Protein AF-A0AAE3VXK6-F1 (afdb_monomer_lite)

Sequence (848 aa):
MELARSLRPFQRPWPRGRRAQLDLHATVDQYAMTGLLIPIVMPAPERWFDAVVVADNSPGMVVWDNALKDFLRVLHQVGAFRQIRLLRLDPVAGAVVSDGSGRPQDTGRLLRAPDSRRLVIVWSDFAARAWQHGLPWSTIHVWAEKSPTIAIDPLPAALWAHAGLDLPAVRVHAPVPGAANTALRYTLSPLLRLLASTDENWLPVPLASLTPSSLGRLASALIRTDPAGCEAVLTTAVGRIDEDPDETAPDGEALATAFLRLASPAAGRLATLTATWEQLPVGMLSWLSVHALPKGDPASAGEVIGGGLYDVALHDRTPVLRFRRGVRERLLRGLRIDDIRQLNDLIAEQSASMPGALRTLVANPDGDNMHALESVAFASASREALRALGVEPAMPTETPDIEEQSVSAAVHVPLMDLFRDAVQSACDDLHNLEADDAFALFVRWADGGAWVEEVMPDLSTIEWSPSETFDGDTEIGLVHVEATVSFVALVPKSDVDYQDVRILEVDWNDHYSRVLFDPGDPCRLSWSYRREPARRPELEFNRVDEVDGDVRLADLEMQNLTAALLRLDPDGARLALILRRTFDYLYDGARTGRFAWRQLLKEEKHALGKRAETELAQEFDLAYGERHDFRLAGVEFEFVVTTQRLFMVSRHRHPAIHMFVTADDERGVMSVAVVRATSDLLASRPNRDQKQTLSASGRAAMQWIHRNVPIPANLLSRLPAEVVDAVMSPPSGAARVRELLRRVRGTPIDMVAIDTVCQQRDATRRVREAGTLLRAEGILVLSGSTAVGRRIAEELHYHLPKQHFMSIRVTYSSPANPAPSFEAAGRRWTVGLAGSRLVKAPDINAVV

InterPro domains:
  IPR011335 Restriction endonuclease type II-like [SSF52980] (555-842)
  IPR015210 Type II restriction enzyme NaeI [PF09126] (560-837)
  IPR015210 Type II restriction enzyme NaeI [cd22338] (557-809)
  IPR036388 Winged helix-like DNA-binding domain superfamily [G3DSA:1.10.10.10] (719-842)
  IPR037057 DNA mismatch repair MutH/Type II restriction endonuclease superfamily [G3DSA:3.40.600.10] (546-717)
  IPR047738 SAV_2336-like, N-terminal [NF041121] (2-352)

pLDDT: mean 74.85, std 19.57, range [23.38, 98.12]

Structure (mmCIF, N/CA/C/O backbone):
data_AF-A0AAE3VXK6-F1
#
_entry.id   AF-A0AAE3VXK6-F1
#
loop_
_atom_site.group_PDB
_atom_site.id
_atom_site.type_symbol
_atom_site.label_atom_id
_atom_site.label_alt_id
_atom_site.label_comp_id
_atom_site.label_asym_id
_atom_site.label_entity_id
_atom_site.label_seq_id
_atom_site.pdbx_PDB_ins_code
_atom_site.Cartn_x
_atom_site.Cartn_y
_atom_site.Cartn_z
_atom_site.occupancy
_atom_site.B_iso_or_equiv
_atom_site.auth_seq_id
_atom_site.auth_comp_id
_atom_site.auth_asym_id
_atom_site.auth_atom_id
_atom_site.pdbx_PDB_model_num
ATOM 1 N N . MET A 1 1 ? -22.029 -6.470 -18.666 1.00 62.25 1 MET A N 1
ATOM 2 C CA . MET A 1 1 ? -21.819 -6.671 -20.125 1.00 62.25 1 MET A CA 1
ATOM 3 C C . MET A 1 1 ? -20.357 -6.955 -20.488 1.00 62.25 1 MET A C 1
ATOM 5 O O . MET A 1 1 ? -20.123 -7.784 -21.359 1.00 62.25 1 MET A O 1
ATOM 9 N N . GLU A 1 2 ? -19.372 -6.313 -19.851 1.00 81.88 2 GLU A N 1
ATOM 10 C CA . GLU A 1 2 ? -17.946 -6.488 -20.191 1.00 81.88 2 GLU A CA 1
ATOM 11 C C . GLU A 1 2 ? -17.362 -7.856 -19.805 1.00 81.88 2 GLU A C 1
ATOM 13 O O . GLU A 1 2 ? -16.672 -8.459 -20.622 1.00 81.88 2 GLU A O 1
ATOM 18 N N . LEU A 1 3 ? -17.721 -8.407 -18.638 1.00 84.00 3 LEU A N 1
ATOM 19 C CA . LEU A 1 3 ? -17.314 -9.764 -18.226 1.00 84.00 3 LEU A CA 1
ATOM 20 C C . LEU A 1 3 ? -17.794 -10.851 -19.202 1.00 84.00 3 LEU A C 1
ATOM 22 O O . LEU A 1 3 ? -17.066 -11.774 -19.544 1.00 84.00 3 LEU A O 1
ATOM 26 N N . ALA A 1 4 ? -19.011 -10.720 -19.732 1.00 87.31 4 ALA A N 1
ATOM 27 C CA . ALA A 1 4 ? -19.498 -11.642 -20.756 1.00 87.31 4 ALA A CA 1
ATOM 28 C C . ALA A 1 4 ? -18.690 -11.528 -22.066 1.00 87.31 4 ALA A C 1
ATOM 30 O O . ALA A 1 4 ? -18.496 -12.517 -22.771 1.00 87.31 4 ALA A O 1
ATOM 31 N N . ARG A 1 5 ? -18.197 -10.326 -22.408 1.00 88.56 5 ARG A N 1
ATOM 32 C CA . ARG A 1 5 ? -17.360 -10.113 -23.600 1.00 88.56 5 ARG A CA 1
ATOM 33 C C . ARG A 1 5 ? -15.976 -10.738 -23.445 1.00 88.56 5 ARG A C 1
ATOM 35 O O . ARG A 1 5 ? -15.481 -11.290 -24.425 1.00 88.56 5 ARG A O 1
ATOM 42 N N . SER A 1 6 ? -15.379 -10.688 -22.254 1.00 92.25 6 SER A N 1
ATOM 43 C CA . SER A 1 6 ? -14.048 -11.259 -22.010 1.00 92.25 6 SER A CA 1
ATOM 44 C C . SER A 1 6 ? -14.021 -12.786 -22.134 1.00 92.25 6 SER A C 1
ATOM 46 O O . SER A 1 6 ? -13.021 -13.341 -22.579 1.00 92.25 6 SER A O 1
ATOM 48 N N . LEU A 1 7 ? -15.143 -13.461 -21.858 1.00 92.94 7 LEU A N 1
ATOM 49 C CA . LEU A 1 7 ? -15.289 -14.917 -21.986 1.00 92.94 7 LEU A CA 1
ATOM 50 C C . LEU A 1 7 ? -15.708 -15.400 -23.386 1.00 92.94 7 LEU A C 1
ATOM 52 O O . LEU A 1 7 ? -15.756 -16.607 -23.629 1.00 92.94 7 LEU A O 1
ATOM 56 N N . ARG A 1 8 ? -15.951 -14.494 -24.345 1.00 91.44 8 ARG A N 1
ATOM 57 C CA . ARG A 1 8 ? -16.286 -14.855 -25.738 1.00 91.44 8 ARG A CA 1
ATOM 58 C C . ARG A 1 8 ? -15.308 -15.820 -26.415 1.00 91.44 8 ARG A C 1
ATOM 60 O O . ARG A 1 8 ? -15.787 -16.604 -27.230 1.00 91.44 8 ARG A O 1
ATOM 67 N N . PRO A 1 9 ? -13.986 -15.828 -26.140 1.00 94.56 9 PRO A N 1
ATOM 68 C CA . PRO A 1 9 ? -13.099 -16.824 -26.733 1.00 94.56 9 PRO A CA 1
ATOM 69 C C . PRO A 1 9 ? -13.570 -18.270 -26.515 1.00 94.56 9 PRO A C 1
ATOM 71 O O . PRO A 1 9 ? -13.462 -19.066 -27.441 1.00 94.56 9 PRO A O 1
ATOM 74 N N . PHE A 1 10 ? -14.187 -18.591 -25.370 1.00 93.75 10 PHE A N 1
ATOM 75 C CA . PHE A 1 10 ? -14.739 -19.925 -25.096 1.00 93.75 10 PHE A CA 1
ATOM 76 C C . PHE A 1 10 ? -15.940 -20.308 -25.980 1.00 93.75 10 PHE A C 1
ATOM 78 O O . PHE A 1 10 ? -16.284 -21.483 -26.046 1.00 93.75 10 PHE A O 1
ATOM 85 N N . GLN A 1 11 ? -16.563 -19.363 -26.696 1.00 92.62 11 GLN A N 1
ATOM 86 C CA . GLN A 1 11 ? -17.620 -19.661 -27.674 1.00 92.62 11 GLN A CA 1
ATOM 87 C C . GLN A 1 11 ? -17.079 -20.284 -28.968 1.00 92.62 11 GLN A C 1
ATOM 89 O O . GLN A 1 11 ? -17.871 -20.673 -29.827 1.00 92.62 11 GLN A O 1
ATOM 94 N N . ARG A 1 12 ? -15.750 -20.382 -29.133 1.00 91.62 12 ARG A N 1
ATOM 95 C CA . ARG A 1 12 ? -15.144 -21.099 -30.257 1.00 91.62 12 ARG A CA 1
ATOM 96 C C . ARG A 1 12 ? -15.739 -22.515 -30.324 1.00 91.62 12 ARG A C 1
ATOM 98 O O . ARG A 1 12 ? -15.617 -23.259 -29.349 1.00 91.62 12 ARG A O 1
ATOM 105 N N . PRO A 1 13 ? -16.369 -22.908 -31.442 1.00 90.19 13 PRO A N 1
ATOM 106 C CA . PRO A 1 13 ? -16.970 -24.224 -31.538 1.00 90.19 13 PRO A CA 1
ATOM 107 C C . PRO A 1 13 ? -15.894 -25.298 -31.719 1.00 90.19 13 PRO A C 1
ATOM 109 O O . PRO A 1 13 ? -14.865 -25.082 -32.365 1.00 90.19 13 PRO A O 1
ATOM 112 N N . TRP A 1 14 ? -16.161 -26.476 -31.170 1.00 89.31 14 TRP A N 1
ATOM 113 C CA . TRP A 1 14 ? -15.431 -27.694 -31.472 1.00 89.31 14 TRP A CA 1
ATOM 114 C C . TRP A 1 14 ? -15.936 -28.249 -32.812 1.00 89.31 14 TRP A C 1
ATOM 116 O O . TRP A 1 14 ? -17.113 -28.605 -32.910 1.00 89.31 14 TRP A O 1
ATOM 126 N N . PRO A 1 15 ? -15.086 -28.334 -33.852 1.00 84.81 15 PRO A N 1
ATOM 127 C CA . PRO A 1 15 ? -15.537 -28.631 -35.213 1.00 84.81 15 PRO A CA 1
ATOM 128 C C . PRO A 1 15 ? -15.992 -30.084 -35.404 1.00 84.81 15 PRO A C 1
ATOM 130 O O . PRO A 1 15 ? -16.768 -30.365 -36.306 1.00 84.81 15 PRO A O 1
ATOM 133 N N . ARG A 1 16 ? -15.523 -31.020 -34.566 1.00 85.12 16 ARG A N 1
ATOM 134 C CA . ARG A 1 16 ? -15.849 -32.453 -34.656 1.00 85.12 16 ARG A CA 1
ATOM 135 C C . ARG A 1 16 ? -16.864 -32.855 -33.586 1.00 85.12 16 ARG A C 1
ATOM 137 O O . ARG A 1 16 ? -16.536 -33.630 -32.686 1.00 85.12 16 ARG A O 1
ATOM 144 N N . GLY A 1 17 ? -18.050 -32.250 -33.616 1.00 83.00 17 GLY A N 1
ATOM 145 C CA . GLY A 1 17 ? -19.100 -32.550 -32.641 1.00 83.00 17 GLY A CA 1
ATOM 146 C C . GLY A 1 17 ? -19.689 -33.950 -32.795 1.00 83.00 17 GLY A C 1
ATOM 147 O O . GLY A 1 17 ? -19.442 -34.651 -33.775 1.00 83.00 17 GLY A O 1
ATOM 148 N N . ARG A 1 18 ? -20.456 -34.381 -31.786 1.00 81.19 18 ARG A N 1
ATOM 149 C CA . ARG A 1 18 ? -20.980 -35.759 -31.715 1.00 81.19 18 ARG A CA 1
ATOM 150 C C . ARG A 1 18 ? -22.177 -35.999 -32.633 1.00 81.19 18 ARG A C 1
ATOM 152 O O . ARG A 1 18 ? -22.485 -37.144 -32.948 1.00 81.19 18 ARG A O 1
ATOM 159 N N . ARG A 1 19 ? -22.889 -34.935 -33.011 1.00 83.94 19 ARG A N 1
ATOM 160 C CA . ARG A 1 19 ? -24.034 -35.003 -33.927 1.00 83.94 19 ARG A CA 1
ATOM 161 C C . ARG A 1 19 ? -23.551 -34.815 -35.356 1.00 83.94 19 ARG A C 1
ATOM 163 O O . ARG A 1 19 ? -22.667 -34.002 -35.596 1.00 83.94 19 ARG A O 1
ATOM 170 N N . ALA A 1 20 ? -24.153 -35.532 -36.292 1.00 86.50 20 ALA A N 1
ATOM 171 C CA . ALA A 1 20 ? -23.982 -35.263 -37.710 1.00 86.50 20 ALA A CA 1
ATOM 172 C C . ALA A 1 20 ? -24.985 -34.188 -38.157 1.00 86.50 20 ALA A C 1
ATOM 174 O O . ALA A 1 20 ? -26.118 -34.158 -37.674 1.00 86.50 20 ALA A O 1
ATOM 175 N N . GLN A 1 21 ? -24.572 -33.321 -39.075 1.00 90.19 21 GLN A N 1
ATOM 176 C CA . GLN A 1 21 ? -25.449 -32.424 -39.825 1.00 90.19 21 GLN A CA 1
ATOM 177 C C . GLN A 1 21 ? -25.260 -32.666 -41.321 1.00 90.19 21 GLN A C 1
ATOM 179 O O . GLN A 1 21 ? -24.204 -33.129 -41.752 1.00 90.19 21 GLN A O 1
ATOM 184 N N . LEU A 1 22 ? -26.279 -32.342 -42.109 1.00 90.69 22 LEU A N 1
ATOM 185 C CA . LEU A 1 22 ? -26.179 -32.359 -43.562 1.00 90.69 22 LEU A CA 1
ATOM 186 C C . LEU A 1 22 ? -25.237 -31.240 -44.023 1.00 90.69 22 LEU A C 1
ATOM 188 O O . LEU A 1 22 ? -25.468 -30.074 -43.703 1.00 90.69 22 LEU A O 1
ATOM 192 N N . ASP A 1 23 ? -24.207 -31.584 -44.789 1.00 89.19 23 ASP A N 1
ATOM 193 C CA . ASP A 1 23 ? -23.441 -30.608 -45.555 1.00 89.19 23 ASP A CA 1
ATOM 194 C C . ASP A 1 23 ? -24.219 -30.307 -46.836 1.00 89.19 23 ASP A C 1
ATOM 196 O O . ASP A 1 23 ? -24.153 -31.045 -47.823 1.00 89.19 23 ASP A O 1
ATOM 200 N N . LEU A 1 24 ? -25.035 -29.251 -46.784 1.00 91.19 24 LEU A N 1
ATOM 201 C CA . LEU A 1 24 ? -25.912 -28.882 -47.890 1.00 91.19 24 LEU A CA 1
ATOM 202 C C . LEU A 1 24 ? -25.108 -28.585 -49.159 1.00 91.19 24 LEU A C 1
ATOM 204 O O . LEU A 1 24 ? -25.513 -29.008 -50.236 1.00 91.19 24 LEU A O 1
ATOM 208 N N . HIS A 1 25 ? -23.969 -27.900 -49.034 1.00 91.12 25 HIS A N 1
ATOM 209 C CA . HIS A 1 25 ? -23.143 -27.531 -50.180 1.00 91.12 25 HIS A CA 1
ATOM 210 C C . HIS A 1 25 ? -22.501 -28.762 -50.808 1.00 91.12 25 HIS A C 1
ATOM 212 O O . HIS A 1 25 ? -22.701 -28.996 -51.994 1.00 91.12 25 HIS A O 1
ATOM 218 N N . ALA A 1 26 ? -21.843 -29.609 -50.012 1.00 88.88 26 ALA A N 1
ATOM 219 C CA . ALA A 1 26 ? -21.227 -30.823 -50.539 1.00 88.88 26 ALA A CA 1
ATOM 220 C C . ALA A 1 26 ? -22.272 -31.785 -51.140 1.00 88.88 26 ALA A C 1
ATOM 222 O O . ALA A 1 26 ? -22.026 -32.407 -52.173 1.00 88.88 26 ALA A O 1
ATOM 223 N N . THR A 1 27 ? -23.462 -31.867 -50.532 1.00 90.75 27 THR A N 1
ATOM 224 C CA . THR A 1 27 ? -24.592 -32.649 -51.063 1.00 90.75 27 THR A CA 1
ATOM 225 C C . THR A 1 27 ? -25.076 -32.098 -52.408 1.00 90.75 27 THR A C 1
ATOM 227 O O . THR A 1 27 ? -25.306 -32.869 -53.338 1.00 90.75 27 THR A O 1
ATOM 230 N N . VAL A 1 28 ? -25.225 -30.773 -52.532 1.00 93.25 28 VAL A N 1
ATOM 231 C CA . VAL A 1 28 ? -25.640 -30.111 -53.780 1.00 93.25 28 VAL A CA 1
ATOM 232 C C . VAL A 1 28 ? -24.579 -30.271 -54.867 1.00 93.25 28 VAL A C 1
ATOM 234 O O . VAL A 1 28 ? -24.930 -30.597 -55.998 1.00 93.25 28 VAL A O 1
ATOM 237 N N . ASP A 1 29 ? -23.301 -30.115 -54.531 1.00 92.00 29 ASP A N 1
ATOM 238 C CA . ASP A 1 29 ? -22.192 -30.259 -55.475 1.00 92.00 29 ASP A CA 1
ATOM 239 C C . ASP A 1 29 ? -22.085 -31.704 -55.985 1.00 92.00 29 ASP A C 1
ATOM 241 O O . ASP A 1 29 ? -21.990 -31.940 -57.192 1.00 92.00 29 ASP A O 1
ATOM 245 N N . GLN A 1 30 ? -22.192 -32.696 -55.093 1.00 90.00 30 GLN A N 1
ATOM 246 C CA . GLN A 1 30 ? -22.216 -34.105 -55.487 1.00 90.00 30 GLN A CA 1
ATOM 247 C C . GLN A 1 30 ? -23.432 -34.424 -56.362 1.00 90.00 30 GLN A C 1
ATOM 249 O O . GLN A 1 30 ? -23.300 -35.140 -57.360 1.00 90.00 30 GLN A O 1
ATOM 254 N N . TYR A 1 31 ? -24.606 -33.889 -56.019 1.00 92.88 31 TYR A N 1
ATOM 255 C CA . TYR A 1 31 ? -25.810 -34.061 -56.825 1.00 92.88 31 TYR A CA 1
ATOM 256 C C . TYR A 1 31 ? -25.637 -33.455 -58.222 1.00 92.88 31 TYR A C 1
ATOM 258 O O . TYR A 1 31 ? -25.928 -34.123 -59.213 1.00 92.88 31 TYR A O 1
ATOM 266 N N . ALA A 1 32 ? -25.091 -32.240 -58.318 1.00 90.38 32 ALA A N 1
ATOM 267 C CA . ALA A 1 32 ? -24.825 -31.574 -59.590 1.00 90.38 32 ALA A CA 1
ATOM 268 C C . ALA A 1 32 ? -23.837 -32.359 -60.469 1.00 90.38 32 ALA A C 1
ATOM 270 O O . ALA A 1 32 ? -23.997 -32.401 -61.687 1.00 90.38 32 ALA A O 1
ATOM 271 N N . MET A 1 33 ? -22.838 -33.010 -59.864 1.00 90.06 33 MET A N 1
ATOM 272 C CA . MET A 1 33 ? -21.836 -33.798 -60.588 1.00 90.06 33 MET A CA 1
ATOM 273 C C . MET A 1 33 ? -22.319 -35.190 -61.008 1.00 90.06 33 MET A C 1
ATOM 275 O O . MET A 1 33 ? -21.888 -35.698 -62.041 1.00 90.06 33 MET A O 1
ATOM 279 N N . THR A 1 34 ? -23.155 -35.842 -60.197 1.00 91.62 34 THR A N 1
ATOM 280 C CA . THR A 1 34 ? -23.463 -37.278 -60.355 1.00 91.62 34 THR A CA 1
ATOM 281 C C . THR A 1 34 ? -24.907 -37.568 -60.755 1.00 91.62 34 THR A C 1
ATOM 283 O O . THR A 1 34 ? -25.203 -38.679 -61.189 1.00 91.62 34 THR A O 1
ATOM 286 N N . GLY A 1 35 ? -25.819 -36.606 -60.589 1.00 89.88 35 GLY A N 1
ATOM 287 C CA . GLY A 1 35 ? -27.261 -36.792 -60.769 1.00 89.88 35 GLY A CA 1
ATOM 288 C C . GLY A 1 35 ? -27.935 -37.643 -59.683 1.00 89.88 35 GLY A C 1
ATOM 289 O O . GLY A 1 35 ? -29.143 -37.860 -59.746 1.00 89.88 35 GLY A O 1
ATOM 290 N N . LEU A 1 36 ? -27.189 -38.120 -58.680 1.00 89.56 36 LEU A N 1
ATOM 291 C CA . LEU A 1 36 ? -27.700 -38.928 -57.571 1.00 89.56 36 LEU A CA 1
ATOM 292 C C . LEU A 1 36 ? -27.778 -38.083 -56.296 1.00 89.56 36 LEU A C 1
ATOM 294 O O . LEU A 1 36 ? -26.777 -37.528 -55.846 1.00 89.56 36 LEU A O 1
ATOM 298 N N . LEU A 1 37 ? -28.970 -37.980 -55.701 1.00 90.88 37 LEU A N 1
ATOM 299 C CA . LEU A 1 37 ? -29.184 -37.199 -54.481 1.00 90.88 37 LEU A CA 1
ATOM 300 C C . LEU A 1 37 ? -28.779 -38.019 -53.248 1.00 90.88 37 LEU A C 1
ATOM 302 O O . LEU A 1 37 ? -29.607 -38.697 -52.639 1.00 90.88 37 LEU A O 1
ATOM 306 N N . ILE A 1 38 ? -27.493 -37.966 -52.900 1.00 91.31 38 ILE A N 1
ATOM 307 C CA . ILE A 1 38 ? -26.920 -38.656 -51.739 1.00 91.31 38 ILE A CA 1
ATOM 308 C C . ILE A 1 38 ? -26.564 -37.616 -50.666 1.00 91.31 38 ILE A C 1
ATOM 310 O O . ILE A 1 38 ? -25.692 -36.785 -50.905 1.00 91.31 38 ILE A O 1
ATOM 314 N N . PRO A 1 39 ? -27.204 -37.645 -49.482 1.00 90.00 39 PRO A N 1
ATOM 315 C CA . PRO A 1 39 ? -26.878 -36.740 -48.382 1.00 90.00 39 PRO A CA 1
ATOM 316 C C . PRO A 1 39 ? -25.433 -36.923 -47.889 1.00 90.00 39 PRO A C 1
ATOM 318 O O . PRO A 1 39 ? -25.102 -37.960 -47.309 1.00 90.00 39 PRO A O 1
ATOM 321 N N . ILE A 1 40 ? -24.583 -35.907 -48.060 1.00 90.81 40 ILE A N 1
ATOM 322 C CA . ILE A 1 40 ? -23.257 -35.865 -47.433 1.00 90.81 40 ILE A CA 1
ATOM 323 C C . ILE A 1 40 ? -23.410 -35.294 -46.029 1.00 90.81 40 ILE A C 1
ATOM 325 O O . ILE A 1 40 ? -23.875 -34.171 -45.843 1.00 90.81 40 ILE A O 1
ATOM 329 N N . VAL A 1 41 ? -23.003 -36.062 -45.022 1.00 91.88 41 VAL A N 1
ATOM 330 C CA . VAL A 1 41 ? -23.042 -35.633 -43.622 1.00 91.88 41 VAL A CA 1
ATOM 331 C C . VAL A 1 41 ? -21.658 -35.232 -43.125 1.00 91.88 41 VAL A C 1
ATOM 333 O O . VAL A 1 41 ? -20.662 -35.894 -43.405 1.00 91.88 41 VAL A O 1
ATOM 336 N N . MET A 1 42 ? -21.606 -34.167 -42.330 1.00 87.56 42 MET A N 1
ATOM 337 C CA . MET A 1 42 ? -20.408 -33.700 -41.637 1.00 87.56 42 MET A CA 1
ATOM 338 C C . MET A 1 42 ? -20.668 -33.616 -40.125 1.00 87.56 42 MET A C 1
ATOM 340 O O . MET A 1 42 ? -21.819 -33.456 -39.707 1.00 87.56 42 MET A O 1
ATOM 344 N N . PRO A 1 43 ? -19.637 -33.696 -39.268 1.00 87.62 43 PRO A N 1
ATOM 345 C CA . PRO A 1 43 ? -19.799 -33.407 -37.848 1.00 87.62 43 PRO A CA 1
ATOM 346 C C . PRO A 1 43 ? -20.346 -31.987 -37.639 1.00 87.62 43 PRO A C 1
ATOM 348 O O . PRO A 1 43 ? -19.787 -31.015 -38.145 1.00 87.62 43 PRO A O 1
ATOM 351 N N . ALA A 1 44 ? -21.437 -31.865 -36.889 1.00 87.62 44 ALA A N 1
ATOM 352 C CA . ALA A 1 44 ? -22.013 -30.583 -36.515 1.00 87.62 44 ALA A CA 1
ATOM 353 C C . ALA A 1 44 ? -21.122 -29.917 -35.455 1.00 87.62 44 ALA A C 1
ATOM 355 O O . ALA A 1 44 ? -20.815 -30.563 -34.446 1.00 87.62 44 ALA A O 1
ATOM 356 N N . PRO A 1 45 ? -20.710 -28.649 -35.625 1.00 87.00 45 PRO A N 1
ATOM 357 C CA . PRO A 1 45 ? -19.942 -27.955 -34.602 1.00 87.00 45 PRO A CA 1
ATOM 358 C C . PRO A 1 45 ? -20.728 -27.868 -33.286 1.00 87.00 45 PRO A C 1
ATOM 360 O O . PRO A 1 45 ? -21.910 -27.526 -33.274 1.00 87.00 45 PRO A O 1
ATOM 363 N N . GLU A 1 46 ? -20.079 -28.158 -32.159 1.00 90.31 46 GLU A N 1
ATOM 364 C CA . GLU A 1 46 ? -20.696 -28.059 -30.829 1.00 90.31 46 GLU A CA 1
ATOM 365 C C . GLU A 1 46 ? -19.862 -27.188 -29.884 1.00 90.31 46 GLU A C 1
ATOM 367 O O . GLU A 1 46 ? -18.733 -26.809 -30.190 1.00 90.31 46 GLU A O 1
ATOM 372 N N . ARG A 1 47 ? -20.412 -26.846 -28.715 1.00 91.12 47 ARG A N 1
ATOM 373 C CA . ARG A 1 47 ? -19.676 -26.090 -27.690 1.00 91.12 47 ARG A CA 1
ATOM 374 C C . ARG A 1 47 ? -18.459 -26.884 -27.208 1.00 91.12 47 ARG A C 1
ATOM 376 O O . ARG A 1 47 ? -18.533 -28.106 -27.068 1.00 91.12 47 ARG A O 1
ATOM 383 N N . TRP A 1 48 ? -17.357 -26.181 -26.945 1.00 91.25 48 TRP A N 1
ATOM 384 C CA . TRP A 1 48 ? -16.069 -26.820 -26.681 1.00 91.25 48 TRP A CA 1
ATOM 385 C C . TRP A 1 48 ? -16.081 -27.671 -25.410 1.00 91.25 48 TRP A C 1
ATOM 387 O O . TRP A 1 48 ? -15.690 -28.833 -25.475 1.00 91.25 48 TRP A O 1
ATOM 397 N N . PHE A 1 49 ? -16.569 -27.115 -24.294 1.00 91.88 49 PHE A N 1
ATOM 398 C CA . PHE A 1 49 ? -16.443 -27.702 -22.956 1.00 91.88 49 PHE A CA 1
ATOM 399 C C . PHE A 1 49 ? -17.783 -27.938 -22.244 1.00 91.88 49 PHE A C 1
ATOM 401 O O . PHE A 1 49 ? -18.752 -27.197 -22.435 1.00 91.88 49 PHE A O 1
ATOM 408 N N . ASP A 1 50 ? -17.797 -28.921 -21.341 1.00 91.75 50 ASP A N 1
ATOM 409 C CA . ASP A 1 50 ? -18.622 -28.877 -20.124 1.00 91.75 50 ASP A CA 1
ATOM 410 C C . ASP A 1 50 ? -17.852 -28.119 -19.035 1.00 91.75 50 ASP A C 1
ATOM 412 O O . ASP A 1 50 ? -16.657 -28.361 -18.877 1.00 91.75 50 ASP A O 1
ATOM 416 N N . ALA A 1 51 ? -18.509 -27.251 -18.265 1.00 93.25 51 ALA A N 1
ATOM 417 C CA . ALA A 1 51 ? -17.895 -26.573 -17.124 1.00 93.25 51 ALA A CA 1
ATOM 418 C C . ALA A 1 51 ? -18.318 -27.226 -15.802 1.00 93.25 51 ALA A C 1
ATOM 420 O O . ALA A 1 51 ? -19.510 -27.415 -15.540 1.00 93.25 51 ALA A O 1
ATOM 421 N N . VAL A 1 52 ? -17.340 -27.526 -14.950 1.00 93.38 52 VAL A N 1
ATOM 422 C CA . VAL A 1 52 ? -17.559 -27.899 -13.550 1.00 93.38 52 VAL A CA 1
ATOM 423 C C . VAL A 1 52 ? -16.928 -26.820 -12.685 1.00 93.38 52 VAL A C 1
ATOM 425 O O . VAL A 1 52 ? -15.708 -26.728 -12.600 1.00 93.38 52 VAL A O 1
ATOM 428 N N . VAL A 1 53 ? -17.768 -25.987 -12.080 1.00 94.75 53 VAL A N 1
ATOM 429 C CA . VAL A 1 53 ? -17.351 -24.970 -11.118 1.00 94.75 53 VAL A CA 1
ATOM 430 C C . VAL A 1 53 ? -17.285 -25.632 -9.750 1.00 94.75 53 VAL A C 1
ATOM 432 O O . VAL A 1 53 ? -18.299 -26.117 -9.251 1.00 94.75 53 VAL A O 1
ATOM 435 N N . VAL A 1 54 ? -16.095 -25.686 -9.169 1.00 93.69 54 VAL A N 1
ATOM 436 C CA . VAL A 1 54 ? -15.845 -26.234 -7.837 1.00 93.69 54 VAL A CA 1
ATOM 437 C C . VAL A 1 54 ? -15.580 -25.055 -6.912 1.00 93.69 54 VAL A C 1
ATOM 439 O O . VAL A 1 54 ? -14.507 -24.463 -6.962 1.00 93.69 54 VAL A O 1
ATOM 442 N N . ALA A 1 55 ? -16.583 -24.679 -6.125 1.00 93.12 55 ALA A N 1
ATOM 443 C CA . ALA A 1 55 ? -16.503 -23.543 -5.221 1.00 93.12 55 ALA A CA 1
ATOM 444 C C . ALA A 1 55 ? -16.080 -23.985 -3.823 1.00 93.12 55 ALA A C 1
ATOM 446 O O . ALA A 1 55 ? -16.715 -24.855 -3.228 1.00 93.12 55 ALA A O 1
ATOM 447 N N . ASP A 1 56 ? -15.036 -23.355 -3.306 1.00 90.25 56 ASP A N 1
ATOM 448 C CA . ASP A 1 56 ? -14.626 -23.453 -1.914 1.00 90.25 56 ASP A CA 1
ATOM 449 C C . ASP A 1 56 ? -15.802 -23.114 -0.985 1.00 90.25 56 ASP A C 1
ATOM 451 O O . ASP A 1 56 ? -16.573 -22.179 -1.230 1.00 90.25 56 ASP A O 1
ATOM 455 N N . ASN A 1 57 ? -15.977 -23.946 0.037 1.00 87.31 57 ASN A N 1
ATOM 456 C CA . ASN A 1 57 ? -17.027 -23.855 1.041 1.00 87.31 57 ASN A CA 1
ATOM 457 C C . ASN A 1 57 ? -16.475 -23.502 2.432 1.00 87.31 57 ASN A C 1
ATOM 459 O O . ASN A 1 57 ? -17.157 -23.697 3.438 1.00 87.31 57 ASN A O 1
ATOM 463 N N . SER A 1 58 ? -15.242 -22.996 2.497 1.00 82.81 58 SER A N 1
ATOM 464 C CA . SER A 1 58 ? -14.665 -22.430 3.710 1.00 82.81 58 SER A CA 1
ATOM 465 C C . SER A 1 58 ? -15.557 -21.305 4.240 1.00 82.81 58 SER A C 1
ATOM 467 O O . SER A 1 58 ? -16.094 -20.533 3.445 1.00 82.81 58 SER A O 1
ATOM 469 N N . PRO A 1 59 ? -15.694 -21.137 5.565 1.00 73.56 59 PRO A N 1
ATOM 470 C CA . PRO A 1 59 ? -16.604 -20.145 6.142 1.00 73.56 59 PRO A CA 1
ATOM 471 C C . PRO A 1 59 ? -16.422 -18.698 5.634 1.00 73.56 59 PRO A C 1
ATOM 473 O O . PRO A 1 59 ? -17.402 -17.964 5.515 1.00 73.56 59 PRO A O 1
ATOM 476 N N . GLY A 1 60 ? -15.194 -18.293 5.284 1.00 72.12 60 GLY A N 1
ATOM 477 C CA . GLY A 1 60 ? -14.899 -16.974 4.702 1.00 72.12 60 GLY A CA 1
ATOM 478 C C . GLY A 1 60 ? -15.478 -16.752 3.297 1.00 72.12 60 GLY A C 1
ATOM 479 O O . GLY A 1 60 ? -15.760 -15.615 2.918 1.00 72.12 60 GLY A O 1
ATOM 480 N N . MET A 1 61 ? -15.771 -17.827 2.555 1.00 82.25 61 MET A N 1
ATOM 481 C CA . MET A 1 61 ? -16.279 -17.760 1.180 1.00 82.25 61 MET A CA 1
ATOM 482 C C . MET A 1 61 ? -17.701 -17.200 1.065 1.00 82.25 61 MET A C 1
ATOM 484 O O . MET A 1 61 ? -18.140 -16.874 -0.039 1.00 82.25 61 MET A O 1
ATOM 488 N N . VAL A 1 62 ? -18.413 -17.033 2.185 1.00 76.81 62 VAL A N 1
ATOM 489 C CA . VAL A 1 62 ? -19.768 -16.462 2.209 1.00 76.81 62 VAL A CA 1
ATOM 490 C C . VAL A 1 62 ? -19.800 -15.011 1.713 1.00 76.81 62 VAL A C 1
ATOM 492 O O . VAL A 1 62 ? -20.774 -14.627 1.064 1.00 76.81 62 VAL A O 1
ATOM 495 N N . VAL A 1 63 ? -18.728 -14.221 1.894 1.00 73.81 63 VAL A N 1
ATOM 496 C CA . VAL A 1 63 ? -18.623 -12.874 1.280 1.00 73.81 63 VAL A CA 1
ATOM 497 C C . VAL A 1 63 ? -18.766 -12.938 -0.240 1.00 73.81 63 VAL A C 1
ATOM 499 O O . VAL A 1 63 ? -19.360 -12.058 -0.867 1.00 73.81 63 VAL A O 1
ATOM 502 N N . TRP A 1 64 ? -18.265 -14.013 -0.845 1.00 81.81 64 TRP A N 1
ATOM 503 C CA . TRP A 1 64 ? -18.179 -14.173 -2.290 1.00 81.81 64 TRP A CA 1
ATOM 504 C C . TRP A 1 64 ? -19.385 -14.884 -2.906 1.00 81.81 64 TRP A C 1
ATOM 506 O O . TRP A 1 64 ? -19.421 -15.055 -4.124 1.00 81.81 64 TRP A O 1
ATOM 516 N N . ASP A 1 65 ? -20.402 -15.266 -2.127 1.00 81.56 65 ASP A N 1
ATOM 517 C CA . ASP A 1 65 ? -21.563 -16.002 -2.647 1.00 81.56 65 ASP A CA 1
ATOM 518 C C . ASP A 1 65 ? -22.334 -15.209 -3.712 1.00 81.56 65 ASP A C 1
ATOM 520 O O . ASP A 1 65 ? -22.799 -15.773 -4.707 1.00 81.56 65 ASP A O 1
ATOM 524 N N . ASN A 1 66 ? -22.460 -13.890 -3.541 1.00 80.81 66 ASN A N 1
ATOM 525 C CA . ASN A 1 66 ? -23.093 -13.035 -4.547 1.00 80.81 66 ASN A CA 1
ATOM 526 C C . ASN A 1 66 ? -22.250 -12.965 -5.825 1.00 80.81 66 ASN A C 1
ATOM 528 O O . ASN A 1 66 ? -22.788 -13.171 -6.914 1.00 80.81 66 ASN A O 1
ATOM 532 N N . ALA A 1 67 ? -20.932 -12.798 -5.689 1.00 84.81 67 ALA A N 1
ATOM 533 C CA . ALA A 1 67 ? -20.002 -12.799 -6.815 1.00 84.81 67 ALA A CA 1
ATOM 534 C C . ALA A 1 67 ? -20.015 -14.140 -7.572 1.00 84.81 67 ALA A C 1
ATOM 536 O O . ALA A 1 67 ? -20.032 -14.151 -8.803 1.00 84.81 67 ALA A O 1
ATOM 537 N N . LEU A 1 68 ? -20.101 -15.269 -6.862 1.00 90.94 68 LEU A N 1
ATOM 538 C CA . LEU A 1 68 ? -20.245 -16.599 -7.454 1.00 90.94 68 LEU A CA 1
ATOM 539 C C . LEU A 1 68 ? -21.567 -16.725 -8.225 1.00 90.94 68 LEU A C 1
ATOM 541 O O . LEU A 1 68 ? -21.579 -17.187 -9.368 1.00 90.94 68 LEU A O 1
ATOM 545 N N . LYS A 1 69 ? -22.688 -16.282 -7.641 1.00 90.44 69 LYS A N 1
ATOM 546 C CA . LYS A 1 69 ? -24.001 -16.277 -8.314 1.00 90.44 69 LYS A CA 1
ATOM 547 C C . LYS A 1 69 ? -23.991 -15.400 -9.569 1.00 90.44 69 LYS A C 1
ATOM 549 O O . LYS A 1 69 ? -24.549 -15.802 -10.592 1.00 90.44 69 LYS A O 1
ATOM 554 N N . ASP A 1 70 ? -23.386 -14.215 -9.504 1.00 89.12 70 ASP A N 1
ATOM 555 C CA . ASP A 1 70 ? -23.204 -13.321 -10.654 1.00 89.12 70 ASP A CA 1
ATOM 556 C C . ASP A 1 70 ? -22.340 -13.975 -11.735 1.00 89.12 70 ASP A C 1
ATOM 558 O O . ASP A 1 70 ? -22.714 -13.987 -12.909 1.00 89.12 70 ASP A O 1
ATOM 562 N N . PHE A 1 71 ? -21.221 -14.586 -11.348 1.00 92.69 71 PHE A N 1
ATOM 563 C CA . PHE A 1 71 ? -20.326 -15.277 -12.265 1.00 92.69 71 PHE A CA 1
ATOM 564 C C . PHE A 1 71 ? -21.021 -16.448 -12.973 1.00 92.69 71 PHE A C 1
ATOM 566 O O . PHE A 1 71 ? -20.973 -16.541 -14.201 1.00 92.69 71 PHE A O 1
ATOM 573 N N . LEU A 1 72 ? -21.755 -17.290 -12.238 1.00 94.44 72 LEU A N 1
ATOM 574 C CA . LEU A 1 72 ? -22.555 -18.373 -12.820 1.00 94.44 72 LEU A CA 1
ATOM 575 C C . LEU A 1 72 ? -23.602 -17.833 -13.803 1.00 94.44 72 LEU A C 1
ATOM 577 O O . LEU A 1 72 ? -23.733 -18.362 -14.910 1.00 94.44 72 LEU A O 1
ATOM 581 N N . ARG A 1 73 ? -24.300 -16.741 -13.455 1.00 93.19 73 ARG A N 1
ATOM 582 C CA . ARG A 1 73 ? -25.228 -16.058 -14.373 1.00 93.19 73 ARG A CA 1
ATOM 583 C C . ARG A 1 73 ? -24.522 -15.607 -15.651 1.00 93.19 73 ARG A C 1
ATOM 585 O O . ARG A 1 73 ? -25.055 -15.827 -16.739 1.00 93.19 73 ARG A O 1
ATOM 592 N N . VAL A 1 74 ? -23.318 -15.044 -15.550 1.00 93.00 74 VAL A N 1
ATOM 593 C CA . VAL A 1 74 ? -22.510 -14.658 -16.717 1.00 93.00 74 VAL A CA 1
ATOM 594 C C . VAL A 1 74 ? -22.127 -15.879 -17.560 1.00 93.00 74 VAL A C 1
ATOM 596 O O . VAL A 1 74 ? -22.283 -15.828 -18.780 1.00 93.00 74 VAL A O 1
ATOM 599 N N . LEU A 1 75 ? -21.697 -16.995 -16.959 1.00 93.75 75 LEU A N 1
ATOM 600 C CA . LEU A 1 75 ? -21.376 -18.223 -17.703 1.00 93.75 75 LEU A CA 1
ATOM 601 C C . LEU A 1 75 ? -22.585 -18.757 -18.487 1.00 93.75 75 LEU A C 1
ATOM 603 O O . LEU A 1 75 ? -22.449 -19.125 -19.659 1.00 93.75 75 LEU A O 1
ATOM 607 N N . HIS A 1 76 ? -23.771 -18.749 -17.871 1.00 93.19 76 HIS A N 1
ATOM 608 C CA . HIS A 1 76 ? -25.019 -19.124 -18.537 1.00 93.19 76 HIS A CA 1
ATOM 609 C C . HIS A 1 76 ? -25.372 -18.166 -19.684 1.00 93.19 76 HIS A C 1
ATOM 611 O O . HIS A 1 76 ? -25.731 -18.629 -20.766 1.00 93.19 76 HIS A O 1
ATOM 617 N N . GLN A 1 77 ? -25.218 -16.852 -19.486 1.00 90.81 77 GLN A N 1
ATOM 618 C CA . GLN A 1 77 ? -25.493 -15.832 -20.507 1.00 90.81 77 GLN A CA 1
ATOM 619 C C . GLN A 1 77 ? -24.542 -15.907 -21.706 1.00 90.81 77 GLN A C 1
ATOM 621 O O . GLN A 1 77 ? -24.967 -15.711 -22.843 1.00 90.81 77 GLN A O 1
ATOM 626 N N . VAL A 1 78 ? -23.256 -16.192 -21.477 1.00 91.88 78 VAL A N 1
ATOM 627 C CA . VAL A 1 78 ? -22.275 -16.358 -22.560 1.00 91.88 78 VAL A CA 1
ATOM 628 C C . VAL A 1 78 ? -22.604 -17.595 -23.399 1.00 91.88 78 VAL A C 1
ATOM 630 O O . VAL A 1 78 ? -22.341 -17.606 -24.600 1.00 91.88 78 VAL A O 1
ATOM 633 N N . GLY A 1 79 ? -23.174 -18.643 -22.798 1.00 90.06 79 GLY A N 1
ATOM 634 C CA . GLY A 1 79 ? -23.600 -19.839 -23.528 1.00 90.06 79 GLY A CA 1
ATOM 635 C C . GLY A 1 79 ? -22.448 -20.604 -24.193 1.00 90.06 79 GLY A C 1
ATOM 636 O O . GLY A 1 79 ? -22.673 -21.312 -25.172 1.00 90.06 79 GLY A O 1
ATOM 637 N N . ALA A 1 80 ? -21.218 -20.461 -23.686 1.00 90.94 80 ALA A N 1
ATOM 638 C CA . ALA A 1 80 ? -20.020 -21.109 -24.229 1.00 90.94 80 ALA A CA 1
ATOM 639 C C . ALA A 1 80 ? -19.898 -22.601 -23.866 1.00 90.94 80 ALA A C 1
ATOM 641 O O . ALA A 1 80 ? -19.192 -23.341 -24.544 1.00 90.94 80 ALA A O 1
ATOM 642 N N . PHE A 1 81 ? -20.598 -23.058 -22.825 1.00 93.44 81 PHE A N 1
ATOM 643 C CA . PHE A 1 81 ? -20.468 -24.409 -22.270 1.00 93.44 81 PHE A CA 1
ATOM 644 C C . PHE A 1 81 ? -21.712 -25.252 -22.552 1.00 93.44 81 PHE A C 1
ATOM 646 O O . PHE A 1 81 ? -22.827 -24.729 -22.542 1.00 93.44 81 PHE A O 1
ATOM 653 N N . ARG A 1 82 ? -21.559 -26.554 -22.828 1.00 90.94 82 ARG A N 1
ATOM 654 C CA . ARG A 1 82 ? -22.711 -27.458 -23.058 1.00 90.94 82 ARG A CA 1
ATOM 655 C C . ARG A 1 82 ? -23.546 -27.617 -21.790 1.00 90.94 82 ARG A C 1
ATOM 657 O O . ARG A 1 82 ? -24.769 -27.538 -21.848 1.00 90.94 82 ARG A O 1
ATOM 664 N N . GLN A 1 83 ? -22.869 -27.817 -20.664 1.00 90.12 83 GLN A N 1
ATOM 665 C CA . GLN A 1 83 ? -23.443 -27.926 -19.328 1.00 90.12 83 GLN A CA 1
ATOM 666 C C . GLN A 1 83 ? -22.560 -27.173 -18.334 1.00 90.12 83 GLN A C 1
ATOM 668 O O . GLN A 1 83 ? -21.345 -27.103 -18.521 1.00 90.12 83 GLN A O 1
ATOM 673 N N . ILE A 1 84 ? -23.178 -26.622 -17.290 1.00 93.31 84 ILE A N 1
ATOM 674 C CA . ILE A 1 84 ? -22.499 -25.971 -16.166 1.00 93.31 84 ILE A CA 1
ATOM 675 C C . ILE A 1 84 ? -22.989 -26.672 -14.899 1.00 93.31 84 ILE A C 1
ATOM 677 O O . ILE A 1 84 ? -24.196 -26.767 -14.679 1.00 93.31 84 ILE A O 1
ATOM 681 N N . ARG A 1 85 ? -22.065 -27.203 -14.096 1.00 91.56 85 ARG A N 1
ATOM 682 C CA . ARG A 1 85 ? -22.358 -27.833 -12.799 1.00 91.56 85 ARG A CA 1
ATOM 683 C C . ARG A 1 85 ? -21.611 -27.094 -11.699 1.00 91.56 85 ARG A C 1
ATOM 685 O O . ARG A 1 85 ? -20.436 -26.800 -11.881 1.00 91.56 85 ARG A O 1
ATOM 692 N N . LEU A 1 86 ? -22.282 -26.844 -10.579 1.00 93.00 86 LEU A N 1
ATOM 693 C CA . LEU A 1 86 ? -21.669 -26.315 -9.363 1.00 93.00 86 LEU A CA 1
ATOM 694 C C . LEU A 1 86 ? -21.472 -27.455 -8.360 1.00 93.00 86 LEU A C 1
ATOM 696 O O . LEU A 1 86 ? -22.414 -28.200 -8.084 1.00 93.00 86 LEU A O 1
ATOM 700 N N . LEU A 1 87 ? -20.262 -27.571 -7.831 1.00 91.94 87 LEU A N 1
ATOM 701 C CA . LEU A 1 87 ? -19.889 -28.447 -6.726 1.00 91.94 87 LEU A CA 1
ATOM 702 C C . LEU A 1 87 ? -19.267 -27.603 -5.611 1.00 91.94 87 LEU A C 1
ATOM 704 O O . LEU A 1 87 ? -18.770 -26.506 -5.871 1.00 91.94 87 LEU A O 1
ATOM 708 N N . ARG A 1 88 ? -19.294 -28.113 -4.382 1.00 90.81 88 ARG A N 1
ATOM 709 C CA . ARG A 1 88 ? -18.695 -27.476 -3.206 1.00 90.81 88 ARG A CA 1
ATOM 710 C C . ARG A 1 88 ? -17.474 -28.264 -2.748 1.00 90.81 88 ARG A C 1
ATOM 712 O O . ARG A 1 88 ? -17.549 -29.487 -2.683 1.00 90.81 88 ARG A O 1
ATOM 719 N N . LEU A 1 89 ? -16.376 -27.575 -2.461 1.00 89.25 89 LEU A N 1
ATOM 720 C CA . LEU A 1 89 ? -15.124 -28.143 -1.962 1.00 89.25 89 LEU A CA 1
ATOM 721 C C . LEU A 1 89 ? -14.946 -27.769 -0.492 1.00 89.25 89 LEU A C 1
ATOM 723 O O . LEU A 1 89 ? -14.966 -26.588 -0.162 1.00 89.25 89 LEU A O 1
ATOM 727 N N . ASP A 1 90 ? -14.742 -28.765 0.363 1.00 87.00 90 ASP A N 1
ATOM 728 C CA . ASP A 1 90 ? -14.277 -28.563 1.735 1.00 87.00 90 ASP A CA 1
ATOM 729 C C . ASP A 1 90 ? -12.758 -28.797 1.794 1.00 87.00 90 ASP A C 1
ATOM 731 O O . ASP A 1 90 ? -12.320 -29.949 1.687 1.00 87.00 90 ASP A O 1
ATOM 735 N N . PRO A 1 91 ? -11.934 -27.741 1.932 1.00 77.12 91 PRO A N 1
ATOM 736 C CA . PRO A 1 91 ? -10.484 -27.889 1.920 1.00 77.12 91 PRO A CA 1
ATOM 737 C C . PRO A 1 91 ? -9.922 -28.470 3.230 1.00 77.12 91 PRO A C 1
ATOM 739 O O . PRO A 1 91 ? -8.800 -28.969 3.219 1.00 77.12 91 PRO A O 1
ATOM 742 N N . VAL A 1 92 ? -10.674 -28.454 4.340 1.00 71.88 92 VAL A N 1
ATOM 743 C CA . VAL A 1 92 ? -10.223 -28.966 5.650 1.00 71.88 92 VAL A CA 1
ATOM 744 C C . VAL A 1 92 ? -10.421 -30.479 5.734 1.00 71.88 92 VAL A C 1
ATOM 746 O O . VAL A 1 92 ? -9.528 -31.207 6.163 1.00 71.88 92 VAL A O 1
ATOM 749 N N . ALA A 1 93 ? -11.570 -30.978 5.272 1.00 61.34 93 ALA A N 1
ATOM 750 C CA . ALA A 1 93 ? -11.929 -32.396 5.327 1.00 61.34 93 ALA A CA 1
ATOM 751 C C . ALA A 1 93 ? -11.312 -33.223 4.178 1.00 61.34 93 ALA A C 1
ATOM 753 O O . ALA A 1 93 ? -12.002 -34.010 3.535 1.00 61.34 93 ALA A O 1
ATOM 754 N N . GLY A 1 94 ? -10.022 -33.037 3.875 1.00 60.75 94 GLY A N 1
ATOM 755 C CA . GLY A 1 94 ? -9.323 -33.804 2.834 1.00 60.75 94 GLY A CA 1
ATOM 756 C C . GLY A 1 94 ? -9.788 -33.499 1.405 1.00 60.75 94 GLY A C 1
ATOM 757 O O . GLY A 1 94 ? -9.809 -34.400 0.567 1.00 60.75 94 GLY A O 1
ATOM 758 N N . ALA A 1 95 ? -10.180 -32.248 1.130 1.00 69.81 95 ALA A N 1
ATOM 759 C CA . ALA A 1 95 ? -10.643 -31.793 -0.183 1.00 69.81 95 ALA A CA 1
ATOM 760 C C . ALA A 1 95 ? -11.877 -32.560 -0.711 1.00 69.81 95 ALA A C 1
ATOM 762 O O . ALA A 1 95 ? -12.012 -32.810 -1.915 1.00 69.81 95 ALA A O 1
ATOM 763 N N . VAL A 1 96 ? -12.800 -32.940 0.184 1.00 80.56 96 VAL A N 1
ATOM 764 C CA . VAL A 1 96 ? -14.052 -33.602 -0.205 1.00 80.56 96 VAL A CA 1
ATOM 765 C C . VAL A 1 96 ? -14.892 -32.653 -1.052 1.00 80.56 96 VAL A C 1
ATOM 767 O O . VAL A 1 96 ? -15.190 -31.521 -0.668 1.00 80.56 96 VAL A O 1
ATOM 770 N N . VAL A 1 97 ? -15.311 -33.148 -2.215 1.00 86.25 97 VAL A N 1
ATOM 771 C CA . VAL A 1 97 ? -16.201 -32.427 -3.122 1.00 86.25 97 VAL A CA 1
ATOM 772 C C . VAL A 1 97 ? -17.611 -32.977 -2.984 1.00 86.25 97 VAL A C 1
ATOM 774 O O . VAL A 1 97 ? -17.813 -34.187 -3.034 1.00 86.25 97 VAL A O 1
ATOM 777 N N . SER A 1 98 ? -18.598 -32.101 -2.845 1.00 89.00 98 SER A N 1
ATOM 778 C CA . SER A 1 98 ? -20.014 -32.452 -2.720 1.00 89.00 98 SER A CA 1
ATOM 779 C C . SER A 1 98 ? -20.881 -31.710 -3.738 1.00 89.00 98 SER A C 1
ATOM 781 O O . SER A 1 98 ? -20.477 -30.702 -4.323 1.00 89.00 98 SER A O 1
ATOM 783 N N . ASP A 1 99 ? -22.072 -32.240 -4.012 1.00 86.94 99 ASP A N 1
ATOM 784 C CA . ASP A 1 99 ? -23.075 -31.544 -4.823 1.00 86.94 99 ASP A CA 1
ATOM 785 C C . ASP A 1 99 ? -23.902 -30.542 -3.993 1.00 86.94 99 ASP A C 1
ATOM 787 O O . ASP A 1 99 ? -23.733 -30.411 -2.783 1.00 86.94 99 ASP A O 1
ATOM 791 N N . GLY A 1 100 ? -24.836 -29.835 -4.638 1.00 76.81 100 GLY A N 1
ATOM 792 C CA . GLY A 1 100 ? -25.715 -28.871 -3.961 1.00 76.81 100 GLY A CA 1
ATOM 793 C C . GLY A 1 100 ? -26.652 -29.470 -2.900 1.00 76.81 100 GLY A C 1
ATOM 794 O O . GLY A 1 100 ? -27.293 -28.712 -2.182 1.00 76.81 100 GLY A O 1
ATOM 795 N N . SER A 1 101 ? -26.736 -30.801 -2.789 1.00 80.50 101 SER A N 1
ATOM 796 C CA . SER A 1 101 ? -27.468 -31.509 -1.730 1.00 80.50 101 SER A CA 1
ATOM 797 C C . SER A 1 101 ? -26.562 -31.995 -0.591 1.00 80.50 101 SER A C 1
ATOM 799 O O . SER A 1 101 ? -27.031 -32.690 0.307 1.00 80.50 101 SER A O 1
ATOM 801 N N . GLY A 1 102 ? -25.268 -31.654 -0.627 1.00 79.56 102 GLY A N 1
ATOM 802 C CA . GLY A 1 102 ? -24.274 -32.070 0.362 1.00 79.56 102 GLY A CA 1
ATOM 803 C C . GLY A 1 102 ? -23.795 -33.512 0.192 1.00 79.56 102 GLY A C 1
ATOM 804 O O . GLY A 1 102 ? -23.109 -34.035 1.067 1.00 79.56 102 GLY A O 1
ATOM 805 N N . ARG A 1 103 ? -24.132 -34.186 -0.917 1.00 83.69 103 ARG A N 1
ATOM 806 C CA . ARG A 1 103 ? -23.701 -35.570 -1.153 1.00 83.69 103 ARG A CA 1
ATOM 807 C C . ARG A 1 103 ? -22.269 -35.595 -1.685 1.00 83.69 103 ARG A C 1
ATOM 809 O O . ARG A 1 103 ? -22.036 -34.984 -2.736 1.00 83.69 103 ARG A O 1
ATOM 816 N N . PRO A 1 104 ? -21.336 -36.319 -1.034 1.00 85.44 104 PRO A N 1
ATOM 817 C CA . PRO A 1 104 ? -19.973 -36.477 -1.528 1.00 85.44 104 PRO A CA 1
ATOM 818 C C . PRO A 1 104 ? -19.951 -37.036 -2.950 1.00 85.44 104 PRO A C 1
ATOM 820 O O . PRO A 1 104 ? -20.752 -37.899 -3.315 1.00 85.44 104 PRO A O 1
ATOM 823 N N . GLN A 1 105 ? -19.023 -36.541 -3.756 1.00 84.31 105 GLN A N 1
ATOM 824 C CA . GLN A 1 105 ? -18.839 -36.928 -5.141 1.00 84.31 105 GLN A CA 1
ATOM 825 C C . GLN A 1 105 ? -17.423 -37.453 -5.364 1.00 84.31 105 GLN A C 1
ATOM 827 O O . GLN A 1 105 ? -16.441 -36.832 -4.965 1.00 84.31 105 GLN A O 1
ATOM 832 N N . ASP A 1 106 ? -17.314 -38.565 -6.090 1.00 80.19 106 ASP A N 1
ATOM 833 C CA . ASP A 1 106 ? -16.027 -39.074 -6.562 1.00 80.19 106 ASP A CA 1
ATOM 834 C C . ASP A 1 106 ? -15.497 -38.185 -7.701 1.00 80.19 106 ASP A C 1
ATOM 836 O O . ASP A 1 106 ? -15.937 -38.259 -8.857 1.00 80.19 106 ASP A O 1
ATOM 840 N N . THR A 1 107 ? -14.530 -37.333 -7.364 1.00 72.75 107 THR A N 1
ATOM 841 C CA . THR A 1 107 ? -13.867 -36.405 -8.289 1.00 72.75 107 THR A CA 1
ATOM 842 C C . THR A 1 107 ? -13.101 -37.141 -9.386 1.00 72.75 107 THR A C 1
ATOM 844 O O . THR A 1 107 ? -13.109 -36.710 -10.539 1.00 72.75 107 THR A O 1
ATOM 847 N N . GLY A 1 108 ? -12.528 -38.312 -9.096 1.00 69.81 108 GLY A N 1
ATOM 848 C CA . GLY A 1 108 ? -11.818 -39.134 -10.073 1.00 69.81 108 GLY A CA 1
ATOM 849 C C . GLY A 1 108 ? -12.724 -39.625 -11.203 1.00 69.81 108 GLY A C 1
ATOM 850 O O . GLY A 1 108 ? -12.289 -39.691 -12.356 1.00 69.81 108 GLY A O 1
ATOM 851 N N . ARG A 1 109 ? -13.992 -39.923 -10.902 1.00 69.31 109 ARG A N 1
ATOM 852 C CA . ARG A 1 109 ? -15.006 -40.297 -11.902 1.00 69.31 109 ARG A CA 1
ATOM 853 C C . ARG A 1 109 ? -15.646 -39.080 -12.567 1.00 69.31 109 ARG A C 1
ATOM 855 O O . ARG A 1 109 ? -15.911 -39.110 -13.768 1.00 69.31 109 ARG A O 1
ATOM 862 N N . LEU A 1 110 ? -15.866 -38.001 -11.816 1.00 65.38 110 LEU A N 1
ATOM 863 C CA . LEU A 1 110 ? -16.409 -36.750 -12.349 1.00 65.38 110 LEU A CA 1
ATOM 864 C C . LEU A 1 110 ? -15.467 -36.041 -13.324 1.00 65.38 110 LEU A C 1
ATOM 866 O O . LEU A 1 110 ? -15.943 -35.271 -14.150 1.00 65.38 110 LEU A O 1
ATOM 870 N N . LEU A 1 111 ? -14.162 -36.283 -13.265 1.00 67.38 111 LEU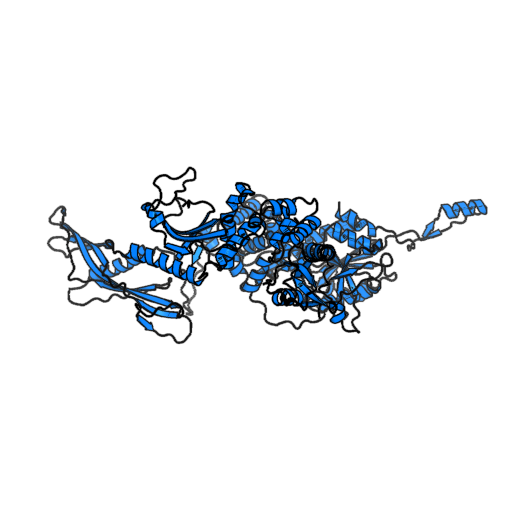 A N 1
ATOM 871 C CA . LEU A 1 111 ? -13.186 -35.611 -14.128 1.00 67.38 111 LEU A CA 1
ATOM 872 C C . LEU A 1 111 ? -12.746 -36.454 -15.329 1.00 67.38 111 LEU A C 1
ATOM 874 O O . LEU A 1 111 ? -12.215 -35.922 -16.298 1.00 67.38 111 LEU A O 1
ATOM 878 N N . ARG A 1 112 ? -13.057 -37.755 -15.350 1.00 65.69 112 ARG A N 1
ATOM 879 C CA . ARG A 1 112 ? -12.878 -38.600 -16.540 1.00 65.69 112 ARG A CA 1
ATOM 880 C C . ARG A 1 112 ? -14.004 -38.344 -17.546 1.00 65.69 112 ARG A C 1
ATOM 882 O O . ARG A 1 112 ? -14.978 -39.091 -17.621 1.00 65.69 112 ARG A O 1
ATOM 889 N N . ALA A 1 113 ? -13.893 -37.273 -18.328 1.00 63.91 113 ALA A N 1
ATOM 890 C CA . ALA A 1 113 ? -14.698 -37.124 -19.538 1.00 63.91 113 ALA A CA 1
ATOM 891 C C . ALA A 1 113 ? -14.108 -38.016 -20.652 1.00 63.91 113 ALA A C 1
ATOM 893 O O . ALA A 1 113 ? -12.905 -37.928 -20.892 1.00 63.91 113 ALA A O 1
ATOM 894 N N . PRO A 1 114 ? -14.908 -38.837 -21.367 1.00 60.84 114 PRO A N 1
ATOM 895 C CA . PRO A 1 114 ? -14.405 -39.708 -22.441 1.00 60.84 114 PRO A CA 1
ATOM 896 C C . PRO A 1 114 ? -13.692 -38.953 -23.570 1.00 60.84 114 PRO A C 1
ATOM 898 O O . PRO A 1 114 ? -12.924 -39.538 -24.322 1.00 60.84 114 PRO A O 1
ATOM 901 N N . ASP A 1 115 ? -13.987 -37.660 -23.708 1.00 71.00 115 ASP A N 1
ATOM 902 C CA . ASP A 1 115 ? -13.474 -36.775 -24.745 1.00 71.00 115 ASP A CA 1
ATOM 903 C C . ASP A 1 115 ? -12.524 -35.689 -24.217 1.00 71.00 115 ASP A C 1
ATOM 905 O O . ASP A 1 115 ? -12.202 -34.781 -24.975 1.00 71.00 115 ASP A O 1
ATOM 909 N N . SER A 1 116 ? -12.110 -35.738 -22.941 1.00 71.44 116 SER A N 1
ATOM 910 C CA . SER A 1 116 ? -11.234 -34.740 -22.288 1.00 71.44 116 SER A CA 1
ATOM 911 C C . SER A 1 116 ? -11.707 -33.277 -22.408 1.00 71.44 116 SER A C 1
ATOM 913 O O . SER A 1 116 ? -10.931 -32.344 -22.215 1.00 71.44 116 SER A O 1
ATOM 915 N N . ARG A 1 117 ? -12.996 -33.047 -22.700 1.00 85.94 117 ARG A N 1
ATOM 916 C CA . ARG A 1 117 ? -13.592 -31.715 -22.921 1.00 85.94 117 ARG A CA 1
ATOM 917 C C . ARG A 1 117 ? -14.411 -31.242 -21.725 1.00 85.94 117 ARG A C 1
ATOM 919 O O . ARG A 1 117 ? -15.520 -30.719 -21.861 1.00 85.94 117 ARG A O 1
ATOM 926 N N . ARG A 1 118 ? -13.838 -31.404 -20.536 1.00 90.25 118 ARG A N 1
ATOM 927 C CA . ARG A 1 118 ? -14.367 -30.883 -19.275 1.00 90.25 118 ARG A CA 1
ATOM 928 C C . ARG A 1 118 ? -13.396 -29.854 -18.713 1.00 90.25 118 ARG A C 1
ATOM 930 O O . ARG A 1 118 ? -12.242 -30.182 -18.482 1.00 90.25 118 ARG A O 1
ATOM 937 N N . LEU A 1 119 ? -13.876 -28.630 -18.529 1.00 92.88 119 LEU A N 1
ATOM 938 C CA . LEU A 1 119 ? -13.136 -27.548 -17.895 1.00 92.88 119 LEU A CA 1
ATOM 939 C C . LEU A 1 119 ? -13.517 -27.497 -16.415 1.00 92.88 119 LEU A C 1
ATOM 941 O O . LEU A 1 119 ? -14.687 -27.282 -16.084 1.00 92.88 119 LEU A O 1
ATOM 945 N N . VAL A 1 120 ? -12.537 -27.692 -15.542 1.00 93.81 120 VAL A N 1
ATOM 946 C CA . VAL A 1 120 ? -12.680 -27.494 -14.100 1.00 93.81 120 VAL A CA 1
ATOM 947 C C . VAL A 1 120 ? -12.351 -26.045 -13.785 1.00 93.81 120 VAL A C 1
ATOM 949 O O . VAL A 1 120 ? -11.309 -25.541 -14.196 1.00 93.81 120 VAL A O 1
ATOM 952 N N . ILE A 1 121 ? -13.251 -25.373 -13.077 1.00 95.50 121 ILE A N 1
ATOM 953 C CA . ILE A 1 121 ? -13.084 -23.992 -12.635 1.00 95.50 121 ILE A CA 1
ATOM 954 C C . ILE A 1 121 ? -13.102 -24.006 -11.112 1.00 95.50 121 ILE A C 1
ATOM 956 O O . ILE A 1 121 ? -14.167 -24.139 -10.514 1.00 95.50 121 ILE A O 1
ATOM 960 N N . VAL A 1 122 ? -11.931 -23.907 -10.492 1.00 94.38 122 VAL A N 1
ATOM 961 C CA . VAL A 1 122 ? -11.800 -23.762 -9.041 1.00 94.38 122 VAL A CA 1
ATOM 962 C C . VAL A 1 122 ? -12.142 -22.323 -8.678 1.00 94.38 122 VAL A C 1
ATOM 964 O O . VAL A 1 122 ? -11.586 -21.397 -9.260 1.00 94.38 122 VAL A O 1
ATOM 967 N N . TRP A 1 123 ? -13.072 -22.136 -7.751 1.00 94.12 123 TRP A N 1
ATOM 968 C CA . TRP A 1 123 ? -13.475 -20.832 -7.238 1.00 94.12 123 TRP A CA 1
ATOM 969 C C . TRP A 1 123 ? -13.130 -20.756 -5.755 1.00 94.12 123 TRP A C 1
ATOM 971 O O . TRP A 1 123 ? -13.781 -21.414 -4.944 1.00 94.12 123 TRP A O 1
ATOM 981 N N . SER A 1 124 ? -12.108 -19.985 -5.404 1.00 89.31 124 SER A N 1
ATOM 982 C CA . SER A 1 124 ? -11.640 -19.814 -4.025 1.00 89.31 124 SER A CA 1
ATOM 983 C C . SER A 1 124 ? -10.878 -18.501 -3.911 1.00 89.31 124 SER A C 1
ATOM 985 O O . SER A 1 124 ? -10.245 -18.092 -4.880 1.00 89.31 124 SER A O 1
ATOM 987 N N . ASP A 1 125 ? -10.939 -17.865 -2.744 1.00 83.25 125 ASP A N 1
ATOM 988 C CA . ASP A 1 125 ? -10.035 -16.774 -2.367 1.00 83.25 125 ASP A CA 1
ATOM 989 C C . ASP A 1 125 ? -8.704 -17.276 -1.779 1.00 83.25 125 ASP A C 1
ATOM 991 O O . ASP A 1 125 ? -7.835 -16.487 -1.419 1.00 83.25 125 ASP A O 1
ATOM 995 N N . PHE A 1 126 ? -8.554 -18.600 -1.654 1.00 83.06 126 PHE A N 1
ATOM 996 C CA . PHE A 1 126 ? -7.389 -19.304 -1.127 1.00 83.06 126 PHE A CA 1
ATOM 997 C C . PHE A 1 126 ? -6.933 -18.820 0.263 1.00 83.06 126 PHE A C 1
ATOM 999 O O . PHE A 1 126 ? -5.807 -19.099 0.672 1.00 83.06 126 PHE A O 1
ATOM 1006 N N . ALA A 1 127 ? -7.786 -18.110 1.009 1.00 77.25 127 ALA A N 1
ATOM 1007 C CA . ALA A 1 127 ? -7.412 -17.457 2.264 1.00 77.25 127 ALA A CA 1
ATOM 1008 C C . ALA A 1 127 ? -7.509 -18.394 3.480 1.00 77.25 127 ALA A C 1
ATOM 1010 O O . ALA A 1 127 ? -6.872 -18.162 4.509 1.00 77.25 127 ALA A O 1
ATOM 1011 N N . ALA A 1 128 ? -8.303 -19.466 3.392 1.00 76.81 128 ALA A N 1
ATOM 1012 C CA . ALA A 1 128 ? -8.427 -20.428 4.484 1.00 76.81 128 ALA A CA 1
ATOM 1013 C C . ALA A 1 128 ? -7.093 -21.151 4.746 1.00 76.81 128 ALA A C 1
ATOM 1015 O O . ALA A 1 128 ? -6.432 -21.589 3.806 1.00 76.81 128 ALA A O 1
ATOM 1016 N N . ARG A 1 129 ? -6.735 -21.363 6.025 1.00 74.00 129 ARG A N 1
ATOM 1017 C CA . ARG A 1 129 ? -5.476 -22.028 6.435 1.00 74.00 129 ARG A CA 1
ATOM 1018 C C . ARG A 1 129 ? -5.231 -23.368 5.739 1.00 74.00 129 ARG A C 1
ATOM 1020 O O . ARG A 1 129 ? -4.095 -23.701 5.441 1.00 74.00 129 ARG A O 1
ATOM 1027 N N . ALA A 1 130 ? -6.287 -24.112 5.413 1.00 77.12 130 ALA A N 1
ATOM 1028 C CA . ALA A 1 130 ? -6.172 -25.360 4.663 1.00 77.12 130 ALA A CA 1
ATOM 1029 C C . ALA A 1 130 ? -5.402 -25.209 3.332 1.00 77.12 130 ALA A C 1
ATOM 1031 O O . ALA A 1 130 ? -4.680 -26.124 2.949 1.00 77.12 130 ALA A O 1
ATOM 1032 N N . TRP A 1 131 ? -5.496 -24.055 2.659 1.00 80.50 131 TRP A N 1
ATOM 1033 C CA . TRP A 1 131 ? -4.779 -23.757 1.411 1.00 80.50 131 TRP A CA 1
ATOM 1034 C C . TRP A 1 131 ? -3.286 -23.459 1.591 1.00 80.50 131 TRP A C 1
ATOM 1036 O O . TRP A 1 131 ? -2.542 -23.482 0.607 1.00 80.50 131 TRP A O 1
ATOM 1046 N N . GLN A 1 132 ? -2.842 -23.206 2.825 1.00 73.50 132 GLN A N 1
ATOM 1047 C CA . GLN A 1 132 ? -1.422 -23.095 3.178 1.00 73.50 132 GLN A CA 1
ATOM 1048 C C . GLN A 1 132 ? -0.762 -24.477 3.299 1.00 73.50 132 GLN A C 1
ATOM 1050 O O . GLN A 1 132 ? 0.459 -24.579 3.286 1.00 73.50 132 GLN A O 1
ATOM 1055 N N . HIS A 1 133 ? -1.556 -25.549 3.355 1.00 71.75 133 HIS A N 1
ATOM 1056 C CA . HIS A 1 133 ? -1.078 -26.927 3.413 1.00 71.75 133 HIS A CA 1
ATOM 1057 C C . HIS A 1 133 ? -1.195 -27.630 2.049 1.00 71.75 133 HIS A C 1
ATOM 1059 O O . HIS A 1 133 ? -1.954 -27.219 1.169 1.00 71.75 133 HIS A O 1
ATOM 1065 N N . GLY A 1 134 ? -0.443 -28.718 1.854 1.00 72.31 134 GLY A N 1
ATOM 1066 C CA . GLY A 1 134 ? -0.358 -29.415 0.563 1.00 72.31 134 GLY A CA 1
ATOM 1067 C C . GLY A 1 134 ? -1.634 -30.144 0.104 1.00 72.31 134 GLY A C 1
ATOM 1068 O O . GLY A 1 134 ? -1.821 -30.342 -1.096 1.00 72.31 134 GLY A O 1
ATOM 1069 N N . LEU A 1 135 ? -2.546 -30.527 1.007 1.00 78.88 135 LEU A N 1
ATOM 1070 C CA . LEU A 1 135 ? -3.666 -31.432 0.683 1.00 78.88 135 LEU A CA 1
ATOM 1071 C C . LEU A 1 135 ? -4.677 -30.887 -0.356 1.00 78.88 135 LEU A C 1
ATOM 1073 O O . LEU A 1 135 ? -5.007 -31.616 -1.299 1.00 78.88 135 LEU A O 1
ATOM 1077 N N . PRO A 1 136 ? -5.178 -29.638 -0.271 1.00 84.81 136 PRO A N 1
ATOM 1078 C CA . PRO A 1 136 ? -6.051 -29.103 -1.320 1.00 84.81 136 PRO A CA 1
ATOM 1079 C C . PRO A 1 136 ? -5.328 -28.954 -2.666 1.00 84.81 136 PRO A C 1
ATOM 1081 O O . PRO A 1 136 ? -5.905 -29.218 -3.723 1.00 84.81 136 PRO A O 1
ATOM 1084 N N . TRP A 1 137 ? -4.042 -28.594 -2.635 1.00 84.88 137 TRP A N 1
ATOM 1085 C CA . TRP A 1 137 ? -3.223 -28.413 -3.833 1.00 84.88 137 TRP A CA 1
ATOM 1086 C C . TRP A 1 137 ? -2.920 -29.726 -4.550 1.00 84.88 137 TRP A C 1
ATOM 1088 O O . TRP A 1 137 ? -3.024 -29.773 -5.774 1.00 84.88 137 TRP A O 1
ATOM 1098 N N . SER A 1 138 ? -2.645 -30.811 -3.822 1.00 84.25 138 SER A N 1
ATOM 1099 C CA . SER A 1 138 ? -2.457 -32.138 -4.427 1.00 84.25 138 SER A CA 1
ATOM 1100 C C . SER A 1 138 ? -3.729 -32.619 -5.135 1.00 84.25 138 SER A C 1
ATOM 1102 O O . SER A 1 138 ? -3.674 -33.224 -6.208 1.00 84.25 138 SER A O 1
ATOM 1104 N N . THR A 1 139 ? -4.902 -32.258 -4.608 1.00 87.25 139 THR A N 1
ATOM 1105 C CA . THR A 1 139 ? -6.188 -32.532 -5.256 1.00 87.25 139 THR A CA 1
ATOM 1106 C C . THR A 1 139 ? -6.341 -31.750 -6.565 1.00 87.25 139 THR A C 1
ATOM 1108 O O . THR A 1 139 ? -6.691 -32.340 -7.592 1.00 87.25 139 THR A O 1
ATOM 1111 N N . ILE A 1 140 ? -6.018 -30.451 -6.569 1.00 88.69 140 ILE A N 1
ATOM 1112 C CA . ILE A 1 140 ? -6.005 -29.633 -7.795 1.00 88.69 140 ILE A CA 1
ATOM 1113 C C . ILE A 1 140 ? -4.990 -30.179 -8.807 1.00 88.69 140 ILE A C 1
ATOM 1115 O O . ILE A 1 140 ? -5.302 -30.235 -9.997 1.00 88.69 140 ILE A O 1
ATOM 1119 N N . HIS A 1 141 ? -3.814 -30.624 -8.359 1.00 88.38 141 HIS A N 1
ATOM 1120 C CA . HIS A 1 141 ? -2.797 -31.230 -9.217 1.00 88.38 141 HIS A CA 1
ATOM 1121 C C . HIS A 1 141 ? -3.354 -32.451 -9.964 1.00 88.38 141 HIS A C 1
ATOM 1123 O O . HIS A 1 141 ? -3.305 -32.501 -11.193 1.00 88.38 141 HIS A O 1
ATOM 1129 N N . VAL A 1 142 ? -4.004 -33.381 -9.252 1.00 87.44 142 VAL A N 1
ATOM 1130 C CA . VAL A 1 142 ? -4.645 -34.566 -9.857 1.00 87.44 142 VAL A CA 1
ATOM 1131 C C . VAL A 1 142 ? -5.738 -34.184 -10.864 1.00 87.44 142 VAL A C 1
ATOM 1133 O O . VAL A 1 142 ? -5.974 -34.906 -11.842 1.00 87.44 142 VAL A O 1
ATOM 1136 N N . TRP A 1 143 ? -6.439 -33.071 -10.644 1.00 89.25 143 TRP A N 1
ATOM 1137 C CA . TRP A 1 143 ? -7.436 -32.567 -11.590 1.00 89.25 143 TRP A CA 1
ATOM 1138 C C . TRP A 1 143 ? -6.774 -31.985 -12.838 1.00 89.25 143 TRP A C 1
ATOM 1140 O O . TRP A 1 143 ? -7.164 -32.352 -13.948 1.00 89.25 143 TRP A O 1
ATOM 1150 N N . ALA A 1 144 ? -5.742 -31.159 -12.657 1.00 90.06 144 ALA A N 1
ATOM 1151 C CA . ALA A 1 144 ? -4.965 -30.533 -13.722 1.00 90.06 144 ALA A CA 1
ATOM 1152 C C . ALA A 1 144 ? -4.271 -31.563 -14.630 1.00 90.06 144 ALA A C 1
ATOM 1154 O O . ALA A 1 144 ? -4.192 -31.363 -15.843 1.00 90.06 144 ALA A O 1
ATOM 1155 N N . GLU A 1 145 ? -3.837 -32.701 -14.081 1.00 89.00 145 GLU A N 1
ATOM 1156 C CA . GLU A 1 145 ? -3.301 -33.820 -14.867 1.00 89.00 145 GLU A CA 1
ATOM 1157 C C . GLU A 1 145 ? -4.327 -34.418 -15.838 1.00 89.00 145 GLU A C 1
ATOM 1159 O O . GLU A 1 145 ? -3.991 -34.807 -16.958 1.00 89.00 145 GLU A O 1
ATOM 1164 N N . LYS A 1 146 ? -5.588 -34.524 -15.407 1.00 86.06 146 LYS A N 1
ATOM 1165 C CA . LYS A 1 146 ? -6.629 -35.295 -16.108 1.00 86.06 146 LYS A CA 1
ATOM 1166 C C . LYS A 1 146 ? -7.558 -34.435 -16.951 1.00 86.06 146 LYS A C 1
ATOM 1168 O O . LYS A 1 146 ? -8.237 -34.955 -17.839 1.00 86.06 146 LYS A O 1
ATOM 1173 N N . SER A 1 147 ? -7.673 -33.151 -16.645 1.00 88.06 147 SER A N 1
ATOM 1174 C CA . SER A 1 147 ? -8.608 -32.234 -17.290 1.00 88.06 147 SER A CA 1
ATOM 1175 C C . SER A 1 147 ? -8.088 -30.799 -17.247 1.00 88.06 147 SER A C 1
ATOM 1177 O O . SER A 1 147 ? -7.467 -30.412 -16.256 1.00 88.06 147 SER A O 1
ATOM 1179 N N . PRO A 1 148 ? -8.385 -29.982 -18.277 1.00 92.19 148 PRO A N 1
ATOM 1180 C CA . PRO A 1 148 ? -8.169 -28.543 -18.215 1.00 92.19 148 PRO A CA 1
ATOM 1181 C C . PRO A 1 148 ? -8.751 -27.965 -16.921 1.00 92.19 148 PRO A C 1
ATOM 1183 O O . PRO A 1 148 ? -9.960 -28.032 -16.694 1.00 92.19 148 PRO A O 1
ATOM 1186 N N . THR A 1 149 ? -7.885 -27.428 -16.072 1.00 93.69 149 THR A N 1
ATOM 1187 C CA . THR A 1 149 ? -8.222 -26.912 -14.745 1.00 93.69 149 THR A CA 1
ATOM 1188 C C . THR A 1 149 ? -7.711 -25.489 -14.632 1.00 93.69 149 THR A C 1
ATOM 1190 O O . THR A 1 149 ? -6.534 -25.228 -14.872 1.00 93.69 149 THR A O 1
ATOM 1193 N N . ILE A 1 150 ? -8.605 -24.569 -14.293 1.00 95.31 150 ILE A N 1
ATOM 1194 C CA . ILE A 1 150 ? -8.306 -23.156 -14.062 1.00 95.31 150 ILE A CA 1
ATOM 1195 C C . ILE A 1 150 ? -8.788 -22.758 -12.672 1.00 95.31 150 ILE A C 1
ATOM 1197 O O . ILE A 1 150 ? -9.729 -23.354 -12.149 1.00 95.31 150 ILE A O 1
ATOM 1201 N N . ALA A 1 151 ? -8.178 -21.729 -12.105 1.00 93.94 151 ALA A N 1
ATOM 1202 C CA . ALA A 1 151 ? -8.594 -21.104 -10.863 1.00 93.94 151 ALA A CA 1
ATOM 1203 C C . ALA A 1 151 ? -9.117 -19.688 -11.133 1.00 93.94 151 ALA A C 1
ATOM 1205 O O . ALA A 1 151 ? -8.582 -18.947 -11.963 1.00 93.94 151 ALA A O 1
ATOM 1206 N N . ILE A 1 152 ? -10.187 -19.322 -10.440 1.00 93.25 152 ILE A N 1
ATOM 1207 C CA . ILE A 1 152 ? -10.734 -17.973 -10.410 1.00 93.25 152 ILE A CA 1
ATOM 1208 C C . ILE A 1 152 ? -10.745 -17.532 -8.961 1.00 93.25 152 ILE A C 1
ATOM 1210 O O . ILE A 1 152 ? -11.434 -18.131 -8.134 1.00 93.25 152 ILE A O 1
ATOM 1214 N N . ASP A 1 153 ? -9.997 -16.472 -8.699 1.00 88.31 153 ASP A N 1
ATOM 1215 C CA . ASP A 1 153 ? -9.919 -15.863 -7.387 1.00 88.31 153 ASP A CA 1
ATOM 1216 C C . ASP A 1 153 ? -10.785 -14.591 -7.363 1.00 88.31 153 ASP A C 1
ATOM 1218 O O . ASP A 1 153 ? -10.585 -13.688 -8.192 1.00 88.31 153 ASP A O 1
ATOM 1222 N N . PRO A 1 154 ? -11.804 -14.516 -6.485 1.00 84.50 154 PRO A N 1
ATOM 1223 C CA . PRO A 1 154 ? -12.609 -13.316 -6.332 1.00 84.50 154 PRO A CA 1
ATOM 1224 C C . PRO A 1 154 ? -11.841 -12.151 -5.680 1.00 84.50 154 PRO A C 1
ATOM 1226 O O . PRO A 1 154 ? -12.260 -11.003 -5.857 1.00 84.50 154 PRO A O 1
ATOM 1229 N N . LEU A 1 155 ? -10.717 -12.402 -4.999 1.00 75.31 155 LEU A N 1
ATOM 1230 C CA . LEU A 1 155 ? -9.825 -11.364 -4.496 1.00 75.31 155 LEU A CA 1
ATOM 1231 C C . LEU A 1 155 ? -9.146 -10.597 -5.642 1.00 75.31 155 LEU A C 1
ATOM 1233 O O . LEU A 1 155 ? -8.792 -11.155 -6.691 1.00 75.31 155 LEU A O 1
ATOM 1237 N N . PRO A 1 156 ? -8.897 -9.290 -5.448 1.00 67.94 156 PRO A N 1
ATOM 1238 C CA . PRO A 1 156 ? -8.019 -8.522 -6.315 1.00 67.94 156 PRO A CA 1
ATOM 1239 C C . PRO A 1 156 ? -6.644 -9.178 -6.462 1.00 67.94 156 PRO A C 1
ATOM 1241 O O . PRO A 1 156 ? -6.011 -9.542 -5.477 1.00 67.94 156 PRO A O 1
ATOM 1244 N N . ALA A 1 157 ? -6.124 -9.212 -7.691 1.00 68.75 157 ALA A N 1
ATOM 1245 C CA . ALA A 1 157 ? -4.841 -9.854 -7.994 1.00 68.75 157 ALA A CA 1
ATOM 1246 C C . ALA A 1 157 ? -3.635 -9.279 -7.225 1.00 68.75 157 ALA A C 1
ATOM 1248 O O . ALA A 1 157 ? -2.622 -9.952 -7.076 1.00 68.75 157 ALA A O 1
ATOM 1249 N N . ALA A 1 158 ? -3.741 -8.047 -6.716 1.00 59.50 158 ALA A N 1
ATOM 1250 C CA . ALA A 1 158 ? -2.718 -7.444 -5.862 1.00 59.50 158 ALA A CA 1
ATOM 1251 C C . ALA A 1 158 ? -2.553 -8.163 -4.507 1.00 59.50 158 ALA A C 1
ATOM 1253 O O . ALA A 1 158 ? -1.516 -8.008 -3.873 1.00 59.50 158 ALA A O 1
ATOM 1254 N N . LEU A 1 159 ? -3.555 -8.938 -4.079 1.00 61.12 159 LEU A N 1
ATOM 1255 C CA . LEU A 1 159 ? -3.634 -9.549 -2.750 1.00 61.12 159 LEU A CA 1
ATOM 1256 C C . LEU A 1 159 ? -3.339 -11.054 -2.750 1.00 61.12 159 LEU A C 1
ATOM 1258 O O . LEU A 1 159 ? -3.265 -11.661 -1.686 1.00 61.12 159 LEU A O 1
ATOM 1262 N N . TRP A 1 160 ? -3.113 -11.656 -3.922 1.00 69.00 160 TRP A N 1
ATOM 1263 C CA . TRP A 1 160 ? -2.819 -13.088 -4.048 1.00 69.00 160 TRP A CA 1
ATOM 1264 C C . TRP A 1 160 ? -1.554 -13.511 -3.293 1.00 69.00 160 TRP A C 1
ATOM 1266 O O . TRP A 1 160 ? -1.480 -14.640 -2.828 1.00 69.00 160 TRP A O 1
ATOM 1276 N N . ALA A 1 161 ? -0.590 -12.604 -3.100 1.00 57.16 161 ALA A N 1
ATOM 1277 C CA . ALA A 1 161 ? 0.659 -12.887 -2.387 1.00 57.16 161 ALA A CA 1
ATOM 1278 C C . ALA A 1 161 ? 0.477 -13.237 -0.894 1.00 57.16 161 ALA A C 1
ATOM 1280 O O . ALA A 1 161 ? 1.424 -13.706 -0.272 1.00 57.16 161 ALA A O 1
ATOM 1281 N N . HIS A 1 162 ? -0.708 -12.993 -0.322 1.00 52.06 162 HIS A N 1
ATOM 1282 C CA . HIS A 1 162 ? -1.013 -13.236 1.093 1.00 52.06 162 HIS A CA 1
ATOM 1283 C C . HIS A 1 162 ? -2.055 -14.345 1.319 1.00 52.06 162 HIS A C 1
ATOM 1285 O O . HIS A 1 162 ? -2.306 -14.730 2.459 1.00 52.06 162 HIS A O 1
ATOM 1291 N N . ALA A 1 163 ? -2.644 -14.871 0.243 1.00 58.69 163 ALA A N 1
ATOM 1292 C CA . ALA A 1 163 ? -3.462 -16.080 0.266 1.00 58.69 163 ALA A CA 1
ATOM 1293 C C . ALA A 1 163 ? -2.557 -17.314 0.081 1.00 58.69 163 ALA A C 1
ATOM 1295 O O . ALA A 1 163 ? -1.364 -17.171 -0.179 1.00 58.69 163 ALA A O 1
ATOM 1296 N N . GLY A 1 164 ? -3.094 -18.536 0.144 1.00 55.62 164 GLY A N 1
ATOM 1297 C CA . GLY A 1 164 ? -2.365 -19.783 -0.157 1.00 55.62 164 GLY A CA 1
ATOM 1298 C C . GLY A 1 164 ? -1.874 -19.923 -1.612 1.00 55.62 164 GLY A C 1
ATOM 1299 O O . GLY A 1 164 ? -1.742 -21.044 -2.094 1.00 55.62 164 GLY A O 1
ATOM 1300 N N . LEU A 1 165 ? -1.650 -18.803 -2.311 1.00 64.56 165 LEU A N 1
ATOM 1301 C CA . LEU A 1 165 ? -1.177 -18.634 -3.687 1.00 64.56 165 LEU A CA 1
ATOM 1302 C C . LEU A 1 165 ? 0.274 -18.108 -3.780 1.00 64.56 165 LEU A C 1
ATOM 1304 O O . LEU A 1 165 ? 0.721 -17.753 -4.867 1.00 64.56 165 LEU A O 1
ATOM 1308 N N . ASP A 1 166 ? 1.028 -18.105 -2.685 1.00 57.56 166 ASP A N 1
ATOM 1309 C CA . ASP A 1 166 ? 2.495 -17.955 -2.582 1.00 57.56 166 ASP A CA 1
ATOM 1310 C C . ASP A 1 166 ? 3.324 -18.999 -3.372 1.00 57.56 166 ASP A C 1
ATOM 1312 O O . ASP A 1 166 ? 4.555 -18.995 -3.337 1.00 57.56 166 ASP A O 1
ATOM 1316 N N . LEU A 1 167 ? 2.676 -19.857 -4.165 1.00 58.81 167 LEU A N 1
ATOM 1317 C CA . LEU A 1 167 ? 3.313 -20.662 -5.205 1.00 58.81 167 LEU A CA 1
ATOM 1318 C C . LEU A 1 167 ? 3.905 -19.775 -6.319 1.00 58.81 167 LEU A C 1
ATOM 1320 O O . LEU A 1 167 ? 3.400 -18.687 -6.613 1.00 58.81 167 LEU A O 1
ATOM 1324 N N . PRO A 1 168 ? 4.952 -20.235 -7.023 1.00 58.41 168 PRO A N 1
ATOM 1325 C CA . PRO A 1 168 ? 5.603 -19.394 -8.005 1.00 58.41 168 PRO A CA 1
ATOM 1326 C C . PRO A 1 168 ? 4.682 -19.044 -9.176 1.00 58.41 168 PRO A C 1
ATOM 1328 O O . PRO A 1 168 ? 4.308 -19.904 -9.978 1.00 58.41 168 PRO A O 1
ATOM 1331 N N . ALA A 1 169 ? 4.361 -17.757 -9.306 1.00 69.81 169 ALA A N 1
ATOM 1332 C CA . ALA A 1 169 ? 3.555 -17.254 -10.406 1.00 69.81 169 ALA A CA 1
ATOM 1333 C C . ALA A 1 169 ? 4.356 -17.273 -11.719 1.00 69.81 169 ALA A C 1
ATOM 1335 O O . ALA A 1 169 ? 5.393 -16.616 -11.860 1.00 69.81 169 ALA A O 1
ATOM 1336 N N . VAL A 1 170 ? 3.855 -18.003 -12.716 1.00 82.88 170 VAL A N 1
ATOM 1337 C CA . VAL A 1 170 ? 4.403 -18.031 -14.079 1.00 82.88 170 VAL A CA 1
ATOM 1338 C C . VAL A 1 170 ? 3.386 -17.511 -15.083 1.00 82.88 170 VAL A C 1
ATOM 1340 O O . VAL A 1 170 ? 2.191 -17.414 -14.810 1.00 82.88 170 VAL A O 1
ATOM 1343 N N . ARG A 1 171 ? 3.860 -17.185 -16.289 1.00 88.81 171 ARG A N 1
ATOM 1344 C CA . ARG A 1 171 ? 2.977 -16.943 -17.431 1.00 88.81 171 ARG A CA 1
ATOM 1345 C C . ARG A 1 171 ? 2.864 -18.186 -18.294 1.00 88.81 171 ARG A C 1
ATOM 1347 O O . ARG A 1 171 ? 3.883 -18.747 -18.697 1.00 88.81 171 ARG A O 1
ATOM 1354 N N . VAL A 1 172 ? 1.627 -18.569 -18.600 1.00 92.88 172 VAL A N 1
ATOM 1355 C CA . VAL A 1 172 ? 1.302 -19.749 -19.408 1.00 92.88 172 VAL A CA 1
ATOM 1356 C C . VAL A 1 172 ? 0.454 -19.393 -20.618 1.00 92.88 172 VAL A C 1
ATOM 1358 O O . VAL A 1 172 ? -0.373 -18.482 -20.576 1.00 92.88 172 VAL A O 1
ATOM 1361 N N . HIS A 1 173 ? 0.621 -20.154 -21.693 1.00 93.56 173 HIS A N 1
ATOM 1362 C CA . HIS A 1 173 ? -0.289 -20.146 -22.836 1.00 93.56 173 HIS A CA 1
ATOM 1363 C C . HIS A 1 173 ? -0.481 -21.565 -23.370 1.00 93.56 173 HIS A C 1
ATOM 1365 O O . HIS A 1 173 ? 0.393 -22.428 -23.225 1.00 93.56 173 HIS A O 1
ATOM 1371 N N . ALA A 1 174 ? -1.631 -21.810 -23.994 1.00 94.44 174 ALA A N 1
ATOM 1372 C CA . ALA A 1 174 ? -1.917 -23.098 -24.600 1.00 94.44 174 ALA A CA 1
ATOM 1373 C C . ALA A 1 174 ? -1.311 -23.174 -26.013 1.00 94.44 174 ALA A C 1
ATOM 1375 O O . ALA A 1 174 ? -1.495 -22.243 -26.800 1.00 94.44 174 ALA A O 1
ATOM 1376 N N . PRO A 1 175 ? -0.615 -24.267 -26.379 1.00 93.69 175 PRO A N 1
ATOM 1377 C CA . PRO A 1 175 ? -0.103 -24.450 -27.740 1.00 93.69 175 PRO A CA 1
ATOM 1378 C C . PRO A 1 175 ? -1.211 -24.796 -28.742 1.00 93.69 175 PRO A C 1
ATOM 1380 O O . PRO A 1 175 ? -1.065 -24.556 -29.937 1.00 93.69 175 PRO A O 1
ATOM 1383 N N . VAL A 1 176 ? -2.313 -25.370 -28.257 1.00 92.00 176 VAL A N 1
ATOM 1384 C CA . VAL A 1 176 ? -3.525 -25.665 -29.022 1.00 92.00 176 VAL A CA 1
ATOM 1385 C C . VAL A 1 176 ? -4.748 -25.236 -28.210 1.00 92.00 176 VAL A C 1
ATOM 1387 O O . VAL A 1 176 ? -4.692 -25.258 -26.979 1.00 92.00 176 VAL A O 1
ATOM 1390 N N . PRO A 1 177 ? -5.858 -24.848 -28.857 1.00 91.75 177 PRO A N 1
ATOM 1391 C CA . PRO A 1 177 ? -7.060 -24.427 -28.148 1.00 91.75 177 PRO A CA 1
ATOM 1392 C C . PRO A 1 177 ? -7.559 -25.517 -27.199 1.00 91.75 177 PRO A C 1
ATOM 1394 O O . PRO A 1 177 ? -7.728 -26.665 -27.604 1.00 91.75 177 PRO A O 1
ATOM 1397 N N . GLY A 1 178 ? -7.803 -25.150 -25.945 1.00 87.75 178 GLY A N 1
ATOM 1398 C CA . GLY A 1 178 ? -8.346 -26.066 -24.948 1.00 87.75 178 GLY A CA 1
ATOM 1399 C C . GLY A 1 178 ? -7.405 -27.199 -24.529 1.00 87.75 178 GLY A C 1
ATOM 1400 O O . GLY A 1 178 ? -7.889 -28.253 -24.123 1.00 87.75 178 GLY A O 1
ATOM 1401 N N . ALA A 1 179 ? -6.089 -26.996 -24.651 1.00 90.56 179 ALA A N 1
ATOM 1402 C CA . ALA A 1 179 ? -5.078 -27.929 -24.160 1.00 90.56 179 ALA A CA 1
ATOM 1403 C C . ALA A 1 179 ? -5.251 -28.242 -22.658 1.00 90.56 179 ALA A C 1
ATOM 1405 O O . ALA A 1 179 ? -5.676 -27.384 -21.883 1.00 90.56 179 ALA A O 1
ATOM 1406 N N . ALA A 1 180 ? -4.884 -29.461 -22.253 1.00 91.06 180 ALA A N 1
ATOM 1407 C CA . ALA A 1 180 ? -4.754 -29.830 -20.843 1.00 91.06 180 ALA A CA 1
ATOM 1408 C C . ALA A 1 180 ? -3.573 -29.096 -20.184 1.00 91.06 180 ALA A C 1
ATOM 1410 O O . ALA A 1 180 ? -2.656 -28.648 -20.878 1.00 91.06 180 ALA A O 1
ATOM 1411 N N . ASN A 1 181 ? -3.568 -29.015 -18.849 1.00 93.31 181 ASN A N 1
ATOM 1412 C CA . ASN A 1 181 ? -2.537 -28.295 -18.095 1.00 93.31 181 ASN A CA 1
ATOM 1413 C C . ASN A 1 181 ? -1.130 -28.854 -18.350 1.00 93.31 181 ASN A C 1
ATOM 1415 O O . ASN A 1 181 ? -0.181 -28.083 -18.469 1.00 93.31 181 ASN A O 1
ATOM 1419 N N . THR A 1 182 ? -1.018 -30.171 -18.549 1.00 92.00 182 THR A N 1
ATOM 1420 C CA . THR A 1 182 ? 0.229 -30.880 -18.893 1.00 92.00 182 THR A CA 1
ATOM 1421 C C . THR A 1 182 ? 0.858 -30.437 -20.218 1.00 92.00 182 THR A C 1
ATOM 1423 O O . THR A 1 182 ? 2.045 -30.649 -20.439 1.00 92.00 182 THR A O 1
ATOM 1426 N N . ALA A 1 183 ? 0.082 -29.819 -21.113 1.00 93.06 183 ALA A N 1
ATOM 1427 C CA . ALA A 1 183 ? 0.552 -29.329 -22.406 1.00 93.06 183 ALA A CA 1
ATOM 1428 C C . ALA A 1 183 ? 0.758 -27.803 -22.438 1.00 93.06 183 ALA A C 1
ATOM 1430 O O . ALA A 1 183 ? 1.153 -27.265 -23.477 1.00 93.06 183 ALA A O 1
ATOM 1431 N N . LEU A 1 184 ? 0.472 -27.084 -21.346 1.00 93.75 184 LEU A N 1
ATOM 1432 C CA . LEU A 1 184 ? 0.655 -25.634 -21.289 1.00 93.75 184 LEU A CA 1
ATOM 1433 C C . LEU A 1 184 ? 2.141 -25.272 -21.282 1.00 93.75 184 LEU A C 1
ATOM 1435 O O . LEU A 1 184 ? 2.960 -25.904 -20.621 1.00 93.75 184 LEU A O 1
ATOM 1439 N N . ARG A 1 185 ? 2.492 -24.214 -22.017 1.00 92.38 185 ARG A N 1
ATOM 1440 C CA . ARG A 1 185 ? 3.876 -23.744 -22.128 1.00 92.38 185 ARG A CA 1
ATOM 1441 C C . ARG A 1 185 ? 4.142 -22.629 -21.131 1.00 92.38 185 ARG A C 1
ATOM 1443 O O . ARG A 1 185 ? 3.414 -21.637 -21.130 1.00 92.38 185 ARG A O 1
ATOM 1450 N N . TYR A 1 186 ? 5.215 -22.759 -20.358 1.00 89.62 186 TYR A N 1
ATOM 1451 C CA . TYR A 1 186 ? 5.689 -21.751 -19.413 1.00 89.62 186 TYR A CA 1
ATOM 1452 C C . TYR A 1 186 ? 7.208 -21.807 -19.260 1.00 89.62 186 TYR A C 1
ATOM 1454 O O . TYR A 1 186 ? 7.870 -22.742 -19.710 1.00 89.62 186 TYR A O 1
ATOM 1462 N N . THR A 1 187 ? 7.768 -20.781 -18.626 1.00 79.56 187 THR A N 1
ATOM 1463 C CA . THR A 1 187 ? 9.198 -20.699 -18.323 1.00 79.56 187 THR A CA 1
ATOM 1464 C C . THR A 1 187 ? 9.398 -20.423 -16.843 1.00 79.56 187 THR A C 1
ATOM 1466 O O . THR A 1 187 ? 8.915 -19.407 -16.346 1.00 79.56 187 THR A O 1
ATOM 1469 N N . LEU A 1 188 ? 10.157 -21.283 -16.163 1.00 73.62 188 LEU A N 1
ATOM 1470 C CA . LEU A 1 188 ? 10.583 -21.049 -14.784 1.00 73.62 188 LEU A CA 1
ATOM 1471 C C . LEU A 1 188 ? 11.563 -19.871 -14.710 1.00 73.62 188 LEU A C 1
ATOM 1473 O O . LEU A 1 188 ? 12.446 -19.740 -15.574 1.00 73.62 188 LEU A O 1
ATOM 1477 N N . SER A 1 189 ? 11.422 -19.045 -13.671 1.00 66.44 189 SER A N 1
ATOM 1478 C CA . SER A 1 189 ? 12.377 -17.981 -13.350 1.00 66.44 189 SER A CA 1
ATOM 1479 C C . SER A 1 189 ? 13.731 -18.580 -12.925 1.00 66.44 189 SER A C 1
ATOM 1481 O O . SER A 1 189 ? 13.771 -19.719 -12.460 1.00 66.44 189 SER A O 1
ATOM 1483 N N . PRO A 1 190 ? 14.858 -17.857 -13.070 1.00 60.22 190 PRO A N 1
ATOM 1484 C CA . PRO A 1 190 ? 16.176 -18.382 -12.698 1.00 60.22 190 PRO A CA 1
ATOM 1485 C C . PRO A 1 190 ? 16.278 -18.838 -11.236 1.00 60.22 190 PRO A C 1
ATOM 1487 O O . PRO A 1 190 ? 16.920 -19.845 -10.970 1.00 60.22 190 PRO A O 1
ATOM 1490 N N . LEU A 1 191 ? 15.612 -18.133 -10.315 1.00 59.84 191 LEU A N 1
ATOM 1491 C CA . LEU A 1 191 ? 15.575 -18.474 -8.890 1.00 59.84 191 LEU A CA 1
ATOM 1492 C C . LEU A 1 191 ? 14.852 -19.810 -8.669 1.00 59.84 191 LEU A C 1
ATOM 1494 O O . LEU A 1 191 ? 15.381 -20.691 -8.004 1.00 59.84 191 LEU A O 1
ATOM 1498 N N . LEU A 1 192 ? 13.698 -20.008 -9.313 1.00 63.97 192 LEU A N 1
ATOM 1499 C CA . LEU A 1 192 ? 12.949 -21.264 -9.218 1.00 63.97 192 LEU A CA 1
ATOM 1500 C C . LEU A 1 192 ? 13.672 -22.437 -9.859 1.00 63.97 192 LEU A C 1
ATOM 1502 O O . LEU A 1 192 ? 13.560 -23.545 -9.369 1.00 63.97 192 LEU A O 1
ATOM 1506 N N . ARG A 1 193 ? 14.441 -22.212 -10.929 1.00 66.75 193 ARG A N 1
ATOM 1507 C CA . ARG A 1 193 ? 15.299 -23.265 -11.497 1.00 66.75 193 ARG A CA 1
ATOM 1508 C C . ARG A 1 193 ? 16.414 -23.695 -10.545 1.00 66.75 193 ARG A C 1
ATOM 1510 O O . ARG A 1 193 ? 16.938 -24.784 -10.720 1.00 66.75 193 ARG A O 1
ATOM 1517 N N . LEU A 1 194 ? 16.806 -22.822 -9.616 1.00 58.12 194 LEU A N 1
ATOM 1518 C CA . LEU A 1 194 ? 17.826 -23.108 -8.610 1.00 58.12 194 LEU A CA 1
ATOM 1519 C C . LEU A 1 194 ? 17.253 -23.886 -7.418 1.00 58.12 194 LEU A C 1
ATOM 1521 O O . LEU A 1 194 ? 17.974 -24.677 -6.822 1.00 58.12 194 LEU A O 1
ATOM 1525 N N . LEU A 1 195 ? 15.989 -23.617 -7.069 1.00 53.97 195 LEU A N 1
ATOM 1526 C CA . LEU A 1 195 ? 15.284 -24.239 -5.943 1.00 53.97 195 LEU A CA 1
ATOM 1527 C C . LEU A 1 195 ? 14.538 -25.522 -6.324 1.00 53.97 195 LEU A C 1
ATOM 1529 O O . LEU A 1 195 ? 14.360 -26.385 -5.473 1.00 53.97 195 LEU A O 1
ATOM 1533 N N . ALA A 1 196 ? 14.091 -25.646 -7.575 1.00 57.66 196 ALA A N 1
ATOM 1534 C CA . ALA A 1 196 ? 13.369 -26.821 -8.040 1.00 57.66 196 ALA A CA 1
ATOM 1535 C C . ALA A 1 196 ? 14.296 -28.040 -8.047 1.00 57.66 196 ALA A C 1
ATOM 1537 O O . ALA A 1 196 ? 15.352 -28.025 -8.690 1.00 57.66 196 ALA A O 1
ATOM 1538 N N . SER A 1 197 ? 13.879 -29.110 -7.373 1.00 56.44 197 SER A N 1
ATOM 1539 C CA . SER A 1 197 ? 14.541 -30.402 -7.523 1.00 56.44 197 SER A CA 1
ATOM 1540 C C . SER A 1 197 ? 14.344 -30.938 -8.949 1.00 56.44 197 SER A C 1
ATOM 1542 O O . SER A 1 197 ? 13.342 -30.665 -9.614 1.00 56.44 197 SER A O 1
ATOM 1544 N N . THR A 1 198 ? 15.318 -31.694 -9.463 1.00 49.12 198 THR A N 1
ATOM 1545 C CA . THR A 1 198 ? 15.295 -32.214 -10.844 1.00 49.12 198 THR A CA 1
ATOM 1546 C C . THR A 1 198 ? 14.134 -33.171 -11.140 1.00 49.12 198 THR A C 1
ATOM 1548 O O . THR A 1 198 ? 13.869 -33.425 -12.313 1.00 49.12 198 THR A O 1
ATOM 1551 N N . ASP A 1 199 ? 13.431 -33.652 -10.108 1.00 51.34 199 ASP A N 1
ATOM 1552 C CA . ASP A 1 199 ? 12.366 -34.661 -10.195 1.00 51.34 199 ASP A CA 1
ATOM 1553 C C . ASP A 1 199 ? 10.940 -34.098 -9.996 1.00 51.34 199 ASP A C 1
ATOM 1555 O O . ASP A 1 199 ? 9.961 -34.848 -10.020 1.00 51.34 199 ASP A O 1
ATOM 1559 N N . GLU A 1 200 ? 10.772 -32.782 -9.826 1.00 65.00 200 GLU A N 1
ATOM 1560 C CA . GLU A 1 200 ? 9.451 -32.175 -9.620 1.00 65.00 200 GLU A CA 1
ATOM 1561 C C . GLU A 1 200 ? 8.661 -32.004 -10.929 1.00 65.00 200 GLU A C 1
ATOM 1563 O O . GLU A 1 200 ? 8.967 -31.167 -11.784 1.00 65.00 200 GLU A O 1
ATOM 1568 N N . ASN A 1 201 ? 7.573 -32.771 -11.063 1.00 76.31 201 ASN A N 1
ATOM 1569 C CA . ASN A 1 201 ? 6.595 -32.607 -12.137 1.00 76.31 201 ASN A CA 1
ATOM 1570 C C . ASN A 1 201 ? 5.664 -31.422 -11.841 1.00 76.31 201 ASN A C 1
ATOM 1572 O O . ASN A 1 201 ? 4.599 -31.569 -11.242 1.00 76.31 201 ASN A O 1
ATOM 1576 N N . TRP A 1 202 ? 6.086 -30.229 -12.239 1.00 83.12 202 TRP A N 1
ATOM 1577 C CA . TRP A 1 202 ? 5.311 -29.005 -12.073 1.00 83.12 202 TRP A CA 1
ATOM 1578 C C . TRP A 1 202 ? 4.148 -28.926 -13.062 1.00 83.12 202 TRP A C 1
ATOM 1580 O O . TRP A 1 202 ? 4.342 -29.047 -14.272 1.00 83.12 202 TRP A O 1
ATOM 1590 N N . LEU A 1 203 ? 2.947 -28.624 -12.564 1.00 89.00 203 LEU A N 1
ATOM 1591 C CA . LEU A 1 203 ? 1.787 -28.345 -13.408 1.00 89.00 203 LEU A CA 1
ATOM 1592 C C . LEU A 1 203 ? 1.297 -26.911 -13.224 1.00 89.00 203 LEU A C 1
ATOM 1594 O O . LEU A 1 203 ? 0.988 -26.509 -12.101 1.00 89.00 203 LEU A O 1
ATOM 1598 N N . PRO A 1 204 ? 1.176 -26.132 -14.312 1.00 91.62 204 PRO A N 1
ATOM 1599 C CA . PRO A 1 204 ? 0.589 -24.808 -14.239 1.00 91.62 204 PRO A CA 1
ATOM 1600 C C . PRO A 1 204 ? -0.934 -24.889 -14.143 1.00 91.62 204 PRO A C 1
ATOM 1602 O O . PRO A 1 204 ? -1.590 -25.520 -14.974 1.00 91.62 204 PRO A O 1
ATOM 1605 N N . VAL A 1 205 ? -1.510 -24.177 -13.182 1.00 93.00 205 VAL A N 1
ATOM 1606 C CA . VAL A 1 205 ? -2.948 -23.925 -13.062 1.00 93.00 205 VAL A CA 1
ATOM 1607 C C . VAL A 1 205 ? -3.189 -22.452 -13.395 1.00 93.00 205 VAL A C 1
ATOM 1609 O O . VAL A 1 205 ? -2.855 -21.584 -12.587 1.00 93.00 205 VAL A O 1
ATOM 1612 N N . PRO A 1 206 ? -3.716 -22.141 -14.596 1.00 94.50 206 PRO A N 1
ATOM 1613 C CA . PRO A 1 206 ? -4.067 -20.778 -14.974 1.00 94.50 206 PRO A CA 1
ATOM 1614 C C . PRO A 1 206 ? -4.995 -20.122 -13.952 1.00 94.50 206 PRO A C 1
ATOM 1616 O O . PRO A 1 206 ? -5.980 -20.732 -13.537 1.00 94.50 206 PRO A O 1
ATOM 1619 N N . LEU A 1 207 ? -4.697 -18.878 -13.595 1.00 91.25 207 LEU A N 1
ATOM 1620 C CA . LEU A 1 207 ? -5.371 -18.107 -12.559 1.00 91.25 207 LEU A CA 1
ATOM 1621 C C . LEU A 1 207 ? -5.903 -16.794 -13.146 1.00 91.25 207 LEU A C 1
ATOM 1623 O O . LEU A 1 207 ? -5.236 -16.137 -13.951 1.00 91.25 207 LEU A O 1
ATOM 1627 N N . ALA A 1 208 ? -7.113 -16.400 -12.754 1.00 91.00 208 ALA A N 1
ATOM 1628 C CA . ALA A 1 208 ? -7.676 -15.106 -13.119 1.00 91.00 208 ALA A CA 1
ATOM 1629 C C . ALA A 1 208 ? -8.466 -14.475 -11.973 1.00 91.00 208 ALA A C 1
ATOM 1631 O O . ALA A 1 208 ? -9.148 -15.162 -11.221 1.00 91.00 208 ALA A O 1
ATOM 1632 N N . SER A 1 209 ? -8.433 -13.144 -11.910 1.00 88.88 209 SER A N 1
ATOM 1633 C CA . SER A 1 209 ? -9.329 -12.362 -11.058 1.00 88.88 209 SER A CA 1
ATOM 1634 C C . SER A 1 209 ? -10.650 -12.088 -11.772 1.00 88.88 209 SER A C 1
ATOM 1636 O O . SER A 1 209 ? -10.736 -12.187 -13.000 1.00 88.88 209 SER A O 1
ATOM 1638 N N . LEU A 1 210 ? -11.670 -11.635 -11.041 1.00 86.31 210 LEU A N 1
ATOM 1639 C CA . LEU A 1 210 ? -12.987 -11.259 -11.583 1.00 86.31 210 LEU A CA 1
ATOM 1640 C C . LEU A 1 210 ? -13.015 -9.987 -12.452 1.00 86.31 210 LEU A C 1
ATOM 1642 O O . LEU A 1 210 ? -14.066 -9.386 -12.670 1.00 86.31 210 LEU A O 1
ATOM 1646 N N . THR A 1 211 ? -11.876 -9.572 -12.997 1.00 85.62 211 THR A N 1
ATOM 1647 C CA . THR A 1 211 ? -11.784 -8.406 -13.879 1.00 85.62 211 THR A CA 1
ATOM 1648 C C . THR A 1 211 ? -11.941 -8.809 -15.352 1.00 85.62 211 THR A C 1
ATOM 1650 O O . THR A 1 211 ? -11.443 -9.862 -15.768 1.00 85.62 211 THR A O 1
ATOM 1653 N N . PRO A 1 212 ? -12.572 -7.973 -16.206 1.00 87.25 212 PRO A N 1
ATOM 1654 C CA . PRO A 1 212 ? -12.694 -8.269 -17.635 1.00 87.25 212 PRO A CA 1
ATOM 1655 C C . PRO A 1 212 ? -11.343 -8.498 -18.328 1.00 87.25 212 PRO A C 1
ATOM 1657 O O . PRO A 1 212 ? -11.242 -9.347 -19.213 1.00 87.25 212 PRO A O 1
ATOM 1660 N N . SER A 1 213 ? -10.297 -7.776 -17.917 1.00 87.19 213 SER A N 1
ATOM 1661 C CA . SER A 1 213 ? -8.950 -7.900 -18.482 1.00 87.19 213 SER A CA 1
ATOM 1662 C C . SER A 1 213 ? -8.264 -9.213 -18.093 1.00 87.19 213 SER A C 1
ATOM 1664 O O . SER A 1 213 ? -7.642 -9.841 -18.950 1.00 87.19 213 SER A O 1
ATOM 1666 N N . SER A 1 214 ? -8.384 -9.656 -16.836 1.00 90.56 214 SER A N 1
ATOM 1667 C CA . SER A 1 214 ? -7.786 -10.914 -16.368 1.00 90.56 214 SER A CA 1
ATOM 1668 C C . SER A 1 214 ? -8.476 -12.127 -17.000 1.00 90.56 214 SER A C 1
ATOM 1670 O O . SER A 1 214 ? -7.824 -12.928 -17.673 1.00 90.56 214 SER A O 1
ATOM 1672 N N . LEU A 1 215 ? -9.812 -12.181 -16.945 1.00 92.56 215 LEU A N 1
ATOM 1673 C CA . LEU A 1 215 ? -10.598 -13.232 -17.604 1.00 92.56 215 LEU A CA 1
ATOM 1674 C C . LEU A 1 215 ? -10.393 -13.251 -19.126 1.00 92.56 215 LEU A C 1
ATOM 1676 O O . LEU A 1 215 ? -10.360 -14.317 -19.739 1.00 92.56 215 LEU A O 1
ATOM 1680 N N . GLY A 1 216 ? -10.230 -12.079 -19.747 1.00 93.88 216 GLY A N 1
ATOM 1681 C CA . GLY A 1 216 ? -9.987 -11.957 -21.185 1.00 93.88 216 GLY A CA 1
ATOM 1682 C C . GLY A 1 216 ? -8.621 -12.498 -21.607 1.00 93.88 216 GLY A C 1
ATOM 1683 O O . GLY A 1 216 ? -8.532 -13.201 -22.620 1.00 93.88 216 GLY A O 1
ATOM 1684 N N . ARG A 1 217 ? -7.570 -12.216 -20.820 1.00 93.38 217 ARG A N 1
ATOM 1685 C CA . ARG A 1 217 ? -6.227 -12.791 -21.011 1.00 93.38 217 ARG A CA 1
ATOM 1686 C C . ARG A 1 217 ? -6.259 -14.305 -20.853 1.00 93.38 217 ARG A C 1
ATOM 1688 O O . ARG A 1 217 ? -5.788 -15.002 -21.744 1.00 93.38 217 ARG A O 1
ATOM 1695 N N . LEU A 1 218 ? -6.893 -14.806 -19.792 1.00 95.50 218 LEU A N 1
ATOM 1696 C CA . LEU A 1 218 ? -7.078 -16.239 -19.551 1.00 95.50 218 LEU A CA 1
ATOM 1697 C C . LEU A 1 218 ? -7.771 -16.933 -20.736 1.00 95.50 218 LEU A C 1
ATOM 1699 O O . LEU A 1 218 ? -7.232 -17.869 -21.327 1.00 95.50 218 LEU A O 1
ATOM 1703 N N . ALA A 1 219 ? -8.945 -16.443 -21.138 1.00 95.31 219 ALA A N 1
ATOM 1704 C CA . ALA A 1 219 ? -9.716 -17.033 -22.230 1.00 95.31 219 ALA A CA 1
ATOM 1705 C C . ALA A 1 219 ? -8.953 -16.994 -23.571 1.00 95.31 219 ALA A C 1
ATOM 1707 O O . ALA A 1 219 ? -9.024 -17.935 -24.367 1.00 95.31 219 ALA A O 1
ATOM 1708 N N . SER A 1 220 ? -8.194 -15.923 -23.825 1.00 95.00 220 SER A N 1
ATOM 1709 C CA . SER A 1 220 ? -7.381 -15.784 -25.041 1.00 95.00 220 SER A CA 1
ATOM 1710 C C . SER A 1 220 ? -6.155 -16.700 -25.024 1.00 95.00 220 SER A C 1
ATOM 1712 O O . SER A 1 220 ? -5.909 -17.395 -26.009 1.00 95.00 220 SER A O 1
ATOM 1714 N N . ALA A 1 221 ? -5.442 -16.791 -23.902 1.00 95.50 221 ALA A N 1
ATOM 1715 C CA . ALA A 1 221 ? -4.293 -17.679 -23.739 1.00 95.50 221 ALA A CA 1
ATOM 1716 C C . ALA A 1 221 ? -4.673 -19.158 -23.922 1.00 95.50 221 ALA A C 1
ATOM 1718 O O . ALA A 1 221 ? -3.913 -19.916 -24.525 1.00 95.50 221 ALA A O 1
ATOM 1719 N N . LEU A 1 222 ? -5.862 -19.561 -23.455 1.00 94.62 222 LEU A N 1
ATOM 1720 C CA . LEU A 1 222 ? -6.311 -20.956 -23.500 1.00 94.62 222 LEU A CA 1
ATOM 1721 C C . LEU A 1 222 ? -7.014 -21.354 -24.806 1.00 94.62 222 LEU A C 1
ATOM 1723 O O . LEU A 1 222 ? -6.862 -22.489 -25.254 1.00 94.62 222 LEU A O 1
ATOM 1727 N N . ILE A 1 223 ? -7.788 -20.458 -25.434 1.00 94.88 223 ILE A N 1
ATOM 1728 C CA . ILE A 1 223 ? -8.623 -20.806 -26.607 1.00 94.88 223 ILE A CA 1
ATOM 1729 C C . ILE A 1 223 ? -8.135 -20.174 -27.911 1.00 94.88 223 ILE A C 1
ATOM 1731 O O . ILE A 1 223 ? -8.283 -20.760 -28.991 1.00 94.88 223 ILE A O 1
ATOM 1735 N N . ARG A 1 224 ? -7.556 -18.973 -27.834 1.00 93.50 224 ARG A N 1
ATOM 1736 C CA . ARG A 1 224 ? -6.951 -18.284 -28.986 1.00 93.50 224 ARG A CA 1
ATOM 1737 C C . ARG A 1 224 ? -5.453 -18.534 -29.100 1.00 93.50 224 ARG A C 1
ATOM 1739 O O . ARG A 1 224 ? -4.862 -18.027 -30.046 1.00 93.50 224 ARG A O 1
ATOM 1746 N N . THR A 1 225 ? -4.880 -19.295 -28.163 1.00 93.00 225 THR A N 1
ATOM 1747 C CA . THR A 1 225 ? -3.447 -19.611 -28.101 1.00 93.00 225 THR A CA 1
ATOM 1748 C C . THR A 1 225 ? -2.588 -18.344 -28.154 1.00 93.00 225 THR A C 1
ATOM 1750 O O . THR A 1 225 ? -1.588 -18.291 -28.864 1.00 93.00 225 THR A O 1
ATOM 1753 N N . ASP A 1 226 ? -3.032 -17.290 -27.458 1.00 92.44 226 ASP A N 1
ATOM 1754 C CA . ASP A 1 226 ? -2.347 -15.997 -27.433 1.00 92.44 226 ASP A CA 1
ATOM 1755 C C . ASP A 1 226 ? -0.997 -16.122 -26.697 1.00 92.44 226 ASP A C 1
ATOM 1757 O O . ASP A 1 226 ? -0.985 -16.496 -25.517 1.00 92.44 226 ASP A O 1
ATOM 1761 N N . PRO A 1 227 ? 0.141 -15.809 -27.349 1.00 87.69 227 PRO A N 1
ATOM 1762 C CA . PRO A 1 227 ? 1.463 -15.932 -26.742 1.00 87.69 227 PRO A CA 1
ATOM 1763 C C . PRO A 1 227 ? 1.711 -14.944 -25.594 1.00 87.69 227 PRO A C 1
ATOM 1765 O O . PRO A 1 227 ? 2.636 -15.165 -24.813 1.00 87.69 227 PRO A O 1
ATOM 1768 N N . ALA A 1 228 ? 0.908 -13.878 -25.449 1.00 85.94 228 ALA A N 1
ATOM 1769 C CA . ALA A 1 228 ? 0.983 -12.988 -24.286 1.00 85.94 228 ALA A CA 1
ATOM 1770 C C . ALA A 1 228 ? 0.696 -13.731 -22.966 1.00 85.94 228 ALA A C 1
ATOM 1772 O O . ALA A 1 228 ? 1.184 -13.328 -21.904 1.00 85.94 228 ALA A O 1
ATOM 1773 N N . GLY A 1 229 ? -0.056 -14.832 -23.056 1.00 90.69 229 GLY A N 1
ATOM 1774 C CA . GLY A 1 229 ? -0.344 -15.734 -21.955 1.00 90.69 229 GLY A CA 1
ATOM 1775 C C . GLY A 1 229 ? -1.235 -15.143 -20.864 1.00 90.69 229 GLY A C 1
ATOM 1776 O O . GLY A 1 229 ? -1.766 -14.033 -20.952 1.00 90.69 229 GLY A O 1
ATOM 1777 N N . CYS A 1 230 ? -1.401 -15.929 -19.811 1.00 90.50 230 CYS A N 1
ATOM 1778 C CA . CYS A 1 230 ? -2.103 -15.573 -18.585 1.00 90.50 230 CYS A CA 1
ATOM 1779 C C . CYS A 1 230 ? -1.272 -15.988 -17.369 1.00 90.50 230 CYS A C 1
ATOM 1781 O O . CYS A 1 230 ? -0.319 -16.757 -17.502 1.00 90.50 230 CYS A O 1
ATOM 1783 N N . GLU A 1 231 ? -1.596 -15.425 -16.211 1.00 89.38 231 GLU A N 1
ATOM 1784 C CA . GLU A 1 231 ? -0.970 -15.795 -14.941 1.00 89.38 231 GLU A CA 1
ATOM 1785 C C . GLU A 1 231 ? -1.398 -17.213 -14.543 1.00 89.38 231 GLU A C 1
ATOM 1787 O O . GLU A 1 231 ? -2.500 -17.656 -14.868 1.00 89.38 231 GLU A O 1
ATOM 1792 N N . ALA A 1 232 ? -0.504 -17.947 -13.892 1.00 89.12 232 ALA A N 1
ATOM 1793 C CA . ALA A 1 232 ? -0.751 -19.292 -13.401 1.00 89.12 232 ALA A CA 1
ATOM 1794 C C . ALA A 1 232 ? 0.100 -19.574 -12.169 1.00 89.12 232 ALA A C 1
ATOM 1796 O O . ALA A 1 232 ? 1.245 -19.125 -12.093 1.00 89.12 232 ALA A O 1
ATOM 1797 N N . VAL A 1 233 ? -0.448 -20.377 -11.265 1.00 87.69 233 VAL A N 1
ATOM 1798 C CA . VAL A 1 233 ? 0.290 -20.952 -10.137 1.00 87.69 233 VAL A CA 1
ATOM 1799 C C . VAL A 1 233 ? 0.828 -22.325 -10.513 1.00 87.69 233 VAL A C 1
ATOM 1801 O O . VAL A 1 233 ? 0.221 -23.036 -11.315 1.00 87.69 233 VAL A O 1
ATOM 1804 N N . LEU A 1 234 ? 1.979 -22.696 -9.963 1.00 84.06 234 LEU A N 1
ATOM 1805 C CA . LEU A 1 234 ? 2.584 -24.007 -10.179 1.00 84.06 234 LEU A CA 1
ATOM 1806 C C . LEU A 1 234 ? 2.275 -24.932 -9.002 1.00 84.06 234 LEU A C 1
ATOM 1808 O O . LEU A 1 234 ? 2.578 -24.585 -7.870 1.00 84.06 234 LEU A O 1
ATOM 1812 N N . THR A 1 235 ? 1.719 -26.113 -9.270 1.00 83.12 235 THR A N 1
ATOM 1813 C CA . THR A 1 235 ? 1.427 -27.137 -8.251 1.00 83.12 235 THR A CA 1
ATOM 1814 C C . THR A 1 235 ? 2.194 -28.433 -8.522 1.00 83.12 235 THR A C 1
ATOM 1816 O O . THR A 1 235 ? 2.444 -28.776 -9.683 1.00 83.12 235 THR A O 1
ATOM 1819 N N . THR A 1 236 ? 2.550 -29.166 -7.465 1.00 79.19 236 THR A N 1
ATOM 1820 C CA . THR A 1 236 ? 3.228 -30.475 -7.521 1.00 79.19 236 THR A CA 1
ATOM 1821 C C . THR A 1 236 ? 2.309 -31.596 -7.025 1.00 79.19 236 THR A C 1
ATOM 1823 O O . THR A 1 236 ? 1.267 -31.335 -6.425 1.00 79.19 236 THR A O 1
ATOM 1826 N N . ALA A 1 237 ? 2.696 -32.859 -7.231 1.00 76.56 237 ALA A N 1
ATOM 1827 C CA . ALA A 1 237 ? 1.931 -34.015 -6.747 1.00 76.56 237 ALA A CA 1
ATOM 1828 C C . ALA A 1 237 ? 1.779 -34.051 -5.213 1.00 76.56 237 ALA A C 1
ATOM 1830 O O . ALA A 1 237 ? 0.791 -34.578 -4.704 1.00 76.56 237 ALA A O 1
ATOM 1831 N N . VAL A 1 238 ? 2.730 -33.460 -4.483 1.00 67.38 238 VAL A N 1
ATOM 1832 C CA . VAL A 1 238 ? 2.687 -33.302 -3.017 1.00 67.38 238 VAL A CA 1
ATOM 1833 C C . VAL A 1 238 ? 1.867 -32.060 -2.611 1.00 67.38 238 VAL A C 1
ATOM 1835 O O . VAL A 1 238 ? 1.487 -31.893 -1.457 1.00 67.38 238 VAL A O 1
ATOM 1838 N N . GLY A 1 239 ? 1.507 -31.215 -3.583 1.00 66.50 239 GLY A N 1
ATOM 1839 C CA . GLY A 1 239 ? 0.705 -30.009 -3.424 1.00 66.50 239 GLY A CA 1
ATOM 1840 C C . GLY A 1 239 ? 1.561 -28.752 -3.350 1.00 66.50 239 GLY A C 1
ATOM 1841 O O . GLY A 1 239 ? 1.546 -27.955 -4.294 1.00 66.50 239 GLY A O 1
ATOM 1842 N N . ARG A 1 240 ? 2.296 -28.593 -2.243 1.00 65.50 240 ARG A N 1
ATOM 1843 C CA . ARG A 1 240 ? 3.190 -27.459 -1.951 1.00 65.50 240 ARG A CA 1
ATOM 1844 C C . ARG A 1 240 ? 4.604 -27.962 -1.645 1.00 65.50 240 ARG A C 1
ATOM 1846 O O . ARG A 1 240 ? 4.770 -29.106 -1.237 1.00 65.50 240 ARG A O 1
ATOM 1853 N N . ILE A 1 241 ? 5.609 -27.117 -1.877 1.00 54.88 241 ILE A N 1
ATOM 1854 C CA . ILE A 1 241 ? 6.934 -27.307 -1.276 1.00 54.88 241 ILE A CA 1
ATOM 1855 C C . ILE A 1 241 ? 6.775 -26.848 0.171 1.00 54.88 241 ILE A C 1
ATOM 1857 O O . ILE A 1 241 ? 6.445 -25.683 0.390 1.00 54.88 241 ILE A O 1
ATOM 1861 N N . ASP A 1 242 ? 6.905 -27.769 1.121 1.00 46.22 242 ASP A N 1
ATOM 1862 C CA . ASP A 1 242 ? 6.779 -27.458 2.543 1.00 46.22 242 ASP A CA 1
ATOM 1863 C C . ASP A 1 242 ? 7.891 -26.474 2.948 1.00 46.22 242 ASP A C 1
ATOM 1865 O O . ASP A 1 242 ? 9.077 -26.804 2.903 1.00 46.22 242 ASP A O 1
ATOM 1869 N N . GLU A 1 243 ? 7.510 -25.257 3.333 1.00 42.53 243 GLU A N 1
ATOM 1870 C CA . GLU A 1 243 ? 8.271 -24.521 4.339 1.00 42.53 243 GLU A CA 1
ATOM 1871 C C . GLU A 1 243 ? 7.806 -25.067 5.691 1.00 42.53 243 GLU A C 1
ATOM 1873 O O . GLU A 1 243 ? 6.600 -25.145 5.939 1.00 42.53 243 GLU A O 1
ATOM 1878 N N . ASP A 1 244 ? 8.752 -25.507 6.526 1.00 33.97 244 ASP A N 1
ATOM 1879 C CA . ASP A 1 244 ? 8.467 -25.936 7.898 1.00 33.97 244 ASP A CA 1
ATOM 1880 C C . ASP A 1 244 ? 7.660 -24.819 8.583 1.00 33.97 244 ASP A C 1
ATOM 1882 O O . ASP A 1 244 ? 8.124 -23.672 8.611 1.00 33.97 244 ASP A O 1
ATOM 1886 N N . PRO A 1 245 ? 6.441 -25.088 9.080 1.00 41.31 245 PRO A N 1
ATOM 1887 C CA . PRO A 1 245 ? 5.660 -24.062 9.738 1.00 41.31 245 PRO A CA 1
ATOM 1888 C C . PRO A 1 245 ? 6.382 -23.678 11.027 1.00 41.31 245 PRO A C 1
ATOM 1890 O O . PRO A 1 245 ? 6.486 -24.477 11.954 1.00 41.31 245 PRO A O 1
ATOM 1893 N N . ASP A 1 246 ? 6.865 -22.441 11.094 1.00 33.91 246 ASP A N 1
ATOM 1894 C CA . ASP A 1 246 ? 7.269 -21.831 12.353 1.00 33.91 246 ASP A CA 1
ATOM 1895 C C . ASP A 1 246 ? 6.018 -21.827 13.261 1.00 33.91 246 ASP A C 1
ATOM 1897 O O . ASP A 1 246 ? 5.057 -21.091 13.030 1.00 33.91 246 ASP A O 1
ATOM 1901 N N . GLU A 1 247 ? 5.964 -22.742 14.236 1.00 37.91 247 GLU A N 1
ATOM 1902 C CA . GLU A 1 247 ? 4.776 -23.042 15.061 1.00 37.91 247 GLU A CA 1
ATOM 1903 C C . GLU A 1 247 ? 4.378 -21.902 16.017 1.00 37.91 247 GLU A C 1
ATOM 1905 O O . GLU A 1 247 ? 3.390 -22.000 16.751 1.00 37.91 247 GLU A O 1
ATOM 1910 N N . THR A 1 248 ? 5.093 -20.779 16.000 1.00 42.97 248 THR A N 1
ATOM 1911 C CA . THR A 1 248 ? 4.682 -19.591 16.742 1.00 42.97 248 THR A CA 1
ATOM 1912 C C . THR A 1 248 ? 3.684 -18.792 15.912 1.00 42.97 248 THR A C 1
ATOM 1914 O O . THR A 1 248 ? 4.037 -18.035 15.011 1.00 42.97 248 THR A O 1
ATOM 1917 N N . ALA A 1 249 ? 2.392 -18.960 16.217 1.00 49.59 249 ALA A N 1
ATOM 1918 C CA . ALA A 1 249 ? 1.364 -18.065 15.697 1.00 49.59 249 ALA A CA 1
ATOM 1919 C C . ALA A 1 249 ? 1.812 -16.612 15.957 1.00 49.59 249 ALA A C 1
ATOM 1921 O O . ALA A 1 249 ? 2.081 -16.278 17.115 1.00 49.59 249 ALA A O 1
ATOM 1922 N N . PRO A 1 250 ? 1.932 -15.763 14.918 1.00 54.09 250 PRO A N 1
ATOM 1923 C CA . PRO A 1 250 ? 2.411 -14.403 15.097 1.00 54.09 250 PRO A CA 1
ATOM 1924 C C . PRO A 1 250 ? 1.514 -13.678 16.096 1.00 54.09 250 PRO A C 1
ATOM 1926 O O . PRO A 1 250 ? 0.289 -13.834 16.060 1.00 54.09 250 PRO A O 1
ATOM 1929 N N . ASP A 1 251 ? 2.134 -12.892 16.977 1.00 72.06 251 ASP A N 1
ATOM 1930 C CA . ASP A 1 251 ? 1.427 -11.994 17.884 1.00 72.06 251 ASP A CA 1
ATOM 1931 C C . ASP A 1 251 ? 0.382 -11.190 17.093 1.00 72.06 251 ASP A C 1
ATOM 1933 O O . ASP A 1 251 ? 0.685 -10.600 16.049 1.00 72.06 251 ASP A O 1
ATOM 1937 N N . GLY A 1 252 ? -0.873 -11.210 17.547 1.00 70.19 252 GLY A N 1
ATOM 1938 C CA . GLY A 1 252 ? -1.966 -10.560 16.833 1.00 70.19 252 GLY A CA 1
ATOM 1939 C C . GLY A 1 252 ? -1.772 -9.052 16.718 1.00 70.19 252 GLY A C 1
ATOM 1940 O O . GLY A 1 252 ? -2.211 -8.460 15.733 1.00 70.19 252 GLY A O 1
ATOM 1941 N N . GLU A 1 253 ? -1.046 -8.429 17.648 1.00 75.50 253 GLU A N 1
ATOM 1942 C CA . GLU A 1 253 ? -0.678 -7.020 17.527 1.00 75.50 253 GLU A CA 1
ATOM 1943 C C . GLU A 1 253 ? 0.328 -6.787 16.382 1.00 75.50 253 GLU A C 1
ATOM 1945 O O . GLU A 1 253 ? 0.155 -5.865 15.570 1.00 75.50 253 GLU A O 1
ATOM 1950 N N . ALA A 1 254 ? 1.335 -7.654 16.247 1.00 71.31 254 ALA A N 1
ATOM 1951 C CA . ALA A 1 254 ? 2.276 -7.628 15.128 1.00 71.31 254 ALA A CA 1
ATOM 1952 C C . ALA A 1 254 ? 1.572 -7.902 13.786 1.00 71.31 254 ALA A C 1
ATOM 1954 O O . ALA A 1 254 ? 1.830 -7.200 12.804 1.00 71.31 254 ALA A O 1
ATOM 1955 N N . LEU A 1 255 ? 0.629 -8.851 13.753 1.00 72.94 255 LEU A N 1
ATOM 1956 C CA . LEU A 1 255 ? -0.187 -9.166 12.578 1.00 72.94 255 LEU A CA 1
ATOM 1957 C C . LEU A 1 255 ? -1.051 -7.973 12.149 1.00 72.94 255 LEU A C 1
ATOM 1959 O O . LEU A 1 255 ? -1.048 -7.594 10.978 1.00 72.94 255 LEU A O 1
ATOM 1963 N N . ALA A 1 256 ? -1.749 -7.340 13.094 1.00 78.44 256 ALA A N 1
ATOM 1964 C CA . ALA A 1 256 ? -2.554 -6.151 12.834 1.00 78.44 256 ALA A CA 1
ATOM 1965 C C . ALA A 1 256 ? -1.692 -4.978 12.349 1.00 78.44 256 ALA A C 1
ATOM 1967 O O . ALA A 1 256 ? -2.070 -4.259 11.425 1.00 78.44 256 ALA A O 1
ATOM 1968 N N . THR A 1 257 ? -0.503 -4.803 12.927 1.00 76.56 257 THR A N 1
ATOM 1969 C CA . THR A 1 257 ? 0.442 -3.758 12.517 1.00 76.56 257 THR A CA 1
ATOM 1970 C C . THR A 1 257 ? 0.989 -4.011 11.112 1.00 76.56 257 THR A C 1
ATOM 1972 O O . THR A 1 257 ? 1.053 -3.082 10.306 1.00 76.56 257 THR A O 1
ATOM 1975 N N . ALA A 1 258 ? 1.348 -5.254 10.787 1.00 66.62 258 ALA A N 1
ATOM 1976 C CA . ALA A 1 258 ? 1.777 -5.642 9.447 1.00 66.62 258 ALA A CA 1
ATOM 1977 C C . ALA A 1 258 ? 0.653 -5.436 8.422 1.00 66.62 258 ALA A C 1
ATOM 1979 O O . ALA A 1 258 ? 0.888 -4.838 7.371 1.00 66.62 258 ALA A O 1
ATOM 1980 N N . PHE A 1 259 ? -0.576 -5.833 8.762 1.00 77.56 259 PHE A N 1
ATOM 1981 C CA . PHE A 1 259 ? -1.750 -5.595 7.930 1.00 77.56 259 PHE A CA 1
ATOM 1982 C C . PHE A 1 259 ? -1.960 -4.104 7.665 1.00 77.56 259 PHE A C 1
ATOM 1984 O O . PHE A 1 259 ? -2.032 -3.704 6.512 1.00 77.56 259 PHE A O 1
ATOM 1991 N N . LEU A 1 260 ? -1.974 -3.251 8.695 1.00 78.25 260 LEU A N 1
ATOM 1992 C CA . LEU A 1 260 ? -2.160 -1.804 8.520 1.00 78.25 260 LEU A CA 1
ATOM 1993 C C . LEU A 1 260 ? -1.057 -1.139 7.675 1.00 78.25 260 LEU A C 1
ATOM 1995 O O . LEU A 1 260 ? -1.294 -0.083 7.092 1.00 78.25 260 LEU A O 1
ATOM 1999 N N . ARG A 1 261 ? 0.144 -1.732 7.607 1.00 73.31 261 ARG A N 1
ATOM 2000 C CA . ARG A 1 261 ? 1.257 -1.247 6.771 1.00 73.31 261 ARG A CA 1
ATOM 2001 C C . ARG A 1 261 ? 1.134 -1.662 5.307 1.00 73.31 261 ARG A C 1
ATOM 2003 O O . ARG A 1 261 ? 1.589 -0.923 4.437 1.00 73.31 261 ARG A O 1
ATOM 2010 N N . LEU A 1 262 ? 0.594 -2.851 5.051 1.00 64.69 262 LEU A N 1
ATOM 2011 C CA . LEU A 1 262 ? 0.547 -3.462 3.720 1.00 64.69 262 LEU A CA 1
ATOM 2012 C C . LEU A 1 262 ? -0.800 -3.260 3.021 1.00 64.69 262 LEU A C 1
ATOM 2014 O O . LEU A 1 262 ? -0.837 -3.174 1.795 1.00 64.69 262 LEU A O 1
ATOM 2018 N N . ALA A 1 263 ? -1.884 -3.180 3.791 1.00 73.06 263 ALA A N 1
ATOM 2019 C CA . ALA A 1 263 ? -3.237 -3.102 3.275 1.00 73.06 263 ALA A CA 1
ATOM 2020 C C . ALA A 1 263 ? -3.536 -1.743 2.634 1.00 73.06 263 ALA A C 1
ATOM 2022 O O . ALA A 1 263 ? -2.967 -0.703 2.987 1.00 73.06 263 ALA A O 1
ATOM 2023 N N . SER A 1 264 ? -4.495 -1.732 1.713 1.00 77.19 264 SER A N 1
ATOM 2024 C CA . SER A 1 264 ? -5.026 -0.495 1.159 1.00 77.19 264 SER A CA 1
ATOM 2025 C C . SER A 1 264 ? -5.608 0.403 2.264 1.00 77.19 264 SER A C 1
ATOM 2027 O O . SER A 1 264 ? -6.138 -0.090 3.266 1.00 77.19 264 SER A O 1
ATOM 2029 N N . PRO A 1 265 ? -5.601 1.740 2.090 1.00 80.56 265 PRO A N 1
ATOM 2030 C CA . PRO A 1 265 ? -6.189 2.648 3.077 1.00 80.56 265 PRO A CA 1
ATOM 2031 C C . PRO A 1 265 ? -7.666 2.353 3.370 1.00 80.56 265 PRO A C 1
ATOM 2033 O O . PRO A 1 265 ? -8.133 2.574 4.483 1.00 80.56 265 PRO A O 1
ATOM 2036 N N . ALA A 1 266 ? -8.398 1.853 2.371 1.00 82.19 266 ALA A N 1
ATOM 2037 C CA . ALA A 1 266 ? -9.805 1.495 2.477 1.00 82.19 266 ALA A CA 1
ATOM 2038 C C . ALA A 1 266 ? -10.006 0.236 3.340 1.00 82.19 266 ALA A C 1
ATOM 2040 O O . ALA A 1 266 ? -10.844 0.248 4.241 1.00 82.19 266 ALA A O 1
ATOM 2041 N N . ALA A 1 267 ? -9.182 -0.798 3.154 1.00 83.44 267 ALA A N 1
ATOM 2042 C CA . ALA A 1 267 ? -9.210 -2.008 3.972 1.00 83.44 267 ALA A CA 1
ATOM 2043 C C . ALA A 1 267 ? -8.671 -1.796 5.388 1.00 83.44 267 ALA A C 1
ATOM 2045 O O . ALA A 1 267 ? -9.282 -2.271 6.341 1.00 83.44 267 ALA A O 1
ATOM 2046 N N . GLY A 1 268 ? -7.587 -1.031 5.549 1.00 86.06 268 GLY A N 1
ATOM 2047 C CA . GLY A 1 268 ? -7.090 -0.635 6.868 1.00 86.06 268 GLY A CA 1
ATOM 2048 C C . GLY A 1 268 ? -8.161 0.119 7.656 1.00 86.06 268 GLY A C 1
ATOM 2049 O O . GLY A 1 268 ? -8.446 -0.211 8.805 1.00 86.06 268 GLY A O 1
ATOM 2050 N N . ARG A 1 269 ? -8.844 1.065 6.998 1.00 87.81 269 ARG A N 1
ATOM 2051 C CA . ARG A 1 269 ? -9.966 1.793 7.591 1.00 87.81 269 ARG A CA 1
ATOM 2052 C C . ARG A 1 269 ? -11.143 0.882 7.934 1.00 87.81 269 ARG A C 1
ATOM 2054 O O . ARG A 1 269 ? -11.689 1.005 9.027 1.00 87.81 269 ARG A O 1
ATOM 2061 N N . LEU A 1 270 ? -11.527 -0.014 7.026 1.00 88.75 270 LEU A N 1
ATOM 2062 C CA . LEU A 1 270 ? -12.599 -0.981 7.252 1.00 88.75 270 LEU A CA 1
ATOM 2063 C C . LEU A 1 270 ? -12.290 -1.875 8.460 1.00 88.75 270 LEU A C 1
ATOM 2065 O O . LEU A 1 270 ? -13.141 -1.989 9.334 1.00 88.75 270 LEU A O 1
ATOM 2069 N N . ALA A 1 271 ? -11.070 -2.420 8.550 1.00 88.88 271 ALA A N 1
ATOM 2070 C CA . ALA A 1 271 ? -10.612 -3.235 9.678 1.00 88.88 271 ALA A CA 1
ATOM 2071 C C . ALA A 1 271 ? -10.693 -2.478 11.014 1.00 88.88 271 ALA A C 1
ATOM 2073 O O . ALA A 1 271 ? -11.166 -3.024 12.012 1.00 88.88 271 ALA A O 1
ATOM 2074 N N . THR A 1 272 ? -10.280 -1.208 11.029 1.00 88.88 272 THR A N 1
ATOM 2075 C CA . THR A 1 272 ? -10.396 -0.340 12.207 1.00 88.88 272 THR A CA 1
ATOM 2076 C C . THR A 1 272 ? -11.852 -0.116 12.610 1.00 88.88 272 THR A C 1
ATOM 2078 O O . THR A 1 272 ? -12.185 -0.306 13.774 1.00 88.88 272 THR A O 1
ATOM 2081 N N . LEU A 1 273 ? -12.743 0.220 11.669 1.00 84.19 273 LEU A N 1
ATOM 2082 C CA . LEU A 1 273 ? -14.171 0.421 11.961 1.00 84.19 273 LEU A CA 1
ATOM 2083 C C . LEU A 1 273 ? -14.816 -0.838 12.548 1.00 84.19 273 LEU A C 1
ATOM 2085 O O . LEU A 1 273 ? -15.604 -0.762 13.490 1.00 84.19 273 LEU A O 1
ATOM 2089 N N . THR A 1 274 ? -14.448 -2.007 12.025 1.00 85.25 274 THR A N 1
ATOM 2090 C CA . THR A 1 274 ? -14.972 -3.291 12.492 1.00 85.25 274 THR A CA 1
ATOM 2091 C C . THR A 1 274 ? -14.490 -3.698 13.883 1.00 85.25 274 THR A C 1
ATOM 2093 O O . THR A 1 274 ? -15.116 -4.554 14.502 1.00 85.25 274 THR A O 1
ATOM 2096 N N . ALA A 1 275 ? -13.432 -3.069 14.412 1.00 85.38 275 ALA A N 1
ATOM 2097 C CA . ALA A 1 275 ? -12.924 -3.339 15.759 1.00 85.38 275 ALA A CA 1
ATOM 2098 C C . ALA A 1 275 ? -13.910 -2.938 16.873 1.00 85.38 275 ALA A C 1
ATOM 2100 O O . ALA A 1 275 ? -13.789 -3.406 18.005 1.00 85.38 275 ALA A O 1
ATOM 2101 N N . THR A 1 276 ? -14.919 -2.120 16.552 1.00 76.44 276 THR A N 1
ATOM 2102 C CA . THR A 1 276 ? -16.017 -1.779 17.471 1.00 76.44 276 THR A CA 1
ATOM 2103 C C . THR A 1 276 ? -16.829 -3.003 17.904 1.00 76.44 276 THR A C 1
ATOM 2105 O O . THR A 1 276 ? -17.320 -3.029 19.030 1.00 76.44 276 THR A O 1
ATOM 2108 N N . TRP A 1 277 ? -16.890 -4.056 17.082 1.00 75.12 277 TRP A N 1
ATOM 2109 C CA . TRP A 1 277 ? -17.561 -5.314 17.414 1.00 75.12 277 TRP A CA 1
ATOM 2110 C C . TRP A 1 277 ? -16.587 -6.363 17.959 1.00 75.12 277 TRP A C 1
ATOM 2112 O O . TRP A 1 277 ? -15.445 -6.471 17.516 1.00 75.12 277 TRP A O 1
ATOM 2122 N N . GLU A 1 278 ? -17.045 -7.179 18.910 1.00 70.69 278 GLU A N 1
ATOM 2123 C CA . GLU A 1 278 ? -16.307 -8.370 19.365 1.00 70.69 278 GLU A CA 1
ATOM 2124 C C . GLU A 1 278 ? -16.448 -9.541 18.382 1.00 70.69 278 GLU A C 1
ATOM 2126 O O . GLU A 1 278 ? -15.509 -10.309 18.160 1.00 70.69 278 GLU A O 1
ATOM 2131 N N . GLN A 1 279 ? -17.632 -9.666 17.780 1.00 74.12 279 GLN A N 1
ATOM 2132 C CA . GLN A 1 279 ? -17.948 -10.638 16.742 1.00 74.12 279 GLN A CA 1
ATOM 2133 C C . GLN A 1 279 ? -18.694 -9.925 15.620 1.00 74.12 279 GLN A C 1
ATOM 2135 O O . GLN A 1 279 ? -19.661 -9.206 15.869 1.00 74.12 279 GLN A O 1
ATOM 2140 N N . LEU A 1 280 ? -18.245 -10.128 14.386 1.00 75.31 280 LEU A N 1
ATOM 2141 C CA . LEU A 1 280 ? -18.794 -9.452 13.220 1.00 75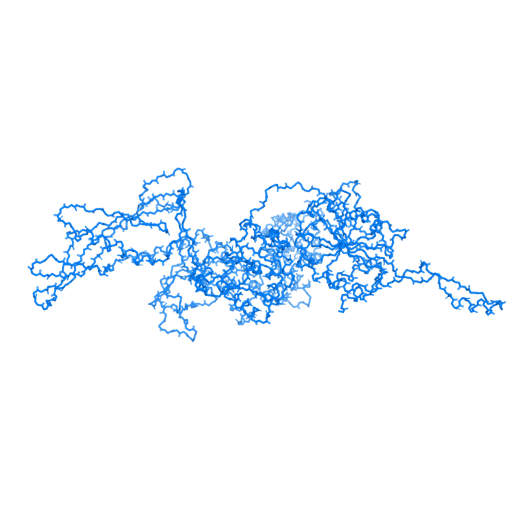.31 280 LEU A CA 1
ATOM 2142 C C . LEU A 1 280 ? -19.404 -10.473 12.255 1.00 75.31 280 LEU A C 1
ATOM 2144 O O . LEU A 1 280 ? -18.675 -11.303 11.705 1.00 75.31 280 LEU A O 1
ATOM 2148 N N . PRO A 1 281 ? -20.717 -10.419 11.977 1.00 73.62 281 PRO A N 1
ATOM 2149 C CA . PRO A 1 281 ? -21.300 -11.213 10.907 1.00 73.62 281 PRO A CA 1
ATOM 2150 C C . PRO A 1 281 ? -20.632 -10.891 9.568 1.00 73.62 281 PRO A C 1
ATOM 2152 O O . PRO A 1 281 ? -20.465 -9.728 9.200 1.00 73.62 281 PRO A O 1
ATOM 2155 N N . VAL A 1 282 ? -20.306 -11.922 8.791 1.00 71.62 282 VAL A N 1
ATOM 2156 C CA . VAL A 1 282 ? -19.605 -11.776 7.502 1.00 71.62 282 VAL A CA 1
ATOM 2157 C C . VAL A 1 282 ? -20.360 -10.855 6.519 1.00 71.62 282 VAL A C 1
ATOM 2159 O O . VAL A 1 282 ? -19.760 -10.073 5.774 1.00 71.62 282 VAL A O 1
ATOM 2162 N N . GLY A 1 283 ? -21.698 -10.884 6.553 1.00 69.50 283 GLY A N 1
ATOM 2163 C CA . GLY A 1 283 ? -22.542 -9.986 5.758 1.00 69.50 283 GLY A CA 1
ATOM 2164 C C . GLY A 1 283 ? -22.411 -8.508 6.149 1.00 69.50 283 GLY A C 1
ATOM 2165 O O . GLY A 1 283 ? -22.474 -7.642 5.278 1.00 69.50 283 GLY A O 1
ATOM 2166 N N . MET A 1 284 ? -22.155 -8.219 7.429 1.00 75.81 284 MET A N 1
ATOM 2167 C CA . MET A 1 284 ? -21.962 -6.854 7.923 1.00 75.81 284 MET A CA 1
ATOM 2168 C C . MET A 1 284 ? -20.645 -6.261 7.415 1.00 75.81 284 MET A C 1
ATOM 2170 O O . MET A 1 284 ? -20.628 -5.119 6.964 1.00 75.81 284 MET A O 1
ATOM 2174 N N . LEU A 1 285 ? -19.563 -7.052 7.383 1.00 80.81 285 LEU A N 1
ATOM 2175 C CA . LEU A 1 285 ? -18.289 -6.633 6.781 1.00 80.81 285 LEU A CA 1
ATOM 2176 C C . LEU A 1 285 ? -18.471 -6.222 5.312 1.00 80.81 285 LEU A C 1
ATOM 2178 O O . LEU A 1 285 ? -17.995 -5.171 4.880 1.00 80.81 285 LEU A O 1
ATOM 2182 N N . SER A 1 286 ? -19.202 -7.045 4.555 1.00 74.88 286 SER A N 1
ATOM 2183 C CA . SER A 1 286 ? -19.490 -6.788 3.140 1.00 74.88 286 SER A CA 1
ATOM 2184 C C . SER A 1 286 ? -20.285 -5.495 2.963 1.00 74.88 286 SER A C 1
ATOM 2186 O O . SER A 1 286 ? -19.962 -4.674 2.107 1.00 74.88 286 SER A O 1
ATOM 2188 N N . TRP A 1 287 ? -21.296 -5.274 3.803 1.00 78.50 287 TRP A N 1
ATOM 2189 C CA . TRP A 1 287 ? -22.101 -4.060 3.761 1.00 78.50 287 TRP A CA 1
ATOM 2190 C C . TRP A 1 287 ? -21.282 -2.807 4.110 1.00 78.50 287 TRP A C 1
ATOM 2192 O O . TRP A 1 287 ? -21.321 -1.828 3.359 1.00 78.50 287 TRP A O 1
ATOM 2202 N N . LEU A 1 288 ? -20.475 -2.857 5.175 1.00 81.50 288 LEU A N 1
ATOM 2203 C CA . LEU A 1 288 ? -19.613 -1.748 5.599 1.00 81.50 288 LEU A CA 1
ATOM 2204 C C . LEU A 1 288 ? -18.582 -1.367 4.536 1.00 81.50 288 LEU A C 1
ATOM 2206 O O . LEU A 1 288 ? -18.343 -0.182 4.320 1.00 81.50 288 LEU A O 1
ATOM 2210 N N . SER A 1 289 ? -18.019 -2.344 3.821 1.00 80.88 289 SER A N 1
ATOM 2211 C CA . SER A 1 289 ? -17.050 -2.074 2.750 1.00 80.88 289 SER A CA 1
ATOM 2212 C C . SER A 1 289 ? -17.604 -1.169 1.641 1.00 80.88 289 SER A C 1
ATOM 2214 O O . SER A 1 289 ? -16.866 -0.395 1.034 1.00 80.88 289 SER A O 1
ATOM 2216 N N . VAL A 1 290 ? -18.921 -1.209 1.416 1.00 80.38 290 VAL A N 1
ATOM 2217 C CA . VAL A 1 290 ? -19.604 -0.403 0.399 1.00 80.38 290 VAL A CA 1
ATOM 2218 C C . VAL A 1 290 ? -20.115 0.923 0.968 1.00 80.38 290 VAL A C 1
ATOM 2220 O O . VAL A 1 290 ? -20.033 1.935 0.279 1.00 80.38 290 VAL A O 1
ATOM 2223 N N . HIS A 1 291 ? -20.620 0.936 2.205 1.00 82.12 291 HIS A N 1
ATOM 2224 C CA . HIS A 1 291 ? -21.376 2.079 2.739 1.00 82.12 291 HIS A CA 1
ATOM 2225 C C . HIS A 1 291 ? -20.591 2.942 3.736 1.00 82.12 291 HIS A C 1
ATOM 2227 O O . HIS A 1 291 ? -20.841 4.139 3.822 1.00 82.12 291 HIS A O 1
ATOM 2233 N N . ALA A 1 292 ? -19.629 2.372 4.469 1.00 81.44 292 ALA A N 1
ATOM 2234 C CA . ALA A 1 292 ? -18.870 3.092 5.497 1.00 81.44 292 ALA A CA 1
ATOM 2235 C C . ALA A 1 292 ? -17.583 3.753 4.967 1.00 81.44 292 ALA A C 1
ATOM 2237 O O . ALA A 1 292 ? -16.897 4.466 5.699 1.00 81.44 292 ALA A O 1
ATOM 2238 N N . LEU A 1 293 ? -17.232 3.519 3.696 1.00 81.81 293 LEU A N 1
ATOM 2239 C CA . LEU A 1 293 ? -16.017 4.042 3.069 1.00 81.81 293 LEU A CA 1
ATOM 2240 C C . LEU A 1 293 ? -16.348 5.143 2.042 1.00 81.81 293 LEU A C 1
ATOM 2242 O O . LEU A 1 293 ? -17.276 4.967 1.256 1.00 81.81 293 LEU A O 1
ATOM 2246 N N . PRO A 1 294 ? -15.552 6.231 1.932 1.00 69.81 294 PRO A N 1
ATOM 2247 C CA . PRO A 1 294 ? -15.873 7.393 1.086 1.00 69.81 294 PRO A CA 1
ATOM 2248 C C . PRO A 1 294 ? -16.100 7.115 -0.408 1.00 69.81 294 PRO A C 1
ATOM 2250 O O . PRO A 1 294 ? -16.699 7.932 -1.102 1.00 69.81 294 PRO A O 1
ATOM 2253 N N . LYS A 1 295 ? -15.565 6.006 -0.932 1.00 71.56 295 LYS A N 1
ATOM 2254 C CA . LYS A 1 295 ? -15.726 5.594 -2.336 1.00 71.56 295 LYS A CA 1
ATOM 2255 C C . LYS A 1 295 ? -16.418 4.242 -2.505 1.00 71.56 295 LYS A C 1
ATOM 2257 O O . LYS A 1 295 ? -16.580 3.848 -3.652 1.00 71.56 295 LYS A O 1
ATOM 2262 N N . GLY A 1 296 ? -16.800 3.580 -1.404 1.00 71.50 296 GLY A N 1
ATOM 2263 C CA . GLY A 1 296 ? -17.368 2.229 -1.378 1.00 71.50 296 GLY A CA 1
ATOM 2264 C C . GLY A 1 296 ? -16.535 1.212 -2.158 1.00 71.50 296 GLY A C 1
ATOM 2265 O O . GLY A 1 296 ? -16.643 1.122 -3.378 1.00 71.50 296 GLY A O 1
ATOM 2266 N N . ASP A 1 297 ? -15.714 0.424 -1.471 1.00 70.88 297 ASP A N 1
ATOM 2267 C CA . ASP A 1 297 ? -14.851 -0.556 -2.127 1.00 70.88 297 ASP A CA 1
ATOM 2268 C C . ASP A 1 297 ? -15.108 -1.980 -1.608 1.00 70.88 297 ASP A C 1
ATOM 2270 O O . ASP A 1 297 ? -14.563 -2.364 -0.570 1.00 70.88 297 ASP A O 1
ATOM 2274 N N . PRO A 1 298 ? -15.892 -2.806 -2.329 1.00 68.88 298 PRO A N 1
ATOM 2275 C CA . PRO A 1 298 ? -16.149 -4.185 -1.921 1.00 68.88 298 PRO A CA 1
ATOM 2276 C C . PRO A 1 298 ? -14.881 -5.050 -1.911 1.00 68.88 298 PRO A C 1
ATOM 2278 O O . PRO A 1 298 ? -14.842 -6.066 -1.220 1.00 68.88 298 PRO A O 1
ATOM 2281 N N . ALA A 1 299 ? -13.824 -4.651 -2.631 1.00 69.44 299 ALA A N 1
ATOM 2282 C CA . ALA A 1 299 ? -12.544 -5.350 -2.593 1.00 69.44 299 ALA A CA 1
ATOM 2283 C C . ALA A 1 299 ? -11.863 -5.251 -1.219 1.00 69.44 299 ALA A C 1
ATOM 2285 O O . ALA A 1 299 ? -11.147 -6.173 -0.824 1.00 69.44 299 ALA A O 1
ATOM 2286 N N . SER A 1 300 ? -12.142 -4.183 -0.464 1.00 77.75 300 SER A N 1
ATOM 2287 C CA . SER A 1 300 ? -11.595 -3.973 0.877 1.00 77.75 300 SER A CA 1
ATOM 2288 C C . SER A 1 300 ? -12.060 -5.042 1.870 1.00 77.75 300 SER A C 1
ATOM 2290 O O . SER A 1 300 ? -11.283 -5.441 2.729 1.00 77.75 300 SER A O 1
ATOM 2292 N N . ALA A 1 301 ? -13.288 -5.569 1.742 1.00 77.81 301 ALA A N 1
ATOM 2293 C CA . ALA A 1 301 ? -13.747 -6.688 2.577 1.00 77.81 301 ALA A CA 1
ATOM 2294 C C . ALA A 1 301 ? -12.899 -7.949 2.351 1.00 77.81 301 ALA A C 1
ATOM 2296 O O . ALA A 1 301 ? -12.546 -8.642 3.304 1.00 77.81 301 ALA A O 1
ATOM 2297 N N . GLY A 1 302 ? -12.538 -8.212 1.093 1.00 70.38 302 GLY A N 1
ATOM 2298 C CA . GLY A 1 302 ? -11.664 -9.321 0.732 1.00 70.38 302 GLY A CA 1
ATOM 2299 C C . GLY A 1 302 ? -10.257 -9.169 1.298 1.00 70.38 302 GLY A C 1
ATOM 2300 O O . GLY A 1 302 ? -9.707 -10.125 1.828 1.00 70.38 302 GLY A O 1
ATOM 2301 N N . GLU A 1 303 ? -9.700 -7.959 1.258 1.00 74.94 303 GLU A N 1
ATOM 2302 C CA . GLU A 1 303 ? -8.391 -7.661 1.848 1.00 74.94 303 GLU A CA 1
ATOM 2303 C C . GLU A 1 303 ? -8.385 -7.864 3.366 1.00 74.94 303 GLU A C 1
ATOM 2305 O O . GLU A 1 303 ? -7.478 -8.493 3.901 1.00 74.94 303 GLU A O 1
ATOM 2310 N N . VAL A 1 304 ? -9.438 -7.416 4.052 1.00 80.69 304 VAL A N 1
ATOM 2311 C CA . VAL A 1 304 ? -9.611 -7.601 5.500 1.00 80.69 304 VAL A CA 1
ATOM 2312 C C . VAL A 1 304 ? -9.716 -9.085 5.888 1.00 80.69 304 VAL A C 1
ATOM 2314 O O . VAL A 1 304 ? -9.156 -9.487 6.908 1.00 80.69 304 VAL A O 1
ATOM 2317 N N . ILE A 1 305 ? -10.380 -9.911 5.072 1.00 75.50 305 ILE A N 1
ATOM 2318 C CA . ILE A 1 305 ? -10.457 -11.369 5.281 1.00 75.50 305 ILE A CA 1
ATOM 2319 C C . ILE A 1 305 ? -9.117 -12.045 4.971 1.00 75.50 305 ILE A C 1
ATOM 2321 O O . ILE A 1 305 ? -8.622 -12.827 5.783 1.00 75.50 305 ILE A O 1
ATOM 2325 N N . GLY A 1 306 ? -8.508 -11.716 3.829 1.00 68.31 306 GLY A N 1
ATOM 2326 C CA . GLY A 1 306 ? -7.223 -12.267 3.392 1.00 68.31 306 GLY A CA 1
ATOM 2327 C C . GLY A 1 306 ? -6.050 -11.871 4.292 1.00 68.31 306 GLY A C 1
ATOM 2328 O O . GLY A 1 306 ? -5.074 -12.605 4.386 1.00 68.31 306 GLY A O 1
ATOM 2329 N N . GLY A 1 307 ? -6.167 -10.756 5.020 1.00 71.06 307 GLY A N 1
ATOM 2330 C CA . GLY A 1 307 ? -5.176 -10.286 5.989 1.00 71.06 307 GLY A CA 1
ATOM 2331 C C . GLY A 1 307 ? -5.036 -11.149 7.245 1.00 71.06 307 GLY A C 1
ATOM 2332 O O . GLY A 1 307 ? -4.171 -10.879 8.075 1.00 71.06 307 GLY A O 1
ATOM 2333 N N . GLY A 1 308 ? -5.887 -12.167 7.424 1.00 73.38 308 GLY A N 1
ATOM 2334 C CA . GLY A 1 308 ? -5.779 -13.121 8.530 1.00 73.38 308 GLY A CA 1
ATOM 2335 C C . GLY A 1 308 ? -6.085 -12.536 9.912 1.00 73.38 308 GLY A C 1
ATOM 2336 O O . GLY A 1 308 ? -5.760 -13.162 10.917 1.00 73.38 308 GLY A O 1
ATOM 2337 N N . LEU A 1 309 ? -6.713 -11.358 9.973 1.00 80.50 309 LEU A N 1
ATOM 2338 C CA . LEU A 1 309 ? -7.062 -10.651 11.214 1.00 80.50 309 LEU A CA 1
ATOM 2339 C C . LEU A 1 309 ? -8.113 -11.384 12.060 1.00 80.50 309 LEU A C 1
ATOM 2341 O O . LEU A 1 309 ? -8.203 -11.180 13.273 1.00 80.50 309 LEU A O 1
ATOM 2345 N N . TYR A 1 310 ? -8.911 -12.225 11.405 1.00 80.12 310 TYR A N 1
ATOM 2346 C CA . TYR A 1 310 ? -10.044 -12.920 11.993 1.00 80.12 310 TYR A CA 1
ATOM 2347 C C . TYR A 1 310 ? -9.869 -14.428 11.898 1.00 80.12 310 TYR A C 1
ATOM 2349 O O . TYR A 1 310 ? -9.345 -14.951 10.913 1.00 80.12 310 TYR A O 1
ATOM 2357 N N . ASP A 1 311 ? -10.411 -15.119 12.889 1.00 73.88 311 ASP A N 1
ATOM 2358 C CA . ASP A 1 311 ? -10.812 -16.508 12.764 1.00 73.88 311 ASP A CA 1
ATOM 2359 C C . ASP A 1 311 ? -12.312 -16.561 12.476 1.00 73.88 311 ASP A C 1
ATOM 2361 O O . ASP A 1 311 ? -13.098 -15.754 12.985 1.00 73.88 311 ASP A O 1
ATOM 2365 N N . VAL A 1 312 ? -12.722 -17.506 11.632 1.00 70.38 312 VAL A N 1
ATOM 2366 C CA . VAL A 1 312 ? -14.138 -17.679 11.308 1.00 70.38 312 VAL A CA 1
ATOM 2367 C C . VAL A 1 312 ? -14.728 -18.754 12.207 1.00 70.38 312 VAL A C 1
ATOM 2369 O O . VAL A 1 312 ? -14.301 -19.907 12.169 1.00 70.38 312 VAL A O 1
ATOM 2372 N N . ALA A 1 313 ? -15.724 -18.375 13.001 1.00 67.25 313 ALA A N 1
ATOM 2373 C CA . ALA A 1 313 ? -16.503 -19.281 13.832 1.00 67.25 313 ALA A CA 1
ATOM 2374 C C . ALA A 1 313 ? -17.913 -19.452 13.253 1.00 67.25 313 ALA A C 1
ATOM 2376 O O . ALA A 1 313 ? -18.423 -18.581 12.550 1.00 67.25 313 ALA A O 1
ATOM 2377 N N . LEU A 1 314 ? -18.560 -20.577 13.553 1.00 62.00 314 LEU A N 1
ATOM 2378 C CA . LEU A 1 314 ? -19.979 -20.777 13.265 1.00 62.00 314 LEU A CA 1
ATOM 2379 C C . LEU A 1 314 ? -20.776 -20.501 14.540 1.00 62.00 314 LEU A C 1
ATOM 2381 O O . LEU A 1 314 ? -20.565 -21.164 15.552 1.00 62.00 314 LEU A O 1
ATOM 2385 N N . HIS A 1 315 ? -21.702 -19.549 14.474 1.00 56.22 315 HIS A N 1
ATOM 2386 C CA . HIS A 1 315 ? -22.690 -19.290 15.517 1.00 56.22 315 HIS A CA 1
ATOM 2387 C C . HIS A 1 315 ? -24.076 -19.568 14.928 1.00 56.22 315 HIS A C 1
ATOM 2389 O O . HIS A 1 315 ? -24.452 -18.950 13.933 1.00 56.22 315 HIS A O 1
ATOM 2395 N N . ASP A 1 316 ? -24.785 -20.576 15.443 1.00 55.19 316 ASP A N 1
ATOM 2396 C CA . ASP A 1 316 ? -26.092 -21.022 14.931 1.00 55.19 316 ASP A CA 1
ATOM 2397 C C . ASP A 1 316 ? -26.149 -21.196 13.399 1.00 55.19 316 ASP A C 1
ATOM 2399 O O . ASP A 1 316 ? -27.067 -20.744 12.718 1.00 55.19 316 ASP A O 1
ATOM 2403 N N . ARG A 1 317 ? -25.132 -21.871 12.837 1.00 56.25 317 ARG A N 1
ATOM 2404 C CA . ARG A 1 317 ? -24.934 -22.109 11.386 1.00 56.25 317 ARG A CA 1
ATOM 2405 C C . ARG A 1 317 ? -24.655 -20.858 10.542 1.00 56.25 317 ARG A C 1
ATOM 2407 O O . ARG A 1 317 ? -24.547 -20.976 9.323 1.00 56.25 317 ARG A O 1
ATOM 2414 N N . THR A 1 318 ? -24.470 -19.699 11.166 1.00 59.41 318 THR A N 1
ATOM 2415 C CA . THR A 1 318 ? -24.063 -18.459 10.498 1.00 59.41 318 THR A CA 1
ATOM 2416 C C . THR A 1 318 ? -22.576 -18.199 10.755 1.00 59.41 318 THR A C 1
ATOM 2418 O O . THR A 1 318 ? -22.137 -18.270 11.905 1.00 59.41 318 THR A O 1
ATOM 2421 N N . PRO A 1 319 ? -21.763 -17.918 9.722 1.00 64.50 319 PRO A N 1
ATOM 2422 C CA . PRO A 1 319 ? -20.359 -17.597 9.922 1.00 64.50 319 PRO A CA 1
ATOM 2423 C C . PRO A 1 319 ? -20.206 -16.190 10.512 1.00 64.50 319 PRO A C 1
ATOM 2425 O O . PRO A 1 319 ? -20.717 -15.204 9.970 1.00 64.50 319 PRO A O 1
ATOM 2428 N N . VAL A 1 320 ? -19.470 -16.111 11.616 1.00 77.12 320 VAL A N 1
ATOM 2429 C CA . VAL A 1 320 ? -19.091 -14.874 12.301 1.00 77.12 320 VAL A CA 1
ATOM 2430 C C . VAL A 1 320 ? -17.571 -14.762 12.346 1.00 77.12 320 VAL A C 1
ATOM 2432 O O . VAL A 1 320 ? -16.857 -15.749 12.527 1.00 77.12 320 VAL A O 1
ATOM 2435 N N . LEU A 1 321 ? -17.071 -13.547 12.156 1.00 79.62 321 LEU A N 1
ATOM 2436 C CA . LEU A 1 321 ? -15.658 -13.214 12.240 1.00 79.62 321 LEU A CA 1
ATOM 2437 C C . LEU A 1 321 ? -15.333 -12.821 13.678 1.00 79.62 321 LEU A C 1
ATOM 2439 O O . LEU A 1 321 ? -15.944 -11.900 14.224 1.00 79.62 321 LEU A O 1
ATOM 2443 N N . ARG A 1 322 ? -14.367 -13.509 14.285 1.00 83.62 322 ARG A N 1
ATOM 2444 C CA . ARG A 1 322 ? -13.819 -13.176 15.601 1.00 83.62 322 ARG A CA 1
ATOM 2445 C C . ARG A 1 322 ? -12.378 -12.731 15.431 1.00 83.62 322 ARG A C 1
ATOM 2447 O O . ARG A 1 322 ? -11.609 -13.409 14.758 1.00 83.62 322 ARG A O 1
ATOM 2454 N N . PHE A 1 323 ? -12.008 -11.609 16.034 1.00 82.31 323 PHE A N 1
ATOM 2455 C CA . PHE A 1 323 ? -10.621 -11.154 16.000 1.00 82.31 323 PHE A CA 1
ATOM 2456 C C . PHE A 1 323 ? -9.689 -12.170 16.656 1.00 82.31 323 PHE A C 1
ATOM 2458 O O . PHE A 1 323 ? -10.005 -12.727 17.711 1.00 82.31 323 PHE A O 1
ATOM 2465 N N . ARG A 1 324 ? -8.516 -12.374 16.054 1.00 81.88 324 ARG A N 1
ATOM 2466 C CA . ARG A 1 324 ? -7.424 -13.069 16.739 1.00 81.88 324 ARG A CA 1
ATOM 2467 C C . ARG A 1 324 ? -6.966 -12.248 17.944 1.00 81.88 324 ARG A C 1
ATOM 2469 O O . ARG A 1 324 ? -7.047 -11.019 17.939 1.00 81.88 324 ARG A O 1
ATOM 2476 N N . ARG A 1 325 ? -6.472 -12.933 18.976 1.00 80.75 325 ARG A N 1
ATOM 2477 C CA . ARG A 1 325 ? -5.989 -12.311 20.220 1.00 80.75 325 ARG A CA 1
ATOM 2478 C C . ARG A 1 325 ? -4.953 -11.218 19.912 1.00 80.75 325 ARG A C 1
ATOM 2480 O O . ARG A 1 325 ? -3.995 -11.511 19.211 1.00 80.75 325 ARG A O 1
ATOM 2487 N N . GLY A 1 326 ? -5.140 -9.995 20.416 1.00 79.50 326 GLY A N 1
ATOM 2488 C CA . GLY A 1 326 ? -4.224 -8.858 20.213 1.00 79.50 326 GLY A CA 1
ATOM 2489 C C . GLY A 1 326 ? -4.510 -8.005 18.967 1.00 79.50 326 GLY A C 1
ATOM 2490 O O . GLY A 1 326 ? -4.076 -6.855 18.886 1.00 79.50 326 GLY A O 1
ATOM 2491 N N . VAL A 1 327 ? -5.269 -8.522 17.989 1.00 84.12 327 VAL A N 1
ATOM 2492 C CA . VAL A 1 327 ? -5.596 -7.776 16.761 1.00 84.12 327 VAL A CA 1
ATOM 2493 C C . VAL A 1 327 ? -6.579 -6.644 17.053 1.00 84.12 327 VAL A C 1
ATOM 2495 O O . VAL A 1 327 ? -6.400 -5.521 16.577 1.00 84.12 327 VAL A O 1
ATOM 2498 N N . ARG A 1 328 ? -7.634 -6.936 17.822 1.00 85.94 328 ARG A N 1
ATOM 2499 C CA . ARG A 1 328 ? -8.719 -5.983 18.086 1.00 85.94 328 ARG A CA 1
ATOM 2500 C C . ARG A 1 328 ? -8.205 -4.781 18.867 1.00 85.94 328 ARG A C 1
ATOM 2502 O O . ARG A 1 328 ? -8.476 -3.648 18.486 1.00 85.94 328 ARG A O 1
ATOM 2509 N N . GLU A 1 329 ? -7.422 -5.030 19.909 1.00 83.00 329 GLU A N 1
ATOM 2510 C CA . GLU A 1 329 ? -6.820 -4.019 20.775 1.00 83.00 329 GLU A CA 1
ATOM 2511 C C . GLU A 1 329 ? -5.942 -3.068 19.958 1.00 83.00 329 GLU A C 1
ATOM 2513 O O . GLU A 1 329 ? -6.044 -1.847 20.083 1.00 83.00 329 GLU A O 1
ATOM 2518 N N . ARG A 1 330 ? -5.138 -3.619 19.042 1.00 85.81 330 ARG A N 1
ATOM 2519 C CA . ARG A 1 330 ? -4.290 -2.830 18.149 1.00 85.81 330 ARG A CA 1
ATOM 2520 C C . ARG A 1 330 ? -5.089 -1.990 17.151 1.00 85.81 330 ARG A C 1
ATOM 2522 O O . ARG A 1 330 ? -4.688 -0.858 16.865 1.00 85.81 330 ARG A O 1
ATOM 2529 N N . LEU A 1 331 ? -6.182 -2.525 16.603 1.00 84.06 331 LEU A N 1
ATOM 2530 C CA . LEU A 1 331 ? -7.050 -1.807 15.662 1.00 84.06 331 LEU A CA 1
ATOM 2531 C C . LEU A 1 331 ? -7.866 -0.708 16.354 1.00 84.06 331 LEU A C 1
ATOM 2533 O O . LEU A 1 331 ? -8.029 0.362 15.768 1.00 84.06 331 LEU A O 1
ATOM 2537 N N . LEU A 1 332 ? -8.304 -0.929 17.600 1.00 79.88 332 LEU A N 1
ATOM 2538 C CA . LEU A 1 332 ? -9.022 0.065 18.407 1.00 79.88 332 LEU A CA 1
ATOM 2539 C C . LEU A 1 332 ? -8.197 1.339 18.636 1.00 79.88 332 LEU A C 1
ATOM 2541 O O . LEU A 1 332 ? -8.765 2.425 18.614 1.00 79.88 332 LEU A O 1
ATOM 2545 N N . ARG A 1 333 ? -6.862 1.244 18.743 1.00 80.19 333 ARG A N 1
ATOM 2546 C CA . ARG A 1 333 ? -5.972 2.425 18.846 1.00 80.19 333 ARG A CA 1
ATOM 2547 C C . ARG A 1 333 ? -6.047 3.360 17.629 1.00 80.19 333 ARG A C 1
ATOM 2549 O O . ARG A 1 333 ? -5.643 4.512 17.717 1.00 80.19 333 ARG A O 1
ATOM 2556 N N . GLY A 1 334 ? -6.513 2.866 16.479 1.00 68.81 334 GLY A N 1
ATOM 2557 C CA . GLY A 1 334 ? -6.698 3.663 15.262 1.00 68.81 334 GLY A CA 1
ATOM 2558 C C . GLY A 1 334 ? -8.090 4.287 15.119 1.00 68.81 334 GLY A C 1
ATOM 2559 O O . GLY A 1 334 ? -8.321 5.019 14.153 1.00 68.81 334 GLY A O 1
ATOM 2560 N N . LEU A 1 335 ? -9.019 3.973 16.026 1.00 76.19 335 LEU A N 1
ATOM 2561 C CA . LEU A 1 335 ? -10.412 4.400 15.962 1.00 76.19 335 LEU A CA 1
ATOM 2562 C C . LEU A 1 335 ? -10.582 5.783 16.609 1.00 76.19 335 LEU A C 1
ATOM 2564 O O . LEU A 1 335 ? -10.124 6.015 17.724 1.00 76.19 335 LEU A O 1
ATOM 2568 N N . ARG A 1 336 ? -11.259 6.709 15.925 1.00 68.50 336 ARG A N 1
ATOM 2569 C CA . ARG A 1 336 ? -11.611 8.036 16.458 1.00 68.50 336 ARG A CA 1
ATOM 2570 C C . ARG A 1 336 ? -13.055 8.047 16.955 1.00 68.50 336 ARG A C 1
ATOM 2572 O O . ARG A 1 336 ? -13.897 7.314 16.447 1.00 68.50 336 ARG A O 1
ATOM 2579 N N . ILE A 1 337 ? -13.377 8.952 17.879 1.00 56.38 337 ILE A N 1
ATOM 2580 C CA . ILE A 1 337 ? -14.752 9.134 18.385 1.00 56.38 337 ILE A CA 1
ATOM 2581 C C . ILE A 1 337 ? -15.733 9.491 17.255 1.00 56.38 337 ILE A C 1
ATO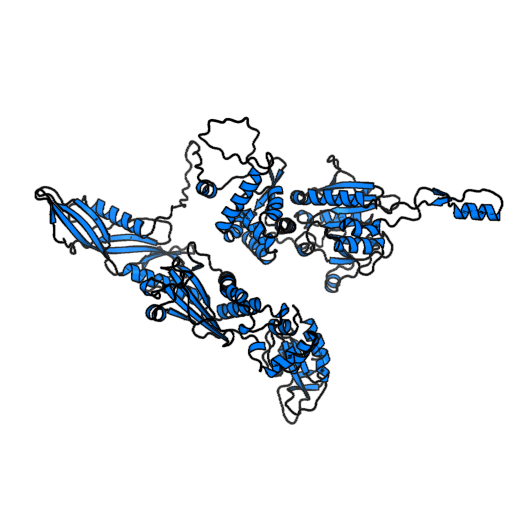M 2583 O O . ILE A 1 337 ? -16.852 8.978 17.220 1.00 56.38 337 ILE A O 1
ATOM 2587 N N . ASP A 1 338 ? -15.311 10.318 16.295 1.00 59.97 338 ASP A N 1
ATOM 2588 C CA . ASP A 1 338 ? -16.138 10.670 15.132 1.00 59.97 338 ASP A CA 1
ATOM 2589 C C . ASP A 1 338 ? -16.468 9.450 14.260 1.00 59.97 338 ASP A C 1
ATOM 2591 O O . ASP A 1 338 ? -17.541 9.388 13.664 1.00 59.97 338 ASP A O 1
ATOM 2595 N N . ASP A 1 339 ? -15.586 8.449 14.239 1.00 66.19 339 ASP A N 1
ATOM 2596 C CA . ASP A 1 339 ? -15.782 7.219 13.474 1.00 66.19 339 ASP A CA 1
ATOM 2597 C C . ASP A 1 339 ? -16.917 6.388 14.069 1.00 66.19 339 ASP A C 1
ATOM 2599 O O . ASP A 1 339 ? -17.727 5.832 13.333 1.00 66.19 339 ASP A O 1
ATOM 2603 N N . ILE A 1 340 ? -16.998 6.342 15.402 1.00 62.91 340 ILE A N 1
ATOM 2604 C CA . ILE A 1 340 ? -18.052 5.637 16.140 1.00 62.91 340 ILE A CA 1
ATOM 2605 C C . ILE A 1 340 ? -19.405 6.311 15.896 1.00 62.91 340 ILE A C 1
ATOM 2607 O O . ILE A 1 340 ? -20.391 5.627 15.624 1.00 62.91 340 ILE A O 1
ATOM 2611 N N . ARG A 1 341 ? -19.456 7.649 15.944 1.00 60.66 341 ARG A N 1
ATOM 2612 C CA . ARG A 1 341 ? -20.685 8.408 15.657 1.00 60.66 341 ARG A CA 1
ATOM 2613 C C . ARG A 1 341 ? -21.159 8.185 14.225 1.00 60.66 341 ARG A C 1
ATOM 2615 O O . ARG A 1 341 ? -22.294 7.775 14.025 1.00 60.66 341 ARG A O 1
ATOM 2622 N N . GLN A 1 342 ? -20.266 8.358 13.250 1.00 68.62 342 GLN A N 1
ATOM 2623 C CA . GLN A 1 342 ? -20.589 8.169 11.836 1.00 68.62 342 GLN A CA 1
ATOM 2624 C C . GLN A 1 342 ? -21.080 6.745 11.540 1.00 68.62 342 GLN A C 1
ATOM 2626 O O . GLN A 1 342 ? -21.997 6.551 10.746 1.00 68.62 342 GLN A O 1
ATOM 2631 N N . LEU A 1 343 ? -20.472 5.743 12.176 1.00 72.00 343 LEU A N 1
ATOM 2632 C CA . LEU A 1 343 ? -20.862 4.345 12.035 1.00 72.00 343 LEU A CA 1
ATOM 2633 C C . LEU A 1 343 ? -22.252 4.076 12.622 1.00 72.00 343 LEU A C 1
ATOM 2635 O O . LEU A 1 343 ? -23.053 3.387 11.992 1.00 72.00 343 LEU A O 1
ATOM 2639 N N . ASN A 1 344 ? -22.554 4.652 13.788 1.00 64.19 344 ASN A N 1
ATOM 2640 C CA . ASN A 1 344 ? -23.870 4.548 14.414 1.00 64.19 344 ASN A CA 1
ATOM 2641 C C . ASN A 1 344 ? -24.958 5.238 13.584 1.00 64.19 344 ASN A C 1
ATOM 2643 O O . ASN A 1 344 ? -26.003 4.630 13.356 1.00 64.19 344 ASN A O 1
ATOM 2647 N N . ASP A 1 345 ? -24.700 6.446 13.080 1.00 65.56 345 ASP A N 1
ATOM 2648 C CA . ASP A 1 345 ? -25.638 7.177 12.219 1.00 65.56 345 ASP A CA 1
ATOM 2649 C C . ASP A 1 345 ? -25.951 6.370 10.948 1.00 65.56 345 ASP A C 1
ATOM 2651 O O . ASP A 1 345 ? -27.114 6.170 10.598 1.00 65.56 345 ASP A O 1
ATOM 2655 N N . LEU A 1 346 ? -24.922 5.797 10.312 1.00 72.12 346 LEU A N 1
ATOM 2656 C CA . LEU A 1 346 ? -25.066 4.969 9.112 1.00 72.12 346 LEU A CA 1
ATOM 2657 C C . LEU A 1 346 ? -25.902 3.700 9.370 1.00 72.12 346 LEU A C 1
ATOM 2659 O O . LEU A 1 346 ? -26.722 3.299 8.541 1.00 72.12 346 LEU A O 1
ATOM 2663 N N . ILE A 1 347 ? -25.706 3.051 10.520 1.00 66.69 347 ILE A N 1
ATOM 2664 C CA . ILE A 1 347 ? -26.476 1.861 10.915 1.00 66.69 347 ILE A CA 1
ATOM 2665 C C . ILE A 1 347 ? -27.924 2.238 11.256 1.00 66.69 347 ILE A C 1
ATOM 2667 O O . ILE A 1 347 ? -28.848 1.500 10.897 1.00 66.69 347 ILE A O 1
ATOM 2671 N N . ALA A 1 348 ? -28.139 3.383 11.907 1.00 60.59 348 ALA A N 1
ATOM 2672 C CA . ALA A 1 348 ? -29.466 3.898 12.233 1.00 60.59 348 ALA A CA 1
ATOM 2673 C C . ALA A 1 348 ? -30.269 4.244 10.965 1.00 60.59 348 ALA A C 1
ATOM 2675 O O . ALA A 1 348 ? -31.414 3.807 10.825 1.00 60.59 348 ALA A O 1
ATOM 2676 N N . GLU A 1 349 ? -29.657 4.935 9.999 1.00 62.84 349 GLU A N 1
ATOM 2677 C CA . GLU A 1 349 ? -30.261 5.254 8.696 1.00 62.84 349 GLU A CA 1
ATOM 2678 C C . GLU A 1 349 ? -30.623 3.990 7.896 1.00 62.84 349 GLU A C 1
ATOM 2680 O O . GLU A 1 349 ? -31.710 3.891 7.313 1.00 62.84 349 GLU A O 1
ATOM 2685 N N . GLN A 1 350 ? -29.752 2.976 7.902 1.00 60.59 350 GLN A N 1
ATOM 2686 C CA . GLN A 1 350 ? -30.024 1.709 7.221 1.00 60.59 350 GLN A CA 1
ATOM 2687 C C . GLN A 1 350 ? -31.162 0.923 7.881 1.00 60.59 350 GLN A C 1
ATOM 2689 O O . GLN A 1 350 ? -32.002 0.343 7.189 1.00 60.59 350 GLN A O 1
ATOM 2694 N N . SER A 1 351 ? -31.214 0.924 9.213 1.00 52.91 351 SER A N 1
ATOM 2695 C CA . SER A 1 351 ? -32.273 0.253 9.975 1.00 52.91 351 SER A CA 1
ATOM 2696 C C . SER A 1 351 ? -33.642 0.901 9.730 1.00 52.91 351 SER A C 1
ATOM 2698 O O . SER A 1 351 ? -34.658 0.207 9.699 1.00 52.91 351 SER A O 1
ATOM 2700 N N . ALA A 1 352 ? -33.675 2.213 9.476 1.00 47.53 352 ALA A N 1
ATOM 2701 C CA . ALA A 1 352 ? -34.892 2.950 9.140 1.00 47.53 352 ALA A CA 1
ATOM 2702 C C . ALA A 1 352 ? -35.389 2.718 7.695 1.00 47.53 352 ALA A C 1
ATOM 2704 O O . ALA A 1 352 ? -36.586 2.836 7.435 1.00 47.53 352 ALA A O 1
ATOM 2705 N N . SER A 1 353 ? -34.502 2.382 6.748 1.00 43.66 353 SER A N 1
ATOM 2706 C CA . SER A 1 353 ? -34.832 2.288 5.312 1.00 43.66 353 SER A CA 1
ATOM 2707 C C . SER A 1 353 ? -35.279 0.899 4.825 1.00 43.66 353 SER A C 1
ATOM 2709 O O . SER A 1 353 ? -35.786 0.779 3.709 1.00 43.66 353 SER A O 1
ATOM 2711 N N . MET A 1 354 ? -35.155 -0.151 5.647 1.00 41.06 354 MET A N 1
ATOM 2712 C CA . MET A 1 354 ? -35.544 -1.531 5.311 1.00 41.06 354 MET A CA 1
ATOM 2713 C C . MET A 1 354 ? -36.291 -2.200 6.480 1.00 41.06 354 MET A C 1
ATOM 2715 O O . MET A 1 354 ? -35.644 -2.694 7.408 1.00 41.06 354 MET A O 1
ATOM 2719 N N . PRO A 1 355 ? -37.635 -2.319 6.442 1.00 33.31 355 PRO A N 1
ATOM 2720 C CA . PRO A 1 355 ? -38.369 -3.106 7.425 1.00 33.31 355 PRO A CA 1
ATOM 2721 C C . PRO A 1 355 ? -38.060 -4.597 7.205 1.00 33.31 355 PRO A C 1
ATOM 2723 O O . PRO A 1 355 ? -38.680 -5.254 6.372 1.00 33.31 355 PRO A O 1
ATOM 2726 N N . GLY A 1 356 ? -37.068 -5.129 7.929 1.00 38.88 356 GLY A N 1
ATOM 2727 C CA . GLY A 1 356 ? -36.778 -6.570 7.981 1.00 38.88 356 GLY A CA 1
ATOM 2728 C C . GLY A 1 356 ? -35.317 -7.014 7.842 1.00 38.88 356 GLY A C 1
ATOM 2729 O O . GLY A 1 356 ? -35.073 -8.208 7.972 1.00 38.88 356 GLY A O 1
ATOM 2730 N N . ALA A 1 357 ? -34.347 -6.121 7.603 1.00 36.97 357 ALA A N 1
ATOM 2731 C CA . ALA A 1 357 ? -32.942 -6.527 7.413 1.00 36.97 357 ALA A CA 1
ATOM 2732 C C . ALA A 1 357 ? -32.063 -6.421 8.677 1.00 36.97 357 ALA A C 1
ATOM 2734 O O . ALA A 1 357 ? -31.046 -7.102 8.765 1.00 36.97 357 ALA A O 1
ATOM 2735 N N . LEU A 1 358 ? -32.463 -5.619 9.667 1.00 37.59 358 LEU A N 1
ATOM 2736 C CA . LEU A 1 358 ? -31.814 -5.526 10.977 1.00 37.59 358 LEU A CA 1
ATOM 2737 C C . LEU A 1 358 ? -32.864 -5.114 12.014 1.00 37.59 358 LEU A C 1
ATOM 2739 O O . LEU A 1 358 ? -33.318 -3.974 12.031 1.00 37.59 358 LEU A O 1
ATOM 2743 N N . ARG A 1 359 ? -33.295 -6.053 12.862 1.00 34.06 359 ARG A N 1
ATOM 2744 C CA . ARG A 1 359 ? -34.014 -5.723 14.099 1.00 34.06 359 ARG A CA 1
ATOM 2745 C C . ARG A 1 359 ? -32.975 -5.596 15.209 1.00 34.06 359 ARG A C 1
ATOM 2747 O O . ARG A 1 359 ? -32.594 -6.597 15.806 1.00 34.06 359 ARG A O 1
ATOM 2754 N N . THR A 1 360 ? -32.500 -4.385 15.479 1.00 41.16 360 THR A N 1
ATOM 2755 C CA . THR A 1 360 ? -31.817 -4.077 16.741 1.00 41.16 360 THR A CA 1
ATOM 2756 C C . THR A 1 360 ? -32.872 -3.906 17.827 1.00 41.16 360 THR A C 1
ATOM 2758 O O . THR A 1 360 ? -33.506 -2.863 17.948 1.00 41.16 360 THR A O 1
ATOM 2761 N N . LEU A 1 361 ? -33.104 -4.966 18.599 1.00 42.03 361 LEU A N 1
ATOM 2762 C CA . LEU A 1 361 ? -33.816 -4.879 19.870 1.00 42.03 361 LEU A CA 1
ATOM 2763 C C . LEU A 1 361 ? -32.769 -4.653 20.961 1.00 42.03 361 LEU A C 1
ATOM 2765 O O . LEU A 1 361 ? -31.948 -5.529 21.220 1.00 42.03 361 LEU A O 1
ATOM 2769 N N . VAL A 1 362 ? -32.785 -3.472 21.573 1.00 41.47 362 VAL A N 1
ATOM 2770 C CA . VAL A 1 362 ? -32.076 -3.226 22.831 1.00 41.47 362 VAL A CA 1
ATOM 2771 C C . VAL A 1 362 ? -33.010 -3.689 23.939 1.00 41.47 362 VAL A C 1
ATOM 2773 O O . VAL A 1 362 ? -34.159 -3.248 23.993 1.00 41.47 362 VAL A O 1
ATOM 2776 N N . ALA A 1 363 ? -32.558 -4.618 24.780 1.00 41.03 363 ALA A N 1
ATOM 2777 C CA . ALA A 1 363 ? -33.343 -5.050 25.927 1.00 41.03 363 ALA A CA 1
ATOM 2778 C C . ALA A 1 363 ? -33.557 -3.842 26.854 1.00 41.03 363 ALA A C 1
ATOM 2780 O O . ALA A 1 363 ? -32.596 -3.342 27.432 1.00 41.03 363 ALA A O 1
ATOM 2781 N N . ASN A 1 364 ? -34.802 -3.363 26.948 1.00 43.75 364 ASN A N 1
ATOM 2782 C CA . ASN A 1 364 ? -35.225 -2.411 27.969 1.00 43.75 364 ASN A CA 1
ATOM 2783 C C . ASN A 1 364 ? -35.769 -3.220 29.160 1.00 43.75 364 ASN A C 1
ATOM 2785 O O . ASN A 1 364 ? -36.819 -3.849 29.000 1.00 43.75 364 ASN A O 1
ATOM 2789 N N . PRO A 1 365 ? -35.084 -3.236 30.313 1.00 43.53 365 PRO A N 1
ATOM 2790 C CA . PRO A 1 365 ? -35.517 -3.982 31.495 1.00 43.53 365 PRO A CA 1
ATOM 2791 C C . PRO A 1 365 ? -36.886 -3.540 32.034 1.00 43.53 365 PRO A C 1
ATOM 2793 O O . PRO A 1 365 ? -37.581 -4.350 32.639 1.00 43.53 365 PRO A O 1
ATOM 2796 N N . ASP A 1 366 ? -37.291 -2.296 31.753 1.00 44.62 366 ASP A N 1
ATOM 2797 C CA . ASP A 1 366 ? -38.504 -1.665 32.292 1.00 44.62 366 ASP A CA 1
ATOM 2798 C C . ASP A 1 366 ? -39.660 -1.579 31.271 1.00 44.62 366 ASP A C 1
ATOM 2800 O O . ASP A 1 366 ? -40.651 -0.878 31.481 1.00 44.62 366 ASP A O 1
ATOM 2804 N N . GLY A 1 367 ? -39.534 -2.234 30.112 1.00 46.09 367 GLY A N 1
ATOM 2805 C CA . GLY A 1 367 ? -40.527 -2.160 29.037 1.00 46.09 367 GLY A CA 1
ATOM 2806 C C . GLY A 1 367 ? -41.632 -3.219 29.138 1.00 46.09 367 GLY A C 1
ATOM 2807 O O . GLY A 1 367 ? -41.359 -4.404 28.997 1.00 46.09 367 GLY A O 1
ATOM 2808 N N . ASP A 1 368 ? -42.898 -2.796 29.223 1.00 37.75 368 ASP A N 1
ATOM 2809 C CA . ASP A 1 368 ? -44.097 -3.668 29.279 1.00 37.75 368 ASP A CA 1
ATOM 2810 C C . ASP A 1 368 ? -44.390 -4.487 27.995 1.00 37.75 368 ASP A C 1
ATOM 2812 O O . ASP A 1 368 ? -45.336 -5.278 27.936 1.00 37.75 368 ASP A O 1
ATOM 2816 N N . ASN A 1 369 ? -43.601 -4.318 26.929 1.00 40.16 369 ASN A N 1
ATOM 2817 C CA . ASN A 1 369 ? -43.848 -4.962 25.638 1.00 40.16 369 ASN A CA 1
ATOM 2818 C C . ASN A 1 369 ? -43.123 -6.308 25.525 1.00 40.16 369 ASN A C 1
ATOM 2820 O O . ASN A 1 369 ? -42.031 -6.414 24.966 1.00 40.16 369 ASN A O 1
ATOM 2824 N N . MET A 1 370 ? -43.773 -7.365 26.005 1.00 34.50 370 MET A N 1
ATOM 2825 C CA . MET A 1 370 ? -43.298 -8.736 25.843 1.00 34.50 370 MET A CA 1
ATOM 2826 C C . MET A 1 370 ? -43.670 -9.268 24.447 1.00 34.50 370 MET A C 1
ATOM 2828 O O . MET A 1 370 ? -44.798 -9.698 24.203 1.00 34.50 370 MET A O 1
ATOM 2832 N N . HIS A 1 371 ? -42.729 -9.230 23.500 1.00 35.78 371 HIS A N 1
ATOM 2833 C CA . HIS A 1 371 ? -42.874 -9.904 22.205 1.00 35.78 371 HIS A CA 1
ATOM 2834 C C . HIS A 1 371 ? -42.363 -11.352 22.282 1.00 35.78 371 HIS A C 1
ATOM 2836 O O . HIS A 1 371 ? -41.337 -11.626 22.899 1.00 35.78 371 HIS A O 1
ATOM 2842 N N . ALA A 1 372 ? -43.082 -12.284 21.645 1.00 33.59 372 ALA A N 1
ATOM 2843 C CA . ALA A 1 372 ? -42.728 -13.702 21.602 1.00 33.59 372 ALA A CA 1
ATOM 2844 C C . ALA A 1 372 ? -41.321 -13.921 21.003 1.00 33.59 372 ALA A C 1
ATOM 2846 O O . ALA A 1 372 ? -41.009 -13.408 19.927 1.00 33.59 372 ALA A O 1
ATOM 2847 N N . LEU A 1 373 ? -40.486 -14.671 21.732 1.00 33.50 373 LEU A N 1
ATOM 2848 C CA . LEU A 1 373 ? -39.078 -14.943 21.438 1.00 33.50 373 LEU A CA 1
ATOM 2849 C C . LEU A 1 373 ? -38.880 -15.735 20.132 1.00 33.50 373 LEU A C 1
ATOM 2851 O O . LEU A 1 373 ? -39.000 -16.955 20.124 1.00 33.50 373 LEU A O 1
ATOM 2855 N N . GLU A 1 374 ? -38.451 -15.047 19.074 1.00 32.12 374 GLU A N 1
ATOM 2856 C CA . GLU A 1 374 ? -37.608 -15.608 17.995 1.00 32.12 374 GLU A CA 1
ATOM 2857 C C . GLU A 1 374 ? -36.470 -14.640 17.594 1.00 32.12 374 GLU A C 1
ATOM 2859 O O . GLU A 1 374 ? -35.882 -14.735 16.520 1.00 32.12 374 GLU A O 1
ATOM 2864 N N . SER A 1 375 ? -36.142 -13.665 18.445 1.00 37.53 375 SER A N 1
ATOM 2865 C CA . SER A 1 375 ? -35.071 -12.690 18.203 1.00 37.53 375 SER A CA 1
ATOM 2866 C C . SER A 1 375 ? -33.781 -13.116 18.906 1.00 37.53 375 SER A C 1
ATOM 2868 O O . SER A 1 375 ? -33.672 -13.012 20.125 1.00 37.53 375 SER A O 1
ATOM 2870 N N . VAL A 1 376 ? -32.807 -13.593 18.126 1.00 36.44 376 VAL A N 1
ATOM 2871 C CA . VAL A 1 376 ? -31.447 -13.930 18.581 1.00 36.44 376 VAL A CA 1
ATOM 2872 C C . VAL A 1 376 ? -30.602 -12.653 18.637 1.00 36.44 376 VAL A C 1
ATOM 2874 O O . VAL A 1 376 ? -30.613 -11.859 17.694 1.00 36.44 376 VAL A O 1
ATOM 2877 N N . ALA A 1 377 ? -29.870 -12.443 19.733 1.00 38.00 377 ALA A N 1
ATOM 2878 C CA . ALA A 1 377 ? -28.917 -11.342 19.850 1.00 38.00 377 ALA A CA 1
ATOM 2879 C C . ALA A 1 377 ? -27.795 -11.515 18.811 1.00 38.00 377 ALA A C 1
ATOM 2881 O O . ALA A 1 377 ? -27.086 -12.516 18.823 1.00 38.00 377 ALA A O 1
ATOM 2882 N N . PHE A 1 378 ? -27.640 -10.559 17.892 1.00 39.78 378 PHE A N 1
ATOM 2883 C CA . PHE A 1 378 ? -26.679 -10.665 16.783 1.00 39.78 378 PHE A CA 1
ATOM 2884 C C . PHE A 1 378 ? -25.355 -9.915 17.034 1.00 39.78 378 PHE A C 1
ATOM 2886 O O . PHE A 1 378 ? -24.432 -10.021 16.227 1.00 39.78 378 PHE A O 1
ATOM 2893 N N . ALA A 1 379 ? -25.267 -9.151 18.130 1.00 39.47 379 ALA A N 1
ATOM 2894 C CA . ALA A 1 379 ? -24.067 -8.463 18.604 1.00 39.47 379 ALA A CA 1
ATOM 2895 C C . ALA A 1 379 ? -24.200 -8.115 20.101 1.00 39.47 379 ALA A C 1
ATOM 2897 O O . ALA A 1 379 ? -25.295 -7.786 20.560 1.00 39.47 379 ALA A O 1
ATOM 2898 N N . SER A 1 380 ? -23.091 -8.148 20.846 1.00 39.56 380 SER A N 1
ATOM 2899 C CA . SER A 1 380 ? -22.954 -7.549 22.180 1.00 39.56 380 SER A CA 1
ATOM 2900 C C . SER A 1 380 ? -22.304 -6.170 22.039 1.00 39.56 380 SER A C 1
ATOM 2902 O O . SER A 1 380 ? -21.226 -6.037 21.462 1.00 39.56 380 SER A O 1
ATOM 2904 N N . ALA A 1 381 ? -22.972 -5.125 22.530 1.00 43.88 381 ALA A N 1
ATOM 2905 C CA . ALA A 1 381 ? -22.355 -3.812 22.699 1.00 43.88 381 ALA A CA 1
ATOM 2906 C C . ALA A 1 381 ? -21.604 -3.788 24.037 1.00 43.88 381 ALA A C 1
ATOM 2908 O O . ALA A 1 381 ? -22.106 -4.317 25.031 1.00 43.88 381 ALA A O 1
ATOM 2909 N N . SER A 1 382 ? -20.417 -3.178 24.076 1.00 43.72 382 SER A N 1
ATOM 2910 C CA . SER A 1 382 ? -19.701 -2.993 25.342 1.00 43.72 382 SER A CA 1
ATOM 2911 C C . SER A 1 382 ? -20.495 -2.065 26.275 1.00 43.72 382 SER A C 1
ATOM 2913 O O . SER A 1 382 ? -21.308 -1.251 25.819 1.00 43.72 382 SER A O 1
ATOM 2915 N N . ARG A 1 383 ? -20.277 -2.165 27.593 1.00 44.69 383 ARG A N 1
ATOM 2916 C CA . ARG A 1 383 ? -20.956 -1.302 28.582 1.00 44.69 383 ARG A CA 1
ATOM 2917 C C . ARG A 1 383 ? -20.704 0.184 28.310 1.00 44.69 383 ARG A C 1
ATOM 2919 O O . ARG A 1 383 ? -21.599 1.002 28.507 1.00 44.69 383 ARG A O 1
ATOM 2926 N N . GLU A 1 384 ? -19.521 0.523 27.812 1.00 42.97 384 GLU A N 1
ATOM 2927 C CA . GLU A 1 384 ? -19.116 1.880 27.439 1.00 42.97 384 GLU A CA 1
ATOM 2928 C C . GLU A 1 384 ? -19.919 2.383 26.235 1.00 42.97 384 GLU A C 1
ATOM 2930 O O . GLU A 1 384 ? -20.386 3.522 26.237 1.00 42.97 384 GLU A O 1
ATOM 2935 N N . ALA A 1 385 ? -20.152 1.520 25.240 1.00 42.94 385 ALA A N 1
ATOM 2936 C CA . ALA A 1 385 ? -20.982 1.844 24.084 1.00 42.94 385 ALA A CA 1
ATOM 2937 C C . ALA A 1 385 ? -22.457 2.050 24.475 1.00 42.94 385 ALA A C 1
ATOM 2939 O O . ALA A 1 385 ? -23.088 2.978 23.979 1.00 42.94 385 ALA A O 1
ATOM 2940 N N . LEU A 1 386 ? -23.000 1.247 25.398 1.00 47.28 386 LEU A N 1
ATOM 2941 C CA . LEU A 1 386 ? -24.383 1.388 25.885 1.00 47.28 386 LEU A CA 1
ATOM 2942 C C . LEU A 1 386 ? -24.594 2.663 26.719 1.00 47.28 386 LEU A C 1
ATOM 2944 O O . LEU A 1 386 ? -25.584 3.368 26.520 1.00 47.28 386 LEU A O 1
ATOM 2948 N N . ARG A 1 387 ? -23.630 3.016 27.581 1.00 47.59 387 ARG A N 1
ATOM 2949 C CA . ARG A 1 387 ? -23.653 4.272 28.354 1.00 47.59 387 ARG A CA 1
ATOM 2950 C C . ARG A 1 387 ? -23.553 5.504 27.457 1.00 47.59 387 ARG A C 1
ATOM 2952 O O . ARG A 1 387 ? -24.289 6.464 27.663 1.00 47.59 387 ARG A O 1
ATOM 2959 N N . ALA A 1 388 ? -22.708 5.461 26.424 1.00 42.31 388 ALA A N 1
ATOM 2960 C CA . ALA A 1 388 ? -22.617 6.531 25.427 1.00 42.31 388 ALA A CA 1
ATOM 2961 C C . ALA A 1 388 ? -23.915 6.713 24.611 1.00 42.31 388 ALA A C 1
ATOM 2963 O O . ALA A 1 388 ? -24.137 7.782 24.043 1.00 42.31 388 ALA A O 1
ATOM 2964 N N . LEU A 1 389 ? -24.772 5.686 24.569 1.00 40.38 389 LEU A N 1
ATOM 2965 C CA . LEU A 1 389 ? -26.075 5.681 23.899 1.00 40.38 389 LEU A CA 1
ATOM 2966 C C . LEU A 1 389 ? -27.252 6.013 24.839 1.00 40.38 389 LEU A C 1
ATOM 2968 O O . LEU A 1 389 ? -28.395 6.011 24.387 1.00 40.38 389 LEU A O 1
ATOM 2972 N N . GLY A 1 390 ? -27.001 6.304 26.123 1.00 40.16 390 GLY A N 1
ATOM 2973 C CA . GLY A 1 390 ? -28.043 6.659 27.096 1.00 40.16 390 GLY A CA 1
ATOM 2974 C C . GLY A 1 390 ? -28.927 5.489 27.547 1.00 40.16 390 GLY A C 1
ATOM 2975 O O . GLY A 1 390 ? -30.037 5.719 28.018 1.00 40.16 390 GLY A O 1
ATOM 2976 N N . VAL A 1 391 ? -28.460 4.245 27.386 1.00 42.19 391 VAL A N 1
ATOM 2977 C CA . VAL A 1 391 ? -29.168 3.031 27.820 1.00 42.19 391 VAL A CA 1
ATOM 2978 C C . VAL A 1 391 ? -28.515 2.497 29.098 1.00 42.19 391 VAL A C 1
ATOM 2980 O O . VAL A 1 391 ? -27.349 2.099 29.073 1.00 42.19 391 VAL A O 1
ATOM 2983 N N . GLU A 1 392 ? -29.256 2.458 30.209 1.00 42.50 392 GLU A N 1
ATOM 2984 C CA . GLU A 1 392 ? -28.798 1.836 31.459 1.00 42.50 392 GLU A CA 1
ATOM 2985 C C . GLU A 1 392 ? -29.067 0.318 31.452 1.00 42.50 392 GLU A C 1
ATOM 2987 O O . GLU A 1 392 ? -30.218 -0.104 31.328 1.00 42.50 392 GLU A O 1
ATOM 2992 N N . PRO A 1 393 ? -28.040 -0.546 31.564 1.00 38.59 393 PRO A N 1
ATOM 2993 C CA . PRO A 1 393 ? -28.255 -1.986 31.666 1.00 38.59 393 PRO A CA 1
ATOM 2994 C C . PRO A 1 393 ? -28.724 -2.377 33.079 1.00 38.59 393 PRO A C 1
ATOM 2996 O O . PRO A 1 393 ? -28.083 -2.009 34.062 1.00 38.59 393 PRO A O 1
ATOM 2999 N N . ALA A 1 394 ? -29.790 -3.181 33.187 1.00 37.00 394 ALA A N 1
ATOM 3000 C CA . ALA A 1 394 ? -30.227 -3.735 34.473 1.00 37.00 394 ALA A CA 1
ATOM 3001 C C . ALA A 1 394 ? -29.209 -4.724 35.058 1.00 37.00 394 ALA A C 1
ATOM 3003 O O . ALA A 1 394 ? -28.621 -5.553 34.358 1.00 37.00 394 ALA A O 1
ATOM 3004 N N . MET A 1 395 ? -29.040 -4.634 36.375 1.00 31.20 395 MET A N 1
ATOM 3005 C CA . MET A 1 395 ? -28.170 -5.482 37.186 1.00 31.20 395 MET A CA 1
ATOM 3006 C C . MET A 1 395 ? -28.717 -6.922 37.262 1.00 31.20 395 MET A C 1
ATOM 3008 O O . MET A 1 395 ? -29.886 -7.094 37.613 1.00 31.20 395 MET A O 1
ATOM 3012 N N . PRO A 1 396 ? -27.919 -7.975 36.997 1.00 32.69 396 PRO A N 1
ATOM 3013 C CA . PRO A 1 396 ? -28.308 -9.342 37.329 1.00 32.69 396 PRO A CA 1
ATOM 3014 C C . PRO A 1 396 ? -28.233 -9.563 38.845 1.00 32.69 396 PRO A C 1
ATOM 3016 O O . PRO A 1 396 ? -27.291 -9.121 39.498 1.00 32.69 396 PRO A O 1
ATOM 3019 N N . THR A 1 397 ? -29.230 -10.260 39.385 1.00 28.86 397 THR A N 1
ATOM 3020 C CA . THR A 1 397 ? -29.383 -10.589 40.808 1.00 28.86 397 THR A CA 1
ATOM 3021 C C . THR A 1 397 ? -28.304 -11.571 41.287 1.00 28.86 397 THR A C 1
ATOM 3023 O O . THR A 1 397 ? -28.001 -12.552 40.610 1.00 28.86 397 THR A O 1
ATOM 3026 N N . GLU A 1 398 ? -27.741 -11.288 42.460 1.00 29.42 398 GLU A N 1
ATOM 3027 C CA . GLU A 1 398 ? -26.614 -11.972 43.107 1.00 29.42 398 GLU A CA 1
ATOM 3028 C C . GLU A 1 398 ? -26.869 -13.449 43.471 1.00 29.42 398 GLU A C 1
ATOM 3030 O O . GLU A 1 398 ? -27.950 -13.822 43.924 1.00 29.42 398 GLU A O 1
ATOM 3035 N N . THR A 1 399 ? -25.817 -14.271 43.374 1.00 23.38 399 THR A N 1
ATOM 3036 C CA . THR A 1 399 ? -25.503 -15.366 44.321 1.00 23.38 399 THR A CA 1
ATOM 3037 C C . THR A 1 399 ? -23.970 -15.478 44.478 1.00 23.38 399 THR A C 1
ATOM 3039 O O . THR A 1 399 ? -23.257 -15.072 43.560 1.00 23.38 399 THR A O 1
ATOM 3042 N N . PRO A 1 400 ? -23.455 -15.949 45.635 1.00 30.14 400 PRO A N 1
ATOM 3043 C CA . PRO A 1 400 ? -22.287 -15.337 46.282 1.00 30.14 400 PRO A CA 1
ATOM 3044 C C . PRO A 1 400 ? -20.928 -16.035 46.068 1.00 30.14 400 PRO A C 1
ATOM 3046 O O . PRO A 1 400 ? -20.851 -17.255 45.928 1.00 30.14 400 PRO A O 1
ATOM 3049 N N . ASP A 1 401 ? -19.896 -15.184 46.122 1.00 27.28 401 ASP A N 1
ATOM 3050 C CA . ASP A 1 401 ? -18.500 -15.319 46.577 1.00 27.28 401 ASP A CA 1
ATOM 3051 C C . ASP A 1 401 ? -17.616 -16.499 46.141 1.00 27.28 401 ASP A C 1
ATOM 3053 O O . ASP A 1 401 ? -17.702 -17.596 46.690 1.00 27.28 401 ASP A O 1
ATOM 3057 N N . ILE A 1 402 ? -16.617 -16.186 45.295 1.00 25.48 402 ILE A N 1
ATOM 3058 C CA . ILE A 1 402 ? -15.204 -16.561 45.504 1.00 25.48 402 ILE A CA 1
ATOM 3059 C C . ILE A 1 402 ? -14.324 -15.349 45.141 1.00 25.48 402 ILE A C 1
ATOM 3061 O O . ILE A 1 402 ? -14.444 -14.781 44.056 1.00 25.48 402 ILE A O 1
ATOM 3065 N N . GLU A 1 403 ? -13.475 -14.960 46.092 1.00 31.84 403 GLU A N 1
ATOM 3066 C CA . GLU A 1 403 ? -12.533 -13.838 46.084 1.00 31.84 403 GLU A CA 1
ATOM 3067 C C . GLU A 1 403 ? -11.474 -13.936 44.972 1.00 31.84 403 GLU A C 1
ATOM 3069 O O . GLU A 1 403 ? -10.744 -14.919 44.901 1.00 31.84 403 GLU A O 1
ATOM 3074 N N . GLU A 1 404 ? -11.329 -12.872 44.176 1.00 26.75 404 GLU A N 1
ATOM 3075 C CA . GLU A 1 404 ? -10.045 -12.405 43.625 1.00 26.75 404 GLU A CA 1
ATOM 3076 C C . GLU A 1 404 ? -10.223 -10.958 43.125 1.00 26.75 404 GLU A C 1
ATOM 3078 O O . GLU A 1 404 ? -10.769 -10.683 42.054 1.00 26.75 404 GLU A O 1
ATOM 3083 N N . GLN A 1 405 ? -9.832 -9.998 43.968 1.00 26.19 405 GLN A N 1
ATOM 3084 C CA . GLN A 1 405 ? -9.936 -8.565 43.699 1.00 26.19 405 GLN A CA 1
ATOM 3085 C C . GLN A 1 405 ? -8.900 -8.134 42.651 1.00 26.19 405 GLN A C 1
ATOM 3087 O O . GLN A 1 405 ? -7.707 -8.063 42.930 1.00 26.19 405 GLN A O 1
ATOM 3092 N N . SER A 1 406 ? -9.378 -7.769 41.462 1.00 26.34 406 SER A N 1
ATOM 3093 C CA . SER A 1 406 ? -8.686 -6.858 40.548 1.00 26.34 406 SER A CA 1
ATOM 3094 C C . SER A 1 406 ? -9.558 -5.616 40.380 1.00 26.34 406 SER A C 1
ATOM 3096 O O . SER A 1 406 ? -10.617 -5.633 39.757 1.00 26.34 406 SER A O 1
ATOM 3098 N N . VAL A 1 407 ? -9.137 -4.542 41.041 1.00 24.97 407 VAL A N 1
ATOM 3099 C CA . VAL A 1 407 ? -9.754 -3.218 40.982 1.00 24.97 407 VAL A CA 1
ATOM 3100 C C . VAL A 1 407 ? -9.096 -2.469 39.829 1.00 24.97 407 VAL A C 1
ATOM 3102 O O . VAL A 1 407 ? -7.892 -2.256 39.878 1.00 24.97 407 VAL A O 1
ATOM 3105 N N . SER A 1 408 ? -9.855 -2.090 38.799 1.00 25.75 408 SER A N 1
ATOM 3106 C CA . SER A 1 408 ? -9.576 -0.878 38.014 1.00 25.75 408 SER A CA 1
ATOM 3107 C C . SER A 1 408 ? -10.730 -0.563 37.059 1.00 25.75 408 SER A C 1
ATOM 3109 O O . SER A 1 408 ? -10.987 -1.295 36.104 1.00 25.75 408 SER A O 1
ATOM 3111 N N . ALA A 1 409 ? -11.426 0.536 37.345 1.00 24.77 409 ALA A N 1
ATOM 3112 C CA . ALA A 1 409 ? -12.056 1.432 36.373 1.00 24.77 409 ALA A CA 1
ATOM 3113 C C . ALA A 1 409 ? -12.583 2.650 37.149 1.00 24.77 409 ALA A C 1
ATOM 3115 O O . ALA A 1 409 ? -13.785 2.789 37.385 1.00 24.77 409 ALA A O 1
ATOM 3116 N N . ALA A 1 410 ? -11.667 3.500 37.615 1.00 24.62 410 ALA A N 1
ATOM 3117 C CA . ALA A 1 410 ? -12.021 4.747 38.277 1.00 24.62 410 ALA A CA 1
ATOM 3118 C C . ALA A 1 410 ? -12.439 5.808 37.245 1.00 24.62 410 ALA A C 1
ATOM 3120 O O . ALA A 1 410 ? -11.765 6.064 36.247 1.00 24.62 410 ALA A O 1
ATOM 3121 N N . VAL A 1 411 ? -13.587 6.417 37.520 1.00 27.52 411 VAL A N 1
ATOM 3122 C CA . VAL A 1 411 ? -14.108 7.635 36.899 1.00 27.52 411 VAL A CA 1
ATOM 3123 C C . VAL A 1 411 ? -13.096 8.770 37.109 1.00 27.52 411 VAL A C 1
ATOM 3125 O O . VAL A 1 411 ? -12.609 8.963 38.218 1.00 27.52 411 VAL A O 1
ATOM 3128 N N . HIS A 1 412 ? -12.766 9.514 36.051 1.00 30.64 412 HIS A N 1
ATOM 3129 C CA . HIS A 1 412 ? -11.822 10.633 36.118 1.00 30.64 412 HIS A CA 1
ATOM 3130 C C . HIS A 1 412 ? -12.442 11.808 36.898 1.00 30.64 412 HIS A C 1
ATOM 3132 O O . HIS A 1 412 ? -13.327 12.498 36.389 1.00 30.64 412 HIS A O 1
ATOM 3138 N N . VAL A 1 413 ? -11.973 12.026 38.127 1.00 33.09 413 VAL A N 1
ATOM 3139 C CA . VAL A 1 413 ? -12.175 13.256 38.910 1.00 33.09 413 VAL A CA 1
ATOM 3140 C C . VAL A 1 413 ? -10.868 14.066 38.823 1.00 33.09 413 VAL A C 1
ATOM 3142 O O . VAL A 1 413 ? -9.796 13.459 38.872 1.00 33.09 413 VAL A O 1
ATOM 3145 N N . PRO A 1 414 ? -10.892 15.399 38.632 1.00 41.31 414 PRO A N 1
ATOM 3146 C CA . PRO A 1 414 ? -9.673 16.204 38.544 1.00 41.31 414 PRO A CA 1
ATOM 3147 C C . PRO A 1 414 ? -8.790 16.061 39.795 1.00 41.31 414 PRO A C 1
ATOM 3149 O O . PRO A 1 414 ? -9.289 16.119 40.915 1.00 41.31 414 PRO A O 1
ATOM 3152 N N . LEU A 1 415 ? -7.468 15.945 39.607 1.00 38.03 415 LEU A N 1
ATOM 3153 C CA . LEU A 1 415 ? -6.452 15.819 40.672 1.00 38.03 415 LEU A CA 1
ATOM 3154 C C . LEU A 1 415 ? -6.616 16.871 41.791 1.00 38.03 415 LEU A C 1
ATOM 3156 O O . LEU A 1 415 ? -6.404 16.576 42.963 1.00 38.03 415 LEU A O 1
ATOM 3160 N N . MET A 1 416 ? -7.042 18.084 41.430 1.00 42.22 416 MET A N 1
ATOM 3161 C CA . MET A 1 416 ? -7.278 19.188 42.364 1.00 42.22 416 MET A CA 1
ATOM 3162 C C . MET A 1 416 ? -8.535 19.036 43.223 1.00 42.22 416 MET A C 1
ATOM 3164 O O . MET A 1 416 ? -8.551 19.524 44.351 1.00 42.22 416 MET A O 1
ATOM 3168 N N . ASP A 1 417 ? -9.570 18.372 42.714 1.00 43.50 417 ASP A N 1
ATOM 3169 C CA . ASP A 1 417 ? -10.796 18.112 43.474 1.00 43.50 417 ASP A CA 1
ATOM 3170 C C . ASP A 1 417 ? -10.565 16.961 44.464 1.00 43.50 417 ASP A C 1
ATOM 3172 O O . ASP A 1 417 ? -10.991 17.028 45.608 1.00 43.50 417 ASP A O 1
ATOM 3176 N N . LEU A 1 418 ? -9.756 15.971 44.081 1.00 42.59 418 LEU A N 1
ATOM 3177 C CA . LEU A 1 418 ? -9.363 14.859 44.953 1.00 42.59 418 LEU A CA 1
ATOM 3178 C C . LEU A 1 418 ? -8.341 15.264 46.031 1.00 42.59 418 LEU A C 1
ATOM 3180 O O . LEU A 1 418 ? -8.412 14.787 47.161 1.00 42.59 418 LEU A O 1
ATOM 3184 N N . PHE A 1 419 ? -7.406 16.168 45.714 1.00 45.84 419 PHE A N 1
ATOM 3185 C CA . PHE A 1 419 ? -6.522 16.796 46.706 1.00 45.84 419 PHE A CA 1
ATOM 3186 C C . PHE A 1 419 ? -7.323 17.639 47.708 1.00 45.84 419 PHE A C 1
ATOM 3188 O O . PHE A 1 419 ? -7.076 17.570 48.910 1.00 45.84 419 PHE A O 1
ATOM 3195 N N . ARG A 1 420 ? -8.328 18.380 47.222 1.00 50.78 420 ARG A N 1
ATOM 3196 C CA . ARG A 1 420 ? -9.281 19.114 48.063 1.00 50.78 420 ARG A CA 1
ATOM 3197 C C . ARG A 1 420 ? -10.044 18.170 48.995 1.00 50.78 420 ARG A C 1
ATOM 3199 O O . ARG A 1 420 ? -10.140 18.490 50.171 1.00 50.78 420 ARG A O 1
ATOM 3206 N N . ASP A 1 421 ? -10.508 17.018 48.513 1.00 51.19 421 ASP A N 1
ATOM 3207 C CA . ASP A 1 421 ? -11.227 16.025 49.327 1.00 51.19 421 ASP A CA 1
ATOM 3208 C C . ASP A 1 421 ? -10.326 15.362 50.388 1.00 51.19 421 ASP A C 1
ATOM 3210 O O . ASP A 1 421 ? -10.751 15.157 51.524 1.00 51.19 421 ASP A O 1
ATOM 3214 N N . ALA A 1 422 ? -9.062 15.072 50.058 1.00 49.38 422 ALA A N 1
ATOM 3215 C CA . ALA A 1 422 ? -8.089 14.529 51.012 1.00 49.38 422 ALA A CA 1
ATOM 3216 C C . ALA A 1 422 ? -7.728 15.543 52.113 1.00 49.38 422 ALA A C 1
ATOM 3218 O O . ALA A 1 422 ? -7.656 15.185 53.289 1.00 49.38 422 ALA A O 1
ATOM 3219 N N . VAL A 1 423 ? -7.558 16.819 51.742 1.00 49.75 423 VAL A N 1
ATOM 3220 C CA . VAL A 1 423 ? -7.376 17.915 52.702 1.00 49.75 423 VAL A CA 1
ATOM 3221 C C . VAL A 1 423 ? -8.645 18.100 53.534 1.00 49.75 423 VAL A C 1
ATOM 3223 O O . VAL A 1 423 ? -8.545 18.163 54.751 1.00 49.75 423 VAL A O 1
ATOM 3226 N N . GLN A 1 424 ? -9.837 18.094 52.933 1.00 53.28 424 GLN A N 1
ATOM 3227 C CA . GLN A 1 424 ? -11.115 18.187 53.650 1.00 53.28 424 GLN A CA 1
ATOM 3228 C C . GLN A 1 424 ? -11.277 17.059 54.682 1.00 53.28 424 GLN A C 1
ATOM 3230 O O . GLN A 1 424 ? -11.587 17.343 55.834 1.00 53.28 424 GLN A O 1
ATOM 3235 N N . SER A 1 425 ? -10.975 15.808 54.320 1.00 50.91 425 SER A N 1
ATOM 3236 C CA . SER A 1 425 ? -11.021 14.666 55.246 1.00 50.91 425 SER A CA 1
ATOM 3237 C C . SER A 1 425 ? -10.033 14.818 56.408 1.00 50.91 425 SER A C 1
ATOM 3239 O O . SER A 1 425 ? -10.374 14.501 57.544 1.00 50.91 425 SER A O 1
ATOM 3241 N N . ALA A 1 426 ? -8.830 15.345 56.150 1.00 49.44 426 ALA A N 1
ATOM 3242 C CA . ALA A 1 426 ? -7.856 15.660 57.196 1.00 49.44 426 ALA A CA 1
ATOM 3243 C C . ALA A 1 426 ? -8.358 16.750 58.160 1.00 49.44 426 ALA A C 1
ATOM 3245 O O . ALA A 1 426 ? -8.056 16.735 59.353 1.00 49.44 426 ALA A O 1
ATOM 3246 N N . CYS A 1 427 ? -9.140 17.696 57.641 1.00 49.19 427 CYS A N 1
ATOM 3247 C CA . CYS A 1 427 ? -9.717 18.798 58.404 1.00 49.19 427 CYS A CA 1
ATOM 3248 C C . CYS A 1 427 ? -10.917 18.364 59.254 1.00 49.19 427 CYS A C 1
ATOM 3250 O O . CYS A 1 427 ? -11.081 18.856 60.371 1.00 49.19 427 CYS A O 1
ATOM 3252 N N . ASP A 1 428 ? -11.720 17.428 58.749 1.00 52.25 428 ASP A N 1
ATOM 3253 C CA . ASP A 1 428 ? -12.851 16.845 59.473 1.00 52.25 428 ASP A CA 1
ATOM 3254 C C . ASP A 1 428 ? -12.369 16.016 60.685 1.00 52.25 428 ASP A C 1
ATOM 3256 O O . ASP A 1 428 ? -12.990 16.048 61.750 1.00 52.25 428 ASP A O 1
ATOM 3260 N N . ASP A 1 429 ? -11.206 15.360 60.580 1.00 46.84 429 ASP A N 1
ATOM 3261 C CA . ASP A 1 429 ? -10.559 14.653 61.698 1.00 46.84 429 ASP A CA 1
ATOM 3262 C C . ASP A 1 429 ? -9.921 15.616 62.725 1.00 46.84 429 ASP A C 1
ATOM 3264 O O . ASP A 1 429 ? -9.972 15.374 63.936 1.00 46.84 429 ASP A O 1
ATOM 3268 N N . LEU A 1 430 ? -9.414 16.770 62.268 1.00 46.78 430 LEU A N 1
ATOM 3269 C CA . LEU A 1 430 ? -8.956 17.895 63.106 1.00 46.78 430 LEU A CA 1
ATOM 3270 C C . LEU A 1 430 ? -10.083 18.487 63.975 1.00 46.78 430 LEU A C 1
ATOM 3272 O O . LEU A 1 430 ? -9.817 19.075 65.024 1.00 46.78 430 LEU A O 1
ATOM 3276 N N . HIS A 1 431 ? -11.346 18.297 63.576 1.00 46.56 431 HIS A N 1
ATOM 3277 C CA . HIS A 1 431 ? -12.524 18.768 64.306 1.00 46.56 431 HIS A CA 1
ATOM 3278 C C . HIS A 1 431 ? -12.739 18.054 65.657 1.00 46.56 431 HIS A C 1
ATOM 3280 O O . HIS A 1 431 ? -13.442 18.579 66.524 1.00 46.56 431 HIS A O 1
ATOM 3286 N N . ASN A 1 432 ? -12.117 16.885 65.869 1.00 46.94 432 ASN A N 1
ATOM 3287 C CA . ASN A 1 432 ? -12.446 15.981 66.977 1.00 46.94 432 ASN A CA 1
ATOM 3288 C C . ASN A 1 432 ? -11.337 15.729 68.019 1.00 46.94 432 ASN A C 1
ATOM 3290 O O . ASN A 1 432 ? -11.550 14.902 68.907 1.00 46.94 432 ASN A O 1
ATOM 3294 N N . LEU A 1 433 ? -10.193 16.425 67.991 1.00 37.09 433 LEU A N 1
ATOM 3295 C CA . LEU A 1 433 ? -9.078 16.136 68.914 1.00 37.09 433 LEU A CA 1
ATOM 3296 C C . LEU A 1 433 ? -8.689 17.312 69.825 1.00 37.09 433 LEU A C 1
ATOM 3298 O O . LEU A 1 433 ? -8.728 18.486 69.454 1.00 37.09 433 LEU A O 1
ATOM 3302 N N . GLU A 1 434 ? -8.360 16.982 71.077 1.00 38.31 434 GLU A N 1
ATOM 3303 C CA . GLU A 1 434 ? -7.738 17.892 72.039 1.00 38.31 434 GLU A CA 1
ATOM 3304 C C . GLU A 1 434 ? -6.252 18.049 71.691 1.00 38.31 434 GLU A C 1
ATOM 3306 O O . GLU A 1 434 ? -5.575 17.079 71.360 1.00 38.31 434 GLU A O 1
ATOM 3311 N N . ALA A 1 435 ? -5.772 19.291 71.710 1.00 37.94 435 ALA A N 1
ATOM 3312 C CA . ALA A 1 435 ? -4.417 19.651 71.321 1.00 37.94 435 ALA A CA 1
ATOM 3313 C C . ALA A 1 435 ? -3.384 19.038 72.279 1.00 37.94 435 ALA A C 1
ATOM 3315 O O . ALA A 1 435 ? -3.285 19.503 73.410 1.00 37.94 435 ALA A O 1
ATOM 3316 N N . ASP A 1 436 ? -2.658 18.012 71.821 1.00 34.75 436 ASP A N 1
ATOM 3317 C CA . ASP A 1 436 ? -1.244 17.758 72.173 1.00 34.75 436 ASP A CA 1
ATOM 3318 C C . ASP A 1 436 ? -0.577 16.581 71.418 1.00 34.75 436 ASP A C 1
ATOM 3320 O O . ASP A 1 436 ? 0.602 16.315 71.645 1.00 34.75 436 ASP A O 1
ATOM 3324 N N . ASP A 1 437 ? -1.238 15.916 70.463 1.00 33.50 437 ASP A N 1
ATOM 3325 C CA . ASP A 1 437 ? -0.614 14.815 69.712 1.00 33.50 437 ASP A CA 1
ATOM 3326 C C . ASP A 1 437 ? -0.218 15.225 68.280 1.00 33.50 437 ASP A C 1
ATOM 3328 O O . ASP A 1 437 ? -1.036 15.700 67.490 1.00 33.50 437 ASP A O 1
ATOM 3332 N N . ALA A 1 438 ? 1.065 15.039 67.943 1.00 34.53 438 ALA A N 1
ATOM 3333 C CA . ALA A 1 438 ? 1.615 15.247 66.604 1.00 34.53 438 ALA A CA 1
ATOM 3334 C C . ALA A 1 438 ? 0.923 14.315 65.595 1.00 34.53 438 ALA A C 1
ATOM 3336 O O . ALA A 1 438 ? 0.988 13.091 65.726 1.00 34.53 438 ALA A O 1
ATOM 3337 N N . PHE A 1 439 ? 0.252 14.894 64.600 1.00 35.47 439 PHE A N 1
ATOM 3338 C CA . PHE A 1 439 ? -0.575 14.152 63.652 1.00 35.47 439 PHE A CA 1
ATOM 3339 C C . PHE A 1 439 ? 0.205 13.814 62.371 1.00 35.47 439 PHE A C 1
ATOM 3341 O O . PHE A 1 439 ? 0.828 14.692 61.777 1.00 35.47 439 PHE A O 1
ATOM 3348 N N . ALA A 1 440 ? 0.133 12.553 61.939 1.00 33.97 440 ALA A N 1
ATOM 3349 C CA . ALA A 1 440 ? 0.603 12.051 60.646 1.00 33.97 440 ALA A CA 1
ATOM 3350 C C . ALA A 1 440 ? -0.589 11.374 59.956 1.00 33.97 440 ALA A C 1
ATOM 3352 O O . ALA A 1 440 ? -1.149 10.417 60.500 1.00 33.97 440 ALA A O 1
ATOM 3353 N N . LEU A 1 441 ? -1.027 11.889 58.805 1.00 35.34 441 LEU A N 1
ATOM 3354 C CA . LEU A 1 441 ? -2.248 11.433 58.131 1.00 35.34 441 LEU A CA 1
ATOM 3355 C C . LEU A 1 441 ? -1.896 10.731 56.818 1.00 35.34 441 LEU A C 1
ATOM 3357 O O . LEU A 1 441 ? -1.412 11.373 55.894 1.00 35.34 441 LEU A O 1
ATOM 3361 N N . PHE A 1 442 ? -2.150 9.421 56.742 1.00 32.34 442 PHE A N 1
ATOM 3362 C CA . PHE A 1 442 ? -1.832 8.593 55.575 1.00 32.34 442 PHE A CA 1
ATOM 3363 C C . PHE A 1 442 ? -3.057 8.397 54.681 1.00 32.34 442 PHE A C 1
ATOM 3365 O O . PHE A 1 442 ? -4.021 7.750 55.095 1.00 32.34 442 PHE A O 1
ATOM 3372 N N . VAL A 1 443 ? -3.014 8.888 53.439 1.00 34.69 443 VAL A N 1
ATOM 3373 C CA . VAL A 1 443 ? -4.114 8.723 52.472 1.00 34.69 443 VAL A CA 1
ATOM 3374 C C . VAL A 1 443 ? -3.662 7.841 51.306 1.00 34.69 443 VAL A C 1
ATOM 3376 O O . VAL A 1 443 ? -2.805 8.200 50.512 1.00 34.69 443 VAL A O 1
ATOM 3379 N N . ARG A 1 444 ? -4.246 6.648 51.153 1.00 32.56 444 ARG A N 1
ATOM 3380 C CA . ARG A 1 444 ? -3.964 5.782 49.992 1.00 32.56 444 ARG A CA 1
ATOM 3381 C C . ARG A 1 444 ? -4.963 6.038 48.871 1.00 32.56 444 ARG A C 1
ATOM 3383 O O . ARG A 1 444 ? -6.164 5.902 49.080 1.00 32.56 444 ARG A O 1
ATOM 3390 N N . TRP A 1 445 ? -4.459 6.309 47.668 1.00 34.56 445 TRP A N 1
ATOM 3391 C CA . TRP A 1 445 ? -5.265 6.436 46.452 1.00 34.56 445 TRP A CA 1
ATOM 3392 C C . TRP A 1 445 ? -4.545 5.823 45.236 1.00 34.56 445 TRP A C 1
ATOM 3394 O O . TRP A 1 445 ? -3.321 5.879 45.151 1.00 34.56 445 TRP A O 1
ATOM 3404 N N . ALA A 1 446 ? -5.296 5.234 44.299 1.00 26.39 446 ALA A N 1
ATOM 3405 C CA . ALA A 1 446 ? -4.836 4.783 42.976 1.00 26.39 446 ALA A CA 1
ATOM 3406 C C . ALA A 1 446 ? -6.014 4.927 41.976 1.00 26.39 446 ALA A C 1
ATOM 3408 O O . ALA A 1 446 ? -7.167 4.825 42.395 1.00 26.39 446 ALA A O 1
ATOM 3409 N N . ASP A 1 447 ? -5.836 5.273 40.690 1.00 31.92 447 ASP A N 1
ATOM 3410 C CA . ASP A 1 447 ? -4.854 4.755 39.722 1.00 31.92 447 ASP A CA 1
ATOM 3411 C C . ASP A 1 447 ? -4.205 5.858 38.841 1.00 31.92 447 ASP A C 1
ATOM 3413 O O . ASP A 1 447 ? -4.774 6.282 37.833 1.00 31.92 447 ASP A O 1
ATOM 3417 N N . GLY A 1 448 ? -2.984 6.300 39.186 1.00 38.41 448 GLY A N 1
ATOM 3418 C CA . GLY A 1 448 ? -2.255 7.342 38.432 1.00 38.41 448 GLY A CA 1
ATOM 3419 C C . GLY A 1 448 ? -0.748 7.489 38.703 1.00 38.41 448 GLY A C 1
ATOM 3420 O O . GLY A 1 448 ? -0.152 8.483 38.305 1.00 38.41 448 GLY A O 1
ATOM 3421 N N . GLY A 1 449 ? -0.105 6.519 39.362 1.00 44.81 449 GLY A N 1
ATOM 3422 C CA . GLY A 1 449 ? 1.357 6.469 39.517 1.00 44.81 449 GLY A CA 1
ATOM 3423 C C . GLY A 1 449 ? 1.972 7.291 40.661 1.00 44.81 449 GLY A C 1
ATOM 3424 O O . GLY A 1 449 ? 3.136 7.049 40.965 1.00 44.81 449 GLY A O 1
ATOM 3425 N N . ALA A 1 450 ? 1.225 8.176 41.335 1.00 46.41 450 ALA A N 1
ATOM 3426 C CA . ALA A 1 450 ? 1.631 8.843 42.582 1.00 46.41 450 ALA A CA 1
ATOM 3427 C C . ALA A 1 450 ? 0.429 9.141 43.503 1.00 46.41 450 ALA A C 1
ATOM 3429 O O . ALA A 1 450 ? -0.673 9.370 43.008 1.00 46.41 450 ALA A O 1
ATOM 3430 N N . TRP A 1 451 ? 0.630 9.149 44.823 1.00 53.66 451 TRP A N 1
ATOM 3431 C CA . TRP A 1 451 ? -0.388 9.442 45.841 1.00 53.66 451 TRP A CA 1
ATOM 3432 C C . TRP A 1 451 ? 0.186 10.260 47.008 1.00 53.66 451 TRP A C 1
ATOM 3434 O O . TRP A 1 451 ? 1.393 10.242 47.241 1.00 53.66 451 TRP A O 1
ATOM 3444 N N . VAL A 1 452 ? -0.671 11.000 47.723 1.00 53.34 452 VAL A N 1
ATOM 3445 C CA . VAL A 1 452 ? -0.293 11.789 48.912 1.00 53.34 452 VAL A CA 1
ATOM 3446 C C . VAL A 1 452 ? -0.078 10.836 50.077 1.00 53.34 452 VAL A C 1
ATOM 3448 O O . VAL A 1 452 ? -1.023 10.230 50.560 1.00 53.34 452 VAL A O 1
ATOM 3451 N N . GLU A 1 453 ? 1.155 10.688 50.530 1.00 60.06 453 GLU A N 1
ATOM 3452 C CA . GLU A 1 453 ? 1.464 9.794 51.642 1.00 60.06 453 GLU A CA 1
ATOM 3453 C C . GLU A 1 453 ? 1.234 10.474 52.987 1.00 60.06 453 GLU A C 1
ATOM 3455 O O . GLU A 1 453 ? 0.782 9.805 53.906 1.00 60.06 453 GLU A O 1
ATOM 3460 N N . GLU A 1 454 ? 1.512 11.777 53.108 1.00 61.97 454 GLU A N 1
ATOM 3461 C CA . GLU A 1 454 ? 1.400 12.484 54.387 1.00 61.97 454 GLU A CA 1
ATOM 3462 C C . GLU A 1 454 ? 1.116 13.980 54.201 1.00 61.97 454 GLU A C 1
ATOM 3464 O O . GLU A 1 454 ? 1.703 14.612 53.324 1.00 61.97 454 GLU A O 1
ATOM 3469 N N . VAL A 1 455 ? 0.246 14.553 55.042 1.00 59.50 455 VAL A N 1
ATOM 3470 C CA . VAL A 1 455 ? 0.057 16.008 55.199 1.00 59.50 455 VAL A CA 1
ATOM 3471 C C . VAL A 1 455 ? 0.341 16.370 56.655 1.00 59.50 455 VAL A C 1
ATOM 3473 O O . VAL A 1 4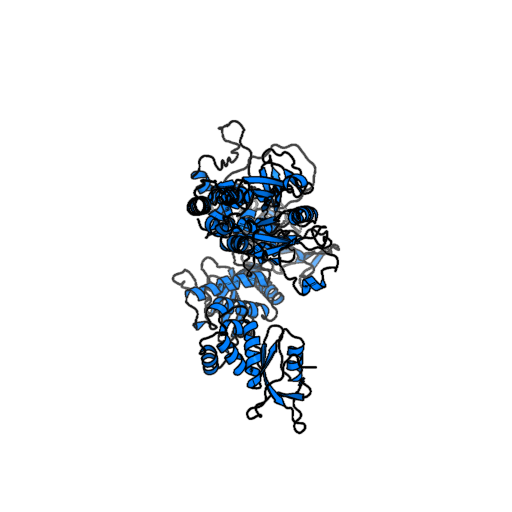55 ? -0.343 15.885 57.554 1.00 59.50 455 VAL A O 1
ATOM 3476 N N . MET A 1 456 ? 1.330 17.230 56.887 1.00 61.50 456 MET A N 1
ATOM 3477 C CA . MET A 1 456 ? 1.762 17.662 58.216 1.00 61.50 456 MET A CA 1
ATOM 3478 C C . MET A 1 456 ? 1.495 19.160 58.407 1.00 61.50 456 MET A C 1
ATOM 3480 O O . MET A 1 456 ? 2.301 19.978 57.959 1.00 61.50 456 MET A O 1
ATOM 3484 N N . PRO A 1 457 ? 0.382 19.553 59.050 1.00 59.03 457 PRO A N 1
ATOM 3485 C CA . PRO A 1 457 ? 0.128 20.951 59.374 1.00 59.03 457 PRO A CA 1
ATOM 3486 C C . PRO A 1 457 ? 1.041 21.434 60.509 1.00 59.03 457 PRO A C 1
ATOM 3488 O O . PRO A 1 457 ? 1.111 20.821 61.575 1.00 59.03 457 PRO A O 1
ATOM 3491 N N . ASP A 1 458 ? 1.694 22.577 60.313 1.00 65.06 458 ASP A N 1
ATOM 3492 C CA . ASP A 1 458 ? 2.410 23.286 61.367 1.00 65.06 458 ASP A CA 1
ATOM 3493 C C . ASP A 1 458 ? 1.434 24.182 62.137 1.00 65.06 458 ASP A C 1
ATOM 3495 O O . ASP A 1 458 ? 1.178 25.337 61.789 1.00 65.06 458 ASP A O 1
ATOM 3499 N N . LEU A 1 459 ? 0.897 23.649 63.233 1.00 59.34 459 LEU A N 1
ATOM 3500 C CA . LEU A 1 459 ? -0.057 24.350 64.096 1.00 59.34 459 LEU A CA 1
ATOM 3501 C C . LEU A 1 459 ? 0.523 25.620 64.748 1.00 59.34 459 LEU A C 1
ATOM 3503 O O . LEU A 1 459 ? -0.233 26.437 65.272 1.00 59.34 459 LEU A O 1
ATOM 3507 N N . SER A 1 460 ? 1.843 25.827 64.716 1.00 59.84 460 SER A N 1
ATOM 3508 C CA . SER A 1 460 ? 2.455 27.072 65.192 1.00 59.84 460 SER A CA 1
ATOM 3509 C C . SER A 1 460 ? 2.274 28.247 64.219 1.00 59.84 460 SER A C 1
ATOM 3511 O O . SER A 1 460 ? 2.423 29.401 64.622 1.00 59.84 460 SER A O 1
ATOM 3513 N N . THR A 1 461 ? 1.885 27.968 62.969 1.00 64.06 461 THR A N 1
ATOM 3514 C CA . THR A 1 461 ? 1.668 28.962 61.901 1.00 64.06 461 THR A CA 1
ATOM 3515 C C . THR A 1 461 ? 0.210 29.407 61.762 1.00 64.06 461 THR A C 1
ATOM 3517 O O . THR A 1 461 ? -0.128 30.128 60.823 1.00 64.06 461 THR A O 1
ATOM 3520 N N . ILE A 1 462 ? -0.661 29.004 62.698 1.00 67.81 462 ILE A N 1
ATOM 3521 C CA . ILE A 1 462 ? -2.080 29.367 62.681 1.00 67.81 462 ILE A CA 1
ATOM 3522 C C . ILE A 1 462 ? -2.249 30.892 62.710 1.00 67.81 462 ILE A C 1
ATOM 3524 O O . ILE A 1 462 ? -1.968 31.547 63.716 1.00 67.81 462 ILE A O 1
ATOM 3528 N N . GLU A 1 463 ? -2.806 31.446 61.635 1.00 68.00 463 GLU A N 1
ATOM 3529 C CA . GLU A 1 463 ? -3.158 32.861 61.531 1.00 68.00 463 GLU A CA 1
ATOM 3530 C C . GLU A 1 463 ? -4.668 33.028 61.338 1.00 68.00 463 GLU A C 1
ATOM 3532 O O . GLU A 1 463 ? -5.241 32.565 60.354 1.00 68.00 463 GLU A O 1
ATOM 3537 N N . TRP A 1 464 ? -5.318 33.728 62.269 1.00 73.31 464 TRP A N 1
ATOM 3538 C CA . TRP A 1 464 ? -6.734 34.082 62.173 1.00 73.31 464 TRP A CA 1
ATOM 3539 C C . TRP A 1 464 ? -6.858 35.475 61.547 1.00 73.31 464 TRP A C 1
ATOM 3541 O O . TRP A 1 464 ? -6.402 36.469 62.111 1.00 73.31 464 TRP A O 1
ATOM 3551 N N . SER A 1 465 ? -7.475 35.546 60.374 1.00 66.00 465 SER A N 1
ATOM 3552 C CA . SER A 1 465 ? -7.800 36.799 59.687 1.00 66.00 465 SER A CA 1
ATOM 3553 C C . SER A 1 465 ? -8.988 37.516 60.367 1.00 66.00 465 SER A C 1
ATOM 3555 O O . SER A 1 465 ? -9.780 36.868 61.066 1.00 66.00 465 SER A O 1
ATOM 3557 N N . PRO A 1 466 ? -9.117 38.851 60.217 1.00 56.72 466 PRO A N 1
ATOM 3558 C CA . PRO A 1 466 ? -10.051 39.648 61.012 1.00 56.72 466 PRO A CA 1
ATOM 3559 C C . PRO A 1 466 ? -11.519 39.262 60.777 1.00 56.72 466 PRO A C 1
ATOM 3561 O O . PRO A 1 466 ? -11.963 39.132 59.637 1.00 56.72 466 PRO A O 1
ATOM 3564 N N . SER A 1 467 ? -12.255 39.094 61.880 1.00 58.78 467 SER A N 1
ATOM 3565 C CA . SER A 1 467 ? -13.653 38.666 61.927 1.00 58.78 467 SER A CA 1
ATOM 3566 C C . SER A 1 467 ? -14.634 39.806 61.647 1.00 58.78 467 SER A C 1
ATOM 3568 O O . SER A 1 467 ? -14.500 40.909 62.182 1.00 58.78 467 SER A O 1
ATOM 3570 N N . GLU A 1 468 ? -15.673 39.529 60.857 1.00 58.38 468 GLU A N 1
ATOM 3571 C CA . GLU A 1 468 ? -16.902 40.325 60.886 1.00 58.38 468 GLU A CA 1
ATOM 3572 C C . GLU A 1 468 ? -17.827 39.727 61.954 1.00 58.38 468 GLU A C 1
ATOM 3574 O O . GLU A 1 468 ? -18.077 38.519 61.980 1.00 58.38 468 GLU A O 1
ATOM 3579 N N . THR A 1 469 ? -18.320 40.562 62.871 1.00 57.50 469 THR A N 1
ATOM 3580 C CA . THR A 1 469 ? -19.349 40.152 63.830 1.00 57.50 469 THR A CA 1
ATOM 3581 C C . THR A 1 469 ? -20.702 40.150 63.134 1.00 57.50 469 THR A C 1
ATOM 3583 O O . THR A 1 469 ? -21.200 41.189 62.696 1.00 57.50 469 THR A O 1
ATOM 3586 N N . PHE A 1 470 ? -21.302 38.967 63.027 1.00 50.31 470 PHE A N 1
ATOM 3587 C CA . PHE A 1 470 ? -22.625 38.774 62.446 1.00 50.31 470 PHE A CA 1
ATOM 3588 C C . PHE A 1 470 ? -23.608 38.424 63.572 1.00 50.31 470 PHE A C 1
ATOM 3590 O O . PHE A 1 470 ? -23.305 37.573 64.399 1.00 50.31 470 PHE A O 1
ATOM 3597 N N . ASP A 1 471 ? -24.733 39.146 63.622 1.00 47.38 471 ASP A N 1
ATOM 3598 C CA . ASP A 1 471 ? -25.898 39.018 64.524 1.00 47.38 471 ASP A CA 1
ATOM 3599 C C . ASP A 1 471 ? -25.738 38.093 65.762 1.00 47.38 471 ASP A C 1
ATOM 3601 O O . ASP A 1 471 ? -25.771 36.869 65.655 1.00 47.38 471 ASP A O 1
ATOM 3605 N N . GLY A 1 472 ? -25.619 38.681 66.962 1.00 56.00 472 GLY A N 1
ATOM 3606 C CA . GLY A 1 472 ? -25.617 37.944 68.238 1.00 56.00 472 GLY A CA 1
ATOM 3607 C C . GLY A 1 472 ? -24.278 37.307 68.642 1.00 56.00 472 GLY A C 1
ATOM 3608 O O . GLY A 1 472 ? -24.213 36.096 68.838 1.00 56.00 472 GLY A O 1
ATOM 3609 N N . ASP A 1 473 ? -23.228 38.125 68.806 1.00 62.81 473 ASP A N 1
ATOM 3610 C CA . ASP A 1 473 ? -21.879 37.757 69.296 1.00 62.81 473 ASP A CA 1
ATOM 3611 C C . ASP A 1 473 ? -21.166 36.617 68.530 1.00 62.81 473 ASP A C 1
ATOM 3613 O O . ASP A 1 473 ? -20.196 36.041 69.026 1.00 62.81 473 ASP A O 1
ATOM 3617 N N . THR A 1 474 ? -21.610 36.292 67.312 1.00 63.03 474 THR A N 1
ATOM 3618 C CA . THR A 1 474 ? -20.989 35.255 66.478 1.00 63.03 474 THR A CA 1
ATOM 3619 C C . THR A 1 474 ? -19.914 35.870 65.579 1.00 63.03 474 THR A C 1
ATOM 3621 O O . THR A 1 474 ? -20.191 36.753 64.764 1.00 63.03 474 THR A O 1
ATOM 3624 N N . GLU A 1 475 ? -18.672 35.407 65.721 1.00 65.31 475 GLU A N 1
ATOM 3625 C CA . GLU A 1 475 ? -17.536 35.826 64.894 1.00 65.31 475 GLU A CA 1
ATOM 3626 C C . GLU A 1 475 ? -17.382 34.892 63.691 1.00 65.31 475 GLU A C 1
ATOM 3628 O O . GLU A 1 475 ? -17.368 33.670 63.851 1.00 65.31 475 GLU A O 1
ATOM 3633 N N . ILE A 1 476 ? -17.237 35.456 62.490 1.00 62.84 476 ILE A N 1
ATOM 3634 C CA . ILE A 1 476 ? -16.943 34.695 61.271 1.00 62.84 476 ILE A CA 1
ATOM 3635 C C . ILE A 1 476 ? -15.697 35.286 60.611 1.00 62.84 476 ILE A C 1
ATOM 3637 O O . ILE A 1 476 ? -15.604 36.503 60.448 1.00 62.84 476 ILE A O 1
ATOM 3641 N N . GLY A 1 477 ? -14.738 34.445 60.227 1.00 66.88 477 GLY A N 1
ATOM 3642 C CA . GLY A 1 477 ? -13.504 34.877 59.560 1.00 66.88 477 GLY A CA 1
ATOM 3643 C C . GLY A 1 477 ? -12.778 33.720 58.877 1.00 66.88 477 GLY A C 1
ATOM 3644 O O . GLY A 1 477 ? -13.335 32.631 58.760 1.00 66.88 477 GLY A O 1
ATOM 3645 N N . LEU A 1 478 ? -11.539 33.936 58.423 1.00 66.12 478 LEU A N 1
ATOM 3646 C CA . LEU A 1 478 ? -10.680 32.866 57.889 1.00 66.12 478 LEU A CA 1
ATOM 3647 C C . LEU A 1 478 ? -9.557 32.512 58.865 1.00 66.12 478 LEU A C 1
ATOM 3649 O O . LEU A 1 478 ? -9.026 33.403 59.526 1.00 66.12 478 LEU A O 1
ATOM 3653 N N . VAL A 1 479 ? -9.168 31.243 58.908 1.00 66.75 479 VAL A N 1
ATOM 3654 C CA . VAL A 1 479 ? -7.949 30.760 59.561 1.00 66.75 479 VAL A CA 1
ATOM 3655 C C . VAL A 1 479 ? -7.021 30.146 58.514 1.00 66.75 479 VAL A C 1
ATOM 3657 O O . VAL A 1 479 ? -7.489 29.479 57.593 1.00 66.75 479 VAL A O 1
ATOM 3660 N N . HIS A 1 480 ? -5.721 30.395 58.643 1.00 70.12 480 HIS A N 1
ATOM 3661 C CA . HIS A 1 480 ? -4.674 29.927 57.739 1.00 70.12 480 HIS A CA 1
ATOM 3662 C C . HIS A 1 480 ? -3.632 29.096 58.497 1.00 70.12 480 HIS A C 1
ATOM 3664 O O . HIS A 1 480 ? -3.288 29.469 59.614 1.00 70.12 480 HIS A O 1
ATOM 3670 N N . VAL A 1 481 ? -3.098 28.030 57.893 1.00 65.94 481 VAL A N 1
ATOM 3671 C CA . VAL A 1 481 ? -2.007 27.193 58.441 1.00 65.94 481 VAL A CA 1
ATOM 3672 C C . VAL A 1 481 ? -1.063 26.758 57.331 1.00 65.94 481 VAL A C 1
ATOM 3674 O O . VAL A 1 481 ? -1.511 26.433 56.236 1.00 65.94 481 VAL A O 1
ATOM 3677 N N . GLU A 1 482 ? 0.235 26.729 57.600 1.00 69.31 482 GLU A N 1
ATOM 3678 C CA . GLU A 1 482 ? 1.227 26.120 56.715 1.00 69.31 482 GLU A CA 1
ATOM 3679 C C . GLU A 1 482 ? 1.301 24.603 56.941 1.00 69.31 482 GLU A C 1
ATOM 3681 O O . GLU A 1 482 ? 1.218 24.138 58.074 1.00 69.31 482 GLU A O 1
ATOM 3686 N N . ALA A 1 483 ? 1.452 23.810 55.881 1.00 65.50 483 ALA A N 1
ATOM 3687 C CA . ALA A 1 483 ? 1.545 22.355 55.960 1.00 65.50 483 ALA A CA 1
ATOM 3688 C C . ALA A 1 483 ? 2.535 21.785 54.937 1.00 65.50 483 ALA A C 1
ATOM 3690 O O . ALA A 1 483 ? 2.533 22.187 53.775 1.00 65.50 483 ALA A O 1
ATOM 3691 N N . THR A 1 484 ? 3.354 20.810 55.321 1.00 66.44 484 THR A N 1
ATOM 3692 C CA . THR A 1 484 ? 4.188 20.034 54.385 1.00 66.44 484 THR A CA 1
ATOM 3693 C C . THR A 1 484 ? 3.432 18.811 53.873 1.00 66.44 484 THR A C 1
ATOM 3695 O O . THR A 1 484 ? 2.682 18.183 54.618 1.00 66.44 484 THR A O 1
ATOM 3698 N N . VAL A 1 485 ? 3.609 18.466 52.592 1.00 60.56 485 VAL A N 1
ATOM 3699 C CA . VAL A 1 485 ? 2.894 17.352 51.944 1.00 60.56 485 VAL A CA 1
ATOM 3700 C C . VAL A 1 485 ? 3.886 16.416 51.268 1.00 60.56 485 VAL A C 1
ATOM 3702 O O . VAL A 1 485 ? 4.576 16.830 50.346 1.00 60.56 485 VAL A O 1
ATOM 3705 N N . SER A 1 486 ? 3.932 15.154 51.683 1.00 61.91 486 SER A N 1
ATOM 3706 C CA . SER A 1 486 ? 4.784 14.123 51.082 1.00 61.91 486 SER A CA 1
ATOM 3707 C C . SER A 1 486 ? 3.999 13.236 50.120 1.00 61.91 486 SER A C 1
ATOM 3709 O O . SER A 1 486 ? 2.831 12.926 50.357 1.00 61.91 486 SER A O 1
ATOM 3711 N N . PHE A 1 487 ? 4.655 12.768 49.058 1.00 60.75 487 PHE A N 1
ATOM 3712 C CA . PHE A 1 487 ? 4.038 11.932 48.028 1.00 60.75 487 PHE A CA 1
ATOM 3713 C C . PHE A 1 487 ? 4.816 10.636 47.812 1.00 60.75 487 PHE A C 1
ATOM 3715 O O . PHE A 1 487 ? 6.047 10.636 47.835 1.00 60.75 487 PHE A O 1
ATOM 3722 N N . VAL A 1 488 ? 4.109 9.542 47.523 1.00 59.94 488 VAL A N 1
ATOM 3723 C CA . VAL A 1 488 ? 4.709 8.274 47.094 1.00 59.94 488 VAL A CA 1
ATOM 3724 C C . VAL A 1 488 ? 4.304 7.942 45.666 1.00 59.94 488 VAL A C 1
ATOM 3726 O O . VAL A 1 488 ? 3.135 8.024 45.314 1.00 59.94 488 VAL A O 1
ATOM 3729 N N . ALA A 1 489 ? 5.271 7.548 44.840 1.00 56.34 489 ALA A N 1
ATOM 3730 C CA . ALA A 1 489 ? 5.082 7.219 43.433 1.00 56.34 489 ALA A CA 1
ATOM 3731 C C . ALA A 1 489 ? 5.670 5.851 43.055 1.00 56.34 489 ALA A C 1
ATOM 3733 O O . ALA A 1 489 ? 6.595 5.352 43.700 1.00 56.34 489 ALA A O 1
ATOM 3734 N N . LEU A 1 490 ? 5.146 5.249 41.983 1.00 53.41 490 LEU A N 1
ATOM 3735 C CA . LEU A 1 490 ? 5.716 4.072 41.319 1.00 53.41 490 LEU A CA 1
ATOM 3736 C C . LEU A 1 490 ? 6.446 4.526 40.054 1.00 53.41 490 LEU A C 1
ATOM 3738 O O . LEU A 1 490 ? 5.818 4.899 39.066 1.00 53.41 490 LEU A O 1
ATOM 3742 N N . VAL A 1 491 ? 7.777 4.484 40.077 1.00 52.09 491 VAL A N 1
ATOM 3743 C CA . VAL A 1 491 ? 8.622 5.009 38.993 1.00 52.09 491 VAL A CA 1
ATOM 3744 C C . VAL A 1 491 ? 9.385 3.866 38.321 1.00 52.09 491 VAL A C 1
ATOM 3746 O O . VAL A 1 491 ? 9.956 3.037 39.033 1.00 52.09 491 VAL A O 1
ATOM 3749 N N . PRO A 1 492 ? 9.428 3.775 36.977 1.00 49.75 492 PRO A N 1
ATOM 3750 C CA . PRO A 1 492 ? 10.254 2.789 36.288 1.00 49.75 492 PRO A CA 1
ATOM 3751 C C . PRO A 1 492 ? 11.721 2.910 36.705 1.00 49.75 492 PRO A C 1
ATOM 3753 O O . PRO A 1 492 ? 12.256 4.014 36.785 1.00 49.75 492 PRO A O 1
ATOM 3756 N N . LYS A 1 493 ? 12.419 1.789 36.920 1.00 45.25 493 LYS A N 1
ATOM 3757 C CA . LYS A 1 493 ? 13.835 1.820 37.353 1.00 45.25 493 LYS A CA 1
ATOM 3758 C C . LYS A 1 493 ? 14.774 2.543 36.369 1.00 45.25 493 LYS A C 1
ATOM 3760 O O . LYS A 1 493 ? 15.847 2.972 36.778 1.00 45.25 493 LYS A O 1
ATOM 3765 N N . SER A 1 494 ? 14.385 2.680 35.099 1.00 43.03 494 SER A N 1
ATOM 3766 C CA . SER A 1 494 ? 15.124 3.434 34.074 1.00 43.03 494 SER A CA 1
ATOM 3767 C C . SER A 1 494 ? 15.050 4.954 34.234 1.00 43.03 494 SER A C 1
ATOM 3769 O O . SER A 1 494 ? 15.872 5.654 33.647 1.00 43.03 494 SER A O 1
ATOM 3771 N N . ASP A 1 495 ? 14.078 5.451 35.003 1.00 43.75 495 ASP A N 1
ATOM 3772 C CA . ASP A 1 495 ? 13.680 6.861 35.029 1.00 43.75 495 ASP A CA 1
ATOM 3773 C C . ASP A 1 495 ? 14.009 7.546 36.373 1.00 43.75 495 ASP A C 1
ATOM 3775 O O . ASP A 1 495 ? 13.664 8.708 36.574 1.00 43.75 495 ASP A O 1
ATOM 3779 N N . VAL A 1 496 ? 14.683 6.847 37.298 1.00 47.88 496 VAL A N 1
ATOM 3780 C CA . VAL A 1 496 ? 15.058 7.380 38.619 1.00 47.88 496 VAL A CA 1
ATOM 3781 C C . VAL A 1 496 ? 16.402 8.111 38.537 1.00 47.88 496 VAL A C 1
ATOM 3783 O O . VAL A 1 496 ? 17.444 7.475 38.379 1.00 47.88 496 VAL A O 1
ATOM 3786 N N . ASP A 1 497 ? 16.387 9.437 38.695 1.00 41.38 497 ASP A N 1
ATOM 3787 C CA . ASP A 1 497 ? 17.584 10.236 38.988 1.00 41.38 497 ASP A CA 1
ATOM 3788 C C . ASP A 1 497 ? 17.735 10.382 40.517 1.00 41.38 497 ASP A C 1
ATOM 3790 O O . ASP A 1 497 ? 16.776 10.679 41.228 1.00 41.38 497 ASP A O 1
ATOM 3794 N N . TYR A 1 498 ? 18.923 10.094 41.054 1.00 41.16 498 TYR A N 1
ATOM 3795 C CA . TYR A 1 498 ? 19.125 9.732 42.470 1.00 41.16 498 TYR A CA 1
ATOM 3796 C C . TYR A 1 498 ? 19.210 10.910 43.463 1.00 41.16 498 TYR A C 1
ATOM 3798 O O . TYR A 1 498 ? 19.590 10.690 44.613 1.00 41.16 498 TYR A O 1
ATOM 3806 N N . GLN A 1 499 ? 18.931 12.152 43.057 1.00 42.25 499 GLN A N 1
ATOM 3807 C CA . GLN A 1 499 ? 19.303 13.320 43.873 1.00 42.25 499 GLN A CA 1
ATOM 3808 C C . GLN A 1 499 ? 18.207 13.831 44.823 1.00 42.25 499 GLN A C 1
ATOM 3810 O O . GLN A 1 499 ? 18.561 14.264 45.915 1.00 42.25 499 GLN A O 1
ATOM 3815 N N . ASP A 1 500 ? 16.917 13.664 44.499 1.00 46.25 500 ASP A N 1
ATOM 3816 C CA . ASP A 1 500 ? 15.822 14.326 45.245 1.00 46.25 500 ASP A CA 1
ATOM 3817 C C . ASP A 1 500 ? 14.686 13.381 45.693 1.00 46.25 500 ASP A C 1
ATOM 3819 O O . ASP A 1 500 ? 13.592 13.815 46.046 1.00 46.25 500 ASP A O 1
ATOM 3823 N N . VAL A 1 501 ? 14.916 12.064 45.666 1.00 53.34 501 VAL A N 1
ATOM 3824 C CA . VAL A 1 501 ? 13.863 11.057 45.864 1.00 53.34 501 VAL A CA 1
ATOM 3825 C C . VAL A 1 501 ? 14.346 9.917 46.773 1.00 53.34 501 VAL A C 1
ATOM 3827 O O . VAL A 1 501 ? 15.406 9.329 46.549 1.00 53.34 501 VAL A O 1
ATOM 3830 N N . ARG A 1 502 ? 13.560 9.555 47.798 1.00 55.03 502 ARG A N 1
ATOM 3831 C CA . ARG A 1 502 ? 13.882 8.482 48.757 1.00 55.03 502 ARG A CA 1
ATOM 3832 C C . ARG A 1 502 ? 13.162 7.185 48.385 1.00 55.03 502 ARG A C 1
ATOM 3834 O O . ARG A 1 502 ? 11.945 7.096 48.463 1.00 55.03 502 ARG A O 1
ATOM 3841 N N . ILE A 1 503 ? 13.904 6.144 48.015 1.00 55.19 503 ILE A N 1
ATOM 3842 C CA . ILE A 1 503 ? 13.322 4.833 47.678 1.00 55.19 503 ILE A CA 1
ATOM 3843 C C . ILE A 1 503 ? 12.780 4.166 48.953 1.00 55.19 503 ILE A C 1
ATOM 3845 O O . ILE A 1 503 ? 13.525 3.992 49.918 1.00 55.19 503 ILE A O 1
ATOM 3849 N N . LEU A 1 504 ? 11.496 3.799 48.951 1.00 54.97 504 LEU A N 1
ATOM 3850 C CA . LEU A 1 504 ? 10.814 3.183 50.094 1.00 54.97 504 LEU A CA 1
ATOM 3851 C C . LEU A 1 504 ? 10.930 1.657 50.096 1.00 54.97 504 LEU A C 1
ATOM 3853 O O . LEU A 1 504 ? 11.201 1.065 51.135 1.00 54.97 504 LEU A O 1
ATOM 3857 N N . GLU A 1 505 ? 10.766 1.026 48.932 1.00 49.84 505 GLU A N 1
ATOM 3858 C CA . GLU A 1 505 ? 10.906 -0.422 48.751 1.00 49.84 505 GLU A CA 1
ATOM 3859 C C . GLU A 1 505 ? 11.653 -0.718 47.450 1.00 49.84 505 GLU A C 1
ATOM 3861 O O . GLU A 1 505 ? 11.320 -0.202 46.379 1.00 49.84 505 GLU A O 1
ATOM 3866 N N . VAL A 1 506 ? 12.670 -1.574 47.549 1.00 43.09 506 VAL A N 1
ATOM 3867 C CA . VAL A 1 506 ? 13.386 -2.124 46.397 1.00 43.09 506 VAL A CA 1
ATOM 3868 C C . VAL A 1 506 ? 12.750 -3.469 46.071 1.00 43.09 506 VAL A C 1
ATOM 3870 O O . VAL A 1 506 ? 13.080 -4.480 46.690 1.00 43.09 506 VAL A O 1
ATOM 3873 N N . ASP A 1 507 ? 11.824 -3.483 45.116 1.00 40.53 507 ASP A N 1
ATOM 3874 C CA . ASP A 1 507 ? 11.294 -4.735 44.580 1.00 40.53 507 ASP A CA 1
ATOM 3875 C C . ASP A 1 507 ? 12.335 -5.373 43.642 1.00 40.53 507 ASP A C 1
ATOM 3877 O O . ASP A 1 507 ? 12.921 -4.707 42.780 1.00 40.53 507 ASP A O 1
ATOM 3881 N N . TRP A 1 508 ? 12.607 -6.663 43.823 1.00 38.44 508 TRP A N 1
ATOM 3882 C CA . TRP A 1 508 ? 13.590 -7.422 43.045 1.00 38.44 508 TRP A CA 1
ATOM 3883 C C . TRP A 1 508 ? 13.023 -7.955 41.722 1.00 38.44 508 TRP A C 1
ATOM 3885 O O . TRP A 1 508 ? 13.796 -8.447 40.905 1.00 38.44 508 TRP A O 1
ATOM 3895 N N . ASN A 1 509 ? 11.715 -7.822 41.478 1.00 37.06 509 ASN A N 1
ATOM 3896 C CA . ASN A 1 509 ? 11.024 -8.469 40.359 1.00 37.06 509 ASN A CA 1
ATOM 3897 C C . ASN A 1 509 ? 10.758 -7.552 39.144 1.00 37.06 509 ASN A C 1
ATOM 3899 O O . ASN A 1 509 ? 9.673 -7.578 38.580 1.00 37.06 509 ASN A O 1
ATOM 3903 N N . ASP A 1 510 ? 11.774 -6.768 38.752 1.00 48.62 510 ASP A N 1
ATOM 3904 C CA . ASP A 1 510 ? 11.874 -5.997 37.496 1.00 48.62 510 ASP A CA 1
ATOM 3905 C C . ASP A 1 510 ? 10.590 -5.289 37.014 1.00 48.62 510 ASP A C 1
ATOM 3907 O O . ASP A 1 510 ? 9.782 -5.887 36.325 1.00 48.62 510 ASP A O 1
ATOM 3911 N N . HIS A 1 511 ? 10.443 -3.989 37.326 1.00 41.16 511 HIS A N 1
ATOM 3912 C CA . HIS A 1 511 ? 10.080 -2.912 36.373 1.00 41.16 511 HIS A CA 1
ATOM 3913 C C . HIS A 1 511 ? 9.953 -1.536 37.065 1.00 41.16 511 HIS A C 1
ATOM 3915 O O . HIS A 1 511 ? 10.312 -0.530 36.454 1.00 41.16 511 HIS A O 1
ATOM 3921 N N . TYR A 1 512 ? 9.563 -1.476 38.347 1.00 45.72 512 TYR A N 1
ATOM 3922 C CA . TYR A 1 512 ? 9.283 -0.221 39.069 1.00 45.72 512 TYR A CA 1
ATOM 3923 C C . TYR A 1 512 ? 9.953 -0.162 40.454 1.00 45.72 512 TYR A C 1
ATOM 3925 O O . TYR A 1 512 ? 10.218 -1.192 41.071 1.00 45.72 512 TYR A O 1
ATOM 3933 N N . SER A 1 513 ? 10.230 1.050 40.933 1.00 50.38 513 SER A N 1
ATOM 3934 C CA . SER A 1 513 ? 10.647 1.371 42.300 1.00 50.38 513 SER A CA 1
ATOM 3935 C C . SER A 1 513 ? 9.577 2.231 42.954 1.00 50.38 513 SER A C 1
ATOM 3937 O O . SER A 1 513 ? 9.053 3.161 42.337 1.00 50.38 513 SER A O 1
ATOM 3939 N N . ARG A 1 514 ? 9.278 1.944 44.219 1.00 58.09 514 ARG A N 1
ATOM 3940 C CA . ARG A 1 514 ? 8.359 2.748 45.016 1.00 58.09 514 ARG A CA 1
ATOM 3941 C C . ARG A 1 514 ? 9.151 3.837 45.729 1.00 58.09 514 ARG A C 1
ATOM 3943 O O . ARG A 1 514 ? 10.104 3.534 46.451 1.00 58.09 514 ARG A O 1
ATOM 3950 N N . VAL A 1 515 ? 8.801 5.093 45.493 1.00 55.59 515 VAL A N 1
ATOM 3951 C CA . VAL A 1 515 ? 9.623 6.234 45.891 1.00 55.59 515 VAL A CA 1
ATOM 3952 C C . VAL A 1 515 ? 8.825 7.298 46.627 1.00 55.59 515 VAL A C 1
ATOM 3954 O O . VAL A 1 515 ? 7.700 7.573 46.244 1.00 55.59 515 VAL A O 1
ATOM 3957 N N . LEU A 1 516 ? 9.413 7.887 47.665 1.00 56.50 516 LEU A N 1
ATOM 3958 C CA . LEU A 1 516 ? 8.898 9.026 48.419 1.00 56.50 516 LEU A CA 1
ATOM 3959 C C . LEU A 1 516 ? 9.606 10.293 47.941 1.00 56.50 516 LEU A C 1
ATOM 3961 O O . LEU A 1 516 ? 10.840 10.323 47.901 1.00 56.50 516 LEU A O 1
ATOM 3965 N N . PHE A 1 517 ? 8.850 11.334 47.620 1.00 57.34 517 PHE A N 1
ATOM 3966 C CA . PHE A 1 517 ? 9.399 12.661 47.369 1.00 57.34 517 PHE A CA 1
ATOM 3967 C C . PHE A 1 517 ? 8.666 13.706 48.212 1.00 57.34 517 PHE A C 1
ATOM 3969 O O . PHE A 1 517 ? 7.451 13.632 48.409 1.00 57.34 517 PHE A O 1
ATOM 3976 N N . ASP A 1 518 ? 9.440 14.662 48.717 1.00 60.03 518 ASP A N 1
ATOM 3977 C CA . ASP A 1 518 ? 8.971 15.802 49.497 1.00 60.03 518 ASP A CA 1
ATOM 3978 C C . ASP A 1 518 ? 9.250 17.064 48.659 1.00 60.03 518 ASP A C 1
ATOM 3980 O O . ASP A 1 518 ? 10.410 17.312 48.318 1.00 60.03 518 ASP A O 1
ATOM 3984 N N . PRO A 1 519 ? 8.225 17.835 48.255 1.00 53.25 519 PRO A N 1
ATOM 3985 C CA . PRO A 1 519 ? 8.392 19.061 47.480 1.00 53.25 519 PRO A CA 1
ATOM 3986 C C . PRO A 1 519 ? 9.159 20.161 48.237 1.00 53.25 519 PRO A C 1
ATOM 3988 O O . PRO A 1 519 ? 9.503 21.172 47.622 1.00 53.25 519 PRO A O 1
ATOM 3991 N N . GLY A 1 520 ? 9.445 19.977 49.532 1.00 52.75 520 GLY A N 1
ATOM 3992 C CA . GLY A 1 520 ? 10.406 20.760 50.311 1.00 52.75 520 GLY A CA 1
ATOM 3993 C C . GLY A 1 520 ? 9.903 22.111 50.823 1.00 52.75 520 GLY A C 1
ATOM 3994 O O . GLY A 1 520 ? 10.438 22.602 51.814 1.00 52.75 520 GLY A O 1
ATOM 3995 N N . ASP A 1 521 ? 8.866 22.686 50.206 1.00 56.59 521 ASP A N 1
ATOM 3996 C CA . ASP A 1 521 ? 8.250 23.944 50.640 1.00 56.59 521 ASP A CA 1
ATOM 3997 C C . ASP A 1 521 ? 6.837 23.713 51.214 1.00 56.59 521 ASP A C 1
ATOM 3999 O O . ASP A 1 521 ? 6.030 23.016 50.587 1.00 56.59 521 ASP A O 1
ATOM 4003 N N . PRO A 1 522 ? 6.505 24.300 52.381 1.00 62.53 522 PRO A N 1
ATOM 4004 C CA . PRO A 1 522 ? 5.181 24.178 52.977 1.00 62.53 522 PRO A CA 1
ATOM 4005 C C . PRO A 1 522 ? 4.113 24.913 52.148 1.00 62.53 522 PRO A C 1
ATOM 4007 O O . PRO A 1 522 ? 4.344 25.987 51.592 1.00 62.53 522 PRO A O 1
ATOM 4010 N N . CYS A 1 523 ? 2.916 24.332 52.072 1.00 60.97 523 CYS A N 1
ATOM 4011 C CA . CYS A 1 523 ? 1.737 24.913 51.437 1.00 60.97 523 CYS A CA 1
ATOM 4012 C C . CYS A 1 523 ? 0.847 25.641 52.448 1.00 60.97 523 CYS A C 1
ATOM 4014 O O . CYS A 1 523 ? 0.761 25.225 53.598 1.00 60.97 523 CYS A O 1
ATOM 4016 N N . ARG A 1 524 ? 0.152 26.711 52.035 1.00 66.38 524 ARG A N 1
ATOM 4017 C CA . ARG A 1 524 ? -0.750 27.463 52.921 1.00 66.38 524 ARG A CA 1
ATOM 4018 C C . ARG A 1 524 ? -2.202 27.011 52.744 1.00 66.38 524 ARG A C 1
ATOM 4020 O O . ARG A 1 524 ? -2.803 27.207 51.691 1.00 66.38 524 ARG A O 1
ATOM 4027 N N . LEU A 1 525 ? -2.769 26.416 53.783 1.00 65.06 525 LEU A N 1
ATOM 4028 C CA . LEU A 1 525 ? -4.143 25.920 53.853 1.00 65.06 525 LEU A CA 1
ATOM 4029 C C . LEU A 1 525 ? -5.058 26.952 54.527 1.00 65.06 525 LEU A C 1
ATOM 4031 O O . LEU A 1 525 ? -4.622 27.629 55.460 1.00 65.06 525 LEU A O 1
ATOM 4035 N N . SER A 1 526 ? -6.315 27.058 54.078 1.00 60.72 526 SER A N 1
ATOM 4036 C CA . SER A 1 526 ? -7.241 28.109 54.527 1.00 60.72 526 SER A CA 1
ATOM 4037 C C . SER A 1 526 ? -8.668 27.600 54.756 1.00 60.72 526 SER A C 1
ATOM 4039 O O . SER A 1 526 ? -9.269 26.977 53.877 1.00 60.72 526 SER A O 1
ATOM 4041 N N . TRP A 1 527 ? -9.251 27.954 55.904 1.00 64.75 527 TRP A N 1
ATOM 4042 C CA . TRP A 1 527 ? -10.611 27.592 56.332 1.00 64.75 527 TRP A CA 1
ATOM 4043 C C . TRP A 1 527 ? -11.413 28.829 56.715 1.00 64.75 527 TRP A C 1
ATOM 4045 O O . TRP A 1 527 ? -10.843 29.806 57.187 1.00 64.75 527 TRP A O 1
ATOM 4055 N N . SER A 1 528 ? -12.735 28.789 56.577 1.00 61.47 528 SER A N 1
ATOM 4056 C CA . SER A 1 528 ? -13.633 29.725 57.256 1.00 61.47 528 SER A CA 1
ATOM 4057 C C . SER A 1 528 ? -13.998 29.170 58.612 1.00 61.47 528 SER A C 1
ATOM 4059 O O . SER A 1 528 ? -14.266 27.981 58.737 1.00 61.47 528 SER A O 1
ATOM 4061 N N . TYR A 1 529 ? -14.044 30.039 59.613 1.00 64.81 529 TYR A N 1
ATOM 4062 C CA . TYR A 1 529 ? -14.508 29.687 60.939 1.00 64.81 529 TYR A CA 1
ATOM 4063 C C . TYR A 1 529 ? -15.779 30.442 61.298 1.00 64.81 529 TYR A C 1
ATOM 4065 O O . TYR A 1 529 ? -15.937 31.605 60.927 1.00 64.81 529 TYR A O 1
ATOM 4073 N N . ARG A 1 530 ? -16.652 29.799 62.073 1.00 64.19 530 ARG A N 1
ATOM 4074 C CA . ARG A 1 530 ? -17.755 30.434 62.799 1.00 64.19 530 ARG A CA 1
ATOM 4075 C C . ARG A 1 530 ? -17.589 30.150 64.284 1.00 64.19 530 ARG A C 1
ATOM 4077 O O . ARG A 1 530 ? -17.521 28.994 64.689 1.00 64.19 530 ARG A O 1
ATOM 4084 N N . ARG A 1 531 ? -17.534 31.194 65.107 1.00 63.88 531 ARG A N 1
ATOM 4085 C CA . ARG A 1 531 ? -17.301 31.096 66.549 1.00 63.88 531 ARG A CA 1
ATOM 4086 C C . ARG A 1 531 ? -18.421 31.776 67.327 1.00 63.88 531 ARG A C 1
ATOM 4088 O O . ARG A 1 531 ? -18.572 32.990 67.264 1.00 63.88 531 ARG A O 1
ATOM 4095 N N . GLU A 1 532 ? -19.164 30.990 68.099 1.00 71.00 532 GLU A N 1
ATOM 4096 C CA . GLU A 1 532 ? -20.158 31.484 69.060 1.00 71.00 532 GLU A CA 1
ATOM 4097 C C . GLU A 1 532 ? -19.539 31.583 70.476 1.00 71.00 532 GLU A C 1
ATOM 4099 O O . GLU A 1 532 ? -18.663 30.779 70.810 1.00 71.00 532 GLU A O 1
ATOM 4104 N N . PRO A 1 533 ? -20.006 32.480 71.371 1.00 54.12 533 PRO A N 1
ATOM 4105 C CA . PRO A 1 533 ? -19.357 32.784 72.663 1.00 54.12 533 PRO A CA 1
ATOM 4106 C C . PRO A 1 533 ? -19.230 31.620 73.661 1.00 54.12 533 PRO A C 1
ATOM 4108 O O . PRO A 1 533 ? -18.558 31.754 74.684 1.00 54.12 533 PRO A O 1
ATOM 4111 N N . ALA A 1 534 ? -19.880 30.486 73.394 1.00 57.50 534 ALA A N 1
ATOM 4112 C CA . ALA A 1 534 ? -19.908 29.310 74.264 1.00 57.50 534 ALA A CA 1
ATOM 4113 C C . ALA A 1 534 ? -19.652 27.980 73.526 1.00 57.50 534 ALA A C 1
ATOM 4115 O O . ALA A 1 534 ? -19.832 26.914 74.118 1.00 57.50 534 ALA A O 1
ATOM 4116 N N . ARG A 1 535 ? -19.247 28.018 72.248 1.00 56.44 535 ARG A N 1
ATOM 4117 C CA . ARG A 1 535 ? -18.955 26.824 71.436 1.00 56.44 535 ARG A CA 1
ATOM 4118 C C . ARG A 1 535 ? -17.563 26.899 70.814 1.00 56.44 535 ARG A C 1
ATOM 4120 O O . ARG A 1 535 ? -17.003 27.979 70.638 1.00 56.44 535 ARG A O 1
ATOM 4127 N N . ARG A 1 536 ? -16.986 25.730 70.512 1.00 49.25 536 ARG A N 1
ATOM 4128 C CA . ARG A 1 536 ? -15.750 25.647 69.720 1.00 49.25 536 ARG A CA 1
ATOM 4129 C C . ARG A 1 536 ? -16.014 26.208 68.312 1.00 49.25 536 ARG A C 1
ATOM 4131 O O . ARG A 1 536 ? -17.142 26.078 67.840 1.00 49.25 536 ARG A O 1
ATOM 4138 N N . PRO A 1 537 ? -15.020 26.851 67.672 1.00 57.16 537 PRO A N 1
ATOM 4139 C CA . PRO A 1 537 ? -15.181 27.353 66.316 1.00 57.16 537 PRO A CA 1
ATOM 4140 C C . PRO A 1 537 ? -15.445 26.194 65.347 1.00 57.16 537 PRO A C 1
ATOM 4142 O O . PRO A 1 537 ? -14.665 25.246 65.294 1.00 57.16 537 PRO A O 1
ATOM 4145 N N . GLU A 1 538 ? -16.537 26.280 64.591 1.00 56.06 538 GLU A N 1
ATOM 4146 C CA . GLU A 1 538 ? -16.809 25.384 63.465 1.00 56.06 538 GLU A CA 1
ATOM 4147 C C . GLU A 1 538 ? -15.947 25.836 62.282 1.00 56.06 538 GLU A C 1
ATOM 4149 O O . GLU A 1 538 ? -15.929 27.028 61.975 1.00 56.06 538 GLU A O 1
ATOM 4154 N N . LEU A 1 539 ? -15.210 24.916 61.655 1.00 55.25 539 LEU A N 1
ATOM 4155 C CA . LEU A 1 539 ? -14.258 25.177 60.576 1.00 55.25 539 LEU A CA 1
ATOM 4156 C C . LEU A 1 539 ? -14.763 24.504 59.301 1.00 55.25 539 LEU A C 1
ATOM 4158 O O . LEU A 1 539 ? -15.091 23.324 59.320 1.00 55.25 539 LEU A O 1
ATOM 4162 N N . GLU A 1 540 ? -14.774 25.240 58.198 1.00 52.16 540 GLU A N 1
ATOM 4163 C CA . GLU A 1 540 ? -15.105 24.742 56.864 1.00 52.16 540 GLU A CA 1
ATOM 4164 C C . GLU A 1 540 ? -13.923 25.052 55.941 1.00 52.16 540 GLU A C 1
ATOM 4166 O O . GLU A 1 540 ? -13.485 26.202 55.860 1.00 52.16 540 GLU A O 1
ATOM 4171 N N . PHE A 1 541 ? -13.334 24.034 55.307 1.00 51.16 541 PHE A N 1
ATOM 4172 C CA . PHE A 1 541 ? -12.168 24.241 54.448 1.00 51.16 541 PHE A CA 1
ATOM 4173 C C . PHE A 1 541 ? -12.575 24.966 53.170 1.00 51.16 541 PHE A C 1
ATOM 4175 O O . PHE A 1 541 ? -13.521 24.590 52.485 1.00 51.16 541 PHE A O 1
ATOM 4182 N N . ASN A 1 542 ? -11.817 26.006 52.831 1.00 52.72 542 ASN A N 1
ATOM 4183 C CA . ASN A 1 542 ? -12.142 26.865 51.702 1.00 52.72 542 ASN A CA 1
ATOM 4184 C C . ASN A 1 542 ? -11.250 26.569 50.499 1.00 52.72 542 ASN A C 1
ATOM 4186 O O . ASN A 1 542 ? -11.739 26.343 49.386 1.00 52.72 542 ASN A O 1
ATOM 4190 N N . ARG A 1 543 ? -9.926 26.633 50.693 1.00 48.16 543 ARG A N 1
ATOM 4191 C CA . ARG A 1 543 ? -8.939 26.546 49.607 1.00 48.16 543 ARG A CA 1
ATOM 4192 C C . ARG A 1 543 ? -7.514 26.394 50.136 1.00 48.16 543 ARG A C 1
ATOM 4194 O O . ARG A 1 543 ? -7.225 26.749 51.273 1.00 48.16 543 ARG A O 1
ATOM 4201 N N . VAL A 1 544 ? -6.619 25.954 49.259 1.00 53.53 544 VAL A N 1
ATOM 4202 C CA . VAL A 1 544 ? -5.177 26.188 49.404 1.00 53.53 544 VAL A CA 1
ATOM 4203 C C . VAL A 1 544 ? -4.881 27.557 48.795 1.00 53.53 544 VAL A C 1
ATOM 4205 O O . VAL A 1 544 ? -5.255 27.808 47.647 1.00 53.53 544 VAL A O 1
ATOM 4208 N N . ASP A 1 545 ? -4.296 28.464 49.573 1.00 48.91 545 ASP A N 1
ATOM 4209 C CA . ASP A 1 545 ? -3.824 29.750 49.058 1.00 48.91 545 ASP A CA 1
ATOM 4210 C C . ASP A 1 545 ? -2.531 29.505 48.267 1.00 48.91 545 ASP A C 1
ATOM 4212 O O . ASP A 1 545 ? -1.674 28.758 48.733 1.00 48.91 545 ASP A O 1
ATOM 4216 N N . GLU A 1 546 ? -2.439 30.078 47.057 1.00 44.56 546 GLU A N 1
ATOM 4217 C CA . GLU A 1 546 ? -1.403 29.820 46.038 1.00 44.56 546 GLU A CA 1
ATOM 4218 C C . GLU A 1 546 ? -0.042 29.421 46.625 1.00 44.56 546 GLU A C 1
ATOM 4220 O O . GLU A 1 546 ? 0.750 30.247 47.075 1.00 44.56 546 GLU A O 1
ATOM 4225 N N . VAL A 1 547 ? 0.237 28.121 46.559 1.00 41.47 547 VAL A N 1
ATOM 4226 C CA . VAL A 1 547 ? 1.603 27.616 46.511 1.00 41.47 547 VAL A CA 1
ATOM 4227 C C . VAL A 1 547 ? 2.089 27.891 45.096 1.00 41.47 547 VAL A C 1
ATOM 4229 O O . VAL A 1 547 ? 1.354 27.646 44.137 1.00 41.47 547 VAL A O 1
ATOM 4232 N N . ASP A 1 548 ? 3.361 28.244 44.941 1.00 39.97 548 ASP A N 1
ATOM 4233 C CA . ASP A 1 548 ? 4.114 28.179 43.675 1.00 39.97 548 ASP A CA 1
ATOM 4234 C C . ASP A 1 548 ? 4.059 26.784 42.981 1.00 39.97 548 ASP A C 1
ATOM 4236 O O . ASP A 1 548 ? 4.761 26.531 42.006 1.00 39.97 548 ASP A O 1
ATOM 4240 N N . GLY A 1 549 ? 3.241 25.844 43.466 1.00 38.88 549 GLY A N 1
ATOM 4241 C CA . GLY A 1 549 ? 3.049 24.493 42.960 1.00 38.88 549 GLY A CA 1
ATOM 4242 C C . GLY A 1 549 ? 2.446 24.435 41.559 1.00 38.88 549 GLY A C 1
ATOM 4243 O O . GLY A 1 549 ? 2.908 23.619 40.771 1.00 38.88 549 GLY A O 1
ATOM 4244 N N . ASP A 1 550 ? 1.504 25.313 41.196 1.00 33.88 550 ASP A N 1
ATOM 4245 C CA . ASP A 1 550 ? 0.935 25.318 39.832 1.00 33.88 550 ASP A CA 1
ATOM 4246 C C . ASP A 1 550 ? 1.974 25.789 38.795 1.00 33.88 550 ASP A C 1
ATOM 4248 O O . ASP A 1 550 ? 2.032 25.278 37.676 1.00 33.88 550 ASP A O 1
ATOM 4252 N N . VAL A 1 551 ? 2.870 26.702 39.194 1.00 35.69 551 VAL A N 1
ATOM 4253 C CA . VAL A 1 551 ? 4.012 27.147 38.379 1.00 35.69 551 VAL A CA 1
ATOM 4254 C C . VAL A 1 551 ? 5.076 26.044 38.298 1.00 35.69 551 VAL A C 1
ATOM 4256 O O . VAL A 1 551 ? 5.559 25.743 37.208 1.00 35.69 551 VAL A O 1
ATOM 4259 N N . ARG A 1 552 ? 5.382 25.362 39.412 1.00 40.19 552 ARG A N 1
ATOM 4260 C CA . ARG A 1 552 ? 6.376 24.272 39.456 1.00 40.19 552 ARG A CA 1
ATOM 4261 C C . ARG A 1 552 ? 5.929 23.000 38.734 1.00 40.19 552 ARG A C 1
ATOM 4263 O O . ARG A 1 552 ? 6.745 22.403 38.041 1.00 40.19 552 ARG A O 1
ATOM 4270 N N . LEU A 1 553 ? 4.661 22.595 38.836 1.00 39.75 553 LEU A N 1
ATOM 4271 C CA . LEU A 1 553 ? 4.090 21.479 38.065 1.00 39.75 553 LEU A CA 1
ATOM 4272 C C . LEU A 1 553 ? 4.049 21.815 36.573 1.00 39.75 553 LEU A C 1
ATOM 4274 O O . LEU A 1 553 ? 4.443 20.993 35.745 1.00 39.75 553 LEU A O 1
ATOM 4278 N N . ALA A 1 554 ? 3.641 23.038 36.221 1.00 48.59 554 ALA A N 1
ATOM 4279 C CA . ALA A 1 554 ? 3.642 23.500 34.839 1.00 48.59 554 ALA A CA 1
ATOM 4280 C C . ALA A 1 554 ? 5.053 23.512 34.222 1.00 48.59 554 ALA A C 1
ATOM 4282 O O . ALA A 1 554 ? 5.208 23.142 33.049 1.00 48.59 554 ALA A O 1
ATOM 4283 N N . ASP A 1 555 ? 6.060 23.910 35.000 1.00 57.47 555 ASP A N 1
ATOM 4284 C CA . ASP A 1 555 ? 7.465 23.868 34.605 1.00 57.47 555 ASP A CA 1
ATOM 4285 C C . ASP A 1 555 ? 7.984 22.427 34.523 1.00 57.47 555 ASP A C 1
ATOM 4287 O O . ASP A 1 555 ? 8.663 22.086 33.553 1.00 57.47 555 ASP A O 1
ATOM 4291 N N . LEU A 1 556 ? 7.604 21.552 35.458 1.00 54.69 556 LEU A N 1
ATOM 4292 C CA . LEU A 1 556 ? 8.014 20.148 35.474 1.00 54.69 556 LEU A CA 1
ATOM 4293 C C . LEU A 1 556 ? 7.427 19.358 34.295 1.00 54.69 556 LEU A C 1
ATOM 4295 O O . LEU A 1 556 ? 8.149 18.604 33.650 1.00 54.69 556 LEU A O 1
ATOM 4299 N N . GLU A 1 557 ? 6.157 19.564 33.936 1.00 70.31 557 GLU A N 1
ATOM 4300 C CA . GLU A 1 557 ? 5.550 18.968 32.734 1.00 70.31 557 GLU A CA 1
ATOM 4301 C C . GLU A 1 557 ? 6.300 19.386 31.457 1.00 70.31 557 GLU A C 1
ATOM 4303 O O . GLU A 1 557 ? 6.606 18.558 30.596 1.00 70.31 557 GLU A O 1
ATOM 4308 N N . MET A 1 558 ? 6.633 20.676 31.330 1.00 77.88 558 MET A N 1
ATOM 4309 C CA . MET A 1 558 ? 7.352 21.192 30.163 1.00 77.88 558 MET A CA 1
ATOM 4310 C C . MET A 1 558 ? 8.805 20.686 30.120 1.00 77.88 558 MET A C 1
ATOM 4312 O O . MET A 1 558 ? 9.313 20.358 29.042 1.00 77.88 558 MET A O 1
ATOM 4316 N N . GLN A 1 559 ? 9.461 20.562 31.278 1.00 72.56 559 GLN A N 1
ATOM 4317 C CA . GLN A 1 559 ? 10.799 19.981 31.414 1.00 72.56 559 GLN A CA 1
ATOM 4318 C C . GLN A 1 559 ? 10.804 18.479 31.101 1.00 72.56 559 GLN A C 1
ATOM 4320 O O . GLN A 1 559 ? 11.640 18.035 30.313 1.00 72.56 559 GLN A O 1
ATOM 4325 N N . ASN A 1 560 ? 9.841 17.716 31.625 1.00 71.94 560 ASN A N 1
ATOM 4326 C CA . ASN A 1 560 ? 9.678 16.284 31.366 1.00 71.94 560 ASN A CA 1
ATOM 4327 C C . ASN A 1 560 ? 9.431 16.013 29.884 1.00 71.94 560 ASN A C 1
ATOM 4329 O O . ASN A 1 560 ? 10.090 15.151 29.294 1.00 71.94 560 ASN A O 1
ATOM 4333 N N . LEU A 1 561 ? 8.547 16.794 29.254 1.00 82.00 561 LEU A N 1
ATOM 4334 C CA . LEU A 1 561 ? 8.317 16.709 27.817 1.00 82.00 561 LEU A CA 1
ATOM 4335 C C . LEU A 1 561 ? 9.593 17.039 27.033 1.00 82.00 561 LEU A C 1
ATOM 4337 O O . LEU A 1 561 ? 9.952 16.310 26.110 1.00 82.00 561 LEU A O 1
ATOM 4341 N N . THR A 1 562 ? 10.309 18.103 27.409 1.00 81.31 562 THR A N 1
ATOM 4342 C CA . THR A 1 562 ? 11.564 18.489 26.745 1.00 81.31 562 THR A CA 1
ATOM 4343 C C . THR A 1 562 ? 12.619 17.391 26.848 1.00 81.31 562 THR A C 1
ATOM 4345 O O . THR A 1 562 ? 13.228 17.030 25.841 1.00 81.31 562 THR A O 1
ATOM 4348 N N . ALA A 1 563 ? 12.815 16.827 28.040 1.00 75.56 563 ALA A N 1
ATOM 4349 C CA . ALA A 1 563 ? 13.754 15.737 28.269 1.00 75.56 563 ALA A CA 1
ATOM 4350 C C . ALA A 1 563 ? 13.365 14.485 27.469 1.00 75.56 563 ALA A C 1
ATOM 4352 O O . ALA A 1 563 ? 14.221 13.865 26.840 1.00 75.56 563 ALA A O 1
ATOM 4353 N N . ALA A 1 564 ? 12.075 14.139 27.426 1.00 78.50 564 ALA A N 1
ATOM 4354 C CA . ALA A 1 564 ? 11.581 13.012 26.643 1.00 78.50 564 ALA A CA 1
ATOM 4355 C C . ALA A 1 564 ? 11.793 13.215 25.132 1.00 78.50 564 ALA A C 1
ATOM 4357 O O . ALA A 1 564 ? 12.278 12.308 24.455 1.00 78.50 564 ALA A O 1
ATOM 4358 N N . LEU A 1 565 ? 11.512 14.412 24.608 1.00 84.94 565 LEU A N 1
ATOM 4359 C CA . LEU A 1 565 ? 11.752 14.755 23.203 1.00 84.94 565 LEU A CA 1
ATOM 4360 C C . LEU A 1 565 ? 13.248 14.716 22.850 1.00 84.94 565 LEU A C 1
ATOM 4362 O O . LEU A 1 565 ? 13.611 14.179 21.805 1.00 84.94 565 LEU A O 1
ATOM 4366 N N . LEU A 1 566 ? 14.124 15.216 23.731 1.00 85.12 566 LEU A N 1
ATOM 4367 C CA . LEU A 1 566 ? 15.579 15.131 23.552 1.00 85.12 566 LEU A CA 1
ATOM 4368 C C . LEU A 1 566 ? 16.092 13.689 23.599 1.00 85.12 566 LEU A C 1
ATOM 4370 O O . LEU A 1 566 ? 17.012 13.357 22.863 1.00 85.12 566 LEU A O 1
ATOM 4374 N N . ARG A 1 567 ? 15.503 12.809 24.417 1.00 85.00 567 ARG A N 1
ATOM 4375 C CA . ARG A 1 567 ? 15.857 11.378 24.411 1.00 85.00 567 ARG A CA 1
ATOM 4376 C C . ARG A 1 567 ? 15.469 10.695 23.098 1.00 85.00 567 ARG A C 1
ATOM 4378 O O . ARG A 1 567 ? 16.220 9.853 22.611 1.00 85.00 567 ARG A O 1
ATOM 4385 N N . LEU A 1 568 ? 14.320 11.054 22.524 1.00 86.06 568 LEU A N 1
ATOM 4386 C CA . LEU A 1 568 ? 13.826 10.475 21.270 1.00 86.06 568 LEU A CA 1
ATOM 4387 C C . LEU A 1 568 ? 14.602 10.944 20.031 1.00 86.06 568 LEU A C 1
ATOM 4389 O O . LEU A 1 568 ? 14.779 10.161 19.089 1.00 86.06 568 LEU A O 1
ATOM 4393 N N . ASP A 1 569 ? 15.038 12.207 20.021 1.00 92.19 569 ASP A N 1
ATOM 4394 C CA . ASP A 1 569 ? 15.770 12.826 18.911 1.00 92.19 569 ASP A CA 1
ATOM 4395 C C . ASP A 1 569 ? 16.858 13.796 19.424 1.00 92.19 569 ASP A C 1
ATOM 4397 O O . ASP A 1 569 ? 16.661 15.017 19.389 1.00 92.19 569 ASP A O 1
ATOM 4401 N N . PRO A 1 570 ? 18.006 13.278 19.912 1.00 90.94 570 PRO A N 1
ATOM 4402 C CA . PRO A 1 570 ? 19.025 14.080 20.601 1.00 90.94 570 PRO A CA 1
ATOM 4403 C C . PRO A 1 570 ? 19.656 15.193 19.765 1.00 90.94 570 PRO A C 1
ATOM 4405 O O . PRO A 1 570 ? 20.096 16.198 20.317 1.00 90.94 570 PRO A O 1
ATOM 4408 N N . ASP A 1 571 ? 19.717 15.025 18.445 1.00 91.25 571 ASP A N 1
ATOM 4409 C CA . ASP A 1 571 ? 20.330 15.967 17.502 1.00 91.25 571 ASP A CA 1
ATOM 4410 C C . ASP A 1 571 ? 19.325 16.574 16.505 1.00 91.25 571 ASP A C 1
ATOM 4412 O O . ASP A 1 571 ? 19.691 17.410 15.673 1.00 91.25 571 ASP A O 1
ATOM 4416 N N . GLY A 1 572 ? 18.054 16.172 16.582 1.00 91.94 572 GLY A N 1
ATOM 4417 C CA . GLY A 1 572 ? 17.011 16.611 15.662 1.00 91.94 572 GLY A CA 1
ATOM 4418 C C . GLY A 1 572 ? 17.079 15.935 14.287 1.00 91.94 572 GLY A C 1
ATOM 4419 O O . GLY A 1 572 ? 16.336 16.317 13.378 1.00 91.94 572 GLY A O 1
ATOM 4420 N N . ALA A 1 573 ? 17.981 14.975 14.062 1.00 91.94 573 ALA A N 1
ATOM 4421 C CA . ALA A 1 573 ? 18.184 14.394 12.739 1.00 91.94 573 ALA A CA 1
ATOM 4422 C C . ALA A 1 573 ? 16.955 13.607 12.261 1.00 91.94 573 ALA A C 1
ATOM 4424 O O . ALA A 1 573 ? 16.635 13.619 11.064 1.00 91.94 573 ALA A O 1
ATOM 4425 N N . ARG A 1 574 ? 16.232 12.949 13.177 1.00 94.44 574 ARG A N 1
ATOM 4426 C CA . ARG A 1 574 ? 15.052 12.144 12.829 1.00 94.44 574 ARG A CA 1
ATOM 4427 C C . ARG A 1 574 ? 13.886 13.034 12.421 1.00 94.44 574 ARG A C 1
ATOM 4429 O O . ARG A 1 574 ? 13.278 12.806 11.371 1.00 94.44 574 ARG A O 1
ATOM 4436 N N . LEU A 1 575 ? 13.627 14.104 13.169 1.00 95.25 575 LEU A N 1
ATOM 4437 C CA . LEU A 1 575 ? 12.611 15.088 12.810 1.00 95.25 575 LEU A CA 1
ATOM 4438 C C . LEU A 1 575 ? 12.967 15.828 11.509 1.00 95.25 575 LEU A C 1
ATOM 4440 O O . LEU A 1 575 ? 12.095 16.048 10.666 1.00 95.25 575 LEU A O 1
ATOM 4444 N N . ALA A 1 576 ? 14.246 16.135 11.274 1.00 94.88 576 ALA A N 1
ATOM 4445 C CA . ALA A 1 576 ? 14.693 16.705 10.002 1.00 94.88 576 ALA A CA 1
ATOM 4446 C C . ALA A 1 576 ? 14.388 15.773 8.809 1.00 94.88 576 ALA A C 1
ATOM 4448 O O . ALA A 1 576 ? 13.946 16.233 7.751 1.00 94.88 576 ALA A O 1
ATOM 4449 N N . LEU A 1 577 ? 14.559 14.457 8.978 1.00 93.31 577 LEU A N 1
ATOM 4450 C CA . LEU A 1 577 ? 14.197 13.449 7.974 1.00 93.31 577 LEU A CA 1
ATOM 4451 C C . LEU A 1 577 ? 12.680 13.327 7.771 1.00 93.31 577 LEU A C 1
ATOM 4453 O O . LEU A 1 577 ? 12.229 13.140 6.639 1.00 93.31 577 LEU A O 1
ATOM 4457 N N . ILE A 1 578 ? 11.877 13.457 8.830 1.00 94.69 578 ILE A N 1
ATOM 4458 C CA . ILE A 1 578 ? 10.410 13.536 8.727 1.00 94.69 578 ILE A CA 1
ATOM 4459 C C . ILE A 1 578 ? 9.994 14.731 7.867 1.00 94.69 578 ILE A C 1
ATOM 4461 O O . ILE A 1 578 ? 9.194 14.583 6.939 1.00 94.69 578 ILE A O 1
ATOM 4465 N N . LEU A 1 579 ? 10.561 15.910 8.131 1.00 95.19 579 LEU A N 1
ATOM 4466 C CA . LEU A 1 579 ? 10.255 17.116 7.363 1.00 95.19 579 LEU A CA 1
ATOM 4467 C C . LEU A 1 579 ? 10.685 16.972 5.901 1.00 95.19 579 LEU A C 1
ATOM 4469 O O . LEU A 1 579 ? 9.903 17.311 5.015 1.00 95.19 579 LEU A O 1
ATOM 4473 N N . ARG A 1 580 ? 11.866 16.396 5.630 1.00 94.12 580 ARG A N 1
ATOM 4474 C CA . ARG A 1 580 ? 12.310 16.074 4.263 1.00 94.12 580 ARG A CA 1
ATOM 4475 C C . ARG A 1 580 ? 11.290 15.204 3.529 1.00 94.12 580 ARG A C 1
ATOM 4477 O O . ARG A 1 580 ? 10.811 15.593 2.464 1.00 94.12 580 ARG A O 1
ATOM 4484 N N . ARG A 1 581 ? 10.923 14.059 4.121 1.00 92.62 581 ARG A N 1
ATOM 4485 C CA . ARG A 1 581 ? 9.932 13.123 3.559 1.00 92.62 581 ARG A CA 1
ATOM 4486 C C . ARG A 1 581 ? 8.589 13.809 3.325 1.00 92.62 581 ARG A C 1
ATOM 4488 O O . ARG A 1 581 ? 7.961 13.598 2.291 1.00 92.62 581 ARG A O 1
ATOM 4495 N N . THR A 1 582 ? 8.180 14.670 4.253 1.00 94.06 582 THR A N 1
ATOM 4496 C CA . THR A 1 582 ? 6.935 15.435 4.154 1.00 94.06 582 THR A CA 1
ATOM 4497 C C . THR A 1 582 ? 6.969 16.424 2.990 1.00 94.06 582 THR A C 1
ATOM 4499 O O . THR A 1 582 ? 6.030 16.456 2.197 1.00 94.06 582 THR A O 1
ATOM 4502 N N . PHE A 1 583 ? 8.045 17.199 2.832 1.00 94.81 583 PHE A N 1
ATOM 4503 C CA . PHE A 1 583 ? 8.196 18.099 1.689 1.00 94.81 583 PHE A CA 1
ATOM 4504 C C . PHE A 1 583 ? 8.202 17.332 0.365 1.00 94.81 583 PHE A C 1
ATOM 4506 O O . PHE A 1 583 ? 7.478 17.708 -0.554 1.00 94.81 583 PHE A O 1
ATOM 4513 N N . ASP A 1 584 ? 8.938 16.224 0.277 1.00 93.19 584 ASP A N 1
ATOM 4514 C CA . ASP A 1 584 ? 9.023 15.424 -0.951 1.00 93.19 584 ASP A CA 1
ATOM 4515 C C . ASP A 1 584 ? 7.684 14.774 -1.317 1.00 93.19 584 ASP A C 1
ATOM 4517 O O . ASP A 1 584 ? 7.314 14.724 -2.495 1.00 93.19 584 ASP A O 1
ATOM 4521 N N . TYR A 1 585 ? 6.916 14.353 -0.308 1.00 92.25 585 TYR A N 1
ATOM 4522 C CA . TYR A 1 585 ? 5.543 13.890 -0.478 1.00 92.25 585 TYR A CA 1
ATOM 4523 C C . TYR A 1 585 ? 4.642 14.989 -1.052 1.00 92.25 585 TYR A C 1
ATOM 4525 O O . TYR A 1 585 ? 3.918 14.744 -2.016 1.00 92.25 585 TYR A O 1
ATOM 4533 N N . LEU A 1 586 ? 4.696 16.203 -0.492 1.00 92.69 586 LEU A N 1
ATOM 4534 C CA . LEU A 1 586 ? 3.882 17.330 -0.961 1.00 92.69 586 LEU A CA 1
ATOM 4535 C C . LEU A 1 586 ? 4.270 17.770 -2.374 1.00 92.69 586 LEU A C 1
ATOM 4537 O O . LEU A 1 586 ? 3.403 18.107 -3.181 1.00 92.69 586 LEU A O 1
ATOM 4541 N N . TYR A 1 587 ? 5.565 17.758 -2.689 1.00 94.31 587 TYR A N 1
ATOM 4542 C CA . TYR A 1 587 ? 6.045 18.047 -4.035 1.00 94.31 587 TYR A CA 1
ATOM 4543 C C . TYR A 1 587 ? 5.506 17.032 -5.035 1.00 94.31 587 TYR A C 1
ATOM 4545 O O . TYR A 1 587 ? 5.078 17.429 -6.122 1.00 94.31 587 TYR A O 1
ATOM 4553 N N . ASP A 1 588 ? 5.464 15.751 -4.653 1.00 92.38 588 ASP A N 1
ATOM 4554 C CA . ASP A 1 588 ? 5.070 14.646 -5.527 1.00 92.38 588 ASP A CA 1
ATOM 4555 C C . ASP A 1 588 ? 5.841 14.725 -6.852 1.00 92.38 588 ASP A C 1
ATOM 4557 O O . ASP A 1 588 ? 5.283 14.758 -7.957 1.00 92.38 588 ASP A O 1
ATOM 4561 N N . GLY A 1 589 ? 7.162 14.874 -6.726 1.00 94.31 589 GLY A N 1
ATOM 4562 C CA . GLY A 1 589 ? 8.045 15.179 -7.847 1.00 94.31 589 GLY A CA 1
ATOM 4563 C C . GLY A 1 589 ? 8.001 14.108 -8.933 1.00 94.31 589 GLY A C 1
ATOM 4564 O O . GLY A 1 589 ? 8.000 14.434 -10.118 1.00 94.31 589 GLY A O 1
ATOM 4565 N N . ALA A 1 590 ? 7.837 12.838 -8.556 1.00 93.06 590 ALA A N 1
ATOM 4566 C CA . ALA A 1 590 ? 7.719 11.728 -9.500 1.00 93.06 590 ALA A CA 1
ATOM 4567 C C . ALA A 1 590 ? 6.527 11.861 -10.461 1.00 93.06 590 ALA A C 1
ATOM 4569 O O . ALA A 1 590 ? 6.576 11.324 -11.562 1.00 93.06 590 ALA A O 1
ATOM 4570 N N . ARG A 1 591 ? 5.453 12.559 -10.074 1.00 90.56 591 ARG A N 1
ATOM 4571 C CA . ARG A 1 591 ? 4.301 12.809 -10.954 1.00 90.56 591 ARG A CA 1
ATOM 4572 C C . ARG A 1 591 ? 4.315 14.212 -11.549 1.00 90.56 591 ARG A C 1
ATOM 4574 O O . ARG A 1 591 ? 3.886 14.396 -12.682 1.00 90.56 591 ARG A O 1
ATOM 4581 N N . THR A 1 592 ? 4.756 15.202 -10.780 1.00 93.31 592 THR A N 1
ATOM 4582 C CA . THR A 1 592 ? 4.570 16.621 -11.121 1.00 93.31 592 THR A CA 1
ATOM 4583 C C . THR A 1 592 ? 5.839 17.309 -11.619 1.00 93.31 592 THR A C 1
ATOM 4585 O O . THR A 1 592 ? 5.762 18.390 -12.195 1.00 93.31 592 THR A O 1
ATOM 4588 N N . GLY A 1 593 ? 7.012 16.721 -11.378 1.00 93.25 593 GLY A N 1
ATOM 4589 C CA . GLY A 1 593 ? 8.312 17.350 -11.610 1.00 93.25 593 GLY A CA 1
ATOM 4590 C C . GLY A 1 593 ? 8.632 18.510 -10.661 1.00 93.25 593 GLY A C 1
ATOM 4591 O O . GLY A 1 593 ? 9.635 19.191 -10.869 1.00 93.25 593 GLY A O 1
ATOM 4592 N N . ARG A 1 594 ? 7.796 18.773 -9.647 1.00 94.44 594 ARG A N 1
ATOM 4593 C CA . ARG A 1 594 ? 8.030 19.822 -8.645 1.00 94.44 594 ARG A CA 1
ATOM 4594 C C . ARG A 1 594 ? 9.048 19.359 -7.605 1.00 94.44 594 ARG A C 1
ATOM 4596 O O . ARG A 1 594 ? 9.135 18.175 -7.297 1.00 94.44 594 ARG A O 1
ATOM 4603 N N . PHE A 1 595 ? 9.800 20.308 -7.061 1.00 93.94 595 PHE A N 1
ATOM 4604 C CA . PHE A 1 595 ? 10.878 20.074 -6.095 1.00 93.94 595 PHE A CA 1
ATOM 4605 C C . PHE A 1 595 ? 11.090 21.244 -5.119 1.00 93.94 595 PHE A C 1
ATOM 4607 O O . PHE A 1 595 ? 12.058 21.240 -4.364 1.00 93.94 595 PHE A O 1
ATOM 4614 N N . ALA A 1 596 ? 10.238 22.275 -5.154 1.00 91.50 596 ALA A N 1
ATOM 4615 C CA . ALA A 1 596 ? 10.392 23.466 -4.322 1.00 91.50 596 ALA A CA 1
ATOM 4616 C C . ALA A 1 596 ? 9.056 23.972 -3.763 1.00 91.50 596 ALA A C 1
ATOM 4618 O O . ALA A 1 596 ? 8.046 24.014 -4.469 1.00 91.50 596 ALA A O 1
ATOM 4619 N N . TRP A 1 597 ? 9.078 24.471 -2.523 1.00 91.81 597 TRP A N 1
ATOM 4620 C CA . TRP A 1 597 ? 7.910 24.980 -1.791 1.00 91.81 597 TRP A CA 1
ATOM 4621 C C . TRP A 1 597 ? 7.109 26.044 -2.548 1.00 91.81 597 TRP A C 1
ATOM 4623 O O . TRP A 1 597 ? 5.874 26.050 -2.537 1.00 91.81 597 TRP A O 1
ATOM 4633 N N . ARG A 1 598 ? 7.800 26.931 -3.270 1.00 91.12 598 ARG A N 1
ATOM 4634 C CA . ARG A 1 598 ? 7.179 27.969 -4.109 1.00 91.12 598 ARG A CA 1
ATOM 4635 C C . ARG A 1 598 ? 6.296 27.427 -5.243 1.00 91.12 598 ARG A C 1
ATOM 4637 O O . ARG A 1 598 ? 5.455 28.169 -5.734 1.00 91.12 598 ARG A O 1
ATOM 4644 N N . GLN A 1 599 ? 6.470 26.165 -5.644 1.00 92.50 599 GLN A N 1
ATOM 4645 C CA . GLN A 1 599 ? 5.696 25.514 -6.711 1.00 92.50 599 GLN A CA 1
ATOM 4646 C C . GLN A 1 599 ? 4.384 24.884 -6.211 1.00 92.50 599 GLN A C 1
ATOM 4648 O O . GLN A 1 599 ? 3.593 24.407 -7.026 1.00 92.50 599 GLN A O 1
ATOM 4653 N N . LEU A 1 600 ? 4.157 24.849 -4.894 1.00 91.12 600 LEU A N 1
ATOM 4654 C CA . LEU A 1 600 ? 2.933 24.310 -4.303 1.00 91.12 600 LEU A CA 1
ATOM 4655 C C . LEU A 1 600 ? 1.803 25.342 -4.292 1.00 91.12 600 LEU A C 1
ATOM 4657 O O . LEU A 1 600 ? 2.016 26.524 -3.988 1.00 91.12 600 LEU A O 1
ATOM 4661 N N . LEU A 1 601 ? 0.588 24.861 -4.552 1.00 86.81 601 LEU A N 1
ATOM 4662 C CA . LEU A 1 601 ? -0.649 25.616 -4.392 1.00 86.81 601 LEU A CA 1
ATOM 4663 C C . LEU A 1 601 ? -0.929 25.896 -2.914 1.00 86.81 601 LEU A C 1
ATOM 4665 O O . LEU A 1 601 ? -0.379 25.258 -2.013 1.00 86.81 601 LEU A O 1
ATOM 4669 N N . LYS A 1 602 ? -1.807 26.866 -2.647 1.00 80.38 602 LYS A N 1
ATOM 4670 C CA . LYS A 1 602 ? -2.159 27.250 -1.277 1.00 80.38 602 LYS A CA 1
ATOM 4671 C C . LYS A 1 602 ? -2.731 26.058 -0.509 1.00 80.38 602 LYS A C 1
ATOM 4673 O O . LYS A 1 602 ? -2.331 25.835 0.626 1.00 80.38 602 LYS A O 1
ATOM 4678 N N . GLU A 1 603 ? -3.620 25.290 -1.121 1.00 78.88 603 GLU A N 1
ATOM 4679 C CA . GLU A 1 603 ? -4.309 24.144 -0.523 1.00 78.88 603 GLU A CA 1
ATOM 4680 C C . GLU A 1 603 ? -3.317 23.024 -0.177 1.00 78.88 603 GLU A C 1
ATOM 4682 O O . GLU A 1 603 ? -3.364 22.472 0.918 1.00 78.88 603 GLU A O 1
ATOM 4687 N N . GLU A 1 604 ? -2.346 22.761 -1.056 1.00 82.00 604 GLU A N 1
ATOM 4688 C CA . GLU A 1 604 ? -1.284 21.772 -0.823 1.00 82.00 604 GLU A CA 1
ATOM 4689 C C . GLU A 1 604 ? -0.389 22.170 0.358 1.00 82.00 604 GLU A C 1
ATOM 4691 O O . GLU A 1 604 ? -0.007 21.325 1.164 1.00 82.00 604 GLU A O 1
ATOM 4696 N N . LYS A 1 605 ? -0.113 23.470 0.528 1.00 85.44 605 LYS A N 1
ATOM 4697 C CA . LYS A 1 605 ? 0.652 23.975 1.680 1.00 85.44 605 LYS A CA 1
ATOM 4698 C C . LYS A 1 605 ? -0.067 23.753 3.014 1.00 85.44 605 LYS A C 1
ATOM 4700 O O . LYS A 1 605 ? 0.607 23.584 4.026 1.00 85.44 605 LYS A O 1
ATOM 4705 N N . HIS A 1 606 ? -1.404 23.715 3.032 1.00 80.31 606 HIS A N 1
ATOM 4706 C CA . HIS A 1 606 ? -2.163 23.429 4.260 1.00 80.31 606 HIS A CA 1
ATOM 4707 C C . HIS A 1 606 ? -2.010 21.970 4.714 1.00 80.31 606 HIS A C 1
ATOM 4709 O O . HIS A 1 606 ? -2.172 21.687 5.899 1.00 80.31 606 HIS A O 1
ATOM 4715 N N . ALA A 1 607 ? -1.648 21.051 3.812 1.00 85.25 607 ALA A N 1
ATOM 4716 C CA . ALA A 1 607 ? -1.455 19.641 4.147 1.00 85.25 607 ALA A CA 1
ATOM 4717 C C . ALA A 1 607 ? -0.148 19.359 4.915 1.00 85.25 607 ALA A C 1
ATOM 4719 O O . ALA A 1 607 ? -0.023 18.282 5.499 1.00 85.25 607 ALA A O 1
ATOM 4720 N N . LEU A 1 608 ? 0.797 20.313 4.964 1.00 88.44 608 LEU A N 1
ATOM 4721 C CA . LEU A 1 608 ? 2.066 20.169 5.693 1.00 88.44 608 LEU A CA 1
ATOM 4722 C C . LEU A 1 608 ? 1.847 19.781 7.154 1.00 88.44 608 LEU A C 1
ATOM 4724 O O . LEU A 1 608 ? 2.458 18.823 7.615 1.00 88.44 608 LEU A O 1
ATOM 4728 N N . GLY A 1 609 ? 0.951 20.493 7.847 1.00 85.62 609 GLY A N 1
ATOM 4729 C CA . GLY A 1 609 ? 0.657 20.255 9.259 1.00 85.62 609 GLY A CA 1
ATOM 4730 C C . GLY A 1 609 ? 0.248 18.812 9.514 1.00 85.62 609 GLY A C 1
ATOM 4731 O O . GLY A 1 609 ? 0.934 18.078 10.220 1.00 85.62 609 GLY A O 1
ATOM 4732 N N . LYS A 1 610 ? -0.824 18.379 8.842 1.00 85.31 610 LYS A N 1
ATOM 4733 C CA . LYS A 1 610 ? -1.394 17.053 9.077 1.00 85.31 610 LYS A CA 1
ATOM 4734 C C . LYS A 1 610 ? -0.478 15.915 8.624 1.00 85.31 610 LYS A C 1
ATOM 4736 O O . LYS A 1 610 ? -0.474 14.846 9.236 1.00 85.31 610 LYS A O 1
ATOM 4741 N N . ARG A 1 611 ? 0.302 16.122 7.554 1.00 88.62 611 ARG A N 1
ATOM 4742 C CA . ARG A 1 611 ? 1.263 15.113 7.093 1.00 88.62 611 ARG A CA 1
ATOM 4743 C C . ARG A 1 611 ? 2.431 14.973 8.062 1.00 88.62 611 ARG A C 1
ATOM 4745 O O . ARG A 1 611 ? 2.750 13.845 8.417 1.00 88.62 611 ARG A O 1
ATOM 4752 N N . ALA A 1 612 ? 3.017 16.085 8.506 1.00 89.19 612 ALA A N 1
ATOM 4753 C CA . ALA A 1 612 ? 4.105 16.064 9.478 1.00 89.19 612 ALA A CA 1
ATOM 4754 C C . ALA A 1 612 ? 3.657 15.451 10.811 1.00 89.19 612 ALA A C 1
ATOM 4756 O O . ALA A 1 612 ? 4.385 14.637 11.357 1.00 89.19 612 ALA A O 1
ATOM 4757 N N . GLU A 1 613 ? 2.445 15.764 11.281 1.00 87.31 613 GLU A N 1
ATOM 4758 C CA . GLU A 1 613 ? 1.839 15.143 12.468 1.00 87.31 613 GLU A CA 1
ATOM 4759 C C . GLU A 1 613 ? 1.757 13.612 12.319 1.00 87.31 613 GLU A C 1
ATOM 4761 O O . GLU A 1 613 ? 2.185 12.867 13.194 1.00 87.31 613 GLU A O 1
ATOM 4766 N N . THR A 1 614 ? 1.274 13.126 11.169 1.00 82.94 614 THR A N 1
ATOM 4767 C CA . THR A 1 614 ? 1.162 11.680 10.902 1.00 82.94 614 THR A CA 1
ATOM 4768 C C . THR A 1 614 ? 2.529 10.989 10.888 1.00 82.94 614 THR A C 1
ATOM 4770 O O . THR A 1 614 ? 2.680 9.909 11.449 1.00 82.94 614 THR A O 1
ATOM 4773 N N . GLU A 1 615 ? 3.526 11.596 10.242 1.00 86.19 615 GLU A N 1
ATOM 4774 C CA . GLU A 1 615 ? 4.889 11.053 10.180 1.00 86.19 615 GLU A CA 1
ATOM 4775 C C . GLU A 1 615 ? 5.582 11.097 11.550 1.00 86.19 615 GLU A C 1
ATOM 4777 O O . GLU A 1 615 ? 6.295 10.161 11.900 1.00 86.19 615 GLU A O 1
ATOM 4782 N N . LEU A 1 616 ? 5.342 12.149 12.342 1.00 88.12 616 LEU A N 1
ATOM 4783 C CA . LEU A 1 616 ? 5.865 12.291 13.701 1.00 88.12 616 LEU A CA 1
ATOM 4784 C C . LEU A 1 616 ? 5.350 11.173 14.610 1.00 88.12 616 LEU A C 1
ATOM 4786 O O . LEU A 1 616 ? 6.146 10.518 15.279 1.00 88.12 616 LEU A O 1
ATOM 4790 N N . ALA A 1 617 ? 4.036 10.928 14.578 1.00 84.38 617 ALA A N 1
ATOM 4791 C CA . ALA A 1 617 ? 3.395 9.867 15.348 1.00 84.38 617 ALA A CA 1
ATOM 4792 C C . ALA A 1 617 ? 3.999 8.492 15.033 1.00 84.38 617 ALA A C 1
ATOM 4794 O O . ALA A 1 617 ? 4.254 7.701 15.932 1.00 84.38 617 ALA A O 1
ATOM 4795 N N . GLN A 1 618 ? 4.263 8.223 13.751 1.00 82.44 618 GLN A N 1
ATOM 4796 C CA . GLN A 1 618 ? 4.815 6.949 13.289 1.00 82.44 618 GLN A CA 1
ATOM 4797 C C . GLN A 1 618 ? 6.304 6.781 13.603 1.00 82.44 618 GLN A C 1
ATOM 4799 O O . GLN A 1 618 ? 6.726 5.686 13.962 1.00 82.44 618 GLN A O 1
ATOM 4804 N N . GLU A 1 619 ? 7.110 7.831 13.433 1.00 87.94 619 GLU A N 1
ATOM 4805 C CA . GLU A 1 619 ? 8.561 7.767 13.642 1.00 87.94 619 GLU A CA 1
ATOM 4806 C C . GLU A 1 619 ? 8.916 7.629 15.127 1.00 87.94 619 GLU A C 1
ATOM 4808 O O . GLU A 1 619 ? 9.845 6.900 15.474 1.00 87.94 619 GLU A O 1
ATOM 4813 N N . PHE A 1 620 ? 8.188 8.323 16.002 1.00 84.00 620 PHE A N 1
ATOM 4814 C CA . PHE A 1 620 ? 8.472 8.367 17.437 1.00 84.00 620 PHE A CA 1
ATOM 4815 C C . PHE A 1 620 ? 7.527 7.513 18.289 1.00 84.00 620 PHE A C 1
ATOM 4817 O O . PHE A 1 620 ? 7.658 7.535 19.508 1.00 84.00 620 PHE A O 1
ATOM 4824 N N . ASP A 1 621 ? 6.607 6.774 17.660 1.00 79.88 621 ASP A N 1
ATOM 4825 C CA . ASP A 1 621 ? 5.581 5.957 18.327 1.00 79.88 621 ASP A CA 1
ATOM 4826 C C . ASP A 1 621 ? 4.808 6.744 19.404 1.00 79.88 621 ASP A C 1
ATOM 4828 O O . ASP A 1 621 ? 4.590 6.290 20.527 1.00 79.88 621 ASP A O 1
ATOM 4832 N N . LEU A 1 622 ? 4.440 7.988 19.075 1.00 80.69 622 LEU A N 1
ATOM 4833 C CA . LEU A 1 622 ? 3.755 8.875 20.015 1.00 80.69 622 LEU A CA 1
ATOM 4834 C C . LEU A 1 622 ? 2.304 8.432 20.199 1.00 80.69 622 LEU A C 1
ATOM 4836 O O . LEU A 1 622 ? 1.568 8.243 19.226 1.00 80.69 622 LEU A O 1
ATOM 4840 N N . ALA A 1 623 ? 1.868 8.348 21.455 1.00 77.38 623 ALA A N 1
ATOM 4841 C CA . ALA A 1 623 ? 0.455 8.207 21.771 1.00 77.38 623 ALA A CA 1
ATOM 4842 C C . ALA A 1 623 ? -0.297 9.494 21.397 1.00 77.38 623 ALA A C 1
ATOM 4844 O O . ALA A 1 623 ? 0.229 10.597 21.551 1.00 77.38 623 ALA A O 1
ATOM 4845 N N . TYR A 1 624 ? -1.540 9.363 20.934 1.00 77.00 624 TYR A N 1
ATOM 4846 C CA . TYR A 1 624 ? -2.439 10.507 20.774 1.00 77.00 624 TYR A CA 1
ATOM 4847 C C . TYR A 1 624 ? -2.961 10.952 22.147 1.00 77.00 624 TYR A C 1
ATOM 4849 O O . TYR A 1 624 ? -3.239 10.103 22.998 1.00 77.00 624 TYR A O 1
ATOM 4857 N N . GLY A 1 625 ? -3.062 12.265 22.362 1.00 71.62 625 GLY A N 1
ATOM 4858 C CA . GLY A 1 625 ? -3.686 12.825 23.561 1.00 71.62 625 GLY A CA 1
ATOM 4859 C C . GLY A 1 625 ? -5.214 12.763 23.492 1.00 71.62 625 GLY A C 1
ATOM 4860 O O . GLY A 1 625 ? -5.803 12.638 22.416 1.00 71.62 625 GLY A O 1
ATOM 4861 N N . GLU A 1 626 ? -5.868 12.848 24.646 1.00 70.94 626 GLU A N 1
ATOM 4862 C CA . GLU A 1 626 ? -7.323 12.952 24.764 1.00 70.94 626 GLU A CA 1
ATOM 4863 C C . GLU A 1 626 ? -7.816 14.343 24.355 1.00 70.94 626 GLU A C 1
ATOM 4865 O O . GLU A 1 626 ? -8.854 14.474 23.697 1.00 70.94 626 GLU A O 1
ATOM 4870 N N . ARG A 1 627 ? -7.072 15.391 24.739 1.00 72.81 627 ARG A N 1
ATOM 4871 C CA . ARG A 1 627 ? -7.405 16.795 24.451 1.00 72.81 627 ARG A CA 1
ATOM 4872 C C . ARG A 1 627 ? -6.480 17.408 23.409 1.00 72.81 627 ARG A C 1
ATOM 4874 O O . ARG A 1 627 ? -6.932 18.248 22.626 1.00 72.81 627 ARG A O 1
ATOM 4881 N N . HIS A 1 628 ? -5.219 16.984 23.392 1.00 82.44 628 HIS A N 1
ATOM 4882 C CA . HIS A 1 628 ? -4.189 17.517 22.501 1.00 82.44 628 HIS A CA 1
ATOM 4883 C C . HIS A 1 628 ? -3.673 16.492 21.489 1.00 82.44 628 HIS A C 1
ATOM 4885 O O . HIS A 1 628 ? -3.991 15.309 21.575 1.00 82.44 628 HIS A O 1
ATOM 4891 N N . ASP A 1 629 ? -2.909 16.949 20.491 1.00 81.94 629 ASP A N 1
ATOM 4892 C CA . ASP A 1 629 ? -2.454 16.093 19.386 1.00 81.94 629 ASP A CA 1
ATOM 4893 C C . ASP A 1 629 ? -1.691 14.853 19.877 1.00 81.94 629 ASP A C 1
ATOM 4895 O O . ASP A 1 629 ? -1.918 13.758 19.367 1.00 81.94 629 ASP A O 1
ATOM 4899 N N . PHE A 1 630 ? -0.823 14.996 20.882 1.00 89.06 630 PHE A N 1
ATOM 4900 C CA . PHE A 1 630 ? 0.031 13.911 21.363 1.00 89.06 630 PHE A CA 1
ATOM 4901 C C . PHE A 1 630 ? 0.131 13.850 22.883 1.00 89.06 630 PHE A C 1
ATOM 4903 O O . PHE A 1 630 ? -0.097 14.839 23.575 1.00 89.06 630 PHE A O 1
ATOM 4910 N N . ARG A 1 631 ? 0.545 12.683 23.384 1.00 85.50 631 ARG A N 1
ATOM 4911 C CA . ARG A 1 631 ? 0.919 12.434 24.776 1.00 85.50 631 ARG A CA 1
ATOM 4912 C C . ARG A 1 631 ? 2.284 11.753 24.843 1.00 85.50 631 ARG A C 1
ATOM 4914 O O . ARG A 1 631 ? 2.488 10.709 24.224 1.00 85.50 631 ARG A O 1
ATOM 4921 N N . LEU A 1 632 ? 3.207 12.317 25.620 1.00 78.38 632 LEU A N 1
ATOM 4922 C CA . LEU A 1 632 ? 4.547 11.768 25.848 1.00 78.38 632 LEU A CA 1
ATOM 4923 C C . LEU A 1 632 ? 4.973 12.006 27.298 1.00 78.38 632 LEU A C 1
ATOM 4925 O O . LEU A 1 632 ? 4.815 13.109 27.807 1.00 78.38 632 LEU A O 1
ATOM 4929 N N . ALA A 1 633 ? 5.517 10.976 27.956 1.00 75.00 633 ALA A N 1
ATOM 4930 C CA . ALA A 1 633 ? 5.922 11.033 29.368 1.00 75.00 633 ALA A CA 1
ATOM 4931 C C . ALA A 1 633 ? 4.805 11.549 30.306 1.00 75.00 633 ALA A C 1
ATOM 4933 O O . ALA A 1 633 ? 5.054 12.343 31.205 1.00 75.00 633 ALA A O 1
ATOM 4934 N N . GLY A 1 634 ? 3.556 11.136 30.049 1.00 70.44 634 GLY A N 1
ATOM 4935 C CA . GLY A 1 634 ? 2.376 11.577 30.805 1.00 70.44 634 GLY A CA 1
ATOM 4936 C C . GLY A 1 634 ? 1.860 12.977 30.449 1.00 70.44 634 GLY A C 1
ATOM 4937 O O . GLY A 1 634 ? 0.786 13.346 30.905 1.00 70.44 634 GLY A O 1
ATOM 4938 N N . VAL A 1 635 ? 2.563 13.728 29.595 1.00 76.31 635 VAL A N 1
ATOM 4939 C CA . VAL A 1 635 ? 2.235 15.117 29.252 1.00 76.31 635 VAL A CA 1
ATOM 4940 C C . VAL A 1 635 ? 1.546 15.188 27.893 1.00 76.31 635 VAL A C 1
ATOM 4942 O O . VAL A 1 635 ? 2.087 14.708 26.893 1.00 76.31 635 VAL A O 1
ATOM 4945 N N . GLU A 1 636 ? 0.364 15.802 27.842 1.00 87.38 636 GLU A N 1
ATOM 4946 C CA . GLU A 1 636 ? -0.327 16.106 26.586 1.00 87.38 636 GLU A CA 1
ATOM 4947 C C . GLU A 1 636 ? 0.157 17.427 25.975 1.00 87.38 636 GLU A C 1
ATOM 4949 O O . GLU A 1 636 ? 0.323 18.431 26.671 1.00 87.38 636 GLU A O 1
ATOM 4954 N N . PHE A 1 637 ? 0.373 17.443 24.659 1.00 89.56 637 PHE A N 1
ATOM 4955 C CA . PHE A 1 637 ? 0.852 18.623 23.945 1.00 89.56 637 PHE A CA 1
ATOM 4956 C C . PHE A 1 637 ? 0.324 18.712 22.508 1.00 89.56 637 PHE A C 1
ATOM 4958 O O . PHE A 1 637 ? 0.030 17.716 21.847 1.00 89.56 637 PHE A O 1
ATOM 4965 N N . GLU A 1 638 ? 0.217 19.942 22.015 1.00 92.38 638 GLU A N 1
ATOM 4966 C CA . GLU A 1 638 ? -0.160 20.283 20.642 1.00 92.38 638 GLU A CA 1
ATOM 4967 C C . GLU A 1 638 ? 1.061 20.295 19.726 1.00 92.38 638 GLU A C 1
ATOM 4969 O O . GLU A 1 638 ? 2.120 20.798 20.109 1.00 92.38 638 GLU A O 1
ATOM 4974 N N . PHE A 1 639 ? 0.916 19.833 18.485 1.00 93.62 639 PHE A N 1
ATOM 4975 C CA . PHE A 1 639 ? 1.986 19.881 17.497 1.00 93.62 639 PHE A CA 1
ATOM 4976 C C . PHE A 1 639 ? 1.665 20.877 16.388 1.00 93.62 639 PHE A C 1
ATOM 4978 O O . PHE A 1 639 ? 0.693 20.759 15.645 1.00 93.62 639 PHE A O 1
ATOM 4985 N N . VAL A 1 640 ? 2.544 21.862 16.210 1.00 90.69 640 VAL A N 1
ATOM 4986 C CA . VAL A 1 640 ? 2.352 22.897 15.196 1.00 90.69 640 VAL A CA 1
ATOM 4987 C C . VAL A 1 640 ? 3.621 23.075 14.382 1.00 90.69 640 VAL A C 1
ATOM 4989 O O . VAL A 1 640 ? 4.615 23.625 14.855 1.00 90.69 640 VAL A O 1
ATOM 4992 N N . VAL A 1 641 ? 3.556 22.692 13.106 1.00 92.88 641 VAL A N 1
ATOM 4993 C CA . VAL A 1 641 ? 4.604 22.973 12.119 1.00 92.88 641 VAL A CA 1
ATOM 4994 C C . VAL A 1 641 ? 4.220 24.133 11.204 1.00 92.88 641 VAL A C 1
ATOM 4996 O O . VAL A 1 641 ? 3.078 24.262 10.759 1.00 92.88 641 VAL A O 1
ATOM 4999 N N . THR A 1 642 ? 5.188 24.989 10.889 1.00 87.69 642 THR A N 1
ATOM 5000 C CA . THR A 1 642 ? 5.002 26.112 9.968 1.00 87.69 642 THR A CA 1
ATOM 5001 C C . THR A 1 642 ? 6.259 26.390 9.148 1.00 87.69 642 THR A C 1
ATOM 5003 O O . THR A 1 642 ? 7.383 26.233 9.618 1.00 87.69 642 THR A O 1
ATOM 5006 N N . THR A 1 643 ? 6.074 26.853 7.912 1.00 85.75 643 THR A N 1
ATOM 5007 C CA . THR A 1 643 ? 7.157 27.445 7.104 1.00 85.75 643 THR A CA 1
ATOM 5008 C C . THR A 1 643 ? 7.233 28.965 7.274 1.00 85.75 643 THR A C 1
ATOM 5010 O O . THR A 1 643 ? 8.011 29.637 6.602 1.00 85.75 643 THR A O 1
ATOM 5013 N N . GLN A 1 644 ? 6.353 29.545 8.095 1.00 74.62 644 GLN A N 1
ATOM 5014 C CA . GLN A 1 644 ? 6.300 30.976 8.379 1.00 74.62 644 GLN A CA 1
ATOM 5015 C C . GLN A 1 644 ? 7.013 31.289 9.699 1.00 74.62 644 GLN A C 1
ATOM 5017 O O . GLN A 1 644 ? 7.342 30.405 10.479 1.00 74.62 644 GLN A O 1
ATOM 5022 N N . ARG A 1 645 ? 7.221 32.580 9.981 1.00 65.75 645 ARG A N 1
ATOM 5023 C CA . ARG A 1 645 ? 7.830 33.027 11.247 1.00 65.75 645 ARG A CA 1
ATOM 5024 C C . ARG A 1 645 ? 6.865 33.048 12.432 1.00 65.75 645 ARG A C 1
ATOM 5026 O O . ARG A 1 645 ? 7.307 33.221 13.561 1.00 65.75 645 ARG A O 1
ATOM 5033 N N . LEU A 1 646 ? 5.560 32.972 12.174 1.00 73.25 646 LEU A N 1
ATOM 5034 C CA . LEU A 1 646 ? 4.530 33.128 13.194 1.00 73.25 646 LEU A CA 1
ATOM 5035 C C . LEU A 1 646 ? 3.840 31.792 13.445 1.00 73.25 646 LEU A C 1
ATOM 5037 O O . LEU A 1 646 ? 3.377 31.134 12.512 1.00 73.25 646 LEU A O 1
ATOM 5041 N N . PHE A 1 647 ? 3.751 31.438 14.720 1.00 79.69 647 PHE A N 1
ATOM 5042 C CA . PHE A 1 647 ? 2.978 30.307 15.204 1.00 79.69 647 PHE A CA 1
ATOM 5043 C C . PHE A 1 647 ? 1.567 30.761 15.549 1.00 79.69 647 PHE A C 1
ATOM 5045 O O . PHE A 1 647 ? 1.392 31.843 16.112 1.00 79.69 647 PHE A O 1
ATOM 5052 N N . MET A 1 648 ? 0.572 29.952 15.196 1.00 79.69 648 MET A N 1
ATOM 5053 C CA . MET A 1 648 ? -0.832 30.225 15.489 1.00 79.69 648 MET A CA 1
ATOM 5054 C C . MET A 1 648 ? -1.346 29.206 16.499 1.00 79.69 648 MET A C 1
ATOM 5056 O O . MET A 1 648 ? -1.315 28.011 16.226 1.00 79.69 648 MET A O 1
ATOM 5060 N N . VAL A 1 649 ? -1.857 29.703 17.619 1.00 82.06 649 VAL A N 1
ATOM 5061 C CA . VAL A 1 649 ? -2.524 28.938 18.674 1.00 82.06 649 VAL A CA 1
ATOM 5062 C C . VAL A 1 649 ? -4.024 29.152 18.537 1.00 82.06 649 VAL A C 1
ATOM 5064 O O . VAL A 1 649 ? -4.487 30.288 18.410 1.00 82.06 649 VAL A O 1
ATOM 5067 N N . SER A 1 650 ? -4.797 28.071 18.518 1.00 74.88 650 SER A N 1
ATOM 5068 C CA . SER A 1 650 ? -6.259 28.168 18.467 1.00 74.88 650 SER A CA 1
ATOM 5069 C C . SER A 1 650 ? -6.810 28.459 19.863 1.00 74.88 650 SER A C 1
ATOM 5071 O O . SER A 1 650 ? -6.399 27.821 20.825 1.00 74.88 650 SER A O 1
ATOM 5073 N N . ARG A 1 651 ? -7.787 29.368 19.986 1.00 68.00 651 ARG A N 1
ATOM 5074 C CA . ARG A 1 651 ? -8.338 29.792 21.291 1.00 68.00 651 ARG A CA 1
ATOM 5075 C C . ARG A 1 651 ? -8.958 28.660 22.129 1.00 68.00 651 ARG A C 1
ATOM 5077 O O . ARG A 1 651 ? -9.051 28.778 23.338 1.00 68.00 651 ARG A O 1
ATOM 5084 N N . HIS A 1 652 ? -9.403 27.564 21.521 1.00 69.69 652 HIS A N 1
ATOM 5085 C CA . HIS A 1 652 ? -9.934 26.407 22.261 1.00 69.69 652 HIS A CA 1
ATOM 5086 C C . HIS A 1 652 ? -8.842 25.421 22.709 1.00 69.69 652 HIS A C 1
ATOM 5088 O O . HIS A 1 652 ? -9.159 24.400 23.301 1.00 69.69 652 HIS A O 1
ATOM 5094 N N . ARG A 1 653 ? -7.569 25.705 22.402 1.00 65.69 653 ARG A N 1
ATOM 5095 C CA . ARG A 1 653 ? -6.416 24.834 22.669 1.00 65.69 653 ARG A CA 1
ATOM 5096 C C . ARG A 1 653 ? -5.402 25.477 23.618 1.00 65.69 653 ARG A C 1
ATOM 5098 O O . ARG A 1 653 ? -4.228 25.152 23.582 1.00 65.69 653 ARG A O 1
ATOM 5105 N N . HIS A 1 654 ? -5.858 26.415 24.446 1.00 66.94 654 HIS A N 1
ATOM 5106 C CA . HIS A 1 654 ? -5.095 26.990 25.556 1.00 66.94 654 HIS A CA 1
ATOM 5107 C C . HIS A 1 654 ? -5.948 26.980 26.843 1.00 66.94 654 HIS A C 1
ATOM 5109 O O . HIS A 1 654 ? -7.172 27.116 26.724 1.00 66.94 654 HIS A O 1
ATOM 5115 N N . PRO A 1 655 ? -5.340 26.869 28.040 1.00 75.81 655 PRO A N 1
ATOM 5116 C CA . PRO A 1 655 ? -3.906 26.666 28.271 1.00 75.81 655 PRO A CA 1
ATOM 5117 C C . PRO A 1 655 ? -3.446 25.248 27.887 1.00 75.81 655 PRO A C 1
ATOM 5119 O O . PRO A 1 655 ? -4.115 24.281 28.225 1.00 75.81 655 PRO A O 1
ATOM 5122 N N . ALA A 1 656 ? -2.334 25.133 27.150 1.00 84.88 656 ALA A N 1
ATOM 5123 C CA . ALA A 1 656 ? -1.747 23.844 26.749 1.00 84.88 656 ALA A CA 1
ATOM 5124 C C . ALA A 1 656 ? -0.272 23.981 26.346 1.00 84.88 656 ALA A C 1
ATOM 5126 O O . ALA A 1 656 ? 0.144 25.034 25.841 1.00 84.88 656 ALA A O 1
ATOM 5127 N N . ILE A 1 657 ? 0.513 22.911 26.498 1.00 89.81 657 ILE A N 1
ATOM 5128 C CA . ILE A 1 657 ? 1.878 22.862 25.963 1.00 89.81 657 ILE A CA 1
ATOM 5129 C C . ILE A 1 657 ? 1.823 22.694 24.443 1.00 89.81 657 ILE A C 1
ATOM 5131 O O . ILE A 1 657 ? 1.107 21.846 23.924 1.00 89.81 657 ILE A O 1
ATOM 5135 N N . HIS A 1 658 ? 2.581 23.515 23.722 1.00 92.75 658 HIS A N 1
ATOM 5136 C CA . HIS A 1 658 ? 2.725 23.436 22.274 1.00 92.75 658 HIS A CA 1
ATOM 5137 C C . HIS A 1 658 ? 4.168 23.120 21.903 1.00 92.75 658 HIS A C 1
ATOM 5139 O O . HIS A 1 658 ? 5.081 23.850 22.289 1.00 92.75 658 HIS A O 1
ATOM 5145 N N . MET A 1 659 ? 4.356 22.091 21.082 1.00 94.75 659 MET A N 1
ATOM 5146 C CA . MET A 1 659 ? 5.581 21.824 20.343 1.00 94.75 659 MET A CA 1
ATOM 5147 C C . MET A 1 659 ? 5.521 22.544 18.993 1.00 94.75 659 MET A C 1
ATOM 5149 O O . MET A 1 659 ? 4.806 22.158 18.065 1.00 94.75 659 MET A O 1
ATOM 5153 N N . PHE A 1 660 ? 6.306 23.606 18.880 1.00 94.12 660 PHE A N 1
ATOM 5154 C CA . PHE A 1 660 ? 6.424 24.433 17.694 1.00 94.12 660 PHE A CA 1
ATOM 5155 C C . PHE A 1 660 ? 7.617 24.030 16.839 1.00 94.12 660 PHE A C 1
ATOM 5157 O O . PHE A 1 660 ? 8.758 24.048 17.295 1.00 94.12 660 PHE A O 1
ATOM 5164 N N . VAL A 1 661 ? 7.358 23.755 15.561 1.00 95.25 661 VAL A N 1
ATOM 5165 C CA . VAL A 1 661 ? 8.381 23.428 14.569 1.00 95.25 661 VAL A CA 1
ATOM 5166 C C . VAL A 1 661 ? 8.362 24.455 13.443 1.00 95.25 661 VAL A C 1
ATOM 5168 O O . VAL A 1 661 ? 7.361 24.626 12.747 1.00 95.25 661 VAL A O 1
ATOM 5171 N N . THR A 1 662 ? 9.484 25.136 13.218 1.00 93.94 662 THR A N 1
ATOM 5172 C CA . THR A 1 662 ? 9.706 25.872 11.965 1.00 93.94 662 THR A CA 1
ATOM 5173 C C . THR A 1 662 ? 10.469 25.001 10.989 1.00 93.94 662 THR A C 1
ATOM 5175 O O . THR A 1 662 ? 11.506 24.461 11.367 1.00 93.94 662 THR A O 1
ATOM 5178 N N . ALA A 1 663 ? 10.015 24.928 9.742 1.00 93.50 663 ALA A N 1
ATOM 5179 C CA . ALA A 1 663 ? 10.676 24.181 8.677 1.00 93.50 663 ALA A CA 1
ATOM 5180 C C . ALA A 1 663 ? 10.829 25.055 7.423 1.00 93.50 663 ALA A C 1
ATOM 5182 O O . ALA A 1 663 ? 9.833 25.458 6.823 1.00 93.50 663 ALA A O 1
ATOM 5183 N N . ASP A 1 664 ? 12.065 25.348 7.020 1.00 90.69 664 ASP A N 1
ATOM 5184 C CA . ASP A 1 664 ? 12.374 26.124 5.816 1.00 90.69 664 ASP A CA 1
ATOM 5185 C C . ASP A 1 664 ? 13.179 25.256 4.847 1.00 90.69 664 ASP A C 1
ATOM 5187 O O . ASP A 1 664 ? 14.384 25.061 5.016 1.00 90.69 664 ASP A O 1
ATOM 5191 N N . ASP A 1 665 ? 12.499 24.714 3.835 1.00 91.00 665 ASP A N 1
ATOM 5192 C CA . ASP A 1 665 ? 13.124 23.831 2.849 1.00 91.00 665 ASP A CA 1
ATOM 5193 C C . ASP A 1 665 ? 14.073 24.572 1.892 1.00 91.00 665 ASP A C 1
ATOM 5195 O O . ASP A 1 665 ? 15.029 23.993 1.380 1.00 91.00 665 ASP A O 1
ATOM 5199 N N . GLU A 1 666 ? 13.838 25.867 1.654 1.00 86.88 666 GLU A N 1
ATOM 5200 C CA . GLU A 1 666 ? 14.690 26.672 0.772 1.00 86.88 666 GLU A CA 1
ATOM 5201 C C . GLU A 1 666 ? 16.026 26.988 1.448 1.00 86.88 666 GLU A C 1
ATOM 5203 O O . GLU A 1 666 ? 17.080 26.923 0.814 1.00 86.88 666 GLU A O 1
ATOM 5208 N N . ARG A 1 667 ? 15.999 27.291 2.751 1.00 87.44 667 ARG A N 1
ATOM 5209 C CA . ARG A 1 667 ? 17.212 27.455 3.565 1.00 87.44 667 ARG A CA 1
ATOM 5210 C C . ARG A 1 667 ? 17.794 26.124 4.041 1.00 87.44 667 ARG A C 1
ATOM 5212 O O . ARG A 1 667 ? 18.959 26.089 4.429 1.00 87.44 667 ARG A O 1
ATOM 5219 N N . GLY A 1 668 ? 17.006 25.051 4.014 1.00 90.69 668 GLY A N 1
ATOM 5220 C CA . GLY A 1 668 ? 17.389 23.721 4.478 1.00 90.69 668 GLY A CA 1
ATOM 5221 C C . GLY A 1 668 ? 17.601 23.656 5.989 1.00 90.69 668 GLY A C 1
ATOM 5222 O O . GLY A 1 668 ? 18.542 23.002 6.432 1.00 90.69 668 GLY A O 1
ATOM 5223 N N . VAL A 1 669 ? 16.777 24.353 6.777 1.00 93.56 669 VAL A N 1
ATOM 5224 C CA . VAL A 1 669 ? 16.903 24.397 8.244 1.00 93.56 669 VAL A CA 1
ATOM 5225 C C . VAL A 1 669 ? 15.558 24.240 8.942 1.00 93.56 669 VAL A C 1
ATOM 5227 O O . VAL A 1 669 ? 14.531 24.725 8.462 1.00 93.56 669 VAL A O 1
ATOM 5230 N N . MET A 1 670 ? 15.578 23.602 10.110 1.00 95.12 670 MET A N 1
ATOM 5231 C CA . MET A 1 670 ? 14.449 23.548 11.031 1.00 95.12 670 MET A CA 1
ATOM 5232 C C . MET A 1 670 ? 14.828 24.023 12.433 1.00 95.12 670 MET A C 1
ATOM 5234 O O . MET A 1 670 ? 15.998 24.041 12.808 1.00 95.12 670 MET A O 1
ATOM 5238 N N . SER A 1 671 ? 13.826 24.389 13.225 1.00 94.06 671 SER A N 1
ATOM 5239 C CA . SER A 1 671 ? 13.985 24.615 14.664 1.00 94.06 671 SER A CA 1
ATOM 5240 C C . SER A 1 671 ? 12.755 24.109 15.406 1.00 94.06 671 SER A C 1
ATOM 5242 O O . SER A 1 671 ? 11.657 24.127 14.848 1.00 94.06 671 SER A O 1
ATOM 5244 N N . VAL A 1 672 ? 12.951 23.689 16.652 1.00 95.56 672 VAL A N 1
ATOM 5245 C CA . VAL A 1 672 ? 11.934 23.114 17.533 1.00 95.56 672 VAL A CA 1
ATOM 5246 C C . VAL A 1 672 ? 11.975 23.834 18.871 1.00 95.56 672 VAL A C 1
ATOM 5248 O O . VAL A 1 672 ? 13.040 23.958 19.483 1.00 95.56 672 VAL A O 1
ATOM 5251 N N . ALA A 1 673 ? 10.818 24.275 19.339 1.00 92.69 673 ALA A N 1
ATOM 5252 C CA . ALA A 1 673 ? 10.652 24.835 20.668 1.00 92.69 673 ALA A CA 1
ATOM 5253 C C . ALA A 1 673 ? 9.371 24.315 21.313 1.00 92.69 673 ALA A C 1
ATOM 5255 O O . ALA A 1 673 ? 8.409 24.012 20.611 1.00 92.69 673 ALA A O 1
ATOM 5256 N N . VAL A 1 674 ? 9.347 24.263 22.638 1.00 92.81 674 VAL A N 1
ATOM 5257 C CA . VAL A 1 674 ? 8.134 24.032 23.420 1.00 92.81 674 VAL A CA 1
ATOM 5258 C C . VAL A 1 674 ? 7.796 25.266 24.241 1.00 92.81 674 VAL A C 1
ATOM 5260 O O . VAL A 1 674 ? 8.677 26.028 24.643 1.00 92.81 674 VAL A O 1
ATOM 5263 N N . VAL A 1 675 ? 6.505 25.504 24.439 1.00 90.69 675 VAL A N 1
ATOM 5264 C CA . VAL A 1 675 ? 6.009 26.565 25.319 1.00 90.69 675 VAL A CA 1
ATOM 5265 C C . VAL A 1 675 ? 4.610 26.213 25.801 1.00 90.69 675 VAL A C 1
ATOM 5267 O O . VAL A 1 675 ? 3.786 25.724 25.024 1.00 90.69 675 VAL A O 1
ATOM 5270 N N . ARG A 1 676 ? 4.309 26.499 27.066 1.00 88.19 676 ARG A N 1
ATOM 5271 C CA . ARG A 1 676 ? 2.932 26.491 27.559 1.00 88.19 676 ARG A CA 1
ATOM 5272 C C . ARG A 1 676 ? 2.233 27.759 27.090 1.00 88.19 676 ARG A C 1
ATOM 5274 O O . ARG A 1 676 ? 2.550 28.855 27.535 1.00 88.19 676 ARG A O 1
ATOM 5281 N N . ALA A 1 677 ? 1.307 27.630 26.149 1.00 85.06 677 ALA A N 1
ATOM 5282 C CA . ALA A 1 677 ? 0.567 28.773 25.640 1.00 85.06 677 ALA A CA 1
ATOM 5283 C C . ALA A 1 677 ? -0.561 29.122 26.617 1.00 85.06 677 ALA A C 1
ATOM 5285 O O . ALA A 1 677 ? -1.591 28.457 26.621 1.00 85.06 677 ALA A O 1
ATOM 5286 N N . THR A 1 678 ? -0.375 30.157 27.430 1.00 84.88 678 THR A N 1
ATOM 5287 C CA . THR A 1 678 ? -1.394 30.748 28.312 1.00 84.88 678 THR A CA 1
ATOM 5288 C C . THR A 1 678 ? -1.933 32.056 27.721 1.00 84.88 678 THR A C 1
ATOM 5290 O O . THR A 1 678 ? -1.350 32.623 26.794 1.00 84.88 678 THR A O 1
ATOM 5293 N N . SER A 1 679 ? -3.076 32.544 28.217 1.00 81.94 679 SER A N 1
ATOM 5294 C CA . SER A 1 679 ? -3.754 33.726 27.649 1.00 81.94 679 SER A CA 1
ATOM 5295 C C . SER A 1 679 ? -2.885 34.995 27.650 1.00 81.94 679 SER A C 1
ATOM 5297 O O . SER A 1 679 ? -2.973 35.797 26.722 1.00 81.94 679 SER A O 1
ATOM 5299 N N . ASP A 1 680 ? -2.024 35.165 28.653 1.00 82.94 680 ASP A N 1
ATOM 5300 C CA . ASP A 1 680 ? -1.071 36.274 28.813 1.00 82.94 680 ASP A CA 1
ATOM 5301 C C . ASP A 1 680 ? 0.143 36.188 27.860 1.00 82.94 680 ASP A C 1
ATOM 5303 O O . ASP A 1 680 ? 0.768 37.203 27.529 1.00 82.94 680 ASP A O 1
ATOM 5307 N N . LEU A 1 681 ? 0.434 34.994 27.332 1.00 85.50 681 LEU A N 1
ATOM 5308 C CA . LEU A 1 681 ? 1.495 34.751 26.350 1.00 85.50 681 LEU A CA 1
ATOM 5309 C C . LEU A 1 681 ? 1.001 34.819 24.896 1.00 85.50 681 LEU A C 1
ATOM 5311 O O . LEU A 1 681 ? 1.796 34.706 23.954 1.00 85.50 681 LEU A O 1
ATOM 5315 N N . LEU A 1 682 ? -0.295 35.060 24.683 1.00 86.06 682 LEU A N 1
ATOM 5316 C CA . LEU A 1 682 ? -0.897 35.247 23.364 1.00 86.06 682 LEU A CA 1
ATOM 5317 C C . LEU A 1 682 ? -1.116 36.729 23.033 1.00 86.06 682 LEU A C 1
ATOM 5319 O O . LEU A 1 682 ? -1.283 37.593 23.889 1.00 86.06 682 LEU A O 1
ATOM 5323 N N . ALA A 1 683 ? -1.106 37.052 21.742 1.00 84.06 683 ALA A N 1
ATOM 5324 C CA . ALA A 1 683 ? -1.422 38.389 21.258 1.00 84.06 683 ALA A CA 1
ATOM 5325 C C . ALA A 1 683 ? -2.889 38.737 21.548 1.00 84.06 683 ALA A C 1
ATOM 5327 O O . ALA A 1 683 ? -3.776 37.916 21.343 1.00 84.06 683 ALA A O 1
ATOM 5328 N N . SER A 1 684 ? -3.162 39.983 21.937 1.00 74.50 684 SER A N 1
ATOM 5329 C CA . SER A 1 684 ? -4.473 40.421 22.445 1.00 74.50 684 SER A CA 1
ATOM 5330 C C . SER A 1 684 ? -5.646 40.317 21.463 1.00 74.50 684 SER A C 1
ATOM 5332 O O . SER A 1 684 ? -6.797 40.353 21.890 1.00 74.50 684 SER A O 1
ATOM 5334 N N . ARG A 1 685 ? -5.393 40.202 20.152 1.00 76.19 685 ARG A N 1
ATOM 5335 C CA . ARG A 1 685 ? -6.448 40.093 19.133 1.00 76.19 685 ARG A CA 1
ATOM 5336 C C . ARG A 1 685 ? -6.338 38.785 18.344 1.00 76.19 685 ARG A C 1
ATOM 5338 O O . ARG A 1 685 ? -5.308 38.574 17.700 1.00 76.19 685 ARG A O 1
ATOM 5345 N N . PRO A 1 686 ? -7.388 37.942 18.334 1.00 77.00 686 PRO A N 1
ATOM 5346 C CA . PRO A 1 686 ? -7.452 36.793 17.443 1.00 77.00 686 PRO A CA 1
ATOM 5347 C C . PRO A 1 686 ? -7.633 37.226 15.984 1.00 77.00 686 PRO A C 1
ATOM 5349 O O . PRO A 1 686 ? -8.143 38.308 15.684 1.00 77.00 686 PRO A O 1
ATOM 5352 N N . ASN A 1 687 ? -7.228 36.355 15.063 1.00 77.31 687 ASN A N 1
ATOM 5353 C CA . ASN A 1 687 ? -7.545 36.485 13.647 1.00 77.31 687 ASN A CA 1
ATOM 5354 C C . ASN A 1 687 ? -9.006 36.068 13.361 1.00 77.31 687 ASN A C 1
ATOM 5356 O O . ASN A 1 687 ? -9.750 35.669 14.258 1.00 77.31 687 ASN A O 1
ATOM 5360 N N . ARG A 1 688 ? -9.417 36.140 12.087 1.00 73.88 688 ARG A N 1
ATOM 5361 C CA . ARG A 1 688 ? -10.775 35.778 11.636 1.00 73.88 688 ARG A CA 1
ATOM 5362 C C . ARG A 1 688 ? -11.194 34.351 12.029 1.00 73.88 688 ARG A C 1
ATOM 5364 O O . ARG A 1 688 ? -12.377 34.125 12.255 1.00 73.88 688 ARG A O 1
ATOM 5371 N N . ASP A 1 689 ? -10.233 33.441 12.162 1.00 72.81 689 ASP A N 1
ATOM 5372 C CA . ASP A 1 689 ? -10.448 32.026 12.482 1.00 72.81 689 ASP A CA 1
ATOM 5373 C C . ASP A 1 689 ? -10.260 31.727 13.982 1.00 72.81 689 ASP A C 1
ATOM 5375 O O . ASP A 1 689 ? -10.040 30.580 14.365 1.00 72.81 689 ASP A O 1
ATOM 5379 N N . GLN A 1 690 ? -10.316 32.753 14.842 1.00 78.00 690 GLN A N 1
ATOM 5380 C CA . GLN A 1 690 ? -10.152 32.629 16.298 1.00 78.00 690 GLN A CA 1
ATOM 5381 C C . GLN A 1 690 ? -8.793 32.036 16.724 1.00 78.00 690 GLN A C 1
ATOM 5383 O O . GLN A 1 690 ? -8.685 31.366 17.754 1.00 78.00 690 GLN A O 1
ATOM 5388 N N . LYS A 1 691 ? -7.737 32.290 15.939 1.00 81.12 691 LYS A N 1
ATOM 5389 C CA . LYS A 1 691 ? -6.352 31.930 16.279 1.00 81.12 691 LYS A CA 1
ATOM 5390 C C . LYS A 1 691 ? -5.545 33.160 16.668 1.00 81.12 691 LYS A C 1
ATOM 5392 O O . LYS A 1 691 ? -5.674 34.215 16.046 1.00 81.12 691 LYS A O 1
ATOM 5397 N N . GLN A 1 692 ? -4.680 33.016 17.661 1.00 85.00 692 GLN A N 1
ATOM 5398 C CA . GLN A 1 692 ? -3.785 34.063 18.147 1.00 85.00 692 GLN A CA 1
ATOM 5399 C C . GLN A 1 692 ? -2.334 33.656 17.910 1.00 85.00 692 GLN A C 1
ATOM 5401 O O . GLN A 1 692 ? -1.979 32.482 17.963 1.00 85.00 692 GLN A O 1
ATOM 5406 N N . THR A 1 693 ? -1.479 34.631 17.627 1.00 87.12 693 THR A N 1
ATOM 5407 C CA . THR A 1 693 ? -0.029 34.412 17.627 1.00 87.12 693 THR A CA 1
ATOM 5408 C C . THR A 1 693 ? 0.526 34.593 19.030 1.00 87.12 693 THR A C 1
ATOM 5410 O O . THR A 1 693 ? -0.065 35.321 19.822 1.00 87.12 693 THR A O 1
ATOM 5413 N N . LEU A 1 694 ? 1.702 34.041 19.317 1.00 86.19 694 LEU A N 1
ATOM 5414 C CA . LEU A 1 694 ? 2.415 34.364 20.556 1.00 86.19 694 LEU A CA 1
ATOM 5415 C C . LEU A 1 694 ? 2.749 35.863 20.633 1.00 86.19 694 LEU A C 1
ATOM 5417 O O . LEU A 1 694 ? 3.094 36.495 19.624 1.00 86.19 694 LEU A O 1
ATOM 5421 N N . SER A 1 695 ? 2.660 36.432 21.832 1.00 86.25 695 SER A N 1
ATOM 5422 C CA . SER A 1 695 ? 3.109 37.791 22.139 1.00 86.25 695 SER A CA 1
ATOM 5423 C C . SER A 1 695 ? 4.649 37.873 22.137 1.00 86.25 695 SER A C 1
ATOM 5425 O O . SER A 1 695 ? 5.349 36.904 21.829 1.00 86.25 695 SER A O 1
ATOM 5427 N N . ALA A 1 696 ? 5.216 39.050 22.420 1.00 82.56 696 ALA A N 1
ATOM 5428 C CA . ALA A 1 696 ? 6.668 39.174 22.576 1.00 82.56 696 ALA A CA 1
ATOM 5429 C C . ALA A 1 696 ? 7.181 38.385 23.793 1.00 82.56 696 ALA A C 1
ATOM 5431 O O . ALA A 1 696 ? 8.191 37.696 23.664 1.00 82.56 696 ALA A O 1
ATOM 5432 N N . SER A 1 697 ? 6.452 38.424 24.914 1.00 81.25 697 SER A N 1
ATOM 5433 C CA . SER A 1 697 ? 6.734 37.609 26.100 1.00 81.25 697 SER A CA 1
ATOM 5434 C C . SER A 1 697 ? 6.562 36.118 25.807 1.00 81.25 697 SER A C 1
ATOM 5436 O O . SER A 1 697 ? 7.463 35.347 26.111 1.00 81.25 697 SER A O 1
ATOM 5438 N N . GLY A 1 698 ? 5.502 35.712 25.097 1.00 85.25 698 GLY A N 1
ATOM 5439 C CA . GLY A 1 698 ? 5.294 34.309 24.712 1.00 85.25 698 GLY A CA 1
ATOM 5440 C C . GLY A 1 698 ? 6.403 33.733 23.829 1.00 85.25 698 GLY A C 1
ATOM 5441 O O . GLY A 1 698 ? 6.780 32.576 23.976 1.00 85.25 698 GLY A O 1
ATOM 5442 N N . ARG A 1 699 ? 6.991 34.540 22.934 1.00 84.19 699 ARG A N 1
ATOM 5443 C CA . ARG A 1 699 ? 8.180 34.124 22.165 1.00 84.19 699 ARG A CA 1
ATOM 5444 C C . ARG A 1 699 ? 9.447 34.043 23.017 1.00 84.19 699 ARG A C 1
ATOM 5446 O O . ARG A 1 699 ? 10.301 33.213 22.726 1.00 84.19 699 ARG A O 1
ATOM 5453 N N . ALA A 1 700 ? 9.592 34.914 24.016 1.00 82.81 700 ALA A N 1
ATOM 5454 C CA . ALA A 1 700 ? 10.723 34.879 24.941 1.00 82.81 700 ALA A CA 1
ATOM 5455 C C . ALA A 1 700 ? 10.646 33.679 25.901 1.00 82.81 700 ALA A C 1
ATOM 5457 O O . ALA A 1 700 ? 11.685 33.146 26.269 1.00 82.81 700 ALA A O 1
ATOM 5458 N N . ALA A 1 701 ? 9.433 33.222 26.227 1.00 84.12 701 ALA A N 1
ATOM 5459 C CA . ALA A 1 701 ? 9.163 32.061 27.076 1.00 84.12 701 ALA A CA 1
ATOM 5460 C C . ALA A 1 701 ? 9.364 30.699 26.378 1.00 84.12 701 ALA A C 1
ATOM 5462 O O . ALA A 1 701 ? 9.221 29.657 27.007 1.00 84.12 701 ALA A O 1
ATOM 5463 N N . MET A 1 702 ? 9.682 30.675 25.079 1.00 88.06 702 MET A N 1
ATOM 5464 C CA . MET A 1 702 ? 9.942 29.428 24.358 1.00 88.06 702 MET A CA 1
ATOM 5465 C C . MET A 1 702 ? 11.216 28.739 24.850 1.00 88.06 702 MET A C 1
ATOM 5467 O O . MET A 1 702 ? 12.317 29.281 24.704 1.00 88.06 702 MET A O 1
ATOM 5471 N N . GLN A 1 703 ? 11.079 27.494 25.297 1.00 89.69 703 GLN A N 1
ATOM 5472 C CA . GLN A 1 703 ? 12.204 26.607 25.546 1.00 89.69 703 GLN A CA 1
ATOM 5473 C C . GLN A 1 703 ? 12.609 25.926 24.239 1.00 89.69 703 GLN A C 1
ATOM 5475 O O . GLN A 1 703 ? 11.823 25.229 23.600 1.00 89.69 703 GLN A O 1
ATOM 5480 N N . TRP A 1 704 ? 13.845 26.148 23.805 1.00 90.50 704 TRP A N 1
ATOM 5481 C CA . TRP A 1 704 ? 14.328 25.604 22.540 1.00 90.50 704 TRP A CA 1
ATOM 5482 C C . TRP A 1 704 ? 14.911 24.219 22.742 1.00 90.50 704 TRP A C 1
ATOM 5484 O O . TRP A 1 704 ? 15.835 24.051 23.530 1.00 90.50 704 TRP A O 1
ATOM 5494 N N . ILE A 1 705 ? 14.394 23.265 21.975 1.00 93.00 705 ILE A N 1
ATOM 5495 C CA . ILE A 1 705 ? 14.908 21.897 21.925 1.00 93.00 705 ILE A CA 1
ATOM 5496 C C . ILE A 1 705 ? 16.014 21.830 20.873 1.00 93.00 705 ILE A C 1
ATOM 5498 O O . ILE A 1 705 ? 17.137 21.442 21.165 1.00 93.00 705 ILE A O 1
ATOM 5502 N N . HIS A 1 706 ? 15.711 22.313 19.665 1.00 93.50 706 HIS A N 1
ATOM 5503 C CA . HIS A 1 706 ? 16.612 22.294 18.514 1.00 93.50 706 HIS A CA 1
ATOM 5504 C C . HIS A 1 706 ? 16.598 23.643 17.806 1.00 93.50 706 HIS A C 1
ATOM 5506 O O . HIS A 1 706 ? 15.534 24.221 17.579 1.00 93.50 706 HIS A O 1
ATOM 5512 N N . ARG A 1 707 ? 17.762 24.161 17.403 1.00 93.31 707 ARG A N 1
ATOM 5513 C CA . ARG A 1 707 ? 17.859 25.431 16.664 1.00 93.31 707 ARG A CA 1
ATOM 5514 C C . ARG A 1 707 ? 18.685 25.282 15.398 1.00 93.31 707 ARG A C 1
ATOM 5516 O O . ARG A 1 707 ? 19.844 24.894 15.463 1.00 93.31 707 ARG A O 1
ATOM 5523 N N . ASN A 1 708 ? 18.107 25.699 14.271 1.00 92.25 708 ASN A N 1
ATOM 5524 C CA . ASN A 1 708 ? 18.745 25.709 12.951 1.00 92.25 708 ASN A CA 1
ATOM 5525 C C . ASN A 1 708 ? 19.370 24.358 12.558 1.00 92.25 708 ASN A C 1
ATOM 5527 O O . ASN A 1 708 ? 20.437 24.320 11.943 1.00 92.25 708 ASN A O 1
ATOM 5531 N N . VAL A 1 709 ? 18.705 23.255 12.907 1.00 95.56 709 VAL A N 1
ATOM 5532 C CA . VAL A 1 709 ? 19.142 21.908 12.534 1.00 95.56 709 VAL A CA 1
ATOM 5533 C C . VAL A 1 709 ? 19.020 21.752 11.016 1.00 95.56 709 VAL A C 1
ATOM 5535 O O . VAL A 1 709 ? 17.969 22.096 10.461 1.00 95.56 709 VAL A O 1
ATOM 5538 N N . PRO A 1 710 ? 20.062 21.263 10.319 1.00 93.56 710 PRO A N 1
ATOM 5539 C CA . PRO A 1 710 ? 20.008 21.067 8.879 1.00 93.56 710 PRO A CA 1
ATOM 5540 C C . PRO A 1 710 ? 18.940 20.047 8.475 1.00 93.56 710 PRO A C 1
ATOM 5542 O O . PRO A 1 710 ? 18.956 18.900 8.915 1.00 93.56 710 PRO A O 1
ATOM 5545 N N . ILE A 1 711 ? 18.052 20.444 7.568 1.00 93.56 711 ILE A N 1
ATOM 5546 C CA . ILE A 1 711 ? 17.175 19.513 6.858 1.00 93.56 711 ILE A CA 1
ATOM 5547 C C . ILE A 1 711 ? 17.983 18.916 5.696 1.00 93.56 711 ILE A C 1
ATOM 5549 O O . ILE A 1 711 ? 18.649 19.669 4.970 1.00 93.56 711 ILE A O 1
ATOM 5553 N N . PRO A 1 712 ? 17.939 17.586 5.471 1.00 90.12 712 PRO A N 1
ATOM 5554 C CA . PRO A 1 712 ? 18.489 16.991 4.261 1.00 90.12 712 PRO A CA 1
ATOM 5555 C C . PRO A 1 712 ? 17.977 17.739 3.028 1.00 90.12 712 PRO A C 1
ATOM 5557 O O . PRO A 1 712 ? 16.788 18.022 2.902 1.00 90.12 712 PRO A O 1
ATOM 5560 N N . ALA A 1 713 ? 18.861 18.127 2.119 1.00 83.00 713 ALA A N 1
ATOM 5561 C CA . ALA A 1 713 ? 18.410 18.933 0.995 1.00 83.00 713 ALA A CA 1
ATOM 5562 C C . ALA A 1 713 ? 17.839 18.094 -0.130 1.00 83.00 713 ALA A C 1
ATOM 5564 O O . ALA A 1 713 ? 18.379 17.048 -0.479 1.00 83.00 713 ALA A O 1
ATOM 5565 N N . ASN A 1 714 ? 16.828 18.658 -0.780 1.00 86.38 714 ASN A N 1
ATOM 5566 C CA . ASN A 1 714 ? 16.473 18.269 -2.128 1.00 86.38 714 ASN A CA 1
ATOM 5567 C C . ASN A 1 714 ? 17.625 18.653 -3.073 1.00 86.38 714 ASN A C 1
ATOM 5569 O O . ASN A 1 714 ? 17.991 19.825 -3.170 1.00 86.38 714 ASN A O 1
ATOM 5573 N N . LEU A 1 715 ? 18.212 17.683 -3.778 1.00 91.38 715 LEU A N 1
ATOM 5574 C CA . LEU A 1 715 ? 19.331 17.948 -4.687 1.00 91.38 715 LEU A CA 1
ATOM 5575 C C . LEU A 1 715 ? 19.006 19.067 -5.687 1.00 91.38 715 LEU A C 1
ATOM 5577 O O . LEU A 1 715 ? 19.832 19.949 -5.911 1.00 91.38 715 LEU A O 1
ATOM 5581 N N . LEU A 1 716 ? 17.801 19.053 -6.264 1.00 92.38 716 LEU A N 1
ATOM 5582 C CA . LEU A 1 716 ? 17.407 19.999 -7.308 1.00 92.38 716 LEU A CA 1
ATOM 5583 C C . LEU A 1 716 ? 17.312 21.439 -6.797 1.00 92.38 716 LEU A C 1
ATOM 5585 O O . LEU A 1 716 ? 17.555 22.359 -7.573 1.00 92.38 716 LEU A O 1
ATOM 5589 N N . SER A 1 717 ? 17.012 21.655 -5.512 1.00 87.19 717 SER A N 1
ATOM 5590 C CA . SER A 1 717 ? 16.950 23.007 -4.941 1.00 87.19 717 SER A CA 1
ATOM 5591 C C . SER A 1 717 ? 18.334 23.618 -4.692 1.00 87.19 717 SER A C 1
ATOM 5593 O O . SER A 1 717 ? 18.454 24.839 -4.637 1.00 87.19 717 SER A O 1
ATOM 5595 N N . ARG A 1 718 ? 19.385 22.791 -4.588 1.00 86.75 718 ARG A N 1
ATOM 5596 C CA . ARG A 1 718 ? 20.777 23.240 -4.402 1.00 86.75 718 ARG A CA 1
ATOM 5597 C C . ARG A 1 718 ? 21.536 23.479 -5.703 1.00 86.75 718 ARG A C 1
ATOM 5599 O O . ARG A 1 718 ? 22.594 24.107 -5.683 1.00 86.75 718 ARG A O 1
ATOM 5606 N N . LEU A 1 719 ? 21.050 22.950 -6.822 1.00 92.06 719 LEU A N 1
ATOM 5607 C CA . LEU A 1 719 ? 21.703 23.140 -8.113 1.00 92.06 719 LEU A CA 1
ATOM 5608 C C . LEU A 1 719 ? 21.493 24.578 -8.622 1.00 92.06 719 LEU A C 1
ATOM 5610 O O . LEU A 1 719 ? 20.426 25.154 -8.404 1.00 92.06 719 LEU A O 1
ATOM 5614 N N . PRO A 1 720 ? 22.468 25.160 -9.349 1.00 94.00 720 PRO A N 1
ATOM 5615 C CA . PRO A 1 720 ? 22.268 26.437 -10.029 1.00 94.00 720 PRO A CA 1
ATOM 5616 C C . PRO A 1 720 ? 21.045 26.384 -10.952 1.00 94.00 720 PRO A C 1
ATOM 5618 O O . PRO A 1 720 ? 20.837 25.380 -11.637 1.00 94.00 720 PRO A O 1
ATOM 5621 N N . ALA A 1 721 ? 20.266 27.469 -11.016 1.00 92.44 721 ALA A N 1
ATOM 5622 C CA . ALA A 1 721 ? 19.035 27.519 -11.814 1.00 92.44 721 ALA A CA 1
ATOM 5623 C C . ALA A 1 721 ? 19.273 27.125 -13.284 1.00 92.44 721 ALA A C 1
ATOM 5625 O O . ALA A 1 721 ? 18.535 26.317 -13.833 1.00 92.44 721 ALA A O 1
ATOM 5626 N N . GLU A 1 722 ? 20.383 27.579 -13.871 1.00 96.50 722 GLU A N 1
ATOM 5627 C CA . GLU A 1 722 ? 20.811 27.215 -15.228 1.00 96.50 722 GLU A CA 1
ATOM 5628 C C . GLU A 1 722 ? 21.025 25.702 -15.430 1.00 96.50 722 GLU A C 1
ATOM 5630 O O . GLU A 1 722 ? 20.774 25.168 -16.512 1.00 96.50 722 GLU A O 1
ATOM 5635 N N . VAL A 1 723 ? 21.475 24.987 -14.393 1.00 96.62 723 VAL A N 1
ATOM 5636 C CA . VAL A 1 723 ? 21.651 23.532 -14.434 1.00 96.62 723 VAL A CA 1
ATOM 5637 C C . VAL A 1 723 ? 20.292 22.856 -14.358 1.00 96.62 723 VAL A C 1
ATOM 5639 O O . VAL A 1 723 ? 20.040 21.940 -15.136 1.00 96.62 723 VAL A O 1
ATOM 5642 N N . VAL A 1 724 ? 19.414 23.315 -13.465 1.00 95.94 724 VAL A N 1
ATOM 5643 C CA . VAL A 1 724 ? 18.060 22.766 -13.318 1.00 95.94 724 VAL A CA 1
ATOM 5644 C C . VAL A 1 724 ? 17.254 22.954 -14.600 1.00 95.94 724 VAL A C 1
ATOM 5646 O O . VAL A 1 724 ? 16.678 21.987 -15.096 1.00 95.94 724 VAL A O 1
ATOM 5649 N N . ASP A 1 725 ? 17.279 24.149 -15.187 1.00 95.81 725 ASP A N 1
ATOM 5650 C CA . ASP A 1 725 ? 16.583 24.452 -16.439 1.00 95.81 725 ASP A CA 1
ATOM 5651 C C . ASP A 1 725 ? 17.088 23.561 -17.578 1.00 95.81 725 ASP A C 1
ATOM 5653 O O . ASP A 1 725 ? 16.297 22.972 -18.318 1.00 95.81 725 ASP A O 1
ATOM 5657 N N . ALA A 1 726 ? 18.407 23.375 -17.679 1.00 97.25 726 ALA A N 1
ATOM 5658 C CA . ALA A 1 726 ? 18.985 22.480 -18.671 1.00 97.25 726 ALA A CA 1
ATOM 5659 C C . ALA A 1 726 ? 18.593 21.012 -18.440 1.00 97.25 726 ALA A C 1
ATOM 5661 O O . ALA A 1 726 ? 18.293 20.308 -19.401 1.00 97.25 726 ALA A O 1
ATOM 5662 N N . VAL A 1 727 ? 18.563 20.549 -17.186 1.00 97.69 727 VAL A N 1
ATOM 5663 C CA . VAL A 1 727 ? 18.148 19.184 -16.822 1.00 97.69 727 VAL A CA 1
ATOM 5664 C C . VAL A 1 727 ? 16.664 18.946 -17.103 1.00 97.69 727 VAL A C 1
ATOM 5666 O O . VAL A 1 727 ? 16.299 17.852 -17.532 1.00 97.69 727 VAL A O 1
ATOM 5669 N N . MET A 1 728 ? 15.815 19.954 -16.894 1.00 95.75 728 MET A N 1
ATOM 5670 C CA . MET A 1 728 ? 14.359 19.846 -17.036 1.00 95.75 728 MET A CA 1
ATOM 5671 C C . MET A 1 728 ? 13.853 20.137 -18.458 1.00 95.75 728 MET A C 1
ATOM 5673 O O . MET A 1 728 ? 12.755 19.709 -18.805 1.00 95.75 728 MET A O 1
ATOM 5677 N N . SER A 1 729 ? 14.650 20.802 -19.301 1.00 96.44 729 SER A N 1
ATOM 5678 C CA . SER A 1 729 ? 14.299 21.161 -20.684 1.00 96.44 729 SER A CA 1
ATOM 5679 C C . SER A 1 729 ? 14.018 19.971 -21.630 1.00 96.44 729 SER A C 1
ATOM 5681 O O . SER A 1 729 ? 13.100 20.080 -22.450 1.00 96.44 729 SER A O 1
ATOM 5683 N N . PRO A 1 730 ? 14.742 18.830 -21.572 1.00 97.00 730 PRO A N 1
ATOM 5684 C CA . PRO A 1 730 ? 14.498 17.717 -22.482 1.00 97.00 730 PRO A CA 1
ATOM 5685 C C . PRO A 1 730 ? 13.065 17.149 -22.410 1.00 97.00 730 PRO A C 1
ATOM 5687 O O . PRO A 1 730 ? 12.507 16.968 -21.322 1.00 97.00 730 PRO A O 1
ATOM 5690 N N . PRO A 1 731 ? 12.481 16.748 -23.559 1.00 89.94 731 PRO A N 1
ATOM 5691 C CA . PRO A 1 731 ? 11.063 16.388 -23.638 1.00 89.94 731 PRO A CA 1
ATOM 5692 C C . PRO A 1 731 ? 10.721 15.038 -22.992 1.00 89.94 731 PRO A C 1
ATOM 5694 O O . PRO A 1 731 ? 9.571 14.800 -22.637 1.00 89.94 731 PRO A O 1
ATOM 5697 N N . SER A 1 732 ? 11.697 14.138 -22.821 1.00 95.06 732 SER A N 1
ATOM 5698 C CA . SER A 1 732 ? 11.472 12.808 -22.235 1.00 95.06 732 SER A CA 1
ATOM 5699 C C . SER A 1 732 ? 12.203 12.637 -20.908 1.00 95.06 732 SER A C 1
ATOM 5701 O O . SER A 1 732 ? 13.343 13.081 -20.765 1.00 95.06 732 SER A O 1
ATOM 5703 N N . GLY A 1 733 ? 11.587 11.916 -19.964 1.00 93.25 733 GLY A N 1
ATOM 5704 C CA . GLY A 1 733 ? 12.186 11.621 -18.656 1.00 93.25 733 GLY A CA 1
ATOM 5705 C C . GLY A 1 733 ? 13.554 10.944 -18.755 1.00 93.25 733 GLY A C 1
ATOM 5706 O O . GLY A 1 733 ? 14.490 11.331 -18.064 1.00 93.25 733 GLY A O 1
ATOM 5707 N N . ALA A 1 734 ? 13.721 10.014 -19.701 1.00 94.56 734 ALA A N 1
ATOM 5708 C CA . ALA A 1 734 ? 15.011 9.374 -19.962 1.00 94.56 734 ALA A CA 1
ATOM 5709 C C . ALA A 1 734 ? 16.091 10.378 -20.416 1.00 94.56 734 ALA A C 1
ATOM 5711 O O . ALA A 1 734 ? 17.242 10.289 -19.988 1.00 94.56 734 ALA A O 1
ATOM 5712 N N . ALA A 1 735 ? 15.730 11.352 -21.262 1.00 96.44 735 ALA A N 1
ATOM 5713 C CA . ALA A 1 735 ? 16.659 12.393 -21.692 1.00 96.44 735 ALA A CA 1
ATOM 5714 C C . ALA A 1 735 ? 17.011 13.360 -20.552 1.00 96.44 735 ALA A C 1
ATOM 5716 O O . ALA A 1 735 ? 18.172 13.749 -20.454 1.00 96.44 735 ALA A O 1
ATOM 5717 N N . ARG A 1 736 ? 16.051 13.685 -19.676 1.00 98.00 736 ARG A N 1
ATOM 5718 C CA . ARG A 1 736 ? 16.277 14.515 -18.484 1.00 98.00 736 ARG A CA 1
ATOM 5719 C C . ARG A 1 736 ? 17.195 13.834 -17.467 1.00 98.00 736 ARG A C 1
ATOM 5721 O O . ARG A 1 736 ? 18.168 14.438 -17.032 1.00 98.00 736 ARG A O 1
ATOM 5728 N N . VAL A 1 737 ? 16.978 12.548 -17.168 1.00 97.88 737 VAL A N 1
ATOM 5729 C CA . VAL A 1 737 ? 17.869 11.757 -16.288 1.00 97.88 737 VAL A CA 1
ATOM 5730 C C . VAL A 1 737 ? 19.288 11.690 -16.857 1.00 97.88 737 VAL A C 1
ATOM 5732 O O . VAL A 1 737 ? 20.265 11.844 -16.126 1.00 97.88 737 VAL A O 1
ATOM 5735 N N . ARG A 1 738 ? 19.426 11.509 -18.176 1.00 97.81 738 ARG A N 1
ATOM 5736 C CA . ARG A 1 738 ? 20.736 11.553 -18.837 1.00 97.81 738 ARG A CA 1
ATOM 5737 C C . ARG A 1 738 ? 21.400 12.923 -18.701 1.00 97.81 738 ARG A C 1
ATOM 5739 O O . ARG A 1 738 ? 22.601 12.976 -18.463 1.00 97.81 738 ARG A O 1
ATOM 5746 N N . GLU A 1 739 ? 20.644 14.008 -18.841 1.00 98.12 739 GLU A N 1
ATOM 5747 C CA . GLU A 1 739 ? 21.168 15.367 -18.684 1.00 98.12 739 GLU A CA 1
ATOM 5748 C C . GLU A 1 739 ? 21.577 15.667 -17.235 1.00 98.12 739 GLU A C 1
ATOM 5750 O O . GLU A 1 739 ? 22.643 16.243 -17.013 1.00 98.12 739 GLU A O 1
ATOM 5755 N N . LEU A 1 740 ? 20.801 15.192 -16.252 1.00 97.94 740 LEU A N 1
ATOM 5756 C CA . LEU A 1 740 ? 21.148 15.254 -14.830 1.00 97.94 740 LEU A CA 1
ATOM 5757 C C . LEU A 1 740 ? 22.501 14.587 -14.576 1.00 97.94 740 LEU A C 1
ATOM 5759 O O . LEU A 1 740 ? 23.422 15.232 -14.084 1.00 97.94 740 LEU A O 1
ATOM 5763 N N . LEU A 1 741 ? 22.648 13.325 -14.989 1.00 97.69 741 LEU A N 1
ATOM 5764 C CA . LEU A 1 741 ? 23.884 12.557 -14.809 1.00 97.69 741 LEU A CA 1
ATOM 5765 C C . LEU A 1 741 ? 25.059 13.133 -15.611 1.00 97.69 741 LEU A C 1
ATOM 5767 O O . LEU A 1 741 ? 26.212 12.964 -15.221 1.00 97.69 741 LEU A O 1
ATOM 5771 N N . ARG A 1 742 ? 24.804 13.821 -16.726 1.00 96.88 742 ARG A N 1
ATOM 5772 C CA . ARG A 1 742 ? 25.846 14.495 -17.509 1.00 96.88 742 ARG A CA 1
ATOM 5773 C C . ARG A 1 742 ? 26.406 15.720 -16.783 1.00 96.88 742 ARG A C 1
ATOM 5775 O O . ARG A 1 742 ? 27.617 15.950 -16.818 1.00 96.88 742 ARG A O 1
ATOM 5782 N N . ARG A 1 743 ? 25.541 16.516 -16.147 1.00 95.81 743 ARG A N 1
ATOM 5783 C CA . ARG A 1 743 ? 25.915 17.797 -15.522 1.00 95.81 743 ARG A CA 1
ATOM 5784 C C . ARG A 1 743 ? 26.354 17.647 -14.072 1.00 95.81 743 ARG A C 1
ATOM 5786 O O . ARG A 1 743 ? 27.404 18.177 -13.709 1.00 95.81 743 ARG A O 1
ATOM 5793 N N . VAL A 1 744 ? 25.581 16.910 -13.280 1.00 96.00 744 VAL A N 1
ATOM 5794 C CA . VAL A 1 744 ? 25.761 16.746 -11.834 1.00 96.00 744 VAL A CA 1
ATOM 5795 C C . VAL A 1 744 ? 26.677 15.555 -11.583 1.00 96.00 744 VAL A C 1
ATOM 5797 O O . VAL A 1 744 ? 26.233 14.413 -11.527 1.00 96.00 744 VAL A O 1
ATOM 5800 N N . ARG A 1 745 ? 27.982 15.832 -11.507 1.00 94.12 745 ARG A N 1
ATOM 5801 C CA . ARG A 1 745 ? 29.052 14.830 -11.410 1.00 94.12 745 ARG A CA 1
ATOM 5802 C C . ARG A 1 745 ? 29.729 14.896 -10.045 1.00 94.12 745 ARG A C 1
ATOM 5804 O O . ARG A 1 745 ? 29.911 15.983 -9.510 1.00 94.12 745 ARG A O 1
ATOM 5811 N N . GLY A 1 746 ? 30.145 13.748 -9.515 1.00 93.69 746 GLY A N 1
ATOM 5812 C CA . GLY A 1 746 ? 30.824 13.640 -8.219 1.00 93.69 746 GLY A CA 1
ATOM 5813 C C . GLY A 1 746 ? 29.930 13.955 -7.014 1.00 93.69 746 GLY A C 1
ATOM 5814 O O . GLY A 1 746 ? 30.434 14.135 -5.911 1.00 93.69 746 GLY A O 1
ATOM 5815 N N . THR A 1 747 ? 28.613 14.041 -7.213 1.00 94.44 747 THR A N 1
ATOM 5816 C CA . THR A 1 747 ? 27.621 14.314 -6.167 1.00 94.44 747 THR A CA 1
ATOM 5817 C C . THR A 1 747 ? 26.680 13.116 -6.055 1.00 94.44 747 THR A C 1
ATOM 5819 O O . THR A 1 747 ? 26.215 12.639 -7.094 1.00 94.44 747 THR A O 1
ATOM 5822 N N . PRO A 1 748 ? 26.393 12.607 -4.844 1.00 95.25 748 PRO A N 1
ATOM 5823 C CA . PRO A 1 748 ? 25.352 11.606 -4.648 1.00 95.25 748 PRO A CA 1
ATOM 5824 C C . PRO A 1 748 ? 23.981 12.146 -5.062 1.00 95.25 748 PRO A C 1
ATOM 5826 O O . PRO A 1 748 ? 23.597 13.250 -4.687 1.00 95.25 748 PRO A O 1
ATOM 5829 N N . ILE A 1 749 ? 23.246 11.347 -5.824 1.00 95.69 749 ILE A N 1
ATOM 5830 C CA . ILE A 1 749 ? 21.912 11.648 -6.330 1.00 95.69 749 ILE A CA 1
ATOM 5831 C C . ILE A 1 749 ? 20.967 10.589 -5.775 1.00 95.69 749 ILE A C 1
ATOM 5833 O O . ILE A 1 749 ? 21.103 9.405 -6.098 1.00 95.69 749 ILE A O 1
ATOM 5837 N N . ASP A 1 750 ? 20.040 11.006 -4.922 1.00 92.94 750 ASP A N 1
ATOM 5838 C CA . ASP A 1 750 ? 19.011 10.128 -4.376 1.00 92.94 750 ASP A CA 1
ATOM 5839 C C . ASP A 1 750 ? 17.937 9.771 -5.423 1.00 92.94 750 ASP A C 1
ATOM 5841 O O . ASP A 1 750 ? 17.822 10.372 -6.499 1.00 92.94 750 ASP A O 1
ATOM 5845 N N . MET A 1 751 ? 17.137 8.755 -5.099 1.00 92.06 751 MET A N 1
ATOM 5846 C CA . MET A 1 751 ? 16.051 8.302 -5.967 1.00 92.06 751 MET A CA 1
ATOM 5847 C C . MET A 1 751 ? 14.916 9.317 -6.106 1.00 92.06 751 MET A C 1
ATOM 5849 O O . MET A 1 751 ? 14.282 9.347 -7.156 1.00 92.06 751 MET A O 1
ATOM 5853 N N . VAL A 1 752 ? 14.679 10.175 -5.112 1.00 93.19 752 VAL A N 1
ATOM 5854 C CA . VAL A 1 752 ? 13.619 11.192 -5.173 1.00 93.19 752 VAL A CA 1
ATOM 5855 C C . VAL A 1 752 ? 13.949 12.228 -6.249 1.00 93.19 752 VAL A C 1
ATOM 5857 O O . VAL A 1 752 ? 13.094 12.555 -7.072 1.00 93.19 752 VAL A O 1
ATOM 5860 N N . ALA A 1 753 ? 15.197 12.692 -6.321 1.00 95.12 753 ALA A N 1
ATOM 5861 C CA . ALA A 1 753 ? 15.685 13.593 -7.357 1.00 95.12 753 ALA A CA 1
ATOM 5862 C C . ALA A 1 753 ? 15.629 12.937 -8.745 1.00 95.12 753 ALA A C 1
ATOM 5864 O O . ALA A 1 753 ? 15.181 13.565 -9.707 1.00 95.12 753 ALA A O 1
ATOM 5865 N N . ILE A 1 754 ? 16.027 11.664 -8.855 1.00 96.19 754 ILE A N 1
ATOM 5866 C CA . ILE A 1 754 ? 15.960 10.902 -10.113 1.00 96.19 754 ILE A CA 1
ATOM 5867 C C . ILE A 1 754 ? 14.517 10.751 -10.590 1.00 96.19 754 ILE A C 1
ATOM 5869 O O . ILE A 1 754 ? 14.234 11.041 -11.753 1.00 96.19 754 ILE A O 1
ATOM 5873 N N . ASP A 1 755 ? 13.608 10.335 -9.713 1.00 95.88 755 ASP A N 1
ATOM 5874 C CA . ASP A 1 755 ? 12.198 10.139 -10.041 1.00 95.88 755 ASP A CA 1
ATOM 5875 C C . ASP A 1 755 ? 11.524 11.473 -10.379 1.00 95.88 755 ASP A C 1
ATOM 5877 O O . ASP A 1 755 ? 10.735 11.538 -11.323 1.00 95.88 755 ASP A O 1
ATOM 5881 N N . THR A 1 756 ? 11.903 12.559 -9.699 1.00 96.69 756 THR A N 1
ATOM 5882 C CA . THR A 1 756 ? 11.432 13.922 -9.991 1.00 96.69 756 THR A CA 1
ATOM 5883 C C . THR A 1 756 ? 11.862 14.396 -11.374 1.00 96.69 756 THR A C 1
ATOM 5885 O O . THR A 1 756 ? 11.039 14.861 -12.163 1.00 96.69 756 THR A O 1
ATOM 5888 N N . VAL A 1 757 ? 13.141 14.225 -11.713 1.00 97.06 757 VAL A N 1
ATOM 5889 C CA . VAL A 1 757 ? 13.664 14.566 -13.042 1.00 97.06 757 VAL A CA 1
ATOM 5890 C C . VAL A 1 757 ? 13.058 13.657 -14.111 1.00 97.06 757 VAL A C 1
ATOM 5892 O O . VAL A 1 757 ? 12.712 14.112 -15.203 1.00 97.06 757 VAL A O 1
ATOM 5895 N N . CYS A 1 758 ? 12.883 12.369 -13.820 1.00 95.69 758 CYS A N 1
ATOM 5896 C CA . CYS A 1 758 ? 12.278 11.429 -14.754 1.00 95.69 758 CYS A CA 1
ATOM 5897 C C . CYS A 1 758 ? 10.775 11.681 -14.942 1.00 95.69 758 CYS A C 1
ATOM 5899 O O . CYS A 1 758 ? 10.257 11.427 -16.030 1.00 95.69 758 CYS A O 1
ATOM 5901 N N . GLN A 1 759 ? 10.097 12.211 -13.920 1.00 93.94 759 GLN A N 1
ATOM 5902 C CA . GLN A 1 759 ? 8.639 12.211 -13.771 1.00 93.94 759 GLN A CA 1
ATOM 5903 C C . GLN A 1 759 ? 8.059 10.797 -13.923 1.00 93.94 759 GLN A C 1
ATOM 5905 O O . GLN A 1 759 ? 7.118 10.545 -14.677 1.00 93.94 759 GLN A O 1
ATOM 5910 N N . GLN A 1 760 ? 8.700 9.846 -13.246 1.00 89.81 760 GLN A N 1
ATOM 5911 C CA . GLN A 1 760 ? 8.283 8.453 -13.164 1.00 89.81 760 GLN A CA 1
ATOM 5912 C C . GLN A 1 760 ? 8.806 7.886 -11.843 1.00 89.81 760 GLN A C 1
ATOM 5914 O O . GLN A 1 760 ? 9.949 8.159 -11.494 1.00 89.81 760 GLN A O 1
ATOM 5919 N N . ARG A 1 761 ? 8.008 7.073 -11.144 1.00 88.00 761 ARG A N 1
ATOM 5920 C CA . ARG A 1 761 ? 8.494 6.312 -9.983 1.00 88.00 761 ARG A CA 1
ATOM 5921 C C . ARG A 1 761 ? 9.423 5.180 -10.417 1.00 88.00 761 ARG A C 1
ATOM 5923 O O . ARG A 1 761 ? 9.249 4.616 -11.506 1.00 88.00 761 ARG A O 1
ATOM 5930 N N . ASP A 1 762 ? 10.380 4.854 -9.556 1.00 83.81 762 ASP A N 1
ATOM 5931 C CA . ASP A 1 762 ? 11.327 3.752 -9.729 1.00 83.81 762 ASP A CA 1
ATOM 5932 C C . ASP A 1 762 ? 12.124 3.849 -11.040 1.00 83.81 762 ASP A C 1
ATOM 5934 O O . ASP A 1 762 ? 12.342 2.867 -11.764 1.00 83.81 762 ASP A O 1
ATOM 5938 N N . ALA A 1 763 ? 12.621 5.045 -11.364 1.00 88.44 763 ALA A N 1
ATOM 5939 C CA . ALA A 1 763 ? 13.321 5.319 -12.618 1.00 88.44 763 ALA A CA 1
ATOM 5940 C C . ALA A 1 763 ? 14.748 4.723 -12.696 1.00 88.44 763 ALA A C 1
ATOM 5942 O O . ALA A 1 763 ? 15.540 5.085 -13.571 1.00 88.44 763 ALA A O 1
ATOM 5943 N N . THR A 1 764 ? 15.069 3.720 -11.870 1.00 90.94 764 THR A N 1
ATOM 5944 C CA . THR A 1 764 ? 16.356 2.997 -11.851 1.00 90.94 764 THR A CA 1
ATOM 5945 C C . THR A 1 764 ? 16.750 2.468 -13.233 1.00 90.94 764 THR A C 1
ATOM 5947 O O . THR A 1 764 ? 17.915 2.532 -13.634 1.00 90.94 764 THR A O 1
ATOM 5950 N N . ARG A 1 765 ? 15.781 1.975 -14.019 1.00 90.56 765 ARG A N 1
ATOM 5951 C CA . ARG A 1 765 ? 16.036 1.529 -15.399 1.00 90.56 765 ARG A CA 1
ATOM 5952 C C . ARG A 1 765 ? 16.569 2.668 -16.277 1.00 90.56 765 ARG A C 1
ATOM 5954 O O . ARG A 1 765 ? 17.485 2.440 -17.064 1.00 90.56 765 ARG A O 1
ATOM 5961 N N . ARG A 1 766 ? 16.042 3.887 -16.119 1.00 92.50 766 ARG A N 1
ATOM 5962 C CA . ARG A 1 766 ? 16.467 5.068 -16.890 1.00 92.50 766 ARG A CA 1
ATOM 5963 C C . ARG A 1 766 ? 17.883 5.490 -16.543 1.00 92.50 766 ARG A C 1
ATOM 5965 O O . ARG A 1 766 ? 18.629 5.864 -17.441 1.00 92.50 766 ARG A O 1
ATOM 5972 N N . VAL A 1 767 ? 18.281 5.344 -15.282 1.00 94.81 767 VAL A N 1
ATOM 5973 C CA . VAL A 1 767 ? 19.662 5.578 -14.839 1.00 94.81 767 VAL A CA 1
ATOM 5974 C C . VAL A 1 767 ? 20.630 4.596 -15.505 1.00 94.81 767 VAL A C 1
ATOM 5976 O O . VAL A 1 767 ? 21.667 5.013 -16.014 1.00 94.81 767 VAL A O 1
ATOM 5979 N N . ARG A 1 768 ? 20.281 3.302 -15.584 1.00 91.44 768 ARG A N 1
ATOM 5980 C CA . ARG A 1 768 ? 21.112 2.282 -16.264 1.00 91.44 768 ARG A CA 1
ATOM 5981 C C . ARG A 1 768 ? 21.226 2.531 -17.772 1.00 91.44 768 ARG A C 1
ATOM 5983 O O . ARG A 1 768 ? 22.318 2.444 -18.338 1.00 91.44 768 ARG A O 1
ATOM 5990 N N . GLU A 1 769 ? 20.109 2.868 -18.419 1.00 92.81 769 GLU A N 1
ATOM 5991 C CA . GLU A 1 769 ? 20.071 3.245 -19.840 1.00 92.81 769 GLU A CA 1
ATOM 5992 C C . GLU A 1 769 ? 20.946 4.486 -20.095 1.00 92.81 769 GLU A C 1
ATOM 5994 O O . GLU A 1 769 ? 21.801 4.474 -20.983 1.00 92.81 769 GLU A O 1
ATOM 5999 N N . ALA A 1 770 ? 20.806 5.528 -19.268 1.00 94.81 770 ALA A N 1
ATOM 6000 C CA . ALA A 1 770 ? 21.623 6.735 -19.343 1.00 94.81 770 ALA A CA 1
ATOM 6001 C C . ALA A 1 770 ? 23.112 6.439 -19.126 1.00 94.81 770 ALA A C 1
ATOM 6003 O O . ALA A 1 770 ? 23.934 6.893 -19.918 1.00 94.81 770 ALA A O 1
ATOM 6004 N N . GLY A 1 771 ? 23.461 5.630 -18.121 1.00 93.81 771 GLY A N 1
ATOM 6005 C CA . GLY A 1 771 ? 24.841 5.226 -17.851 1.00 93.81 771 GLY A CA 1
ATOM 6006 C C . GLY A 1 771 ? 25.490 4.524 -19.041 1.00 93.81 771 GLY A C 1
ATOM 6007 O O . GLY A 1 771 ? 26.620 4.842 -19.397 1.00 93.81 771 GLY A O 1
ATOM 6008 N N . THR A 1 772 ? 24.752 3.653 -19.733 1.00 94.19 772 THR A N 1
ATOM 6009 C CA . THR A 1 772 ? 25.246 2.981 -20.948 1.00 94.19 772 THR A CA 1
ATOM 6010 C C . THR A 1 772 ? 25.582 3.982 -22.057 1.00 94.19 772 THR A C 1
ATOM 6012 O O . THR A 1 772 ? 26.630 3.869 -22.696 1.00 94.19 772 THR A O 1
ATOM 6015 N N . LEU A 1 773 ? 24.722 4.982 -22.273 1.00 95.25 773 LEU A N 1
ATOM 6016 C CA . LEU A 1 773 ? 24.905 5.997 -23.315 1.00 95.25 773 LEU A CA 1
ATOM 6017 C C . LEU A 1 773 ? 26.032 6.984 -22.973 1.00 95.25 773 LEU A C 1
ATOM 6019 O O . LEU A 1 773 ? 26.850 7.314 -23.831 1.00 95.25 773 LEU A O 1
ATOM 6023 N N . LEU A 1 774 ? 26.108 7.411 -21.712 1.00 96.81 774 LEU A N 1
ATOM 6024 C CA . LEU A 1 774 ? 27.074 8.397 -21.223 1.00 96.81 774 LEU A CA 1
ATOM 6025 C C . LEU A 1 774 ? 28.520 7.879 -21.202 1.00 96.81 774 LEU A C 1
ATOM 6027 O O . LEU A 1 774 ? 29.460 8.675 -21.176 1.00 96.81 774 LEU A O 1
ATOM 6031 N N . ARG A 1 775 ? 28.732 6.562 -21.330 1.00 95.38 775 ARG A N 1
ATOM 6032 C CA . ARG A 1 775 ? 30.079 5.996 -21.489 1.00 95.38 775 ARG A CA 1
ATOM 6033 C C . ARG A 1 775 ? 30.824 6.577 -22.682 1.00 95.38 775 ARG A C 1
ATOM 6035 O O . ARG A 1 775 ? 32.030 6.776 -22.579 1.00 95.38 775 ARG A O 1
ATOM 6042 N N . ALA A 1 776 ? 30.143 6.851 -23.798 1.00 94.56 776 ALA A N 1
ATOM 6043 C CA . ALA A 1 776 ? 30.770 7.460 -24.977 1.00 94.56 776 ALA A CA 1
ATOM 6044 C C . ALA A 1 776 ? 31.333 8.865 -24.686 1.00 94.56 776 ALA A C 1
ATOM 6046 O O . ALA A 1 776 ? 32.289 9.292 -25.327 1.00 94.56 776 ALA A O 1
ATOM 6047 N N . GLU A 1 777 ? 30.790 9.540 -23.672 1.00 94.69 777 GLU A N 1
ATOM 6048 C CA . GLU A 1 777 ? 31.223 10.852 -23.184 1.00 94.69 777 GLU A CA 1
ATOM 6049 C C . GLU A 1 777 ? 32.259 10.745 -22.047 1.00 94.69 777 GLU A C 1
ATOM 6051 O O . GLU A 1 777 ? 32.608 11.740 -21.411 1.00 94.69 777 GLU A O 1
ATOM 6056 N N . GLY A 1 778 ? 32.765 9.538 -21.777 1.00 94.94 778 GLY A N 1
ATOM 6057 C CA . GLY A 1 778 ? 33.723 9.284 -20.703 1.00 94.94 778 GLY A CA 1
ATOM 6058 C C . GLY A 1 778 ? 33.126 9.400 -19.306 1.00 94.94 778 GLY A C 1
ATOM 6059 O O . GLY A 1 778 ? 33.863 9.616 -18.349 1.00 94.94 778 GLY A O 1
ATOM 6060 N N . ILE A 1 779 ? 31.806 9.271 -19.173 1.00 96.31 779 ILE A N 1
ATOM 6061 C CA . ILE A 1 779 ? 31.114 9.342 -17.888 1.00 96.31 779 ILE A CA 1
ATOM 6062 C C . ILE A 1 779 ? 30.736 7.928 -17.443 1.00 96.31 779 ILE A C 1
ATOM 6064 O O . ILE A 1 779 ? 30.075 7.180 -18.165 1.00 96.31 779 ILE A O 1
ATOM 6068 N N . LEU A 1 780 ? 31.171 7.576 -16.238 1.00 96.06 780 LEU A N 1
ATOM 6069 C CA . LEU A 1 780 ? 30.836 6.352 -15.528 1.00 96.06 780 LEU A CA 1
ATOM 6070 C C . LEU A 1 780 ? 29.724 6.654 -14.520 1.00 96.06 780 LEU A C 1
ATOM 6072 O O . LEU A 1 780 ? 29.820 7.628 -13.778 1.00 96.06 780 LEU A O 1
ATOM 6076 N N . VAL A 1 781 ? 28.678 5.829 -14.486 1.00 97.00 781 VAL A N 1
ATOM 6077 C CA . VAL A 1 781 ? 27.582 5.953 -13.513 1.00 97.00 781 VAL A CA 1
ATOM 6078 C C . VAL A 1 781 ? 27.691 4.816 -12.506 1.00 97.00 781 VAL A C 1
ATOM 6080 O O . VAL A 1 781 ? 27.635 3.645 -12.876 1.00 97.00 781 VAL A O 1
ATOM 6083 N N . LEU A 1 782 ? 27.855 5.176 -11.238 1.00 96.44 782 LEU A N 1
ATOM 6084 C CA . LEU A 1 782 ? 28.001 4.276 -10.104 1.00 96.44 782 LEU A CA 1
ATOM 6085 C C . LEU A 1 782 ? 26.672 4.151 -9.358 1.00 96.44 782 LEU A C 1
ATOM 6087 O O . LEU A 1 782 ? 25.955 5.136 -9.174 1.00 96.44 782 LEU A O 1
ATOM 6091 N N . SER A 1 783 ? 26.364 2.934 -8.912 1.00 95.38 783 SER A N 1
ATOM 6092 C CA . SER A 1 783 ? 25.196 2.634 -8.083 1.00 95.38 783 SER A CA 1
ATOM 6093 C C . SER A 1 783 ? 25.646 2.282 -6.676 1.00 95.38 783 SER A C 1
ATOM 6095 O O . SER A 1 783 ? 26.333 1.274 -6.480 1.00 95.38 783 SER A O 1
ATOM 6097 N N . GLY A 1 784 ? 25.209 3.063 -5.693 1.00 93.75 784 GLY A N 1
ATOM 6098 C CA . GLY A 1 784 ? 25.511 2.839 -4.286 1.00 93.75 784 GLY A CA 1
ATOM 6099 C C . GLY A 1 784 ? 24.933 1.538 -3.746 1.00 93.75 784 GLY A C 1
ATOM 6100 O O . GLY A 1 784 ? 25.452 1.008 -2.771 1.00 93.75 784 GLY A O 1
ATOM 6101 N N . SER A 1 785 ? 23.928 0.953 -4.401 1.00 92.06 785 SER A N 1
ATOM 6102 C CA . SER A 1 785 ? 23.382 -0.356 -4.022 1.00 92.06 785 SER A CA 1
ATOM 6103 C C . SER A 1 785 ? 24.350 -1.508 -4.313 1.00 92.06 785 SER A C 1
ATOM 6105 O O . SER A 1 785 ? 24.289 -2.549 -3.662 1.00 92.06 785 SER A O 1
ATOM 6107 N N . THR A 1 786 ? 25.304 -1.312 -5.227 1.00 91.81 786 THR A N 1
ATOM 6108 C CA . THR A 1 786 ? 26.277 -2.335 -5.636 1.00 91.81 786 THR A CA 1
ATOM 6109 C C . THR A 1 786 ? 27.597 -2.188 -4.883 1.00 91.81 786 THR A C 1
ATOM 6111 O O . THR A 1 786 ? 28.085 -1.075 -4.697 1.00 91.81 786 THR A O 1
ATOM 6114 N N . ALA A 1 787 ? 28.203 -3.308 -4.475 1.00 91.56 787 ALA A N 1
ATOM 6115 C CA . ALA A 1 787 ? 29.511 -3.297 -3.814 1.00 91.56 787 ALA A CA 1
ATOM 6116 C C . ALA A 1 787 ? 30.603 -2.698 -4.715 1.00 91.56 787 ALA A C 1
ATOM 6118 O O . ALA A 1 787 ? 31.366 -1.851 -4.265 1.00 91.56 787 ALA A O 1
ATOM 6119 N N . VAL A 1 788 ? 30.603 -3.060 -6.004 1.00 92.19 788 VAL A N 1
ATOM 6120 C CA . VAL A 1 788 ? 31.541 -2.528 -7.008 1.00 92.19 788 VAL A CA 1
ATOM 6121 C C . VAL A 1 788 ? 31.412 -1.009 -7.146 1.00 92.19 788 VAL A C 1
ATOM 6123 O O . VAL A 1 788 ? 32.417 -0.308 -7.145 1.00 92.19 788 VAL A O 1
ATOM 6126 N N . GLY A 1 789 ? 30.184 -0.478 -7.210 1.00 93.75 789 GLY A N 1
ATOM 6127 C CA . GLY A 1 789 ? 29.957 0.965 -7.300 1.00 93.75 789 GLY A CA 1
ATOM 6128 C C . GLY A 1 789 ? 30.492 1.734 -6.091 1.00 93.75 789 GLY A C 1
ATOM 6129 O O . GLY A 1 789 ? 31.120 2.775 -6.273 1.00 93.75 789 GLY A O 1
ATOM 6130 N N . ARG A 1 790 ? 30.291 1.210 -4.872 1.00 94.94 790 ARG A N 1
ATOM 6131 C CA . ARG A 1 790 ? 30.834 1.813 -3.641 1.00 94.94 790 ARG A CA 1
ATOM 6132 C C . ARG A 1 790 ? 32.360 1.734 -3.588 1.00 94.94 790 ARG A C 1
ATOM 6134 O O . ARG A 1 790 ? 32.989 2.755 -3.351 1.00 94.94 790 ARG A O 1
ATOM 6141 N N . ARG A 1 791 ? 32.944 0.578 -3.925 1.00 94.88 791 ARG A N 1
ATOM 6142 C CA . ARG A 1 791 ? 34.402 0.384 -3.979 1.00 94.88 791 ARG A CA 1
ATOM 6143 C C . ARG A 1 791 ? 35.076 1.362 -4.946 1.00 94.88 791 ARG A C 1
ATOM 6145 O O . ARG A 1 791 ? 36.043 2.011 -4.580 1.00 94.88 791 ARG A O 1
ATOM 6152 N N . ILE A 1 792 ? 34.540 1.520 -6.162 1.00 94.75 792 ILE A N 1
ATOM 6153 C CA . ILE A 1 792 ? 35.089 2.473 -7.146 1.00 94.75 792 ILE A CA 1
ATOM 6154 C C . ILE A 1 792 ? 34.972 3.915 -6.644 1.00 94.75 792 ILE A C 1
ATOM 6156 O O . ILE A 1 792 ? 35.890 4.705 -6.844 1.00 94.75 792 ILE A O 1
ATOM 6160 N N . ALA A 1 793 ? 33.850 4.277 -6.013 1.00 95.56 793 ALA A N 1
ATOM 6161 C CA . ALA A 1 793 ? 33.702 5.605 -5.426 1.00 95.56 793 ALA A CA 1
ATOM 6162 C C . ALA A 1 793 ? 34.772 5.843 -4.349 1.00 95.56 793 ALA A C 1
ATOM 6164 O O . ALA A 1 793 ? 35.459 6.857 -4.411 1.00 95.56 793 ALA A O 1
ATOM 6165 N N . GLU A 1 794 ? 34.980 4.884 -3.444 1.00 95.25 794 GLU A N 1
ATOM 6166 C CA . GLU A 1 794 ? 36.001 4.937 -2.390 1.00 95.25 794 GLU A CA 1
ATOM 6167 C C . GLU A 1 794 ? 37.430 5.030 -2.957 1.00 95.25 794 GLU A C 1
ATOM 6169 O O . GLU A 1 794 ? 38.187 5.909 -2.550 1.00 95.25 794 GLU A O 1
ATOM 6174 N N . GLU A 1 795 ? 37.786 4.214 -3.958 1.00 94.44 795 GLU A N 1
ATOM 6175 C CA . GLU A 1 795 ? 39.089 4.260 -4.654 1.00 94.44 795 GLU A CA 1
ATOM 6176 C C . GLU A 1 795 ? 39.336 5.597 -5.376 1.00 94.44 795 GLU A C 1
ATOM 6178 O O . GLU A 1 795 ? 40.481 6.008 -5.570 1.00 94.44 795 GLU A O 1
ATOM 6183 N N . LEU A 1 796 ? 38.266 6.297 -5.761 1.00 94.88 796 LEU A N 1
ATOM 6184 C CA . LEU A 1 796 ? 38.302 7.647 -6.328 1.00 94.88 796 LEU A CA 1
ATOM 6185 C C . LEU A 1 796 ? 38.097 8.754 -5.279 1.00 94.88 796 LEU A C 1
ATOM 6187 O O . LEU A 1 796 ? 37.983 9.921 -5.651 1.00 94.88 796 LEU A O 1
ATOM 6191 N N . HIS A 1 797 ? 38.075 8.404 -3.990 1.00 94.94 797 HIS A N 1
ATOM 6192 C CA . HIS A 1 797 ? 37.905 9.300 -2.842 1.00 94.94 797 HIS A CA 1
ATOM 6193 C C . HIS A 1 797 ? 36.552 10.044 -2.814 1.00 94.94 797 HIS A C 1
ATOM 6195 O O . HIS A 1 797 ? 36.451 11.172 -2.331 1.00 94.94 797 HIS A O 1
ATOM 6201 N N . TYR A 1 798 ? 35.493 9.401 -3.304 1.00 96.06 798 TYR A N 1
ATOM 6202 C CA . TYR A 1 798 ? 34.106 9.849 -3.186 1.00 96.06 798 TYR A CA 1
ATOM 6203 C C . TYR A 1 798 ? 33.335 9.019 -2.158 1.00 96.06 798 TYR A C 1
ATOM 6205 O O . TYR A 1 798 ? 33.501 7.805 -2.057 1.00 96.06 798 TYR A O 1
ATOM 6213 N N . HIS A 1 799 ? 32.400 9.660 -1.453 1.00 94.50 799 HIS A N 1
ATOM 6214 C CA . HIS A 1 799 ? 31.408 8.959 -0.641 1.00 94.50 799 HIS A CA 1
ATOM 6215 C C . HIS A 1 799 ? 30.135 8.691 -1.458 1.00 94.50 799 HIS A C 1
ATOM 6217 O O . HIS A 1 799 ? 29.520 9.625 -1.974 1.00 94.50 799 HIS A O 1
ATOM 6223 N N . LEU A 1 800 ? 29.725 7.420 -1.564 1.00 95.44 800 LEU A N 1
ATOM 6224 C CA . LEU A 1 800 ? 28.502 7.002 -2.257 1.00 95.44 800 LEU A CA 1
ATOM 6225 C C . LEU A 1 800 ? 27.577 6.190 -1.326 1.00 95.44 800 LEU A C 1
ATOM 6227 O O . LEU A 1 800 ? 27.822 5.000 -1.105 1.00 95.44 800 LEU A O 1
ATOM 6231 N N . PRO A 1 801 ? 26.492 6.790 -0.801 1.00 93.94 801 PRO A N 1
ATOM 6232 C CA . PRO A 1 801 ? 25.536 6.092 0.061 1.00 93.94 801 PRO A CA 1
ATOM 6233 C C . PRO A 1 801 ? 24.774 4.964 -0.657 1.00 93.94 801 PRO A C 1
ATOM 6235 O O . PRO A 1 801 ? 24.536 5.026 -1.864 1.00 93.94 801 PRO A O 1
ATOM 6238 N N . LYS A 1 802 ? 24.311 3.949 0.094 1.00 89.50 802 LYS A N 1
ATOM 6239 C CA . LYS A 1 802 ? 23.697 2.715 -0.453 1.00 89.50 802 LYS A CA 1
ATOM 6240 C C . LYS A 1 802 ? 22.498 2.937 -1.387 1.00 89.50 802 LYS A C 1
ATOM 6242 O O . LYS A 1 802 ? 22.278 2.132 -2.285 1.00 89.50 802 LYS A O 1
ATOM 6247 N N . GLN A 1 803 ? 21.722 3.995 -1.180 1.00 87.38 803 GLN A N 1
ATOM 6248 C CA . GLN A 1 803 ? 20.494 4.273 -1.941 1.00 87.38 803 GLN A CA 1
ATOM 6249 C C . GLN A 1 803 ? 20.656 5.420 -2.955 1.00 87.38 803 GLN A C 1
ATOM 6251 O O . GLN A 1 803 ? 19.677 6.049 -3.339 1.00 87.38 803 GLN A O 1
ATOM 6256 N N . HIS A 1 804 ? 21.893 5.730 -3.352 1.00 94.88 804 HIS A N 1
ATOM 6257 C CA . HIS A 1 804 ? 22.199 6.847 -4.245 1.00 94.88 804 HIS A CA 1
ATOM 6258 C C . HIS A 1 804 ? 22.924 6.382 -5.509 1.00 94.88 804 HIS A C 1
ATOM 6260 O O . HIS A 1 804 ? 23.536 5.312 -5.554 1.00 94.88 804 HIS A O 1
ATOM 6266 N N . PHE A 1 805 ? 22.896 7.232 -6.528 1.00 97.06 805 PHE A N 1
ATOM 6267 C CA . PHE A 1 805 ? 23.711 7.123 -7.730 1.00 97.06 805 PHE A CA 1
ATOM 6268 C C . PHE A 1 805 ? 24.720 8.263 -7.786 1.00 97.06 805 PHE A C 1
ATOM 6270 O O . PHE A 1 805 ? 24.519 9.313 -7.187 1.00 97.06 805 PHE A O 1
ATOM 6277 N N . MET A 1 806 ? 25.807 8.080 -8.523 1.00 97.31 806 MET A N 1
ATOM 6278 C CA . MET A 1 806 ? 26.769 9.149 -8.781 1.00 97.31 806 MET A CA 1
ATOM 6279 C C . MET A 1 806 ? 27.346 8.975 -10.176 1.00 97.31 806 MET A C 1
ATOM 6281 O O . MET A 1 806 ? 27.701 7.865 -10.566 1.00 97.31 806 MET A O 1
ATOM 6285 N N . SER A 1 807 ? 27.460 10.059 -10.936 1.00 97.12 807 SER A N 1
ATOM 6286 C CA . SER A 1 807 ? 28.189 10.050 -12.200 1.00 97.12 807 SER A CA 1
ATOM 6287 C C . SER A 1 807 ? 29.569 10.679 -12.027 1.00 97.12 807 SER A C 1
ATOM 6289 O O . SER A 1 807 ? 29.737 11.671 -11.321 1.00 97.12 807 SER A O 1
ATOM 6291 N N . ILE A 1 808 ? 30.584 10.109 -12.667 1.00 95.69 808 ILE A N 1
ATOM 6292 C CA . ILE A 1 808 ? 31.964 10.594 -12.608 1.00 95.69 808 ILE A CA 1
ATOM 6293 C C . ILE A 1 808 ? 32.527 10.578 -14.022 1.00 95.69 808 ILE A C 1
ATOM 6295 O O . ILE A 1 808 ? 32.416 9.582 -14.735 1.00 95.69 808 ILE A O 1
ATOM 6299 N N . ARG A 1 809 ? 33.152 11.678 -14.446 1.00 95.12 809 ARG A N 1
ATOM 6300 C CA . ARG A 1 809 ? 33.925 11.681 -15.692 1.00 95.12 809 ARG A CA 1
ATOM 6301 C C . ARG A 1 809 ? 35.287 11.052 -15.421 1.00 95.12 809 ARG A C 1
ATOM 6303 O O . ARG A 1 809 ? 35.981 11.502 -14.517 1.00 95.12 809 ARG A O 1
ATOM 6310 N N . VAL A 1 810 ? 35.674 10.058 -16.212 1.00 94.25 810 VAL A N 1
ATOM 6311 C CA . VAL A 1 810 ? 36.914 9.293 -16.032 1.00 94.25 810 VAL A CA 1
ATOM 6312 C C . VAL A 1 810 ? 37.821 9.380 -17.259 1.00 94.25 810 VAL A C 1
ATOM 6314 O O . VAL A 1 810 ? 37.368 9.595 -18.383 1.00 94.25 810 VAL A O 1
ATOM 6317 N N . THR A 1 811 ? 39.122 9.218 -17.036 1.00 94.12 811 THR A N 1
ATOM 6318 C CA . THR A 1 811 ? 40.173 9.146 -18.063 1.00 94.12 811 THR A CA 1
ATOM 6319 C C . THR A 1 811 ? 41.240 8.133 -17.636 1.00 94.12 811 THR A C 1
ATOM 6321 O O . THR A 1 811 ? 41.168 7.590 -16.535 1.00 94.12 811 THR A O 1
ATOM 6324 N N . TYR A 1 812 ? 42.231 7.856 -18.483 1.00 92.06 812 TYR A N 1
ATOM 6325 C CA . TYR A 1 812 ? 43.358 7.007 -18.093 1.00 92.06 812 TYR A CA 1
ATOM 6326 C C . TYR A 1 812 ? 44.253 7.696 -17.066 1.00 92.06 812 TYR A C 1
ATOM 6328 O O . TYR A 1 812 ? 44.585 8.873 -17.211 1.00 92.06 812 TYR A O 1
ATOM 6336 N N . SER A 1 813 ? 44.664 6.934 -16.054 1.00 88.00 813 SER A N 1
ATOM 6337 C CA . SER A 1 813 ? 45.675 7.373 -15.095 1.00 88.00 813 SER A CA 1
ATOM 6338 C C . SER A 1 813 ? 47.038 7.489 -15.784 1.00 88.00 813 SER A C 1
ATOM 6340 O O . SER A 1 813 ? 47.411 6.630 -16.588 1.00 88.00 813 SER A O 1
ATOM 6342 N N . SER A 1 814 ? 47.771 8.566 -15.495 1.00 81.00 814 SER A N 1
ATOM 6343 C CA . SER A 1 814 ? 49.121 8.787 -16.017 1.00 81.00 814 SER A CA 1
ATOM 6344 C C . SER A 1 814 ? 50.152 8.348 -14.978 1.00 81.00 814 SER A C 1
ATOM 6346 O O . SER A 1 814 ? 50.085 8.819 -13.844 1.00 81.00 814 SER A O 1
ATOM 6348 N N . PRO A 1 815 ? 51.164 7.541 -15.344 1.00 75.00 815 PRO A N 1
ATOM 6349 C CA . PRO A 1 815 ? 52.258 7.194 -14.435 1.00 75.00 815 PRO A CA 1
ATOM 6350 C C . PRO A 1 815 ? 53.023 8.417 -13.906 1.00 75.00 815 PRO A C 1
ATOM 6352 O O . PRO A 1 815 ? 53.613 8.355 -12.835 1.00 75.00 815 PRO A O 1
ATOM 6355 N N . ALA A 1 816 ? 53.007 9.529 -14.651 1.00 73.06 816 ALA A N 1
ATOM 6356 C CA . ALA A 1 816 ? 53.697 10.765 -14.291 1.00 73.06 816 ALA A CA 1
ATOM 6357 C C . ALA A 1 816 ? 52.956 11.615 -13.241 1.00 73.06 816 ALA A C 1
ATOM 6359 O O . ALA A 1 816 ? 53.558 12.524 -12.678 1.00 73.06 816 ALA A O 1
ATOM 6360 N N . ASN A 1 817 ? 51.666 11.360 -12.989 1.00 70.38 817 ASN A N 1
ATOM 6361 C CA . ASN A 1 817 ? 50.889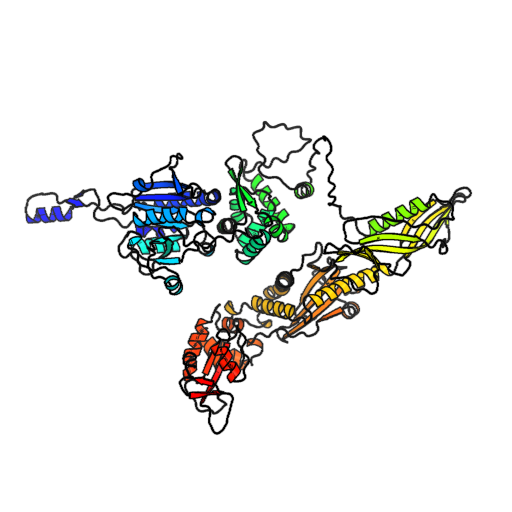 12.083 -11.983 1.00 70.38 817 ASN A CA 1
ATOM 6362 C C . ASN A 1 817 ? 49.936 11.112 -11.261 1.00 70.38 817 ASN A C 1
ATOM 6364 O O . ASN A 1 817 ? 48.835 10.860 -11.763 1.00 70.38 817 ASN A O 1
ATOM 6368 N N . PRO A 1 818 ? 50.362 10.516 -10.132 1.00 72.31 818 PRO A N 1
ATOM 6369 C CA . PRO A 1 818 ? 49.570 9.526 -9.420 1.00 72.31 818 PRO A CA 1
ATOM 6370 C C . PRO A 1 818 ? 48.353 10.194 -8.768 1.00 72.31 818 PRO A C 1
ATOM 6372 O O . PRO A 1 818 ? 48.474 10.939 -7.800 1.00 72.31 818 PRO A O 1
ATOM 6375 N N . ALA A 1 819 ? 47.173 9.907 -9.310 1.00 85.06 819 ALA A N 1
ATOM 6376 C CA . ALA A 1 819 ? 45.883 10.306 -8.761 1.00 85.06 819 ALA A CA 1
ATOM 6377 C C . ALA A 1 819 ? 45.107 9.065 -8.281 1.00 85.06 819 ALA A C 1
ATOM 6379 O O . ALA A 1 819 ? 45.373 7.966 -8.786 1.00 85.06 819 ALA A O 1
ATOM 6380 N N . PRO A 1 820 ? 44.136 9.222 -7.355 1.00 93.00 820 PRO A N 1
ATOM 6381 C CA . PRO A 1 820 ? 43.218 8.151 -6.974 1.00 93.00 820 PRO A CA 1
ATOM 6382 C C . PRO A 1 820 ? 42.648 7.469 -8.220 1.00 93.00 820 PRO A C 1
ATOM 6384 O O . PRO A 1 820 ? 42.217 8.137 -9.170 1.00 93.00 820 PRO A O 1
ATOM 6387 N N . SER A 1 821 ? 42.753 6.144 -8.280 1.00 92.94 821 SER A N 1
ATOM 6388 C CA . SER A 1 821 ? 42.476 5.393 -9.501 1.00 92.94 821 SER A CA 1
ATOM 6389 C C . SER A 1 821 ? 41.989 3.986 -9.204 1.00 92.94 821 SER A C 1
ATOM 6391 O O . SER A 1 821 ? 42.409 3.394 -8.216 1.00 92.94 821 SER A O 1
ATOM 6393 N N . PHE A 1 822 ? 41.171 3.453 -10.108 1.00 94.00 822 PHE A N 1
ATOM 6394 C CA . PHE A 1 822 ? 40.658 2.084 -10.073 1.00 94.00 822 PHE A CA 1
ATOM 6395 C C . PHE A 1 822 ? 41.086 1.321 -11.329 1.00 94.00 822 PHE A C 1
ATOM 6397 O O . PHE A 1 822 ? 41.379 1.924 -12.370 1.00 94.00 822 PHE A O 1
ATOM 6404 N N . GLU A 1 823 ? 41.110 -0.007 -11.261 1.00 91.88 823 GLU A N 1
ATOM 6405 C CA . GLU A 1 823 ? 41.434 -0.861 -12.406 1.00 91.88 823 GLU A CA 1
ATOM 6406 C C . GLU A 1 823 ? 40.171 -1.431 -13.060 1.00 91.88 823 GLU A C 1
ATOM 6408 O O . GLU A 1 823 ? 39.301 -1.995 -12.403 1.00 91.88 823 GLU A O 1
ATOM 6413 N N . ALA A 1 824 ? 40.059 -1.285 -14.381 1.00 91.50 824 ALA A N 1
ATOM 6414 C CA . ALA A 1 824 ? 38.970 -1.871 -15.154 1.00 91.50 824 ALA A CA 1
ATOM 6415 C C . ALA A 1 824 ? 39.413 -2.155 -16.589 1.00 91.50 824 ALA A C 1
ATOM 6417 O O . ALA A 1 824 ? 40.045 -1.309 -17.233 1.00 91.50 824 ALA A O 1
ATOM 6418 N N . ALA A 1 825 ? 39.050 -3.331 -17.105 1.00 86.19 825 ALA A N 1
ATOM 6419 C CA . ALA A 1 825 ? 39.436 -3.807 -18.434 1.00 86.19 825 ALA A CA 1
ATOM 6420 C C . ALA A 1 825 ? 40.960 -3.714 -18.699 1.00 86.19 825 ALA A C 1
ATOM 6422 O O . ALA A 1 825 ? 41.385 -3.285 -19.775 1.00 86.19 825 ALA A O 1
ATOM 6423 N N . GLY A 1 826 ? 41.780 -4.066 -17.698 1.00 86.00 826 GLY A N 1
ATOM 6424 C CA . GLY A 1 826 ? 43.247 -4.080 -17.791 1.00 86.00 826 GLY A CA 1
ATOM 6425 C C . GLY A 1 826 ? 43.899 -2.699 -17.933 1.00 86.00 826 GLY A C 1
ATOM 6426 O O . GLY A 1 826 ? 45.013 -2.586 -18.442 1.00 86.00 826 GLY A O 1
ATOM 6427 N N . ARG A 1 827 ? 43.197 -1.624 -17.553 1.00 89.44 827 ARG A N 1
ATOM 6428 C CA . ARG A 1 827 ? 43.719 -0.249 -17.536 1.00 89.44 827 ARG A CA 1
ATOM 6429 C C . ARG A 1 827 ? 43.358 0.431 -16.220 1.00 89.44 827 ARG A C 1
ATOM 6431 O O . ARG A 1 827 ? 42.290 0.174 -15.668 1.00 89.44 827 ARG A O 1
ATOM 6438 N N . ARG A 1 828 ? 44.213 1.349 -15.758 1.00 91.94 828 ARG A N 1
ATOM 6439 C CA . ARG A 1 828 ? 43.897 2.227 -14.623 1.00 91.94 828 ARG A CA 1
ATOM 6440 C C . ARG A 1 828 ? 43.176 3.489 -15.071 1.00 91.94 828 ARG A C 1
ATOM 6442 O O . ARG A 1 828 ? 43.617 4.178 -15.995 1.00 91.94 828 ARG A O 1
ATOM 6449 N N . TRP A 1 829 ? 42.103 3.808 -14.365 1.00 93.56 829 TRP A N 1
ATOM 6450 C CA . TRP A 1 829 ? 41.223 4.939 -14.619 1.00 93.56 829 TRP A CA 1
ATOM 6451 C C . TRP A 1 829 ? 41.245 5.894 -13.433 1.00 93.56 829 TRP A C 1
ATOM 6453 O O . TRP A 1 829 ? 41.237 5.457 -12.291 1.00 93.56 829 TRP A O 1
ATOM 6463 N N . THR A 1 830 ? 41.250 7.194 -13.699 1.00 93.94 830 THR A N 1
ATOM 6464 C CA . THR A 1 830 ? 41.185 8.252 -12.682 1.00 93.94 830 THR A CA 1
ATOM 6465 C C . THR A 1 830 ? 40.140 9.298 -13.071 1.00 93.94 830 THR A C 1
ATOM 6467 O O . THR A 1 830 ? 39.595 9.260 -14.181 1.00 93.94 830 THR A O 1
ATOM 6470 N N . VAL A 1 831 ? 39.841 10.234 -12.172 1.00 94.12 831 VAL A N 1
ATOM 6471 C CA . VAL A 1 831 ? 38.899 11.332 -12.420 1.00 94.12 831 VAL A CA 1
ATOM 6472 C C . VAL A 1 831 ? 39.433 12.241 -13.533 1.00 94.12 831 VAL A C 1
ATOM 6474 O O . VAL A 1 831 ? 40.566 12.715 -13.499 1.00 94.12 831 VAL A O 1
ATOM 6477 N N . GLY A 1 832 ? 38.604 12.502 -14.543 1.00 89.12 832 GLY A N 1
ATOM 6478 C CA . GLY A 1 832 ? 38.926 13.402 -15.645 1.00 89.12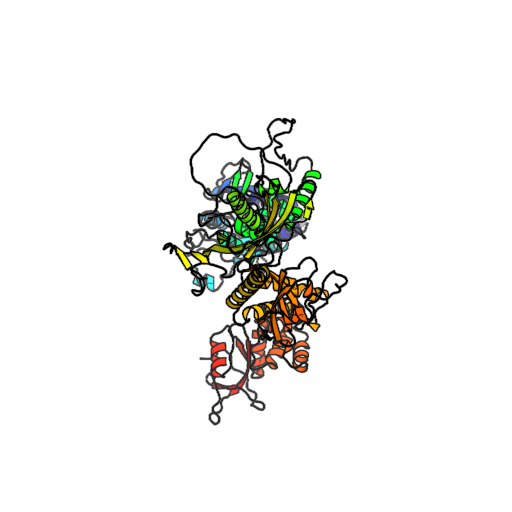 832 GLY A CA 1
ATOM 6479 C C . GLY A 1 832 ? 38.679 14.864 -15.277 1.00 89.12 832 GLY A C 1
ATOM 6480 O O . GLY A 1 832 ? 37.528 15.294 -15.185 1.00 89.12 832 GLY A O 1
ATOM 6481 N N . LEU A 1 833 ? 39.752 15.644 -15.143 1.00 84.19 833 LEU A N 1
ATOM 6482 C CA . LEU A 1 833 ? 39.701 17.102 -14.977 1.00 84.19 833 LEU A CA 1
ATOM 6483 C C . LEU A 1 833 ? 39.280 17.814 -16.275 1.00 84.19 833 LEU A C 1
ATOM 6485 O O . LEU A 1 833 ? 39.322 17.233 -17.368 1.00 84.19 833 LEU A O 1
ATOM 6489 N N . ALA A 1 834 ? 38.902 19.091 -16.172 1.00 76.38 834 ALA A N 1
ATOM 6490 C CA . ALA A 1 834 ? 38.614 19.929 -17.335 1.00 76.38 834 ALA A CA 1
ATOM 6491 C C . ALA A 1 834 ? 39.814 19.941 -18.305 1.00 76.38 834 ALA A C 1
ATOM 6493 O O . ALA A 1 834 ? 40.948 20.152 -17.891 1.00 76.38 834 ALA A O 1
ATOM 6494 N N . GLY A 1 835 ? 39.570 19.656 -19.589 1.00 76.12 835 GLY A N 1
ATOM 6495 C CA . GLY A 1 835 ? 40.622 19.528 -20.611 1.00 76.12 835 GLY A CA 1
ATOM 6496 C C . GLY A 1 835 ? 41.223 18.123 -20.771 1.00 76.12 835 GLY A C 1
ATOM 6497 O O . GLY A 1 835 ? 41.954 17.890 -21.731 1.00 76.12 835 GLY A O 1
ATOM 6498 N N . SER A 1 836 ? 40.879 17.159 -19.906 1.00 83.31 836 SER A N 1
ATOM 6499 C CA . SER A 1 836 ? 41.310 15.763 -20.078 1.00 83.31 836 SER A CA 1
ATOM 6500 C C . SER A 1 836 ? 40.815 15.188 -21.405 1.00 83.31 836 SER A C 1
ATOM 6502 O O . SER A 1 836 ? 39.656 15.400 -21.792 1.00 83.31 836 SER A O 1
ATOM 6504 N N . ARG A 1 837 ? 41.675 14.403 -22.071 1.00 84.69 837 ARG A N 1
ATOM 6505 C CA . ARG A 1 837 ? 41.330 13.683 -23.304 1.00 84.69 837 ARG A CA 1
ATOM 6506 C C . ARG A 1 837 ? 40.035 12.898 -23.101 1.00 84.69 837 ARG A C 1
ATOM 6508 O O . ARG A 1 837 ? 39.884 12.172 -22.123 1.00 84.69 837 ARG A O 1
ATOM 6515 N N . LEU A 1 838 ? 39.103 13.042 -24.040 1.00 90.50 838 LEU A N 1
ATOM 6516 C CA . LEU A 1 838 ? 37.868 12.271 -24.034 1.00 90.50 838 LEU A CA 1
ATOM 6517 C C . LEU A 1 838 ? 38.176 10.811 -24.381 1.00 90.50 838 LEU A C 1
ATOM 6519 O O . LEU A 1 838 ? 38.725 10.520 -25.445 1.00 90.50 838 LEU A O 1
ATOM 6523 N N . VAL A 1 839 ? 37.815 9.904 -23.480 1.00 92.88 839 VAL A N 1
ATOM 6524 C CA . VAL A 1 839 ? 37.953 8.459 -23.657 1.00 92.88 839 VAL A CA 1
ATOM 6525 C C . VAL A 1 839 ? 36.644 7.805 -23.238 1.00 92.88 839 VAL A C 1
ATOM 6527 O O . VAL A 1 839 ? 36.036 8.231 -22.262 1.00 92.88 839 VAL A O 1
ATOM 6530 N N . LYS A 1 840 ? 36.202 6.769 -23.957 1.00 94.75 840 LYS A N 1
ATOM 6531 C CA . LYS A 1 840 ? 34.995 6.016 -23.599 1.00 94.75 840 LYS A CA 1
ATOM 6532 C C . LYS A 1 840 ? 35.179 5.325 -22.242 1.00 94.75 840 LYS A C 1
ATOM 6534 O O . LYS A 1 840 ? 36.122 4.555 -22.095 1.00 94.75 840 LYS A O 1
ATOM 6539 N N . ALA A 1 841 ? 34.272 5.552 -21.293 1.00 94.25 841 ALA A N 1
ATOM 6540 C CA . ALA A 1 841 ? 34.344 4.970 -19.952 1.00 94.25 841 ALA A CA 1
ATOM 6541 C C . ALA A 1 841 ? 34.214 3.428 -19.977 1.00 94.25 841 ALA A C 1
ATOM 6543 O O . ALA A 1 841 ? 33.522 2.870 -20.852 1.00 94.25 841 ALA A O 1
ATOM 6544 N N . PRO A 1 842 ? 34.860 2.721 -19.028 1.00 92.81 842 PRO A N 1
ATOM 6545 C CA . PRO A 1 842 ? 34.827 1.266 -18.965 1.00 92.81 842 PRO A CA 1
ATOM 6546 C C . PRO A 1 842 ? 33.417 0.760 -18.650 1.00 92.81 842 PRO A C 1
ATOM 6548 O O . PRO A 1 842 ? 32.526 1.519 -18.268 1.00 92.81 842 PRO A O 1
ATOM 6551 N N . ASP A 1 843 ? 33.200 -0.533 -18.877 1.00 87.56 843 ASP A N 1
ATOM 6552 C CA . ASP A 1 843 ? 32.003 -1.189 -18.363 1.00 87.56 843 ASP A CA 1
ATOM 6553 C C . ASP A 1 843 ? 32.213 -1.454 -16.877 1.00 87.56 843 ASP A C 1
ATOM 6555 O O . ASP A 1 843 ? 33.274 -1.952 -16.503 1.00 87.56 843 ASP A O 1
ATOM 6559 N N . ILE A 1 844 ? 31.226 -1.141 -16.040 1.00 81.50 844 ILE A N 1
ATOM 6560 C CA . ILE A 1 844 ? 31.339 -1.372 -14.598 1.00 81.50 844 ILE A CA 1
ATOM 6561 C C . ILE A 1 844 ? 31.448 -2.870 -14.269 1.00 81.50 844 ILE A C 1
ATOM 6563 O O . ILE A 1 844 ? 32.022 -3.229 -13.250 1.00 81.50 844 ILE A O 1
ATOM 6567 N N . ASN A 1 845 ? 30.968 -3.749 -15.156 1.00 77.94 845 ASN A N 1
ATOM 6568 C CA . ASN A 1 845 ? 31.114 -5.200 -15.007 1.00 77.94 845 ASN A CA 1
ATOM 6569 C C . ASN A 1 845 ? 32.497 -5.724 -15.434 1.00 77.94 845 ASN A C 1
ATOM 6571 O O . ASN A 1 845 ? 32.791 -6.895 -15.230 1.00 77.94 845 ASN A O 1
ATOM 6575 N N . ALA A 1 846 ? 33.338 -4.891 -16.055 1.00 74.19 846 ALA A N 1
ATOM 6576 C CA . ALA A 1 846 ? 34.697 -5.254 -16.471 1.00 74.19 846 ALA A CA 1
ATOM 6577 C C . ALA A 1 846 ? 35.759 -4.855 -15.428 1.00 74.19 846 ALA A C 1
ATOM 6579 O O . ALA A 1 846 ? 36.945 -4.744 -15.750 1.00 74.19 846 ALA A O 1
ATOM 6580 N N . VAL A 1 847 ? 35.317 -4.564 -14.207 1.00 71.62 847 VAL A N 1
ATOM 6581 C CA . VAL A 1 847 ? 36.143 -4.157 -13.070 1.00 71.62 847 VAL A CA 1
ATOM 6582 C C . VAL A 1 847 ? 36.513 -5.431 -12.305 1.00 71.62 847 VAL A C 1
ATOM 6584 O O . VAL A 1 847 ? 35.627 -6.231 -12.006 1.00 71.62 847 VAL A O 1
ATOM 6587 N N . VAL A 1 848 ? 37.811 -5.630 -12.053 1.00 55.78 848 VAL A N 1
ATOM 6588 C CA . VAL A 1 848 ? 38.365 -6.815 -11.364 1.00 55.78 848 VAL A CA 1
ATOM 6589 C C . VAL A 1 848 ? 38.312 -6.626 -9.855 1.00 55.78 848 VAL A C 1
ATOM 6591 O O . VAL A 1 848 ? 38.513 -5.479 -9.396 1.00 55.78 848 VAL A O 1
#

Organism: NCBI:txid137267

Radius of gyration: 38.49 Å; chains: 1; bounding box: 98×81×135 Å

Secondary structure (DSSP, 8-state):
-HHHHHTGGGGPEESS-SSEEE-HHHHHHHHHHHS-----EEEPPEESEEEEEEEE--GGGGGGHHHHHHHHHHHHHHT-EEEEEEEEEETTTTTEEE-TTS-B--HHHHH--TTS-EEEEEE----SGGGGSHHHHHHHHHHHHHS-EEEEESS-GGGGGGTTT-S--EEEB-SSTT--GGG-B----HHHHHHS-TT---EEEEEEESSHHHHHHHHHHHHS--TT-EEEEEEBTTBS-------SPPPHHHHHHHHHHHS-HHHHHHHHHHTT-SEEEHHHHHHHHHHSSTT--HHHHHHHHHTT-EEEEEETTEEEEEEPTTHHHHHHTT--HHHHHHHHHHHHHHHHH-TTT-------TT------S------PPPHHHHHHTTPPPPPPPP----------------HHHHHHHHHHHHHHHHTT--TTS---B-----SSSEEEEEEEEEEEEEEEPPPEEETTTEEEEEEEEEEEEEEEEEEETTS--TTS-EEEE--SSSSEEEEEE--SS-EEEEEEEEE-TTSPPEEEEEEEE--THHHHHHHHHHHHHHHHHHHH-TTSHHHHHHHHHHHHHHHTHHHH---SGGGS-HHHHHHHHHHHHHHHHHHHTPBPPSSSSEEETTEEEEEEEESSS--EEEGGG-SEEEEEEEEETTTTEEEEEEEEE-GGGB-SS--TTSEEEB-HHHHHTPEEEEEEEEPPPPHHHHS-HHHHHHHH-SSSHHHHHHHHHHHSBSS-EEHHHHHHHHTSTTTHHHHHHHHHHHGGGTEEEEETTSHHHHHHHHHTT----TTEEEEEEEEEPBTTB--SEEEETTEEEEE--TTPPP-PPPPGGGB-

Foldseek 3Di:
DLLLVLQLLLLPWDQQAPDKDFPPVVQVVCCVVPVDRDTDIGRDTHQQAAEEEEEEPPQLCVLCPVVVVVVVVSCVVSVRHPHYAYWYFHLVVLRFIGHPVRHTDDVVVVLPDVVLRYEYEYEDLQQDVSLLAQRNQLVQVVSLVRHHYAYEHQADPVLCCLHSLVADKWFWAAPAARDGQLRIDTDDDPVCVVVDDPPWPKTWHFYAYSDSVQSSQASCRRRVVDPVGHITGIATNSRDDDDPPPPPDPQLLVLLVVLCVSDDPLLLVLLLLCLQFQKAFLVNSQVCQQQVGPHRDSSSSSSNSSSVQWDWDADPNTTITGGDPNNSVNSPLVDDPVSVVSVVVSVVVVPVPDDPPDDPDDDDVPDPDDDDDPDDDPTDGDPVRCVVVVHDDDDDDDDDDDDDDDDDDDDDDDPFVVVVVLVQVVVVVVVDDDPDDFDWDADDDDDDFKDWGTKGWDPVQWDWDAWDDDPAQKTKGKIKIWIWIKMKGWAFPVPDDPDFWAFPDDDPPDTTTIIMGTPPGTWMWMWMWIDDPPDDIDTGGDDTDDDCVVVVVQVVLQVLVLVQVCVQPVQCQLLLALLVVLQLVLQVLLANLGFDPVPGDPVSQVCSQVSSLVSVCVSRVFRQDPQEGTDDPNFGEHEDEDCDPWDKDAPSQPQHKYWYKHDHQLLQWMWIWIFRDHPVQWDPDADPRRITTGDPVVVVRTHTSGGGRGRPHDPLSPDDPVLNCQLQVDPALLSSLLSCQVPQALDWAAQSNSSSSRSHHPCVVSLVVSQVVCLQQQKHKAALCDPLSQVQCVLQVGHYHNRTMHIFRKDFDDPVDDHRWFDFPNTTIYGDDPPRDGDRHGDSVRGD